Protein 8OHX (pdb70)

Nearest PDB structures (foldseek):
  8ohx-assembly1_AAA  TM=1.002E+00  e=0.000E+00  Escherichia coli
  7pr6-assembly1_BBB-2  TM=1.001E+00  e=0.000E+00  Escherichia coli K-12
  8ohx-assembly1_BBB  TM=9.991E-01  e=0.000E+00  Escherichia coli
  6lem-assembly1_A  TM=9.945E-01  e=0.000E+00  Escherichia coli
  3k46-assembly1_A  TM=9.924E-01  e=0.000E+00  Escherichia coli K-12

B-factor: mean 53.95, std 18.13, range [24.1, 125.34]

Structure (mmCIF, N/CA/C/O backbone):
data_8OHX
#
_entry.id   8OHX
#
_cell.length_a   126.281
_cell.length_b   76.711
_cell.length_c   141.018
_cell.angle_alpha   90.000
_cell.angle_beta   102.010
_cell.angle_gamma   90.000
#
_symmetry.space_group_name_H-M   'I 1 2 1'
#
loop_
_entity.id
_entity.type
_entity.pdbx_description
1 polymer Beta-D-glucuronidase
2 non-polymer '(3~{S},4~{S},5~{S},6~{R})-4,5,6-tris(oxidanyl)piperidine-3-carboxylic acid'
3 water water
#
loop_
_atom_site.group_PDB
_atom_site.id
_atom_site.type_symbol
_atom_site.label_atom_id
_atom_site.label_alt_id
_atom_site.label_comp_id
_atom_site.label_asym_id
_atom_site.label_entity_id
_atom_site.label_seq_id
_atom_site.pdbx_PDB_ins_code
_atom_site.Cartn_x
_atom_site.Cartn_y
_atom_site.Cartn_z
_atom_site.occupancy
_atom_site.B_iso_or_equiv
_atom_site.auth_seq_id
_atom_site.auth_comp_id
_atom_site.auth_asym_id
_atom_site.auth_atom_id
_atom_site.pdbx_PDB_model_num
ATOM 1 N N . SER A 1 1 ? -18.261 36.321 19.822 1.000 61.066 -1 SER AAA N 1
ATOM 2 C CA . SER A 1 1 ? -17.400 35.694 18.756 1.000 67.905 -1 SER AAA CA 1
ATOM 3 C C . SER A 1 1 ? -17.555 36.473 17.443 1.000 63.255 -1 SER AAA C 1
ATOM 4 O O . SER A 1 1 ? -18.675 36.900 17.124 1.000 55.345 -1 SER AAA O 1
ATOM 7 N N . HIS A 1 2 ? -16.464 36.694 16.715 1.000 64.012 0 HIS AAA N 1
ATOM 8 C CA . HIS A 1 2 ? -16.449 37.614 15.543 1.000 61.977 0 HIS AAA CA 1
ATOM 9 C C . HIS A 1 2 ? -17.173 36.960 14.347 1.000 57.921 0 HIS AAA C 1
ATOM 10 O O . HIS A 1 2 ? -16.997 35.744 14.136 1.000 55.597 0 HIS AAA O 1
ATOM 17 N N . MET A 1 3 ? -18.033 37.717 13.648 1.000 51.904 1 MET AAA N 1
ATOM 18 C CA . MET A 1 3 ? -18.988 37.170 12.640 1.000 59.638 1 MET AAA CA 1
ATOM 19 C C . MET A 1 3 ? -19.265 38.226 11.563 1.000 59.632 1 MET AAA C 1
ATOM 20 O O . MET A 1 3 ? -20.325 38.886 11.622 1.000 71.376 1 MET AAA O 1
ATOM 25 N N . LEU A 1 4 ? -18.351 38.375 10.605 1.000 54.021 2 LEU AAA N 1
ATOM 26 C CA . LEU A 1 4 ? -18.580 39.249 9.432 1.000 52.595 2 LEU AAA CA 1
ATOM 27 C C . LEU A 1 4 ? -19.328 38.429 8.390 1.000 51.834 2 LEU AAA C 1
ATOM 28 O O . LEU A 1 4 ? -19.101 37.205 8.305 1.000 52.997 2 LEU AAA O 1
ATOM 33 N N . ARG A 1 5 ? -20.239 39.087 7.677 1.000 50.221 3 ARG AAA N 1
ATOM 34 C CA . ARG A 1 5 ? -20.958 38.520 6.515 1.000 50.715 3 ARG AAA CA 1
ATOM 35 C C . ARG A 1 5 ? -19.942 38.227 5.406 1.000 46.815 3 ARG AAA C 1
ATOM 36 O O . ARG A 1 5 ? -19.302 39.157 4.921 1.000 44.397 3 ARG AAA O 1
ATOM 44 N N . PRO A 1 6 ? -19.776 36.964 4.942 1.000 40.160 4 PRO AAA N 1
ATOM 45 C CA . PRO A 1 6 ? -18.899 36.669 3.808 1.000 45.999 4 PRO AAA CA 1
ATOM 46 C C . PRO A 1 6 ? -19.355 37.448 2.572 1.000 52.034 4 PRO AAA C 1
ATOM 47 O O . PRO A 1 6 ? -20.563 37.518 2.337 1.000 51.924 4 PRO AAA O 1
ATOM 51 N N . VAL A 1 7 ? -18.388 38.045 1.869 1.000 50.784 5 VAL AAA N 1
ATOM 52 C CA . VAL A 1 7 ? -18.565 38.828 0.607 1.000 52.285 5 VAL AAA CA 1
ATOM 53 C C . VAL A 1 7 ? -17.358 38.583 -0.309 1.000 58.628 5 VAL AAA C 1
ATOM 54 O O . VAL A 1 7 ? -16.195 38.596 0.188 1.000 57.482 5 VAL AAA O 1
ATOM 58 N N . GLU A 1 8 ? -17.623 38.411 -1.604 1.000 55.393 6 GLU AAA N 1
ATOM 59 C CA . GLU A 1 8 ? -16.562 38.173 -2.613 1.000 50.472 6 GLU AAA CA 1
ATOM 60 C C . GLU A 1 8 ? -15.820 39.479 -2.872 1.000 50.259 6 GLU AAA C 1
ATOM 61 O O . GLU A 1 8 ? -16.443 40.545 -3.009 1.000 40.726 6 GLU AAA O 1
ATOM 67 N N . THR A 1 9 ? -14.498 39.369 -2.850 1.000 49.230 7 THR AAA N 1
ATOM 68 C CA . THR A 1 9 ? -13.553 40.504 -2.762 1.000 54.651 7 THR AAA CA 1
ATOM 69 C C . THR A 1 9 ? -12.284 40.083 -3.500 1.000 49.830 7 THR AAA C 1
ATOM 70 O O . THR A 1 9 ? -12.071 38.884 -3.715 1.000 45.437 7 THR AAA O 1
ATOM 74 N N . PRO A 1 10 ? -11.395 41.014 -3.908 1.000 43.239 8 PRO AAA N 1
ATOM 75 C CA . PRO A 1 10 ? -10.174 40.580 -4.593 1.000 51.548 8 PRO AAA CA 1
ATOM 76 C C . PRO A 1 10 ? -9.445 39.503 -3.757 1.000 54.233 8 PRO AAA C 1
ATOM 77 O O . PRO A 1 10 ? -8.907 38.579 -4.338 1.000 58.904 8 PRO AAA O 1
ATOM 81 N N . THR A 1 11 ? -9.542 39.581 -2.422 1.000 57.104 9 THR AAA N 1
ATOM 82 C CA . THR A 1 11 ? -8.826 38.718 -1.434 1.000 57.136 9 THR AAA CA 1
ATOM 83 C C . THR A 1 11 ? -9.698 37.575 -0.873 1.000 56.835 9 THR AAA C 1
ATOM 84 O O . THR A 1 11 ? -9.207 36.871 0.032 1.000 49.216 9 THR AAA O 1
ATOM 88 N N . ARG A 1 12 ? -10.926 37.366 -1.367 1.000 58.535 10 ARG AAA N 1
ATOM 89 C CA . ARG A 1 12 ? -11.957 36.539 -0.665 1.000 54.411 10 ARG AAA CA 1
ATOM 90 C C . ARG A 1 12 ? -12.890 35.856 -1.667 1.000 50.769 10 ARG AAA C 1
ATOM 91 O O . ARG A 1 12 ? -13.526 36.580 -2.444 1.000 54.667 10 ARG AAA O 1
ATOM 99 N N . GLU A 1 13 ? -13.006 34.526 -1.590 1.000 47.637 11 GLU AAA N 1
ATOM 100 C CA . GLU A 1 13 ? -13.864 33.689 -2.472 1.000 50.791 11 GLU AAA CA 1
ATOM 101 C C . GLU A 1 13 ? -14.871 32.910 -1.614 1.000 53.796 11 GLU AAA C 1
ATOM 102 O O . GLU A 1 13 ? -14.559 32.596 -0.454 1.000 54.942 11 GLU AAA O 1
ATOM 108 N N . ILE A 1 14 ? -16.038 32.614 -2.189 1.000 53.225 12 ILE AAA N 1
ATOM 109 C CA . ILE A 1 14 ? -17.165 31.874 -1.550 1.000 50.680 12 ILE AAA CA 1
ATOM 110 C C . ILE A 1 14 ? -17.557 30.781 -2.526 1.000 47.375 12 ILE AAA C 1
ATOM 111 O O . ILE A 1 14 ? -17.589 31.081 -3.742 1.000 47.783 12 ILE AAA O 1
ATOM 116 N N . LYS A 1 15 ? -17.877 29.603 -1.997 1.000 47.238 13 LYS AAA N 1
ATOM 117 C CA . LYS A 1 15 ? -18.494 28.475 -2.731 1.000 48.444 13 LYS AAA CA 1
ATOM 118 C C . LYS A 1 15 ? -19.677 27.952 -1.906 1.000 50.482 13 LYS AAA C 1
ATOM 119 O O . LYS A 1 15 ? -19.454 27.368 -0.840 1.000 49.838 13 LYS AAA O 1
ATOM 125 N N . LYS A 1 16 ? -20.892 28.178 -2.407 1.000 50.888 14 LYS AAA N 1
ATOM 126 C CA . LYS A 1 16 ? -22.176 27.721 -1.820 1.000 46.440 14 LYS AAA CA 1
ATOM 127 C C . LYS A 1 16 ? -22.229 26.200 -1.798 1.000 47.495 14 LYS AAA C 1
ATOM 128 O O . LYS A 1 16 ? -21.916 25.605 -2.839 1.000 47.727 14 LYS AAA O 1
ATOM 134 N N . LEU A 1 17 ? -22.720 25.615 -0.707 1.000 41.895 15 LEU AAA N 1
ATOM 135 C CA . LEU A 1 17 ? -22.975 24.158 -0.588 1.000 42.356 15 LEU AAA CA 1
ATOM 136 C C . LEU A 1 17 ? -24.470 23.849 -0.648 1.000 47.725 15 LEU AAA C 1
ATOM 137 O O . LEU A 1 17 ? -24.831 22.675 -0.387 1.000 45.885 15 LEU AAA O 1
ATOM 142 N N . ASP A 1 18 ? -25.307 24.838 -0.993 1.000 51.346 16 ASP AAA N 1
ATOM 143 C CA . ASP A 1 18 ? -26.784 24.668 -1.115 1.000 49.684 16 ASP AAA CA 1
ATOM 144 C C . ASP A 1 18 ? -27.081 23.698 -2.259 1.000 47.233 16 ASP AAA C 1
ATOM 145 O O . ASP A 1 18 ? -26.325 23.714 -3.242 1.000 46.316 16 ASP AAA O 1
ATOM 150 N N . GLY A 1 19 ? -28.153 22.907 -2.138 1.000 43.969 17 GLY AAA N 1
ATOM 151 C CA . GLY A 1 19 ? -28.563 21.932 -3.156 1.000 41.991 17 GLY AAA CA 1
ATOM 152 C C . GLY A 1 19 ? -29.122 20.701 -2.497 1.000 41.147 17 GLY AAA C 1
ATOM 153 O O . GLY A 1 19 ? -29.605 20.815 -1.380 1.000 41.778 17 GLY AAA O 1
ATOM 154 N N . LEU A 1 20 ? -29.084 19.561 -3.171 1.000 38.837 18 LEU AAA N 1
ATOM 155 C CA . LEU A 1 20 ? -29.594 18.292 -2.593 1.000 47.894 18 LEU AAA CA 1
ATOM 156 C C . LEU A 1 20 ? -28.518 17.706 -1.662 1.000 52.023 18 LEU AAA C 1
ATOM 157 O O . LEU A 1 20 ? -27.353 17.610 -2.081 1.000 47.123 18 LEU AAA O 1
ATOM 162 N N . TRP A 1 21 ? -28.896 17.393 -0.419 1.000 50.902 19 TRP AAA N 1
ATOM 163 C CA . TRP A 1 21 ? -28.065 16.628 0.544 1.000 45.862 19 TRP AAA CA 1
ATOM 164 C C . TRP A 1 21 ? -28.765 15.294 0.783 1.000 46.044 19 TRP AAA C 1
ATOM 165 O O . TRP A 1 21 ? -29.973 15.209 0.500 1.000 42.671 19 TRP AAA O 1
ATOM 176 N N . ALA A 1 22 ? -28.037 14.314 1.313 1.000 46.368 20 ALA AAA N 1
ATOM 177 C CA . ALA A 1 22 ? -28.604 13.049 1.838 1.000 45.553 20 ALA AAA CA 1
ATOM 178 C C . ALA A 1 22 ? -29.196 13.327 3.219 1.000 43.573 20 ALA AAA C 1
ATOM 179 O O . ALA A 1 22 ? -28.639 14.151 3.972 1.000 45.632 20 ALA AAA O 1
ATOM 181 N N . PHE A 1 23 ? -30.277 12.645 3.554 1.000 44.977 21 PHE AAA N 1
ATOM 182 C CA . PHE A 1 23 ? -31.029 12.926 4.788 1.000 46.325 21 PHE AAA CA 1
ATOM 183 C C . PHE A 1 23 ? -31.581 11.626 5.330 1.000 41.782 21 PHE AAA C 1
ATOM 184 O O . PHE A 1 23 ? -32.098 10.816 4.581 1.000 39.353 21 PHE AAA O 1
ATOM 192 N N . SER A 1 24 ? -31.521 11.519 6.640 1.000 43.999 22 SER AAA N 1
ATOM 193 C CA . SER A 1 24 ? -31.893 10.315 7.407 1.000 52.347 22 SER AAA CA 1
ATOM 194 C C . SER A 1 24 ? -32.400 10.785 8.766 1.000 45.144 22 SER AAA C 1
ATOM 195 O O . SER A 1 24 ? -31.783 11.699 9.363 1.000 52.749 22 SER AAA O 1
ATOM 198 N N . LEU A 1 25 ? -33.510 10.217 9.208 1.000 50.238 23 LEU AAA N 1
ATOM 199 C CA . LEU A 1 25 ? -33.918 10.291 10.628 1.000 50.601 23 LEU AAA CA 1
ATOM 200 C C . LEU A 1 25 ? -32.895 9.489 11.445 1.000 54.235 23 LEU AAA C 1
ATOM 201 O O . LEU A 1 25 ? -31.979 8.906 10.835 1.000 59.295 23 LEU AAA O 1
ATOM 206 N N . ASP A 1 26 ? -33.015 9.518 12.771 1.000 56.736 24 ASP AAA N 1
ATOM 207 C CA . ASP A 1 26 ? -32.189 8.733 13.731 1.000 48.723 24 ASP AAA CA 1
ATOM 208 C C . ASP A 1 26 ? -33.118 8.348 14.879 1.000 47.943 24 ASP AAA C 1
ATOM 209 O O . ASP A 1 26 ? -32.838 8.731 16.035 1.000 50.383 24 ASP AAA O 1
ATOM 214 N N . ARG A 1 27 ? -34.209 7.655 14.537 1.000 45.301 25 ARG AAA N 1
ATOM 215 C CA . ARG A 1 27 ? -35.270 7.246 15.489 1.000 58.336 25 ARG AAA CA 1
ATOM 216 C C . ARG A 1 27 ? -34.631 6.570 16.711 1.000 60.283 25 ARG AAA C 1
ATOM 217 O O . ARG A 1 27 ? -35.112 6.826 17.829 1.000 62.917 25 ARG AAA O 1
ATOM 225 N N . GLU A 1 28 ? -33.577 5.771 16.514 1.000 69.865 26 GLU AAA N 1
ATOM 226 C CA . GLU A 1 28 ? -32.922 4.976 17.593 1.000 72.775 26 GLU AAA CA 1
ATOM 227 C C . GLU A 1 28 ? -32.055 5.865 18.487 1.000 71.473 26 GLU AAA C 1
ATOM 228 O O . GLU A 1 28 ? -31.861 5.489 19.650 1.000 74.689 26 GLU AAA O 1
ATOM 234 N N . ASN A 1 29 ? -31.534 6.974 17.962 1.000 69.674 27 ASN AAA N 1
ATOM 235 C CA . ASN A 1 29 ? -30.512 7.802 18.657 1.000 72.959 27 ASN AAA CA 1
ATOM 236 C C . ASN A 1 29 ? -29.268 6.926 18.891 1.000 72.065 27 ASN AAA C 1
ATOM 237 O O . ASN A 1 29 ? -28.963 6.621 20.058 1.000 62.866 27 ASN AAA O 1
ATOM 242 N N . CYS A 1 30 ? -28.609 6.522 17.797 1.000 71.663 28 CYS AAA N 1
ATOM 243 C CA . CYS A 1 30 ? -27.360 5.711 17.753 1.000 72.681 28 CYS AAA CA 1
ATOM 244 C C . CYS A 1 30 ? -26.359 6.275 16.736 1.000 71.985 28 CYS AAA C 1
ATOM 245 O O . CYS A 1 30 ? -25.273 5.691 16.606 1.000 79.838 28 CYS AAA O 1
ATOM 248 N N . GLY A 1 31 ? -26.696 7.367 16.046 1.000 66.313 29 GLY AAA N 1
ATOM 249 C CA . GLY A 1 31 ? -25.852 7.957 14.995 1.000 59.262 29 GLY AAA CA 1
ATOM 250 C C . GLY A 1 31 ? -24.531 8.458 15.549 1.000 59.225 29 GLY AAA C 1
ATOM 251 O O . GLY A 1 31 ? -23.507 8.314 14.848 1.000 60.848 29 GLY AAA O 1
ATOM 252 N N . ILE A 1 32 ? -24.532 9.049 16.746 1.000 58.455 30 ILE AAA N 1
ATOM 253 C CA . ILE A 1 32 ? -23.267 9.440 17.437 1.000 64.346 30 ILE AAA CA 1
ATOM 254 C C . ILE A 1 32 ? -22.515 8.149 17.808 1.000 62.926 30 ILE AAA C 1
ATOM 255 O O . ILE A 1 32 ? -21.317 8.056 17.460 1.000 54.463 30 ILE AAA O 1
ATOM 260 N N . ASP A 1 33 ? -23.201 7.170 18.413 1.000 58.920 31 ASP AAA N 1
ATOM 261 C CA . ASP A 1 33 ? -22.587 5.901 18.899 1.000 68.588 31 ASP AAA CA 1
ATOM 262 C C . ASP A 1 33 ? -21.884 5.203 17.730 1.000 65.484 31 ASP AAA C 1
ATOM 263 O O . ASP A 1 33 ? -20.681 4.916 17.866 1.000 66.501 31 ASP AAA O 1
ATOM 268 N N . GLN A 1 34 ? -22.607 4.999 16.620 1.000 62.211 32 GLN AAA N 1
ATOM 269 C CA . GLN A 1 34 ? -22.123 4.322 15.383 1.000 56.249 32 GLN AAA CA 1
ATOM 270 C C . GLN A 1 34 ? -21.378 5.297 14.470 1.000 54.948 32 GLN AAA C 1
ATOM 271 O O . GLN A 1 34 ? -21.138 4.936 13.310 1.000 58.538 32 GLN AAA O 1
ATOM 277 N N . ARG A 1 35 ? -21.019 6.480 14.961 1.000 56.544 33 ARG AAA N 1
ATOM 278 C CA . ARG A 1 35 ? -20.240 7.468 14.174 1.000 68.573 33 ARG AAA CA 1
ATOM 279 C C . ARG A 1 35 ? -20.742 7.430 12.718 1.000 68.334 33 ARG AAA C 1
ATOM 280 O O . ARG A 1 35 ? -19.942 7.092 11.817 1.000 67.882 33 ARG AAA O 1
ATOM 288 N N . TRP A 1 36 ? -22.031 7.737 12.494 1.000 66.251 34 TRP AAA N 1
ATOM 289 C CA . TRP A 1 36 ? -22.686 7.701 11.154 1.000 59.503 34 TRP AAA CA 1
ATOM 290 C C . TRP A 1 36 ? -21.923 8.607 10.185 1.000 56.876 34 TRP AAA C 1
ATOM 291 O O . TRP A 1 36 ? -22.102 8.415 8.963 1.000 59.502 34 TRP AAA O 1
ATOM 302 N N . TRP A 1 37 ? -21.121 9.546 10.703 1.000 51.392 35 TRP AAA N 1
ATOM 303 C CA . TRP A 1 37 ? -20.398 10.570 9.897 1.000 61.595 35 TRP AAA CA 1
ATOM 304 C C . TRP A 1 37 ? -19.181 9.986 9.170 1.000 66.921 35 TRP AAA C 1
ATOM 305 O O . TRP A 1 37 ? -18.567 10.735 8.383 1.000 62.858 35 TRP AAA O 1
ATOM 316 N N . GLU A 1 38 ? -18.839 8.722 9.434 1.000 75.580 36 GLU AAA N 1
ATOM 317 C CA . GLU A 1 38 ? -17.618 8.060 8.902 1.000 75.540 36 GLU AAA CA 1
ATOM 318 C C . GLU A 1 38 ? -17.880 7.623 7.460 1.000 77.855 36 GLU AAA C 1
ATOM 319 O O . GLU A 1 38 ? -17.016 7.888 6.608 1.000 70.750 36 GLU AAA O 1
ATOM 325 N N . SER A 1 39 ? -19.045 7.017 7.216 1.000 72.517 37 SER AAA N 1
ATOM 326 C CA . SER A 1 39 ? -19.485 6.503 5.896 1.000 72.018 37 SER AAA CA 1
ATOM 327 C C . SER A 1 39 ? -20.789 7.180 5.452 1.000 71.820 37 SER AAA C 1
ATOM 328 O O . SER A 1 39 ? -21.430 7.856 6.275 1.000 66.151 37 SER AAA O 1
ATOM 331 N N . ALA A 1 40 ? -21.166 6.999 4.186 1.000 66.088 38 ALA AAA N 1
ATOM 332 C CA . ALA A 1 40 ? -22.481 7.405 3.639 1.000 70.639 38 ALA AAA CA 1
ATOM 333 C C . ALA A 1 40 ? -23.576 7.078 4.658 1.000 72.209 38 ALA AAA C 1
ATOM 334 O O . ALA A 1 40 ? -23.593 5.942 5.177 1.000 68.003 38 ALA AAA O 1
ATOM 336 N N . LEU A 1 41 ? -24.452 8.045 4.939 1.000 66.341 39 LEU AAA N 1
ATOM 337 C CA . LEU A 1 41 ? -25.720 7.789 5.668 1.000 68.123 39 LEU AAA CA 1
ATOM 338 C C . LEU A 1 41 ? -26.401 6.624 4.945 1.000 65.163 39 LEU AAA C 1
ATOM 339 O O . LEU A 1 41 ? -26.397 6.639 3.705 1.000 64.732 39 LEU AAA O 1
ATOM 344 N N . GLN A 1 42 ? -26.922 5.640 5.678 1.000 67.173 40 GLN AAA N 1
ATOM 345 C CA . GLN A 1 42 ? -27.144 4.271 5.132 1.000 75.707 40 GLN AAA CA 1
ATOM 346 C C . GLN A 1 42 ? -28.569 4.130 4.566 1.000 77.467 40 GLN AAA C 1
ATOM 347 O O . GLN A 1 42 ? -28.722 3.389 3.573 1.000 82.536 40 GLN AAA O 1
ATOM 353 N N . GLU A 1 43 ? -29.574 4.789 5.148 1.000 76.380 41 GLU AAA N 1
ATOM 354 C CA . GLU A 1 43 ? -30.992 4.605 4.730 1.000 79.984 41 GLU AAA CA 1
ATOM 355 C C . GLU A 1 43 ? -31.566 5.961 4.317 1.000 72.415 41 GLU AAA C 1
ATOM 356 O O . GLU A 1 43 ? -32.627 6.339 4.819 1.000 71.565 41 GLU AAA O 1
ATOM 362 N N . SER A 1 44 ? -30.875 6.635 3.403 1.000 66.946 42 SER AAA N 1
ATOM 363 C CA . SER A 1 44 ? -30.941 8.105 3.216 1.000 61.962 42 SER AAA CA 1
ATOM 364 C C . SER A 1 44 ? -31.867 8.469 2.053 1.000 58.559 42 SER AAA C 1
ATOM 365 O O . SER A 1 44 ? -32.070 7.622 1.157 1.000 56.558 42 SER AAA O 1
ATOM 368 N N . ARG A 1 45 ? -32.381 9.703 2.057 1.000 52.602 43 ARG AAA N 1
ATOM 369 C CA . ARG A 1 45 ? -33.137 10.274 0.915 1.000 47.942 43 ARG AAA CA 1
ATOM 370 C C . ARG A 1 45 ? -32.627 11.678 0.645 1.000 48.547 43 ARG AAA C 1
ATOM 371 O O . ARG A 1 45 ? -31.997 12.280 1.537 1.000 54.432 43 ARG AAA O 1
ATOM 379 N N . ALA A 1 46 ? -32.902 12.165 -0.557 1.000 48.273 44 ALA AAA N 1
ATOM 380 C CA . ALA A 1 46 ? -32.518 13.526 -0.982 1.000 56.100 44 ALA AAA CA 1
ATOM 381 C C . ALA A 1 46 ? -33.413 14.562 -0.261 1.000 47.728 44 ALA AAA C 1
ATOM 382 O O . ALA A 1 46 ? -34.592 14.285 0.017 1.000 42.277 44 ALA AAA O 1
ATOM 384 N N . ILE A 1 47 ? -32.820 15.688 0.121 1.000 43.883 45 ILE AAA N 1
ATOM 385 C CA . ILE A 1 47 ? -33.523 16.809 0.800 1.000 45.502 45 ILE AAA CA 1
ATOM 386 C C . ILE A 1 47 ? -32.910 18.116 0.307 1.000 41.597 45 ILE AAA C 1
ATOM 387 O O . ILE A 1 47 ? -31.703 18.145 0.053 1.000 45.212 45 ILE AAA O 1
ATOM 392 N N . ALA A 1 48 ? -33.719 19.167 0.190 1.000 43.200 46 ALA AAA N 1
ATOM 393 C CA . ALA A 1 48 ? -33.229 20.499 -0.220 1.000 38.915 46 ALA AAA CA 1
ATOM 394 C C . ALA A 1 48 ? -32.637 21.226 0.992 1.000 36.401 46 ALA AAA C 1
ATOM 395 O O . ALA A 1 48 ? -33.246 21.206 2.061 1.000 42.187 46 ALA AAA O 1
ATOM 397 N N . VAL A 1 49 ? -31.455 21.816 0.789 1.000 38.809 47 VAL AAA N 1
ATOM 398 C CA . VAL A 1 49 ? -30.782 22.814 1.663 1.000 38.115 47 VAL AAA CA 1
ATOM 399 C C . VAL A 1 49 ? -30.593 24.081 0.837 1.000 41.369 47 VAL AAA C 1
ATOM 400 O O . VAL A 1 49 ? -29.982 24.016 -0.224 1.000 45.513 47 VAL AAA O 1
ATOM 404 N N . PRO A 1 50 ? -31.050 25.275 1.280 1.000 44.543 48 PRO AAA N 1
ATOM 405 C CA . PRO A 1 50 ? -31.764 25.447 2.553 1.000 40.686 48 PRO AAA CA 1
ATOM 406 C C . PRO A 1 50 ? -33.244 25.036 2.545 1.000 41.835 48 PRO AAA C 1
ATOM 407 O O . PRO A 1 50 ? -33.873 25.069 1.495 1.000 40.072 48 PRO AAA O 1
ATOM 411 N N . GLY A 1 51 ? -33.753 24.646 3.717 1.000 36.644 49 GLY AAA N 1
ATOM 412 C CA . GLY A 1 51 ? -35.158 24.249 3.928 1.000 39.850 49 GLY AAA CA 1
ATOM 413 C C . GLY A 1 51 ? -35.380 23.675 5.307 1.000 42.020 49 GLY AAA C 1
ATOM 414 O O . GLY A 1 51 ? -34.385 23.221 5.914 1.000 38.579 49 GLY AAA O 1
ATOM 415 N N . SER A 1 52 ? -36.622 23.737 5.800 1.000 38.697 50 SER AAA N 1
ATOM 416 C CA . SER A 1 52 ? -37.076 22.957 6.971 1.000 42.639 50 SER AAA CA 1
ATOM 417 C C . SER A 1 52 ? -37.205 21.528 6.478 1.000 46.906 50 SER AAA C 1
ATOM 418 O O . SER A 1 52 ? -37.560 21.383 5.326 1.000 44.365 50 SER AAA O 1
ATOM 421 N N . PHE A 1 53 ? -36.919 20.519 7.302 1.000 46.875 51 PHE AAA N 1
ATOM 422 C CA . PHE A 1 53 ? -37.004 19.108 6.841 1.000 44.234 51 PHE AAA CA 1
ATOM 423 C C . PHE A 1 53 ? -38.460 18.657 6.901 1.000 40.985 51 PHE AAA C 1
ATOM 424 O O . PHE A 1 53 ? -38.837 17.738 6.128 1.000 40.947 51 PHE AAA O 1
ATOM 432 N N . ASN A 1 54 ? -39.269 19.343 7.718 1.000 39.828 52 ASN AAA N 1
ATOM 433 C CA . ASN A 1 54 ? -40.582 18.844 8.206 1.000 36.567 52 ASN AAA CA 1
ATOM 434 C C . ASN A 1 54 ? -41.592 18.660 7.073 1.000 40.913 52 ASN AAA C 1
ATOM 435 O O . ASN A 1 54 ? -42.363 17.676 7.152 1.000 37.128 52 ASN AAA O 1
ATOM 440 N N . ASP A 1 55 ? -41.652 19.600 6.113 1.000 39.903 53 ASP AAA N 1
ATOM 441 C CA . ASP A 1 55 ? -42.775 19.679 5.136 1.000 43.291 53 ASP AAA CA 1
ATOM 442 C C . ASP A 1 55 ? -42.321 19.213 3.749 1.000 42.286 53 ASP AAA C 1
ATOM 443 O O . ASP A 1 55 ? -43.188 19.074 2.881 1.000 42.585 53 ASP AAA O 1
ATOM 448 N N . GLN A 1 56 ? -41.027 18.958 3.551 1.000 38.749 54 GLN AAA N 1
ATOM 449 C CA . GLN A 1 56 ? -40.506 18.561 2.221 1.000 39.401 54 GLN AAA CA 1
ATOM 450 C C . GLN A 1 56 ? -41.096 17.213 1.780 1.000 39.773 54 GLN AAA C 1
ATOM 451 O O . GLN A 1 56 ? -41.077 16.959 0.580 1.000 42.006 54 GLN AAA O 1
ATOM 457 N N . PHE A 1 57 ? -41.601 16.364 2.677 1.000 39.529 55 PHE AAA N 1
ATOM 458 C CA . PHE A 1 57 ? -41.873 14.945 2.314 1.000 41.391 55 PHE AAA CA 1
ATOM 459 C C . PHE A 1 57 ? -43.366 14.612 2.343 1.000 39.641 55 PHE AAA C 1
AT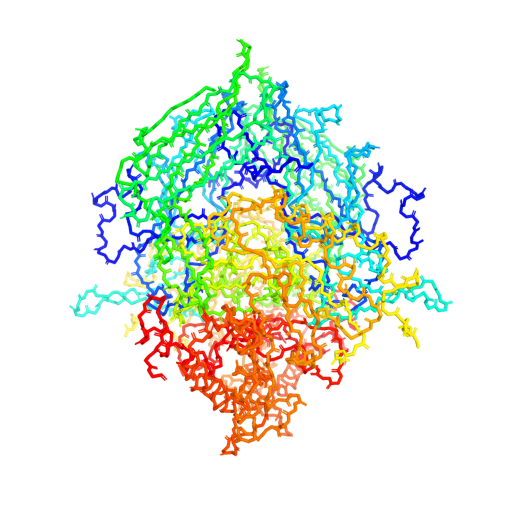OM 460 O O . PHE A 1 57 ? -43.694 13.453 2.062 1.000 43.418 55 PHE AAA O 1
ATOM 468 N N . ALA A 1 58 ? -44.246 15.567 2.654 1.000 39.942 56 ALA AAA N 1
ATOM 469 C CA . ALA A 1 58 ? -45.708 15.349 2.808 1.000 42.868 56 ALA AAA CA 1
ATOM 470 C C . ALA A 1 58 ? -46.004 14.181 3.760 1.000 47.403 56 ALA AAA C 1
ATOM 471 O O . ALA A 1 58 ? -47.037 13.469 3.546 1.000 41.597 56 ALA AAA O 1
ATOM 473 N N . ASP A 1 59 ? -45.171 14.022 4.791 1.000 45.368 57 ASP AAA N 1
ATOM 474 C CA . ASP A 1 59 ? -45.210 12.861 5.721 1.000 47.007 57 ASP AAA CA 1
ATOM 475 C C . ASP A 1 59 ? -45.346 13.350 7.177 1.000 43.426 57 ASP AAA C 1
ATOM 476 O O . ASP A 1 59 ? -44.372 13.910 7.690 1.000 46.744 57 ASP AAA O 1
ATOM 481 N N . ALA A 1 60 ? -46.494 13.097 7.810 1.000 39.004 58 ALA AAA N 1
ATOM 482 C CA . ALA A 1 60 ? -46.848 13.499 9.200 1.000 44.626 58 ALA AAA CA 1
ATOM 483 C C . ALA A 1 60 ? -45.750 13.053 10.167 1.000 50.470 58 ALA AAA C 1
ATOM 484 O O . ALA A 1 60 ? -45.433 13.813 11.109 1.000 44.344 58 ALA AAA O 1
ATOM 486 N N . ASP A 1 61 ? -45.169 11.876 9.902 1.000 53.351 59 ASP AAA N 1
ATOM 487 C CA . ASP A 1 61 ? -44.242 11.164 10.823 1.000 55.813 59 ASP AAA CA 1
ATOM 488 C C . ASP A 1 61 ? -42.908 11.900 10.874 1.000 49.179 59 ASP AAA C 1
ATOM 489 O O . ASP A 1 61 ? -42.332 12.000 11.958 1.000 55.403 59 ASP AAA O 1
ATOM 494 N N . ILE A 1 62 ? -42.470 12.436 9.746 1.000 43.808 60 ILE AAA N 1
ATOM 495 C CA . ILE A 1 62 ? -41.239 13.260 9.670 1.000 46.808 60 ILE AAA CA 1
ATOM 496 C C . ILE A 1 62 ? -41.552 14.686 10.175 1.000 48.206 60 ILE AAA C 1
ATOM 497 O O . ILE A 1 62 ? -40.667 15.274 10.833 1.000 42.853 60 ILE AAA O 1
ATOM 502 N N . ARG A 1 63 ? -42.760 15.213 9.903 1.000 50.384 61 ARG AAA N 1
ATOM 503 C CA . ARG A 1 63 ? -43.153 16.613 10.236 1.000 44.646 61 ARG AAA CA 1
ATOM 504 C C . ARG A 1 63 ? -43.074 16.778 11.750 1.000 42.393 61 ARG AAA C 1
ATOM 505 O O . ARG A 1 63 ? -42.488 17.785 12.228 1.000 44.652 61 ARG AAA O 1
ATOM 513 N N . ASN A 1 64 ? -43.616 15.788 12.447 1.000 42.652 62 ASN AAA N 1
ATOM 514 C CA . ASN A 1 64 ? -43.875 15.801 13.909 1.000 43.957 62 ASN AAA CA 1
ATOM 515 C C . ASN A 1 64 ? -42.735 15.152 14.703 1.000 46.317 62 ASN AAA C 1
ATOM 516 O O . ASN A 1 64 ? -42.927 14.920 15.909 1.000 45.602 62 ASN AAA O 1
ATOM 521 N N . TYR A 1 65 ? -41.588 14.897 14.085 1.000 47.816 63 TYR AAA N 1
ATOM 522 C CA . TYR A 1 65 ? -40.487 14.113 14.706 1.000 45.699 63 TYR AAA CA 1
ATOM 523 C C . TYR A 1 65 ? -39.691 14.987 15.675 1.000 48.443 63 TYR AAA C 1
ATOM 524 O O . TYR A 1 65 ? -39.362 16.157 15.359 1.000 43.785 63 TYR AAA O 1
ATOM 533 N N . ALA A 1 66 ? -39.308 14.383 16.798 1.000 46.539 64 ALA AAA N 1
ATOM 534 C CA . ALA A 1 66 ? -38.437 14.986 17.823 1.000 46.744 64 ALA AAA CA 1
ATOM 535 C C . ALA A 1 66 ? -37.188 14.112 17.980 1.000 46.942 64 ALA AAA C 1
ATOM 536 O O . ALA A 1 66 ? -37.346 12.892 18.185 1.000 48.838 64 ALA AAA O 1
ATOM 538 N N . GLY A 1 67 ? -36.001 14.707 17.873 1.000 48.711 65 GLY AAA N 1
ATOM 539 C CA . GLY A 1 67 ? -34.727 13.984 18.019 1.000 49.124 65 GLY AAA CA 1
ATOM 540 C C . GLY A 1 67 ? -33.686 14.491 17.053 1.000 55.581 65 GLY AAA C 1
ATOM 541 O O . GLY A 1 67 ? -33.718 15.686 16.698 1.000 53.864 65 GLY AAA O 1
ATOM 542 N N . ASN A 1 68 ? -32.790 13.602 16.634 1.000 55.921 66 ASN AAA N 1
ATOM 543 C CA . ASN A 1 68 ? -31.658 13.953 15.746 1.000 54.882 66 ASN AAA CA 1
ATOM 544 C C . ASN A 1 68 ? -32.003 13.524 14.337 1.000 47.923 66 ASN AAA C 1
ATOM 545 O O . ASN A 1 68 ? -32.677 12.479 14.171 1.000 50.238 66 ASN AAA O 1
ATOM 550 N N . VAL A 1 69 ? -31.512 14.299 13.385 1.000 48.940 67 VAL AAA N 1
ATOM 551 C CA . VAL A 1 69 ? -31.620 13.993 11.934 1.000 46.310 67 VAL AAA CA 1
ATOM 552 C C . VAL A 1 69 ? -30.247 14.274 11.356 1.000 44.420 67 VAL AAA C 1
ATOM 553 O O . VAL A 1 69 ? -29.515 15.076 11.977 1.000 44.665 67 VAL AAA O 1
ATOM 557 N N . TRP A 1 70 ? -29.909 13.620 10.245 1.000 48.159 68 TRP AAA N 1
ATOM 558 C CA . TRP A 1 70 ? -28.554 13.714 9.652 1.000 48.936 68 TRP AAA CA 1
ATOM 559 C C . TRP A 1 70 ? -28.658 14.214 8.217 1.000 43.113 68 TRP AAA C 1
ATOM 560 O O . TRP A 1 70 ? -29.519 13.715 7.476 1.000 41.811 68 TRP AAA O 1
ATOM 571 N N . TYR A 1 71 ? -27.813 15.191 7.905 1.000 46.832 69 TYR AAA N 1
ATOM 572 C CA . TYR A 1 71 ? -27.559 15.770 6.562 1.000 53.432 69 TYR AAA CA 1
ATOM 573 C C . TYR A 1 71 ? -26.122 15.430 6.143 1.000 47.906 69 TYR AAA C 1
ATOM 574 O O . TYR A 1 71 ? -25.249 15.469 7.017 1.000 50.255 69 TYR AAA O 1
ATOM 583 N N . GLN A 1 72 ? -25.877 15.167 4.855 1.000 49.597 70 GLN AAA N 1
ATOM 584 C CA . GLN A 1 72 ? -24.521 14.809 4.347 1.000 53.947 70 GLN AAA CA 1
ATOM 585 C C . GLN A 1 72 ? -24.445 15.003 2.828 1.000 49.283 70 GLN AAA C 1
ATOM 586 O O . GLN A 1 72 ? -25.426 14.702 2.139 1.000 53.448 70 GLN AAA O 1
ATOM 592 N N . ARG A 1 73 ? -23.322 15.524 2.347 1.000 48.459 71 ARG AAA N 1
ATOM 593 C CA . ARG A 1 73 ? -22.982 15.639 0.905 1.000 52.662 71 ARG AAA CA 1
ATOM 594 C C . ARG A 1 73 ? -21.456 15.561 0.746 1.000 50.100 71 ARG AAA C 1
ATOM 595 O O . ARG A 1 73 ? -20.779 15.754 1.761 1.000 46.409 71 ARG AAA O 1
ATOM 603 N N . GLU A 1 74 ? -20.933 15.414 -0.479 1.000 52.005 72 GLU AAA N 1
ATOM 604 C CA . GLU A 1 74 ? -19.476 15.572 -0.763 1.000 53.785 72 GLU AAA CA 1
ATOM 605 C C . GLU A 1 74 ? -19.269 16.883 -1.516 1.000 50.145 72 GLU AAA C 1
ATOM 606 O O . GLU A 1 74 ? -20.196 17.303 -2.223 1.000 54.989 72 GLU AAA O 1
ATOM 612 N N . VAL A 1 75 ? -18.114 17.520 -1.377 1.000 53.988 73 VAL AAA N 1
ATOM 613 C CA . VAL A 1 75 ? -17.815 18.767 -2.137 1.000 55.500 73 VAL AAA CA 1
ATOM 614 C C . VAL A 1 75 ? -16.315 18.856 -2.445 1.000 59.513 73 VAL AAA C 1
ATOM 615 O O . VAL A 1 75 ? -15.488 18.579 -1.560 1.000 60.169 73 VAL AAA O 1
ATOM 619 N N . PHE A 1 76 ? -15.989 19.269 -3.667 1.000 58.812 74 PHE AAA N 1
ATOM 620 C CA . PHE A 1 76 ? -14.599 19.539 -4.109 1.000 55.212 74 PHE AAA CA 1
ATOM 621 C C . PHE A 1 76 ? -14.182 20.888 -3.536 1.000 55.670 74 PHE AAA C 1
ATOM 622 O O . PHE A 1 76 ? -14.894 21.879 -3.757 1.000 51.562 74 PHE AAA O 1
ATOM 630 N N . ILE A 1 77 ? -13.071 20.916 -2.803 1.000 54.585 75 ILE AAA N 1
ATOM 631 C CA . ILE A 1 77 ? -12.458 22.204 -2.384 1.000 58.350 75 ILE AAA CA 1
ATOM 632 C C . ILE A 1 77 ? -11.823 22.744 -3.651 1.000 64.787 75 ILE AAA C 1
ATOM 633 O O . ILE A 1 77 ? -11.114 22.014 -4.343 1.000 65.382 75 ILE AAA O 1
ATOM 638 N N . PRO A 1 78 ? -12.159 23.984 -4.059 1.000 66.955 76 PRO AAA N 1
ATOM 639 C CA . PRO A 1 78 ? -11.500 24.596 -5.204 1.000 69.952 76 PRO AAA CA 1
ATOM 640 C C . PRO A 1 78 ? -9.981 24.352 -5.157 1.000 75.774 76 PRO AAA C 1
ATOM 641 O O . PRO A 1 78 ? -9.316 24.787 -4.220 1.000 63.508 76 PRO AAA O 1
ATOM 645 N N . LYS A 1 79 ? -9.476 23.620 -6.156 1.000 77.808 77 LYS AAA N 1
ATOM 646 C CA . LYS A 1 79 ? -8.065 23.733 -6.606 1.000 76.103 77 LYS AAA CA 1
ATOM 647 C C . LYS A 1 79 ? -7.770 25.237 -6.659 1.000 68.951 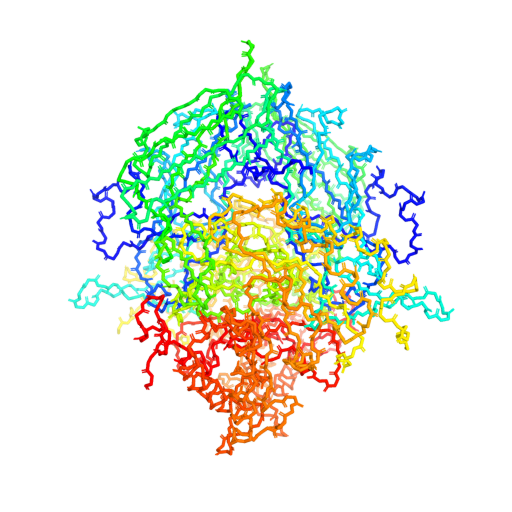77 LYS AAA C 1
ATOM 648 O O . LYS A 1 79 ? -8.635 25.982 -7.161 1.000 87.239 77 LYS AAA O 1
ATOM 654 N N . GLY A 1 80 ? -6.635 25.685 -6.130 1.000 61.809 78 GLY AAA N 1
ATOM 655 C CA . GLY A 1 80 ? -6.263 27.109 -6.197 1.000 59.016 78 GLY AAA CA 1
ATOM 656 C C . GLY A 1 80 ? -6.578 27.839 -4.908 1.000 56.977 78 GLY AAA C 1
ATOM 657 O O . GLY A 1 80 ? -6.205 29.019 -4.825 1.000 49.815 78 GLY AAA O 1
ATOM 658 N N . TRP A 1 81 ? -7.231 27.161 -3.952 1.000 59.196 79 TRP AAA N 1
ATOM 659 C CA . TRP A 1 81 ? -7.457 27.640 -2.556 1.000 65.694 79 TRP AAA CA 1
ATOM 660 C C . TRP A 1 81 ? -6.293 27.236 -1.633 1.000 64.125 79 TRP AAA C 1
ATOM 661 O O . TRP A 1 81 ? -6.270 27.746 -0.489 1.000 58.355 79 TRP AAA O 1
ATOM 672 N N . ALA A 1 82 ? -5.391 26.349 -2.091 1.000 60.722 80 ALA AAA N 1
ATOM 673 C CA . ALA A 1 82 ? -4.104 26.003 -1.429 1.000 57.055 80 ALA AAA CA 1
ATOM 674 C C . ALA A 1 82 ? -3.432 27.271 -0.884 1.000 54.269 80 ALA AAA C 1
ATOM 675 O O . ALA A 1 82 ? -3.288 28.257 -1.653 1.000 48.201 80 ALA AAA O 1
ATOM 677 N N . GLY A 1 83 ? -3.021 27.243 0.388 1.000 54.607 81 GLY AAA N 1
ATOM 678 C CA . GLY A 1 83 ? -2.312 28.355 1.053 1.000 56.098 81 GLY AAA CA 1
ATOM 679 C C . GLY A 1 83 ? -3.250 29.493 1.418 1.000 60.438 81 GLY AAA C 1
ATOM 680 O O . GLY A 1 83 ? -2.772 30.625 1.614 1.000 56.404 81 GLY AAA O 1
ATOM 681 N N . GLN A 1 84 ? -4.552 29.211 1.477 1.000 64.038 82 GLN AAA N 1
ATOM 682 C CA . GLN A 1 84 ? -5.589 30.199 1.863 1.000 64.990 82 GLN AAA CA 1
ATOM 683 C C . GLN A 1 84 ? -6.259 29.700 3.150 1.000 67.804 82 GLN AAA C 1
ATOM 684 O O . GLN A 1 84 ? -6.405 28.457 3.311 1.000 69.488 82 GLN AAA O 1
ATOM 690 N N . ARG A 1 85 ? -6.642 30.627 4.033 1.000 64.232 83 ARG AAA N 1
ATOM 691 C CA . ARG A 1 85 ? -7.564 30.349 5.166 1.000 56.910 83 ARG AAA CA 1
ATOM 692 C C . ARG A 1 85 ? -8.928 29.951 4.585 1.000 55.344 83 ARG AAA C 1
ATOM 693 O O . ARG A 1 85 ? -9.543 30.821 3.947 1.000 54.023 83 ARG AAA O 1
ATOM 701 N N . ILE A 1 86 ? -9.321 28.679 4.759 1.000 47.541 84 ILE AAA N 1
ATOM 702 C CA . ILE A 1 86 ? -10.605 28.045 4.320 1.000 50.192 84 ILE AAA CA 1
ATOM 703 C C . ILE A 1 86 ? -11.531 27.862 5.537 1.000 56.327 84 ILE AAA C 1
ATOM 704 O O . ILE A 1 86 ? -11.172 27.069 6.443 1.000 51.279 84 ILE AAA O 1
ATOM 709 N N . VAL A 1 87 ? -12.696 28.526 5.512 1.000 53.596 85 VAL AAA N 1
ATOM 710 C CA . VAL A 1 87 ? -13.755 28.503 6.570 1.000 52.979 85 VAL AAA CA 1
ATOM 711 C C . VAL A 1 87 ? -14.979 27.763 6.012 1.000 49.635 85 VAL AAA C 1
ATOM 712 O O . VAL A 1 87 ? -15.301 27.961 4.824 1.000 51.033 85 VAL AAA O 1
ATOM 716 N N . LEU A 1 88 ? -15.563 26.871 6.814 1.000 46.971 86 LEU AAA N 1
ATOM 717 C CA . LEU A 1 88 ? -16.900 26.266 6.586 1.000 43.920 86 LEU AAA CA 1
ATOM 718 C C . LEU A 1 88 ? -17.892 26.983 7.507 1.000 48.944 86 LEU AAA C 1
ATOM 719 O O . LEU A 1 88 ? -17.644 26.998 8.722 1.000 48.756 86 LEU AAA O 1
ATOM 724 N N . ARG A 1 89 ? -18.978 27.523 6.943 1.000 48.550 87 ARG AAA N 1
ATOM 725 C CA . ARG A 1 89 ? -19.986 28.359 7.654 1.000 46.736 87 ARG AAA CA 1
ATOM 726 C C . ARG A 1 89 ? -21.400 27.858 7.376 1.000 46.821 87 ARG AAA C 1
ATOM 727 O O . ARG A 1 89 ? -21.699 27.572 6.193 1.000 45.897 87 ARG AAA O 1
ATOM 735 N N . PHE A 1 90 ? -22.239 27.820 8.415 1.000 48.061 88 PHE AAA N 1
ATOM 736 C CA . PHE A 1 90 ? -23.707 27.597 8.316 1.000 48.830 88 PHE AAA CA 1
ATOM 737 C C . PHE A 1 90 ? -24.428 28.863 8.762 1.000 49.172 88 PHE AAA C 1
ATOM 738 O O . PHE A 1 90 ? -24.253 29.285 9.918 1.000 40.575 88 PHE AAA O 1
ATOM 746 N N . ASP A 1 91 ? -25.212 29.456 7.867 1.000 46.285 89 ASP AAA N 1
ATOM 747 C CA . ASP A 1 91 ? -25.930 30.712 8.195 1.000 43.224 89 ASP AAA CA 1
ATOM 748 C C . ASP A 1 91 ? -26.942 30.405 9.310 1.000 39.224 89 ASP AAA C 1
ATOM 749 O O . ASP A 1 91 ? -27.220 31.312 10.092 1.000 36.857 89 ASP AAA O 1
ATOM 754 N N . ALA A 1 92 ? -27.478 29.182 9.404 1.000 34.095 90 ALA AAA N 1
ATOM 755 C CA . ALA A 1 92 ? -28.381 28.804 10.512 1.000 38.119 90 ALA AAA CA 1
ATOM 756 C C . ALA A 1 92 ? -28.699 27.319 10.470 1.000 35.103 90 ALA AAA C 1
ATOM 757 O O . ALA A 1 92 ? -29.045 26.834 9.400 1.000 40.781 90 ALA AAA O 1
ATOM 759 N N . VAL A 1 93 ? -28.685 26.693 11.646 1.000 36.710 91 VAL AAA N 1
ATOM 760 C CA . VAL A 1 93 ? -29.108 25.278 11.876 1.000 38.185 91 VAL AAA CA 1
ATOM 761 C C . VAL A 1 93 ? -30.014 25.277 13.105 1.000 36.418 91 VAL AAA C 1
ATOM 762 O O . VAL A 1 93 ? -29.575 25.795 14.169 1.000 34.026 91 VAL AAA O 1
ATOM 766 N N . THR A 1 94 ? -31.236 24.778 12.918 1.000 32.809 92 THR AAA N 1
ATOM 767 C CA . THR A 1 94 ? -32.339 24.921 13.887 1.000 37.394 92 THR AAA CA 1
ATOM 768 C C . THR A 1 94 ? -32.611 23.551 14.479 1.000 36.766 92 THR AAA C 1
ATOM 769 O O . THR A 1 94 ? -32.936 22.658 13.721 1.000 38.967 92 THR AAA O 1
ATOM 773 N N . HIS A 1 95 ? -32.459 23.370 15.804 1.000 40.386 93 HIS AAA N 1
ATOM 774 C CA . HIS A 1 95 ? -31.998 24.356 16.781 1.000 38.991 93 HIS AAA CA 1
ATOM 775 C C . HIS A 1 95 ? -30.512 24.182 17.129 1.000 38.499 93 HIS AAA C 1
ATOM 776 O O . HIS A 1 95 ? -29.865 25.158 17.627 1.000 38.508 93 HIS AAA O 1
ATOM 783 N N . TYR A 1 96 ? -30.009 22.960 16.956 1.000 43.013 94 TYR AAA N 1
ATOM 784 C CA . TYR A 1 96 ? -28.616 22.567 17.314 1.000 43.560 94 TYR AAA CA 1
ATOM 785 C C . TYR A 1 96 ? -27.988 21.781 16.159 1.000 40.578 94 TYR AAA C 1
ATOM 786 O O . TYR A 1 96 ? -28.685 20.938 15.549 1.000 39.803 94 TYR AAA O 1
ATOM 795 N N . GLY A 1 97 ? -26.707 22.047 15.881 1.000 37.465 95 GLY AAA N 1
ATOM 796 C CA . GLY A 1 97 ? -25.932 21.344 14.845 1.000 47.150 95 GLY AAA CA 1
ATOM 797 C C . GLY A 1 97 ? -24.520 20.981 15.290 1.000 47.141 95 GLY AAA C 1
ATOM 798 O O . GLY A 1 97 ? -23.803 21.858 15.839 1.000 40.890 95 GLY AAA O 1
ATOM 799 N N . LYS A 1 98 ? -24.130 19.734 15.027 1.000 48.133 96 LYS AAA N 1
ATOM 800 C CA . LYS A 1 98 ? -22.717 19.275 15.095 1.000 52.866 96 LYS AAA CA 1
ATOM 801 C C . LYS A 1 98 ? -22.276 18.852 13.692 1.000 48.559 96 LYS AAA C 1
ATOM 802 O O . LYS A 1 98 ? -23.033 18.125 13.020 1.000 45.569 96 LYS AAA O 1
ATOM 808 N N . VAL A 1 99 ? -21.090 19.298 13.295 1.000 46.086 97 VAL AAA N 1
ATOM 809 C CA . VAL A 1 99 ? -20.561 19.189 11.907 1.000 50.806 97 VAL AAA CA 1
ATOM 810 C C . VAL A 1 99 ? -19.274 18.354 11.938 1.000 53.469 97 VAL AAA C 1
ATOM 811 O O . VAL A 1 99 ? -18.404 18.625 12.790 1.000 50.906 97 VAL AAA O 1
ATOM 815 N N . TRP A 1 100 ? -19.128 17.442 10.982 1.000 58.763 98 TRP AAA N 1
ATOM 816 C CA . TRP A 1 100 ? -17.881 16.663 10.762 1.000 63.497 98 TRP AAA CA 1
ATOM 817 C C . TRP A 1 100 ? -17.379 16.919 9.339 1.000 60.547 98 TRP AAA C 1
ATOM 818 O O . TRP A 1 100 ? -18.166 16.719 8.403 1.000 62.963 98 TRP AAA O 1
ATOM 829 N N . VAL A 1 101 ? -16.142 17.390 9.193 1.000 56.270 99 VAL AAA N 1
ATOM 830 C CA . VAL A 1 101 ? -15.424 17.405 7.888 1.000 52.602 99 VAL AAA CA 1
ATOM 831 C C . VAL A 1 101 ? -14.697 16.061 7.805 1.000 60.188 99 VAL AAA C 1
ATOM 832 O O . VAL A 1 101 ? -13.685 15.893 8.519 1.000 57.218 99 VAL AAA O 1
ATOM 836 N N . ASN A 1 102 ? -15.255 15.119 7.044 1.000 62.360 100 ASN AAA N 1
ATOM 837 C CA . ASN A 1 102 ? -14.786 13.711 6.914 1.000 64.606 100 ASN AAA CA 1
ATOM 838 C C . ASN A 1 102 ? -14.944 12.990 8.254 1.000 61.063 100 ASN AAA C 1
ATOM 839 O O . ASN A 1 102 ? -16.060 12.506 8.528 1.000 66.136 100 ASN AAA O 1
ATOM 844 N N . ASN A 1 103 ? -13.869 12.870 9.032 1.000 66.347 101 ASN AAA N 1
ATOM 845 C CA . ASN A 1 103 ? -13.890 12.161 10.339 1.000 59.232 101 ASN AAA CA 1
ATOM 846 C C . ASN A 1 103 ? -13.568 13.148 11.469 1.000 55.082 101 ASN AAA C 1
ATOM 847 O O . ASN A 1 103 ? -13.720 12.768 12.623 1.000 54.117 101 ASN AAA O 1
ATOM 849 N N . GLN A 1 104 ? -13.169 14.382 11.154 1.000 54.176 102 GLN AAA N 1
ATOM 850 C CA . GLN A 1 104 ? -12.847 15.407 12.177 1.000 51.394 102 GLN AAA CA 1
ATOM 851 C C . GLN A 1 104 ? -14.091 16.249 12.491 1.000 57.872 102 GLN AAA C 1
ATOM 852 O O . GLN A 1 104 ? -14.534 17.030 11.598 1.000 51.424 102 GLN AAA O 1
ATOM 858 N N . GLU A 1 105 ? -14.631 16.087 13.706 1.000 57.912 103 GLU AAA N 1
ATOM 859 C CA . GLU A 1 105 ? -15.612 17.022 14.318 1.000 56.764 103 GLU AAA CA 1
ATOM 860 C C . GLU A 1 105 ? -14.976 18.420 14.346 1.000 58.002 103 GLU AAA C 1
ATOM 861 O O . GLU A 1 105 ? -13.850 18.550 14.857 1.000 59.315 103 GLU AAA O 1
ATOM 867 N N . VAL A 1 106 ? -15.668 19.431 13.815 1.000 52.705 104 VAL AAA N 1
ATOM 868 C CA . VAL A 1 106 ? -15.079 20.785 13.583 1.000 50.357 104 VAL AAA CA 1
ATOM 869 C C . VAL A 1 106 ? -15.921 21.896 14.229 1.000 48.353 104 VAL AAA C 1
ATOM 870 O O . VAL A 1 106 ? -15.358 22.949 14.577 1.000 51.282 104 VAL AAA O 1
ATOM 874 N N . MET A 1 107 ? -17.225 21.692 14.350 1.000 56.166 105 MET AAA N 1
ATOM 875 C CA . MET A 1 107 ? -18.179 22.739 14.798 1.000 56.825 105 MET AAA CA 1
ATOM 876 C C . MET A 1 107 ? -19.276 22.091 15.636 1.000 51.233 105 MET AAA C 1
ATOM 877 O O . MET A 1 107 ? -19.723 20.986 15.247 1.000 44.802 105 MET AAA O 1
ATOM 882 N N . GLU A 1 108 ? -19.737 22.811 16.668 1.000 50.508 106 GLU AAA N 1
ATOM 883 C CA . GLU A 1 108 ? -21.001 22.531 17.394 1.000 48.752 106 GLU AAA CA 1
ATOM 884 C C . GLU A 1 108 ? -21.708 23.864 17.703 1.000 46.508 106 GLU AAA C 1
ATOM 885 O O . GLU A 1 108 ? -21.006 24.793 18.089 1.000 39.281 106 GLU AAA O 1
ATOM 891 N N . HIS A 1 109 ? -23.038 23.997 17.541 1.000 47.535 107 HIS AAA N 1
ATOM 892 C CA . HIS A 1 109 ? -23.744 25.279 17.867 1.000 42.344 107 HIS AAA CA 1
ATOM 893 C C . HIS A 1 109 ? -25.163 25.025 18.378 1.000 42.834 107 HIS AAA C 1
ATOM 894 O O . HIS A 1 109 ? -25.805 24.059 17.901 1.000 38.883 107 HIS AAA O 1
ATOM 901 N N . GLN A 1 110 ? -25.573 25.819 19.383 1.000 43.752 108 GLN AAA N 1
ATOM 902 C CA . GLN A 1 110 ? -26.943 25.859 19.955 1.000 41.013 108 GLN AAA CA 1
ATOM 903 C C . GLN A 1 110 ? -27.540 27.246 19.693 1.000 41.823 108 GLN AAA C 1
ATOM 904 O O . GLN A 1 110 ? -26.870 28.251 20.008 1.000 38.198 108 GLN AAA O 1
ATOM 910 N N . GLY A 1 111 ? -28.759 27.296 19.145 1.000 43.181 109 GLY AAA N 1
ATOM 911 C CA . GLY A 1 111 ? -29.332 28.549 18.615 1.000 40.610 109 GLY AAA CA 1
ATOM 912 C C . GLY A 1 111 ? -29.659 28.445 17.132 1.000 38.380 109 GLY AAA C 1
ATOM 913 O O . GLY A 1 111 ? -28.737 28.573 16.299 1.000 37.642 109 GLY AAA O 1
ATOM 914 N N . GLY A 1 112 ? -30.949 28.336 16.811 1.000 36.611 110 GLY AAA N 1
ATOM 915 C CA . GLY A 1 112 ? -31.425 27.922 15.489 1.000 33.957 110 GLY AAA CA 1
ATOM 916 C C . GLY A 1 112 ? -31.339 29.023 14.435 1.000 37.659 110 GLY AAA C 1
ATOM 917 O O . GLY A 1 112 ? -31.823 28.752 13.321 1.000 38.331 110 GLY AAA O 1
ATOM 918 N N . TYR A 1 113 ? -30.761 30.204 14.716 1.000 35.478 111 TYR AAA N 1
ATOM 919 C CA . TYR A 1 113 ? -31.076 31.404 13.896 1.000 33.711 111 TYR AAA CA 1
ATOM 920 C C . TYR A 1 113 ? -29.915 32.366 13.631 1.000 37.542 111 TYR AAA C 1
ATOM 921 O O . TYR A 1 113 ? -30.188 33.409 13.013 1.000 35.851 111 TYR AAA O 1
ATOM 930 N N . THR A 1 114 ? -28.673 32.036 13.991 1.000 36.708 112 THR AAA N 1
ATOM 931 C CA . THR A 1 114 ? -27.504 32.899 13.697 1.000 40.864 112 THR AAA CA 1
ATOM 932 C C . THR A 1 114 ? -26.342 32.006 13.258 1.000 35.950 112 THR AAA C 1
ATOM 933 O O . THR A 1 114 ? -26.345 30.793 13.454 1.000 39.755 112 THR AAA O 1
ATOM 937 N N . PRO A 1 115 ? -25.348 32.543 12.543 1.000 38.378 113 PRO AAA N 1
ATOM 938 C CA . PRO A 1 115 ? -24.398 31.681 11.857 1.000 40.299 113 PRO AAA CA 1
ATOM 939 C C . PRO A 1 115 ? -23.304 31.179 12.818 1.000 41.118 113 PRO AAA C 1
ATOM 940 O O . PRO A 1 115 ? -23.069 31.806 13.842 1.000 35.315 113 PRO AAA O 1
ATOM 944 N N . PHE A 1 116 ? -22.729 30.021 12.491 1.000 42.145 114 PHE AAA N 1
ATOM 945 C CA . PHE A 1 116 ? -21.503 29.461 13.114 1.000 41.629 114 PHE AAA CA 1
ATOM 946 C C . PHE A 1 116 ? -20.574 28.935 12.017 1.000 45.284 114 PHE AAA C 1
ATOM 947 O O . PHE A 1 116 ? -21.070 28.494 10.957 1.000 44.490 114 PHE AAA O 1
ATOM 955 N N . GLU A 1 117 ? -19.265 28.994 12.272 1.000 45.053 115 GLU AAA N 1
ATOM 956 C CA . GLU A 1 117 ? -18.225 28.720 11.249 1.000 46.314 115 GLU AAA CA 1
ATOM 957 C C . GLU A 1 117 ? -16.898 28.368 11.922 1.000 55.001 115 GLU AAA C 1
ATOM 958 O O . GLU A 1 117 ? -16.647 28.937 13.008 1.000 50.062 115 GLU AAA O 1
ATOM 964 N N . ALA A 1 118 ? -16.097 27.501 11.280 1.000 52.752 116 ALA AAA N 1
ATOM 965 C CA . ALA A 1 118 ? -14.752 27.049 11.727 1.000 54.497 116 ALA AAA CA 1
ATOM 966 C C . ALA A 1 118 ? -13.723 27.178 10.598 1.000 55.297 116 ALA AAA C 1
ATOM 967 O O . ALA A 1 118 ? -14.088 26.958 9.422 1.000 52.688 116 ALA AAA O 1
ATOM 969 N N . ASP A 1 119 ? -12.481 27.515 10.959 1.000 57.608 117 ASP AAA N 1
ATOM 970 C CA . ASP A 1 119 ? -11.265 27.261 10.139 1.000 53.502 117 ASP AAA CA 1
ATOM 971 C C . ASP A 1 119 ? -11.172 25.745 9.885 1.000 55.988 117 ASP AAA C 1
ATOM 972 O O . ASP A 1 119 ? -10.881 25.004 10.841 1.000 53.903 117 ASP AAA O 1
ATOM 977 N N . VAL A 1 120 ? -11.417 25.283 8.652 1.000 59.520 118 VAL AAA N 1
ATOM 978 C CA . VAL A 1 120 ? -11.393 23.825 8.304 1.000 57.418 118 VAL AAA CA 1
ATOM 979 C C . VAL A 1 120 ? -10.111 23.508 7.523 1.000 57.231 118 VAL AAA C 1
ATOM 980 O O . VAL A 1 120 ? -10.033 22.375 6.992 1.000 46.010 118 VAL AAA O 1
ATOM 984 N N . THR A 1 121 ? -9.181 24.470 7.424 1.000 56.028 119 THR AAA N 1
ATOM 985 C CA . THR A 1 121 ? -7.962 24.403 6.565 1.000 62.434 119 THR AAA CA 1
ATOM 986 C C . THR A 1 121 ? -7.236 23.085 6.825 1.000 60.367 119 THR AAA C 1
ATOM 987 O O . THR A 1 121 ? -7.050 22.284 5.911 1.000 61.328 119 THR AAA O 1
ATOM 991 N N . PRO A 1 122 ? -6.832 22.788 8.078 1.000 63.251 120 PRO AAA N 1
ATOM 992 C CA . PRO A 1 122 ? -6.067 21.572 8.347 1.000 67.059 120 PRO AAA CA 1
ATOM 993 C C . PRO A 1 122 ? -6.818 20.254 8.108 1.000 68.413 120 PRO AAA C 1
ATOM 994 O O . PRO A 1 122 ? -6.214 19.221 8.331 1.000 75.197 120 PRO AAA O 1
ATOM 998 N N . TYR A 1 123 ? -8.079 20.286 7.668 1.000 58.876 121 TYR AAA N 1
ATOM 999 C CA . TYR A 1 123 ? -8.897 19.049 7.513 1.000 60.211 121 TYR AAA CA 1
ATOM 1000 C C . TYR A 1 123 ? -9.340 18.871 6.057 1.000 54.837 121 TYR AAA C 1
ATOM 1001 O O . TYR A 1 123 ? -10.055 17.894 5.772 1.000 52.914 121 TYR AAA O 1
ATOM 1010 N N . VAL A 1 124 ? -8.907 19.756 5.157 1.000 57.422 122 VAL AAA N 1
ATOM 1011 C CA . VAL A 1 124 ? -9.188 19.618 3.693 1.000 64.475 122 VAL AAA CA 1
ATOM 1012 C C . VAL A 1 124 ? -7.924 19.909 2.869 1.000 66.602 122 VAL AAA C 1
ATOM 1013 O O . VAL A 1 124 ? -7.093 20.764 3.307 1.000 57.046 122 VAL AAA O 1
ATOM 1017 N N . ILE A 1 125 ? -7.846 19.282 1.684 1.000 65.908 123 ILE AAA N 1
ATOM 1018 C CA . ILE A 1 125 ? -6.805 19.552 0.644 1.000 68.683 123 ILE AAA CA 1
ATOM 1019 C C . ILE A 1 125 ? -7.471 20.131 -0.613 1.000 65.246 123 ILE AAA C 1
ATOM 1020 O O . ILE A 1 125 ? -8.385 19.471 -1.199 1.000 53.123 123 ILE AAA O 1
ATOM 1025 N N . ALA A 1 126 ? -7.007 21.321 -1.003 1.000 59.325 124 ALA AAA N 1
ATOM 1026 C CA . ALA A 1 126 ? -7.423 22.061 -2.212 1.000 61.952 124 ALA AAA CA 1
ATOM 1027 C C . ALA A 1 126 ? -7.335 21.118 -3.412 1.000 67.978 124 ALA AAA C 1
ATOM 1028 O O . ALA A 1 126 ? -6.258 20.518 -3.616 1.000 72.770 124 ALA AAA O 1
ATOM 1030 N N . GLY A 1 127 ? -8.451 20.961 -4.129 1.000 65.503 125 GLY AAA N 1
ATOM 1031 C CA . GLY A 1 127 ? -8.562 20.121 -5.335 1.000 62.493 125 GLY AAA CA 1
ATOM 1032 C C . GLY A 1 127 ? -9.113 18.744 -5.018 1.000 62.566 125 GLY AAA C 1
ATOM 1033 O O . GLY A 1 127 ? -9.359 17.999 -5.984 1.000 62.304 125 GLY AAA O 1
ATOM 1034 N N . LYS A 1 128 ? -9.301 18.409 -3.733 1.000 64.679 126 LYS AAA N 1
ATOM 1035 C CA . LYS A 1 128 ? -9.846 17.088 -3.290 1.000 69.267 126 LYS AAA CA 1
ATOM 1036 C C . LYS A 1 128 ? -11.282 17.252 -2.775 1.000 70.134 126 LYS AAA C 1
ATOM 1037 O O . LYS A 1 128 ? -11.581 18.299 -2.167 1.000 72.065 126 LYS AAA O 1
ATOM 1043 N N . SER A 1 129 ? -12.121 16.234 -2.998 1.000 67.293 127 SER AAA N 1
ATOM 1044 C CA . SER A 1 129 ? -13.480 16.095 -2.413 1.000 70.509 127 SER AAA CA 1
ATOM 1045 C C . SER A 1 129 ? -13.359 15.905 -0.899 1.000 75.349 127 SER AAA C 1
ATOM 1046 O O . SER A 1 129 ? -12.353 15.309 -0.456 1.000 73.063 127 SER AAA O 1
ATOM 1049 N N . VAL A 1 130 ? -14.358 16.386 -0.151 1.000 74.024 128 VAL AAA N 1
ATOM 1050 C CA . VAL A 1 130 ? -14.509 16.162 1.317 1.000 68.374 128 VAL AAA CA 1
ATOM 1051 C C . VAL A 1 130 ? -15.965 15.800 1.591 1.000 68.165 128 VAL AAA C 1
ATOM 1052 O O . VAL A 1 130 ? -16.851 16.236 0.822 1.000 61.366 128 VAL AAA O 1
ATOM 1056 N N . ARG A 1 131 ? -16.194 15.039 2.655 1.000 64.371 129 ARG AAA N 1
ATOM 1057 C CA . ARG A 1 131 ? -17.554 14.677 3.122 1.000 59.319 129 ARG AAA CA 1
ATOM 1058 C C . ARG A 1 131 ? -17.911 15.612 4.288 1.000 61.903 129 ARG AAA C 1
ATOM 1059 O O . ARG A 1 131 ? -17.099 15.728 5.222 1.000 58.774 129 ARG AAA O 1
ATOM 1067 N N . ILE A 1 132 ? -19.056 16.293 4.202 1.000 59.585 130 ILE AAA N 1
ATOM 1068 C CA . ILE A 1 132 ? -19.594 17.180 5.278 1.000 54.344 130 ILE AAA CA 1
ATOM 1069 C C . ILE A 1 132 ? -20.854 16.535 5.865 1.000 51.750 130 ILE AAA C 1
ATOM 1070 O O . ILE A 1 132 ? -21.873 16.538 5.160 1.000 58.990 130 ILE AAA O 1
ATOM 1075 N N . THR A 1 133 ? -20.778 15.987 7.090 1.000 52.139 131 THR AAA N 1
ATOM 1076 C CA . THR A 1 133 ? -21.918 15.363 7.821 1.000 51.940 131 THR AAA CA 1
ATOM 1077 C C . THR A 1 133 ? -22.414 16.351 8.887 1.000 55.452 131 THR AAA C 1
ATOM 1078 O O . THR A 1 133 ? -21.571 17.046 9.499 1.000 47.142 131 THR AAA O 1
ATOM 1082 N N . VAL A 1 134 ? -23.736 16.493 9.030 1.000 52.822 132 VAL AAA N 1
ATOM 1083 C CA . VAL A 1 134 ? -24.340 17.370 10.076 1.000 49.691 132 VAL AAA CA 1
ATOM 1084 C C . VAL A 1 134 ? -25.365 16.551 10.872 1.000 45.464 132 VAL AAA C 1
ATOM 1085 O O . VAL A 1 134 ? -26.173 15.837 10.257 1.000 48.742 132 VAL AAA O 1
ATOM 1089 N N . CYS A 1 135 ? -25.242 16.586 12.203 1.000 47.114 133 CYS AAA N 1
ATOM 1090 C CA . CYS A 1 135 ? -26.249 16.089 13.172 1.000 44.800 133 CYS AAA CA 1
ATOM 1091 C C . CYS A 1 135 ? -27.050 17.310 13.605 1.000 46.778 133 CYS AAA C 1
ATOM 1092 O O . CYS A 1 135 ? -26.403 18.289 14.064 1.000 41.241 133 CYS AAA O 1
ATOM 1095 N N . VAL A 1 136 ? -28.360 17.296 13.337 1.000 47.723 134 VAL AAA N 1
ATOM 1096 C CA . VAL A 1 136 ? -29.258 18.452 13.606 1.000 41.435 134 VAL AAA CA 1
ATOM 1097 C C . VAL A 1 136 ? -30.279 17.985 14.621 1.000 39.045 134 VAL AAA C 1
ATOM 1098 O O . VAL A 1 136 ? -30.947 16.968 14.368 1.000 40.381 134 VAL AAA O 1
ATOM 1102 N N . ASN A 1 137 ? -30.367 18.707 15.735 1.000 39.219 135 ASN AAA N 1
ATOM 1103 C CA . ASN A 1 137 ? -31.323 18.395 16.820 1.000 39.948 135 ASN AAA CA 1
ATOM 1104 C C . ASN A 1 137 ? -32.302 19.567 16.945 1.000 38.997 135 ASN AAA C 1
ATOM 1105 O O . ASN A 1 137 ? -31.833 20.724 16.895 1.000 40.464 135 ASN AAA O 1
ATOM 1110 N N . ASN A 1 138 ? -33.582 19.252 17.155 1.000 37.887 136 ASN AAA N 1
ATOM 1111 C CA . ASN A 1 138 ? -34.708 20.223 17.142 1.000 42.258 136 ASN AAA CA 1
ATOM 1112 C C . ASN A 1 138 ? -35.392 20.262 18.516 1.000 45.252 136 ASN AAA C 1
ATOM 1113 O O . ASN A 1 138 ? -36.538 20.755 18.571 1.000 48.755 136 ASN AAA O 1
ATOM 1118 N N . GLU A 1 139 ? -34.737 19.756 19.573 1.000 42.784 137 GLU AAA N 1
ATOM 1119 C CA . GLU A 1 139 ? -35.342 19.620 20.936 1.000 42.691 137 GLU AAA CA 1
ATOM 1120 C C . GLU A 1 139 ? -35.167 20.917 21.732 1.000 35.455 137 GLU AAA C 1
ATOM 1121 O O . GLU A 1 139 ? -34.102 21.515 21.699 1.000 37.417 137 GLU AAA O 1
ATOM 1127 N N . LEU A 1 140 ? -36.201 21.337 22.436 1.000 37.267 138 LEU AAA N 1
ATOM 1128 C CA . LEU A 1 140 ? -36.156 22.545 23.288 1.000 35.817 138 LEU AAA CA 1
ATOM 1129 C C . LEU A 1 140 ? -36.273 22.106 24.745 1.000 35.910 138 LEU AAA C 1
ATOM 1130 O O . LEU A 1 140 ? -37.040 21.164 25.027 1.000 35.836 138 LEU AAA O 1
ATOM 1135 N N . ASN A 1 141 ? -35.549 22.777 25.629 1.000 34.050 139 ASN AAA N 1
ATOM 1136 C CA . ASN A 1 141 ? -35.685 22.564 27.098 1.000 40.645 139 ASN AAA CA 1
ATOM 1137 C C . ASN A 1 141 ? -35.635 23.950 27.743 1.000 38.763 139 ASN AAA C 1
ATOM 1138 O O . ASN A 1 141 ? -35.679 24.924 26.964 1.000 33.701 139 ASN AAA O 1
ATOM 1143 N N . TRP A 1 142 ? -35.567 24.029 29.086 1.000 38.324 140 TRP AAA N 1
ATOM 1144 C CA . TRP A 1 142 ? -35.673 25.316 29.826 1.000 36.005 140 TRP AAA CA 1
ATOM 1145 C C . TRP A 1 142 ? -34.431 26.171 29.628 1.000 39.648 140 TRP AAA C 1
ATOM 1146 O O . TRP A 1 142 ? -34.504 27.364 29.989 1.000 39.757 140 TRP AAA O 1
ATOM 1157 N N . GLN A 1 143 ? -33.375 25.632 29.001 1.000 40.961 141 GLN AAA N 1
ATOM 1158 C CA . GLN A 1 143 ? -32.110 26.374 28.763 1.000 39.622 141 GLN AAA CA 1
ATOM 1159 C C . GLN A 1 143 ? -31.907 26.709 27.276 1.000 42.392 141 GLN AAA C 1
ATOM 1160 O O . GLN A 1 143 ? -30.840 27.305 26.952 1.000 39.881 141 GLN AAA O 1
ATOM 1166 N N . THR A 1 144 ? -32.842 26.323 26.408 1.000 38.511 142 THR AAA N 1
ATOM 1167 C CA . THR A 1 144 ? -32.821 26.685 24.961 1.000 37.447 142 THR AAA CA 1
ATOM 1168 C C . THR A 1 144 ? -33.611 27.983 24.787 1.000 37.850 142 THR AAA C 1
ATOM 1169 O O . THR A 1 144 ? -34.462 28.286 25.657 1.000 36.883 142 THR AAA O 1
ATOM 1173 N N . ILE A 1 145 ? -33.234 28.754 23.772 1.000 36.203 143 ILE AAA N 1
ATOM 1174 C CA . ILE A 1 145 ? -33.904 30.010 23.335 1.000 42.241 143 ILE AAA CA 1
ATOM 1175 C C . ILE A 1 145 ? -34.466 29.704 21.950 1.000 40.978 143 ILE AAA C 1
ATOM 1176 O O . ILE A 1 145 ? -33.724 29.643 20.972 1.000 40.929 143 ILE AAA O 1
ATOM 1181 N N . PRO A 1 146 ? -35.781 29.435 21.815 1.000 36.156 144 PRO AAA N 1
ATOM 1182 C CA . PRO A 1 146 ? -36.727 29.520 22.912 1.000 34.904 144 PRO AAA CA 1
ATOM 1183 C C . PRO A 1 146 ? -36.786 28.282 23.785 1.000 35.760 144 PRO AAA C 1
ATOM 1184 O O . PRO A 1 146 ? -36.354 27.205 23.377 1.000 34.796 144 PRO AAA O 1
ATOM 1188 N N . PRO A 1 147 ? -37.390 28.396 24.986 1.000 33.822 145 PRO AAA N 1
ATOM 1189 C CA . PRO A 1 147 ? -37.617 27.232 25.842 1.000 32.212 145 PRO AAA CA 1
ATOM 1190 C C . PRO A 1 147 ? -38.756 26.294 25.422 1.000 36.993 145 PRO AAA C 1
ATOM 1191 O O . PRO A 1 147 ? -39.604 26.651 24.607 1.000 41.998 145 PRO AAA O 1
ATOM 1195 N N . GLY A 1 148 ? -38.715 25.076 25.966 1.000 33.809 146 GLY AAA N 1
ATOM 1196 C CA . GLY A 1 148 ? -39.704 24.023 25.710 1.000 35.297 146 GLY AAA CA 1
ATOM 1197 C C . GLY A 1 148 ? -39.600 22.929 26.756 1.000 36.994 146 GLY AAA C 1
ATOM 1198 O O . GLY A 1 148 ? -38.776 23.085 27.659 1.000 36.954 146 GLY AAA O 1
ATOM 1199 N N . MET A 1 149 ? -40.448 21.901 26.673 1.000 37.965 147 MET AAA N 1
ATOM 1200 C CA . MET A 1 149 ? -40.311 20.666 27.484 1.000 41.084 147 MET AAA CA 1
ATOM 1201 C C . MET A 1 149 ? -40.514 19.484 26.553 1.000 42.114 147 MET AAA C 1
ATOM 1202 O O . MET A 1 149 ? -41.604 19.397 25.953 1.000 36.388 147 MET AAA O 1
ATOM 1207 N N . VAL A 1 150 ? -39.487 18.654 26.382 1.000 41.509 148 VAL AAA N 1
ATOM 1208 C CA . VAL A 1 150 ? -39.653 17.310 25.765 1.000 45.803 148 VAL AAA CA 1
ATOM 1209 C C . VAL A 1 150 ? -40.455 16.462 26.756 1.000 45.244 148 VAL AAA C 1
ATOM 1210 O O . VAL A 1 150 ? -40.071 16.426 27.929 1.000 48.017 148 VAL AAA O 1
ATOM 1214 N N . ILE A 1 151 ? -41.557 15.862 26.315 1.000 43.624 149 ILE AAA N 1
ATOM 1215 C CA . ILE A 1 151 ? -42.353 14.900 27.131 1.000 50.221 149 ILE AAA CA 1
ATOM 1216 C C . ILE A 1 151 ? -42.073 13.523 26.540 1.000 49.638 149 ILE AAA C 1
ATOM 1217 O O . ILE A 1 151 ? -42.237 13.360 25.310 1.000 48.381 149 ILE AAA O 1
ATOM 1222 N N . THR A 1 152 ? -41.580 12.609 27.369 1.000 44.727 150 THR AAA N 1
ATOM 1223 C CA . THR A 1 152 ? -41.209 11.234 26.960 1.000 48.302 150 THR AAA CA 1
ATOM 1224 C C . THR A 1 152 ? -42.322 10.307 27.466 1.000 52.802 150 THR AAA C 1
ATOM 1225 O O . THR A 1 152 ? -42.532 10.263 28.710 1.000 52.565 150 THR AAA O 1
ATOM 1229 N N . ASP A 1 153 ? -43.041 9.638 26.555 1.000 51.831 151 ASP AAA N 1
ATOM 1230 C CA . ASP A 1 153 ? -44.196 8.777 26.931 1.000 53.625 151 ASP AAA CA 1
ATOM 1231 C C . ASP A 1 153 ? -43.658 7.464 27.528 1.000 54.331 151 ASP AAA C 1
ATOM 1232 O O . ASP A 1 153 ? -42.421 7.274 27.554 1.000 47.885 151 ASP AAA O 1
ATOM 1237 N N . GLU A 1 154 ? -44.548 6.586 27.999 1.000 55.522 152 GLU AAA N 1
ATOM 1238 C CA . GLU A 1 154 ? -44.165 5.324 28.691 1.000 55.384 152 GLU AAA CA 1
ATOM 1239 C C . GLU A 1 154 ? -43.262 4.493 27.765 1.000 54.078 152 GLU AAA C 1
ATOM 1240 O O . GLU A 1 154 ? -42.366 3.790 28.287 1.000 53.169 152 GLU AAA O 1
ATOM 1246 N N . ASN A 1 155 ? -43.444 4.605 26.443 1.000 51.182 153 ASN AAA N 1
ATOM 1247 C CA . ASN A 1 155 ? -42.679 3.814 25.437 1.000 50.295 153 ASN AAA CA 1
ATOM 1248 C C . ASN A 1 155 ? -41.321 4.467 25.121 1.000 48.098 153 ASN AAA C 1
ATOM 1249 O O . ASN A 1 155 ? -40.517 3.797 24.447 1.000 53.249 153 ASN AAA O 1
ATOM 1254 N N . GLY A 1 156 ? -41.040 5.676 25.637 1.000 49.792 154 GLY AAA N 1
ATOM 1255 C CA . GLY A 1 156 ? -39.762 6.405 25.435 1.000 49.765 154 GLY AAA CA 1
ATOM 1256 C C . GLY A 1 156 ? -39.767 7.234 24.154 1.000 51.921 154 GLY AAA C 1
ATOM 1257 O O . GLY A 1 156 ? -38.700 7.750 23.778 1.000 47.495 154 GLY AAA O 1
ATOM 1258 N N . LYS A 1 157 ? -40.933 7.337 23.502 1.000 54.187 155 LYS AAA N 1
ATOM 1259 C CA . LYS A 1 157 ? -41.185 8.167 22.290 1.000 59.757 155 LYS AAA CA 1
ATOM 1260 C C . LYS A 1 157 ? -41.305 9.641 22.721 1.000 53.838 155 LYS AAA C 1
ATOM 1261 O O . LYS A 1 157 ? -42.077 9.939 23.663 1.000 48.471 155 LYS AAA O 1
ATOM 1267 N N . LYS A 1 158 ? -40.530 10.529 22.091 1.000 49.002 156 LYS AAA N 1
ATOM 1268 C CA . LYS A 1 158 ? -40.427 11.945 22.512 1.000 49.353 156 LYS AAA CA 1
ATOM 1269 C C . LYS A 1 158 ? -41.501 12.761 21.790 1.000 51.081 156 LYS AAA C 1
ATOM 1270 O O . LYS A 1 158 ? -41.919 12.381 20.696 1.000 49.812 156 LYS AAA O 1
ATOM 1276 N N . LYS A 1 159 ? -41.953 13.823 22.441 1.000 50.990 157 LYS AAA N 1
ATOM 1277 C CA . LYS A 1 159 ? -42.996 14.736 21.931 1.000 51.968 157 LYS AAA CA 1
ATOM 1278 C C . LYS A 1 159 ? -42.661 16.118 22.484 1.000 49.697 157 LYS AAA C 1
ATOM 1279 O O . LYS A 1 159 ? -42.690 16.278 23.708 1.000 44.829 157 LYS AAA O 1
ATOM 1285 N N . GLN A 1 160 ? -42.301 17.054 21.608 1.000 47.749 158 GLN AAA N 1
ATOM 1286 C CA . GLN A 1 160 ? -41.947 18.438 21.991 1.000 43.887 158 GLN AAA CA 1
ATOM 1287 C C . GLN A 1 160 ? -43.216 19.210 22.373 1.000 46.549 158 GLN AAA C 1
ATOM 1288 O O . GLN A 1 160 ? -44.176 19.277 21.566 1.000 46.600 158 GLN AAA O 1
ATOM 1294 N N . SER A 1 161 ? -43.229 19.738 23.592 1.000 47.343 159 SER AAA N 1
ATOM 1295 C CA . SER A 1 161 ? -44.154 20.807 24.041 1.000 46.217 159 SER AAA CA 1
ATOM 1296 C C . SER A 1 161 ? -43.401 22.119 23.933 1.000 42.393 159 SER AAA C 1
ATOM 1297 O O . SER A 1 161 ? -42.171 22.129 24.164 1.000 37.784 159 SER AAA O 1
ATOM 1300 N N . TYR A 1 162 ? -44.115 23.188 23.624 1.000 37.828 160 TYR AAA N 1
ATOM 1301 C CA . TYR A 1 162 ? -43.520 24.543 23.605 1.000 38.284 160 TYR AAA CA 1
ATOM 1302 C C . TYR A 1 162 ? -44.643 25.554 23.749 1.000 37.513 160 TYR AAA C 1
ATOM 1303 O O . TYR A 1 162 ? -45.832 25.184 23.623 1.000 34.668 160 TYR AAA O 1
ATOM 1312 N N . PHE A 1 163 ? -44.259 26.781 24.082 1.000 37.624 161 PHE AAA N 1
ATOM 1313 C CA . PHE A 1 163 ? -45.202 27.798 24.601 1.000 39.751 161 PHE AAA CA 1
ATOM 1314 C C . PHE A 1 163 ? -45.369 28.924 23.576 1.000 40.788 161 PHE AAA C 1
ATOM 1315 O O . PHE A 1 163 ? -46.106 29.865 23.875 1.000 36.917 161 PHE AAA O 1
ATOM 1323 N N . HIS A 1 164 ? -44.738 28.820 22.401 1.000 38.416 162 HIS AAA N 1
ATOM 1324 C CA . HIS A 1 164 ? -44.904 29.831 21.328 1.000 36.516 162 HIS AAA CA 1
ATOM 1325 C C . HIS A 1 164 ? -45.900 29.375 20.253 1.000 37.321 162 HIS AAA C 1
ATOM 1326 O O . HIS A 1 164 ? -46.088 28.160 20.036 1.000 37.716 162 HIS AAA O 1
ATOM 1333 N N . ASP A 1 165 ? -46.496 30.351 19.571 1.000 36.260 163 ASP AAA N 1
ATOM 1334 C CA . ASP A 1 165 ? -47.643 30.163 18.641 1.000 37.096 163 ASP AAA CA 1
ATOM 1335 C C . ASP A 1 165 ? -47.139 30.143 17.191 1.000 37.552 163 ASP AAA C 1
ATOM 1336 O O . ASP A 1 165 ? -47.521 31.006 16.402 1.000 35.047 163 ASP AAA O 1
ATOM 1341 N N . PHE A 1 166 ? -46.213 29.253 16.879 1.000 35.219 164 PHE AAA N 1
ATOM 1342 C CA . PHE A 1 166 ? -45.704 29.026 15.503 1.000 35.946 164 PHE AAA CA 1
ATOM 1343 C C . PHE A 1 166 ? -45.035 27.672 15.527 1.000 33.828 164 PHE AAA C 1
ATOM 1344 O O . PHE A 1 166 ? -44.432 27.359 16.583 1.000 37.210 164 PHE AAA O 1
ATOM 1352 N N . PHE A 1 167 ? -45.145 26.921 14.433 1.000 34.338 165 PHE AAA N 1
ATOM 1353 C CA . PHE A 1 167 ? -44.652 25.523 14.379 1.000 34.018 165 PHE AAA CA 1
ATOM 1354 C C . PHE A 1 167 ? -43.134 25.471 14.630 1.000 31.804 165 PHE AAA C 1
ATOM 1355 O O . PHE A 1 167 ? -42.369 26.344 14.163 1.000 35.023 165 PHE AAA O 1
ATOM 1363 N N . ASN A 1 168 ? -42.686 24.406 15.303 1.000 36.703 166 ASN AAA N 1
ATOM 1364 C CA . ASN A 1 168 ? -41.259 24.174 15.649 1.000 35.492 166 ASN AAA CA 1
ATOM 1365 C C . ASN A 1 168 ? -40.535 23.552 14.449 1.000 39.032 166 ASN AAA C 1
ATOM 1366 O O . ASN A 1 168 ? -39.931 22.471 14.592 1.000 39.809 166 ASN AAA O 1
ATOM 1371 N N . TYR A 1 169 ? -40.506 24.271 13.335 1.000 40.346 167 TYR AAA N 1
ATOM 1372 C CA . TYR A 1 169 ? -39.783 23.859 12.110 1.000 40.473 167 TYR AAA CA 1
ATOM 1373 C C . TYR A 1 169 ? -38.297 23.750 12.431 1.000 36.240 167 TYR AAA C 1
ATOM 1374 O O . TYR A 1 169 ? -37.763 24.596 13.167 1.000 39.195 167 TYR AAA O 1
ATOM 1383 N N . ALA A 1 170 ? -37.631 22.738 11.899 1.000 35.098 168 ALA AAA N 1
ATOM 1384 C CA . ALA A 1 170 ? -36.173 22.569 12.112 1.000 37.265 168 ALA AAA CA 1
ATOM 1385 C C . ALA A 1 170 ? -35.507 22.112 10.815 1.000 39.924 168 ALA AAA C 1
ATOM 1386 O O . ALA A 1 170 ? -36.243 21.782 9.866 1.000 42.360 168 ALA AAA O 1
ATOM 1388 N N . GLY A 1 171 ? -34.167 22.125 10.799 1.000 41.213 169 GLY AAA N 1
ATOM 1389 C CA . GLY A 1 171 ? -33.327 21.681 9.673 1.000 40.996 169 GLY AAA CA 1
ATOM 1390 C C . GLY A 1 171 ? -32.317 22.745 9.340 1.000 40.288 169 GLY AAA C 1
ATOM 1391 O O . GLY A 1 171 ? -32.197 23.672 10.140 1.000 44.387 169 GLY AAA O 1
ATOM 1392 N N . ILE A 1 172 ? -31.637 22.639 8.199 1.000 39.055 170 ILE AAA N 1
ATOM 1393 C CA . ILE A 1 172 ? -30.653 23.679 7.783 1.000 40.197 170 ILE AAA CA 1
ATOM 1394 C C . ILE A 1 172 ? -31.456 24.713 6.984 1.000 40.118 170 ILE AAA C 1
ATOM 1395 O O . ILE A 1 172 ? -31.781 24.443 5.831 1.000 33.428 170 ILE AAA O 1
ATOM 1400 N N . HIS A 1 173 ? -31.792 25.849 7.601 1.000 38.745 171 HIS AAA N 1
ATOM 1401 C CA . HIS A 1 173 ? -32.802 26.809 7.075 1.000 38.236 171 HIS AAA CA 1
ATOM 1402 C C . HIS A 1 173 ? -32.161 27.806 6.124 1.000 38.449 171 HIS AAA C 1
ATOM 1403 O O . HIS A 1 173 ? -32.896 28.500 5.440 1.000 40.121 171 HIS AAA O 1
ATOM 1410 N N . ARG A 1 174 ? -30.846 27.962 6.195 1.000 37.132 172 ARG AAA N 1
ATOM 1411 C CA . ARG A 1 174 ? -30.142 29.025 5.458 1.000 39.582 172 ARG AAA CA 1
ATOM 1412 C C . ARG A 1 174 ? -28.902 28.413 4.795 1.000 42.620 172 ARG AAA C 1
ATOM 1413 O O . ARG A 1 174 ? -28.625 27.204 5.014 1.000 38.678 172 ARG AAA O 1
ATOM 1421 N N . SER A 1 175 ? -28.249 29.217 3.958 1.000 39.266 173 SER AAA N 1
ATOM 1422 C CA . SER A 1 175 ? -27.185 28.793 3.022 1.000 42.470 173 SER AAA CA 1
ATOM 1423 C C . SER A 1 175 ? -26.022 28.183 3.828 1.000 47.685 173 SER AAA C 1
ATOM 1424 O O . SER A 1 175 ? -25.791 28.615 4.990 1.000 42.048 173 SER AAA O 1
ATOM 1427 N N . VAL A 1 176 ? -25.393 27.137 3.286 1.000 44.987 174 VAL AAA N 1
ATOM 1428 C CA . VAL A 1 176 ? -24.111 26.567 3.799 1.000 45.284 174 VAL AAA CA 1
ATOM 1429 C C . VAL A 1 176 ? -23.028 26.977 2.806 1.000 46.908 174 VAL AAA C 1
ATOM 1430 O O . VAL A 1 176 ? -23.318 26.959 1.588 1.000 45.084 174 VAL AAA O 1
ATOM 1434 N N . MET A 1 177 ? -21.845 27.382 3.274 1.000 48.286 175 MET AAA N 1
ATOM 1435 C CA . MET A 1 177 ? -20.808 27.899 2.342 1.000 48.209 175 MET AAA CA 1
ATOM 1436 C C . MET A 1 177 ? -19.398 27.632 2.890 1.000 47.811 175 MET AAA C 1
ATOM 1437 O O . MET A 1 177 ? -19.198 27.718 4.114 1.000 46.339 175 MET AAA O 1
ATOM 1442 N N . LEU A 1 178 ? -18.489 27.244 1.992 1.000 42.461 176 LEU AAA N 1
ATOM 1443 C CA . LEU A 1 178 ? -17.023 27.274 2.202 1.000 42.084 176 LEU AAA CA 1
ATOM 1444 C C . LEU A 1 178 ? -16.564 28.617 1.661 1.000 44.126 176 LEU AAA C 1
ATOM 1445 O O . LEU A 1 178 ? -17.039 29.001 0.566 1.000 50.557 176 LEU AAA O 1
ATOM 1450 N N . TYR A 1 179 ? -15.737 29.333 2.411 1.000 41.043 177 TYR AAA N 1
ATOM 1451 C CA . TYR A 1 179 ? -15.179 30.626 1.952 1.000 43.507 177 TYR AAA CA 1
ATOM 1452 C C . TYR A 1 179 ? -13.732 30.743 2.421 1.000 45.388 177 TYR AAA C 1
ATOM 1453 O O . TYR A 1 179 ? -13.321 29.991 3.318 1.000 52.417 177 TYR AAA O 1
ATOM 1462 N N . THR A 1 180 ? -13.013 31.690 1.819 1.000 45.890 178 THR AAA N 1
ATOM 1463 C CA . THR A 1 180 ? -11.560 31.880 2.001 1.000 47.685 178 THR AAA CA 1
ATOM 1464 C C . THR A 1 180 ? -11.288 33.325 2.402 1.000 50.541 178 THR AAA C 1
ATOM 1465 O O . THR A 1 180 ? -12.053 34.237 1.987 1.000 44.134 178 THR AAA O 1
ATOM 1469 N N . THR A 1 181 ? -10.236 33.479 3.201 1.000 48.101 179 THR AAA N 1
ATOM 1470 C CA . THR A 1 181 ? -9.479 34.734 3.402 1.000 50.346 179 THR AAA CA 1
ATOM 1471 C C . THR A 1 181 ? -7.987 34.428 3.269 1.000 46.386 179 THR AAA C 1
ATOM 1472 O O . THR A 1 181 ? -7.562 33.265 3.310 1.000 45.344 179 THR AAA O 1
ATOM 1476 N N . PRO A 1 182 ? -7.150 35.476 3.150 1.000 45.321 180 PRO AAA N 1
ATOM 1477 C CA . PRO A 1 182 ? -5.708 35.344 3.360 1.000 48.204 180 PRO AAA CA 1
ATOM 1478 C C . PRO A 1 182 ? -5.421 35.147 4.861 1.000 52.550 180 PRO AAA C 1
ATOM 1479 O O . PRO A 1 182 ? -6.230 35.576 5.675 1.000 52.173 180 PRO AAA O 1
ATOM 1483 N N . ASN A 1 183 ? -4.270 34.552 5.200 1.000 51.668 181 ASN AAA N 1
ATOM 1484 C CA . ASN A 1 183 ? -3.917 34.132 6.588 1.000 53.643 181 ASN AAA CA 1
ATOM 1485 C C . ASN A 1 183 ? -3.778 35.380 7.470 1.000 46.505 181 ASN AAA C 1
ATOM 1486 O O . ASN A 1 183 ? -3.807 35.221 8.704 1.000 50.243 181 ASN AAA O 1
ATOM 1491 N N . THR A 1 184 ? -3.586 36.546 6.841 1.000 49.762 182 THR AAA N 1
ATOM 1492 C CA . THR A 1 184 ? -3.853 37.910 7.384 1.000 54.746 182 THR AAA CA 1
ATOM 1493 C C . THR A 1 184 ? -5.237 38.390 6.916 1.000 65.586 182 THR AAA C 1
ATOM 1494 O O . THR A 1 184 ? -5.425 38.549 5.678 1.000 64.726 182 THR AAA O 1
ATOM 1498 N N . TRP A 1 185 ? -6.170 38.652 7.839 1.000 61.120 183 TRP AAA N 1
ATOM 1499 C CA . TRP A 1 185 ? -7.560 39.007 7.449 1.000 58.994 183 TRP AAA CA 1
ATOM 1500 C C . TRP A 1 185 ? -8.249 39.873 8.503 1.000 60.331 183 TRP AAA C 1
ATOM 1501 O O . TRP A 1 185 ? -7.919 39.772 9.710 1.000 51.118 183 TRP AAA O 1
ATOM 1512 N N . VAL A 1 186 ? -9.190 40.695 8.045 1.000 56.788 184 VAL AAA N 1
ATOM 1513 C CA . VAL A 1 186 ? -10.040 41.516 8.948 1.000 56.214 184 VAL AAA CA 1
ATOM 1514 C C . VAL A 1 186 ? -11.103 40.575 9.529 1.000 56.577 184 VAL AAA C 1
ATOM 1515 O O . VAL A 1 186 ? -11.817 39.885 8.767 1.000 54.076 184 VAL AAA O 1
ATOM 1519 N N . ASP A 1 187 ? -11.177 40.509 10.849 1.000 54.547 185 ASP AAA N 1
ATOM 1520 C CA . ASP A 1 187 ? -11.968 39.461 11.531 1.000 51.622 185 ASP AAA CA 1
ATOM 1521 C C . ASP A 1 187 ? -13.247 40.064 12.114 1.000 49.675 185 ASP AAA C 1
ATOM 1522 O O . ASP A 1 187 ? -14.176 39.300 12.388 1.000 42.735 185 ASP AAA O 1
ATOM 1527 N N . ASP A 1 188 ? -13.272 41.382 12.304 1.000 46.402 186 ASP AAA N 1
ATOM 1528 C CA . ASP A 1 188 ? -14.397 42.072 12.974 1.000 47.492 186 ASP AAA CA 1
ATOM 1529 C C . ASP A 1 188 ? -14.271 43.556 12.692 1.000 48.238 186 ASP AAA C 1
ATOM 1530 O O . ASP A 1 188 ? -13.118 44.043 12.747 1.000 46.230 186 ASP AAA O 1
ATOM 1535 N N . ILE A 1 189 ? -15.406 44.199 12.382 1.000 43.995 187 ILE AAA N 1
ATOM 1536 C CA . ILE A 1 189 ? -15.573 45.681 12.265 1.000 40.780 187 ILE AAA CA 1
ATOM 1537 C C . ILE A 1 189 ? -16.744 46.096 13.153 1.000 46.167 187 ILE AAA C 1
ATOM 1538 O O . ILE A 1 189 ? -17.749 45.360 13.181 1.000 49.652 187 ILE AAA O 1
ATOM 1543 N N . THR A 1 190 ? -16.649 47.263 13.789 1.000 46.841 188 THR AAA N 1
ATOM 1544 C CA . THR A 1 190 ? -17.796 47.963 14.416 1.000 44.500 188 THR AAA CA 1
ATOM 1545 C C . THR A 1 190 ? -17.799 49.385 13.883 1.000 45.311 188 THR AAA C 1
ATOM 1546 O O . THR A 1 190 ? -16.765 50.054 14.025 1.000 44.924 188 THR AAA O 1
ATOM 1550 N N . VAL A 1 191 ? -18.892 49.792 13.240 1.000 39.456 189 VAL AAA N 1
ATOM 1551 C CA . VAL A 1 191 ? -19.105 51.201 12.801 1.000 44.176 189 VAL AAA CA 1
ATOM 1552 C C . VAL A 1 191 ? -20.211 51.827 13.658 1.000 48.710 189 VAL AAA C 1
ATOM 1553 O O . VAL A 1 191 ? -21.272 51.201 13.852 1.000 46.311 189 VAL AAA O 1
ATOM 1557 N N . VAL A 1 192 ? -19.953 53.027 14.167 1.000 46.345 190 VAL AAA N 1
ATOM 1558 C CA . VAL A 1 192 ? -20.984 53.934 14.733 1.000 47.114 190 VAL AAA CA 1
ATOM 1559 C C . VAL A 1 192 ? -20.994 55.189 13.862 1.000 51.469 190 VAL AAA C 1
ATOM 1560 O O . VAL A 1 192 ? -19.884 55.727 13.630 1.000 47.384 190 VAL AAA O 1
ATOM 1564 N N . THR A 1 193 ? -22.178 55.607 13.382 1.000 50.123 191 THR AAA N 1
ATOM 1565 C CA . THR A 1 193 ? -22.366 56.837 12.566 1.000 49.047 191 THR AAA CA 1
ATOM 1566 C C . THR A 1 193 ? -23.086 57.893 13.400 1.000 53.163 191 THR AAA C 1
ATOM 1567 O O . THR A 1 193 ? -24.311 57.779 13.579 1.000 54.915 191 THR AAA O 1
ATOM 1571 N N . HIS A 1 194 ? -22.340 58.905 13.844 1.000 52.199 192 HIS AAA N 1
ATOM 1572 C CA . HIS A 1 194 ? -22.871 60.108 14.529 1.000 53.760 192 HIS AAA CA 1
ATOM 1573 C C . HIS A 1 194 ? -23.383 61.069 13.449 1.000 55.513 192 HIS AAA C 1
ATOM 1574 O O . HIS A 1 194 ? -22.848 61.032 12.323 1.000 54.922 192 HIS AAA O 1
ATOM 1581 N N . VAL A 1 195 ? -24.418 61.851 13.766 1.000 53.022 193 VAL AAA N 1
ATOM 1582 C CA . VAL A 1 195 ? -25.069 62.824 12.840 1.000 51.577 193 VAL AAA CA 1
ATOM 1583 C C . VAL A 1 195 ? -25.329 64.107 13.630 1.000 59.025 193 VAL AAA C 1
ATOM 1584 O O . VAL A 1 195 ? -25.980 64.030 14.683 1.000 63.623 193 VAL AAA O 1
ATOM 1588 N N . ALA A 1 196 ? -24.853 65.248 13.137 1.000 60.449 194 ALA AAA N 1
ATOM 1589 C CA . ALA A 1 196 ? -25.066 66.558 13.786 1.000 63.397 194 ALA AAA CA 1
ATOM 1590 C C . ALA A 1 196 ? -26.554 66.914 13.691 1.000 61.877 194 ALA AAA C 1
ATOM 1591 O O . ALA A 1 196 ? -27.221 66.412 12.765 1.000 63.645 194 ALA AAA O 1
ATOM 1593 N N . GLN A 1 197 ? -27.031 67.731 14.636 1.000 59.366 195 GLN AAA N 1
ATOM 1594 C CA . GLN A 1 197 ? -28.455 68.113 14.857 1.000 66.098 195 GLN AAA CA 1
ATOM 1595 C C . GLN A 1 197 ? -28.997 68.760 13.584 1.000 70.524 195 GLN AAA C 1
ATOM 1596 O O . GLN A 1 197 ? -30.161 68.495 13.224 1.000 74.374 195 GLN AAA O 1
ATOM 1602 N N . ASP A 1 198 ? -28.161 69.578 12.943 1.000 72.695 196 ASP AAA N 1
ATOM 1603 C CA . ASP A 1 198 ? -28.502 70.346 11.720 1.000 73.470 196 ASP AAA CA 1
ATOM 1604 C C . ASP A 1 198 ? -28.479 69.397 10.514 1.000 66.552 196 ASP AAA C 1
ATOM 1605 O O . ASP A 1 198 ? -28.908 69.835 9.430 1.000 69.591 196 ASP AAA O 1
ATOM 1610 N N . CYS A 1 199 ? -28.000 68.157 10.707 1.000 61.000 197 CYS AAA N 1
ATOM 1611 C CA . CYS A 1 199 ? -27.947 67.054 9.697 1.000 67.458 197 CYS AAA CA 1
ATOM 1612 C C . CYS A 1 199 ? -26.932 67.364 8.576 1.000 66.655 197 CYS AAA C 1
ATOM 1613 O O . CYS A 1 199 ? -26.873 66.579 7.598 1.000 57.758 197 CYS AAA O 1
ATOM 1616 N N . ASN A 1 200 ? -26.101 68.403 8.747 1.000 65.352 198 ASN AAA N 1
ATOM 1617 C CA . ASN A 1 200 ? -25.205 68.958 7.692 1.000 68.208 198 ASN AAA CA 1
ATOM 1618 C C . ASN A 1 200 ? -23.811 68.324 7.782 1.000 70.900 198 ASN AAA C 1
ATOM 1619 O O . ASN A 1 200 ? -23.037 68.460 6.813 1.000 77.335 198 ASN AAA O 1
ATOM 1624 N N . HIS A 1 201 ? -23.502 67.656 8.896 1.000 65.605 199 HIS AAA N 1
ATOM 1625 C CA . HIS A 1 201 ? -22.199 66.984 9.138 1.000 68.043 199 HIS AAA CA 1
ATOM 1626 C C . HIS A 1 201 ? -22.464 65.661 9.865 1.000 65.622 199 HIS AAA C 1
ATOM 1627 O O . HIS A 1 201 ? -23.462 65.579 10.601 1.000 66.642 199 HIS AAA O 1
ATOM 1634 N N . ALA A 1 202 ? -21.591 64.673 9.675 1.000 65.855 200 ALA AAA N 1
ATOM 1635 C CA . ALA A 1 202 ? -21.637 63.378 10.391 1.000 65.189 200 ALA AAA CA 1
ATOM 1636 C C . ALA A 1 202 ? -20.219 62.814 10.558 1.000 63.496 200 ALA AAA C 1
ATOM 1637 O O . ALA A 1 202 ? -19.382 62.981 9.649 1.000 60.130 200 ALA AAA O 1
ATOM 1639 N N . SER A 1 203 ? -19.966 62.178 11.700 1.000 57.885 201 SER AAA N 1
ATOM 1640 C CA . SER A 1 203 ? -18.732 61.411 11.986 1.000 58.769 201 SER AAA CA 1
ATOM 1641 C C . SER A 1 203 ? -19.066 59.929 11.856 1.000 56.375 201 SER AAA C 1
ATOM 1642 O O . SER A 1 203 ? -20.188 59.547 12.190 1.000 67.411 201 SER AAA O 1
ATOM 1645 N N . VAL A 1 204 ? -18.102 59.133 11.417 1.000 57.014 202 VAL AAA N 1
ATOM 1646 C CA . VAL A 1 204 ? -18.200 57.653 11.390 1.000 56.611 202 VAL AAA CA 1
ATOM 1647 C C . VAL A 1 204 ? -17.039 57.101 12.210 1.000 56.787 202 VAL AAA C 1
ATOM 1648 O O . VAL A 1 204 ? -15.905 57.115 11.698 1.000 64.308 202 VAL AAA O 1
ATOM 1652 N N . ASP A 1 205 ? -17.313 56.653 13.433 1.000 57.278 203 ASP AAA N 1
ATOM 1653 C CA . ASP A 1 205 ? -16.340 55.855 14.221 1.000 55.636 203 ASP AAA CA 1
ATOM 1654 C C . ASP A 1 205 ? -16.184 54.500 13.531 1.000 52.402 203 ASP AAA C 1
ATOM 1655 O O . ASP A 1 205 ? -17.193 53.963 13.016 1.000 50.368 203 ASP AAA O 1
ATOM 1660 N N . TRP A 1 206 ? -14.965 53.970 13.523 1.000 48.068 204 TRP AAA N 1
ATOM 1661 C CA . TRP A 1 206 ? -14.667 52.572 13.127 1.000 49.377 204 TRP AAA CA 1
ATOM 1662 C C . TRP A 1 206 ? -13.846 51.912 14.227 1.000 49.507 204 TRP AAA C 1
ATOM 1663 O O . TRP A 1 206 ? -13.165 52.613 14.990 1.000 53.631 204 TRP AAA O 1
ATOM 1674 N N . GLN A 1 207 ? -13.923 50.596 14.287 1.000 49.885 205 GLN AAA N 1
ATOM 1675 C CA . GLN A 1 207 ? -13.066 49.775 15.161 1.000 53.385 205 GLN AAA CA 1
ATOM 1676 C C . GLN A 1 207 ? -12.886 48.472 14.397 1.000 51.943 205 GLN AAA C 1
ATOM 1677 O O . GLN A 1 207 ? -13.904 47.996 13.893 1.000 44.877 205 GLN AAA O 1
ATOM 1683 N N . VAL A 1 208 ? -11.660 47.969 14.250 1.000 49.552 206 VAL AAA N 1
ATOM 1684 C CA . VAL A 1 208 ? -11.377 46.764 13.411 1.000 49.496 206 VAL AAA CA 1
ATOM 1685 C C . VAL A 1 208 ? -10.466 45.821 14.185 1.000 51.772 206 VAL AAA C 1
ATOM 1686 O O . VAL A 1 208 ? -9.519 46.297 14.831 1.000 55.096 206 VAL AAA O 1
ATOM 1690 N N . VAL A 1 209 ? -10.725 44.529 14.071 1.000 54.364 207 VAL AAA N 1
ATOM 1691 C CA . VAL A 1 209 ? -9.860 43.456 14.620 1.000 57.135 207 VAL AAA CA 1
ATOM 1692 C C . VAL A 1 209 ? -9.305 42.696 13.415 1.000 61.201 207 VAL AAA C 1
ATOM 1693 O O . VAL A 1 209 ? -10.118 42.280 12.574 1.000 50.729 207 VAL AAA O 1
ATOM 1697 N N . ALA A 1 210 ? -7.978 42.571 13.308 1.000 55.975 208 ALA AAA N 1
ATOM 1698 C CA . ALA A 1 210 ? -7.286 41.891 12.184 1.000 57.667 208 ALA AAA CA 1
ATOM 1699 C C . ALA A 1 210 ? -5.797 41.717 12.511 1.000 56.000 208 ALA AAA C 1
ATOM 1700 O O . ALA A 1 210 ? -5.208 42.644 13.090 1.000 48.416 208 ALA AAA O 1
ATOM 1702 N N . ASN A 1 211 ? -5.191 40.605 12.097 1.000 57.028 209 ASN AAA N 1
ATOM 1703 C CA . ASN A 1 211 ? -3.761 40.312 12.397 1.000 59.826 209 ASN AAA CA 1
ATOM 1704 C C . ASN A 1 211 ? -2.850 40.961 11.345 1.000 59.290 209 ASN AAA C 1
ATOM 1705 O O . ASN A 1 211 ? -2.055 40.251 10.722 1.000 62.312 209 ASN AAA O 1
ATOM 1710 N N . GLY A 1 212 ? -2.938 42.279 11.201 1.000 58.614 210 GLY AAA N 1
ATOM 1711 C CA . GLY A 1 212 ? -2.156 43.069 10.237 1.000 54.586 210 GLY AAA CA 1
ATOM 1712 C C . GLY A 1 212 ? -2.466 44.536 10.423 1.000 54.978 210 GLY AAA C 1
ATOM 1713 O O . GLY A 1 212 ? -3.436 44.838 11.155 1.000 60.360 210 GLY AAA O 1
ATOM 1714 N N . ASP A 1 213 ? -1.676 45.423 9.819 1.000 56.935 211 ASP AAA N 1
ATOM 1715 C CA . ASP A 1 213 ? -1.927 46.884 9.902 1.000 60.869 211 ASP AAA CA 1
ATOM 1716 C C . ASP A 1 213 ? -3.240 47.150 9.168 1.000 68.378 211 ASP AAA C 1
ATOM 1717 O O . ASP A 1 213 ? -3.506 46.499 8.128 1.000 65.372 211 ASP AAA O 1
ATOM 1722 N N . VAL A 1 214 ? -4.048 48.050 9.709 1.000 65.729 212 VAL AAA N 1
ATOM 1723 C CA . VAL A 1 214 ? -5.419 48.264 9.186 1.000 59.739 212 VAL AAA CA 1
ATOM 1724 C C . VAL A 1 214 ? -5.473 49.663 8.595 1.000 56.623 212 VAL AAA C 1
ATOM 1725 O O . VAL A 1 214 ? -5.014 50.601 9.280 1.000 53.894 212 VAL AAA O 1
ATOM 1729 N N . SER A 1 215 ? -6.016 49.775 7.379 1.000 46.167 213 SER AAA N 1
ATOM 1730 C CA . SER A 1 215 ? -6.453 51.071 6.803 1.000 49.383 213 SER AAA CA 1
ATOM 1731 C C . SER A 1 215 ? -7.888 50.940 6.275 1.000 47.280 213 SER AAA C 1
ATOM 1732 O O . SER A 1 215 ? -8.320 49.805 5.940 1.000 47.289 213 SER AAA O 1
ATOM 1735 N N . VAL A 1 216 ? -8.571 52.078 6.165 1.000 49.593 214 VAL AAA N 1
ATOM 1736 C CA . VAL A 1 216 ? -9.985 52.151 5.709 1.000 55.983 214 VAL AAA CA 1
ATOM 1737 C C . VAL A 1 216 ? -10.132 53.347 4.779 1.000 54.747 214 VAL AAA C 1
ATOM 1738 O O . VAL A 1 216 ? -9.450 54.360 5.013 1.000 53.695 214 VAL AAA O 1
ATOM 1742 N N . GLU A 1 217 ? -11.037 53.237 3.806 1.000 53.230 215 GLU AAA N 1
ATOM 1743 C CA . GLU A 1 217 ? -11.534 54.405 3.039 1.000 60.757 215 GLU AAA CA 1
ATOM 1744 C C . GLU A 1 217 ? -13.057 54.323 2.931 1.000 63.153 215 GLU AAA C 1
ATOM 1745 O O . GLU A 1 217 ? -13.608 53.195 2.782 1.000 53.074 215 GLU AAA O 1
ATOM 1751 N N . LEU A 1 218 ? -13.684 55.496 3.024 1.000 62.618 216 LEU AAA N 1
ATOM 1752 C CA . LEU A 1 218 ? -15.148 55.697 2.922 1.000 63.976 216 LEU AAA CA 1
ATOM 1753 C C . LEU A 1 218 ? -15.465 56.222 1.522 1.000 66.858 216 LEU AAA C 1
ATOM 1754 O O . LEU A 1 218 ? -15.069 57.371 1.212 1.000 71.960 216 LEU AAA O 1
ATOM 1759 N N . ARG A 1 219 ? -16.146 55.403 0.720 1.000 66.036 217 ARG AAA N 1
ATOM 1760 C CA . ARG A 1 219 ? -16.599 55.763 -0.649 1.000 65.916 217 ARG AAA CA 1
ATOM 1761 C C . ARG A 1 219 ? -18.114 55.967 -0.654 1.000 62.132 217 ARG AAA C 1
ATOM 1762 O O . ARG A 1 219 ? -18.828 55.148 -0.044 1.000 56.140 217 ARG AAA O 1
ATOM 1770 N N . ASP A 1 220 ? -18.569 57.015 -1.339 1.000 55.395 218 ASP AAA N 1
ATOM 1771 C CA . ASP A 1 220 ? -20.007 57.301 -1.580 1.000 55.596 218 ASP AAA CA 1
ATOM 1772 C C . ASP A 1 220 ? -20.545 56.344 -2.656 1.000 52.494 218 ASP AAA C 1
ATOM 1773 O O . ASP A 1 220 ? -19.785 55.465 -3.104 1.000 52.799 218 ASP AAA O 1
ATOM 1778 N N . ALA A 1 221 ? -21.815 56.519 -3.049 1.000 53.572 219 ALA AAA N 1
ATOM 1779 C CA . ALA A 1 221 ? -22.543 55.671 -4.027 1.000 56.992 219 ALA AAA CA 1
ATOM 1780 C C . ALA A 1 221 ? -21.869 55.753 -5.402 1.000 57.950 219 ALA AAA C 1
ATOM 1781 O O . ALA A 1 221 ? -21.946 54.776 -6.154 1.000 57.274 219 ALA AAA O 1
ATOM 1783 N N . ASP A 1 222 ? -21.250 56.896 -5.711 1.000 62.823 220 ASP AAA N 1
ATOM 1784 C CA . ASP A 1 222 ? -20.574 57.170 -7.009 1.000 66.604 220 ASP AAA CA 1
ATOM 1785 C C . ASP A 1 222 ? -19.139 56.625 -6.989 1.000 71.000 220 ASP AAA C 1
ATOM 1786 O O . ASP A 1 222 ? -18.448 56.822 -7.998 1.000 72.097 220 ASP AAA O 1
ATOM 1791 N N . GLN A 1 223 ? -18.716 55.968 -5.900 1.000 72.977 221 GLN AAA N 1
ATOM 1792 C CA . GLN A 1 223 ? -17.356 55.378 -5.719 1.000 71.427 221 GLN AAA CA 1
ATOM 1793 C C . GLN A 1 223 ? -16.312 56.443 -5.341 1.000 67.813 221 GLN AAA C 1
ATOM 1794 O O . GLN A 1 223 ? -15.129 56.080 -5.257 1.000 69.338 221 GLN AAA O 1
ATOM 1800 N N . GLN A 1 224 ? -16.708 57.696 -5.110 1.000 67.301 222 GLN AAA N 1
ATOM 1801 C CA . GLN A 1 224 ? -15.764 58.791 -4.758 1.000 66.367 222 GLN AAA CA 1
ATOM 1802 C C . GLN A 1 224 ? -15.335 58.638 -3.293 1.000 65.921 222 GLN AAA C 1
ATOM 1803 O O . GLN A 1 224 ? -16.185 58.876 -2.392 1.000 56.161 222 GLN AAA O 1
ATOM 1809 N N . VAL A 1 225 ? -14.072 58.243 -3.074 1.000 63.143 223 VAL AAA N 1
ATOM 1810 C CA . VAL A 1 225 ? -13.399 58.238 -1.741 1.000 60.508 223 VAL AAA CA 1
ATOM 1811 C C . VAL A 1 225 ? -13.688 59.589 -1.089 1.000 63.809 223 VAL AAA C 1
ATOM 1812 O O . VAL A 1 225 ? -13.260 60.598 -1.655 1.000 69.576 223 VAL AAA O 1
ATOM 1816 N N . VAL A 1 226 ? -14.405 59.601 0.033 1.000 62.186 224 VAL AAA N 1
ATOM 1817 C CA . VAL A 1 226 ? -14.851 60.852 0.716 1.000 59.273 224 VAL AAA CA 1
ATOM 1818 C C . VAL A 1 226 ? -14.070 61.000 2.028 1.000 57.198 224 VAL AAA C 1
ATOM 1819 O O . VAL A 1 226 ? -14.176 62.079 2.638 1.000 58.553 224 VAL AAA O 1
ATOM 1823 N N . ALA A 1 227 ? -13.338 59.957 2.454 1.000 57.772 225 ALA AAA N 1
ATOM 1824 C CA . ALA A 1 227 ? -12.499 59.957 3.681 1.000 59.418 225 ALA AAA CA 1
ATOM 1825 C C . ALA A 1 227 ? -11.639 58.690 3.763 1.000 55.562 225 ALA AAA C 1
ATOM 1826 O O . ALA A 1 227 ? -11.989 57.689 3.126 1.000 54.261 225 ALA AAA O 1
ATOM 1828 N N . THR A 1 228 ? -10.554 58.777 4.542 1.000 57.420 226 THR AAA N 1
ATOM 1829 C CA . THR A 1 228 ? -9.509 57.737 4.770 1.000 61.207 226 THR AAA CA 1
ATOM 1830 C C . THR A 1 228 ? -9.043 57.811 6.232 1.000 56.542 226 THR AAA C 1
ATOM 1831 O O . THR A 1 228 ? -9.206 58.877 6.849 1.000 56.521 226 THR AAA O 1
ATOM 1835 N N . GLY A 1 229 ? -8.476 56.724 6.758 1.000 51.806 227 GLY AAA N 1
ATOM 1836 C CA . GLY A 1 229 ? -7.942 56.662 8.131 1.000 54.003 227 GLY AAA CA 1
ATOM 1837 C C . GLY A 1 229 ? -7.057 55.448 8.332 1.000 54.378 227 GLY AAA C 1
ATOM 1838 O O . GLY A 1 229 ? -7.201 54.456 7.573 1.000 57.046 227 GLY AAA O 1
ATOM 1839 N N . GLN A 1 230 ? -6.184 55.497 9.339 1.000 56.760 228 GLN AAA N 1
ATOM 1840 C CA . GLN A 1 230 ? -5.175 54.426 9.560 1.000 60.145 228 GLN AAA CA 1
ATOM 1841 C C . GLN A 1 230 ? -5.341 53.815 10.954 1.000 53.208 228 GLN AAA C 1
ATOM 1842 O O . GLN A 1 230 ? -5.677 54.550 11.883 1.000 49.035 228 GLN AAA O 1
ATOM 1848 N N . GLY A 1 231 ? -5.044 52.524 11.091 1.000 58.203 229 GLY AAA N 1
ATOM 1849 C CA . GLY A 1 231 ? -4.944 51.848 12.398 1.000 60.423 229 GLY AAA CA 1
ATOM 1850 C C . GLY A 1 231 ? -6.249 51.185 12.781 1.000 67.872 229 GLY AAA C 1
ATOM 1851 O O . GLY A 1 231 ? -7.242 51.389 12.056 1.000 72.069 229 GLY AAA O 1
ATOM 1852 N N . THR A 1 232 ? -6.252 50.442 13.894 1.000 66.838 230 THR AAA N 1
ATOM 1853 C CA . THR A 1 232 ? -7.359 49.538 14.313 1.000 61.232 230 THR AAA CA 1
ATOM 1854 C C . THR A 1 232 ? -8.638 50.335 14.623 1.000 61.777 230 THR AAA C 1
ATOM 1855 O O . THR A 1 232 ? -9.718 49.709 14.636 1.000 61.271 230 THR AAA O 1
ATOM 1859 N N . SER A 1 233 ? -8.537 51.648 14.862 1.000 57.072 231 SER AAA N 1
ATOM 1860 C CA . SER A 1 233 ? -9.638 52.486 15.407 1.000 59.740 231 SER AAA CA 1
ATOM 1861 C C . SER A 1 233 ? -9.439 53.947 15.008 1.000 58.883 231 SER AAA C 1
ATOM 1862 O O . SER A 1 233 ? -8.304 54.298 14.674 1.000 54.110 231 SER AAA O 1
ATOM 1865 N N . GLY A 1 234 ? -10.507 54.747 15.063 1.000 59.106 232 GLY AAA N 1
ATOM 1866 C CA . GLY A 1 234 ? -10.485 56.202 14.813 1.000 61.731 232 GLY AAA CA 1
ATOM 1867 C C . GLY A 1 234 ? -11.866 56.716 14.460 1.000 62.822 232 GLY AAA C 1
ATOM 1868 O O . GLY A 1 234 ? -12.845 56.054 14.841 1.000 68.759 232 GLY AAA O 1
ATOM 1869 N N . THR A 1 235 ? -11.937 57.834 13.733 1.000 63.023 233 THR AAA N 1
ATOM 1870 C CA . THR A 1 235 ? -13.184 58.562 13.368 1.000 63.613 233 THR AAA CA 1
ATOM 1871 C C . THR A 1 235 ? -12.989 59.276 12.023 1.000 69.062 233 THR AAA C 1
ATOM 1872 O O . THR A 1 235 ? -12.121 60.168 11.967 1.000 75.034 233 THR AAA O 1
ATOM 1876 N N . LEU A 1 236 ? -13.770 58.914 10.995 1.000 65.903 234 LEU AAA N 1
ATOM 1877 C CA . LEU A 1 236 ? -13.804 59.623 9.682 1.000 60.955 234 LEU AAA CA 1
ATOM 1878 C C . LEU A 1 236 ? -14.812 60.771 9.765 1.000 65.800 234 LEU AAA C 1
ATOM 1879 O O . LEU A 1 236 ? -15.937 60.533 10.264 1.000 64.485 234 LEU AAA O 1
ATOM 1884 N N . GLN A 1 237 ? -14.413 61.973 9.329 1.000 67.279 235 GLN AAA N 1
ATOM 1885 C CA . GLN A 1 237 ? -15.328 63.141 9.162 1.000 68.010 235 GLN AAA CA 1
ATOM 1886 C C . GLN A 1 237 ? -15.967 63.059 7.773 1.000 64.433 235 GLN AAA C 1
ATOM 1887 O O . GLN A 1 237 ? -15.326 62.525 6.847 1.000 63.264 235 GLN AAA O 1
ATOM 1893 N N . VAL A 1 238 ? -17.213 63.521 7.665 1.000 61.099 236 VAL AAA N 1
ATOM 1894 C CA . VAL A 1 238 ? -18.003 63.530 6.401 1.000 57.741 236 VAL AAA CA 1
ATOM 1895 C C . VAL A 1 238 ? -18.829 64.817 6.392 1.000 60.265 236 VAL AAA C 1
ATOM 1896 O O . VAL A 1 238 ? -19.765 64.929 7.212 1.000 63.278 236 VAL AAA O 1
ATOM 1900 N N . VAL A 1 239 ? -18.489 65.763 5.520 1.000 62.787 237 VAL AAA N 1
ATOM 1901 C CA . VAL A 1 239 ? -19.268 67.030 5.397 1.000 64.126 237 VAL AAA CA 1
ATOM 1902 C C . VAL A 1 239 ? -20.371 66.754 4.374 1.000 64.755 237 VAL AAA C 1
ATOM 1903 O O . VAL A 1 239 ? -20.154 65.876 3.494 1.000 60.704 237 VAL AAA O 1
ATOM 1907 N N . ASN A 1 240 ? -21.501 67.456 4.523 1.000 65.088 238 ASN AAA N 1
ATOM 1908 C CA . ASN A 1 240 ? -22.716 67.308 3.680 1.000 67.450 238 ASN AAA CA 1
ATOM 1909 C C . ASN A 1 240 ? -22.921 65.831 3.361 1.000 65.561 238 ASN AAA C 1
ATOM 1910 O O . ASN A 1 240 ? -22.888 65.436 2.199 1.000 64.822 238 ASN AAA O 1
ATOM 1915 N N . PRO A 1 241 ? -23.141 64.975 4.388 1.000 59.174 239 PRO AAA N 1
ATOM 1916 C CA . PRO A 1 241 ? -23.242 63.536 4.171 1.000 58.635 239 PRO AAA CA 1
ATOM 1917 C C . PRO A 1 241 ? -24.602 63.220 3.536 1.000 53.874 239 PRO AAA C 1
ATOM 1918 O O . PRO A 1 241 ? -25.546 63.928 3.821 1.000 46.664 239 PRO AAA O 1
ATOM 1922 N N . HIS A 1 242 ? -24.636 62.213 2.663 1.000 54.521 240 HIS AAA N 1
ATOM 1923 C CA . HIS A 1 242 ? -25.876 61.548 2.186 1.000 60.237 240 HIS AAA CA 1
ATOM 1924 C C . HIS A 1 242 ? -26.395 60.632 3.312 1.000 52.643 240 HIS AAA C 1
ATOM 1925 O O . HIS A 1 242 ? -25.937 59.473 3.413 1.000 46.112 240 HIS AAA O 1
ATOM 1932 N N . LEU A 1 243 ? -27.285 61.157 4.158 1.000 43.960 241 LEU AAA N 1
ATOM 1933 C CA . LEU A 1 243 ? -27.862 60.421 5.317 1.000 47.475 241 LEU AAA CA 1
ATOM 1934 C C . LEU A 1 243 ? -28.653 59.210 4.807 1.000 47.930 241 LEU AAA C 1
ATOM 1935 O O . LEU A 1 243 ? -29.294 59.318 3.724 1.000 45.172 241 LEU AAA O 1
ATOM 1940 N N . TRP A 1 244 ? -28.511 58.067 5.490 1.000 47.922 242 TRP AAA N 1
ATOM 1941 C CA . TRP A 1 244 ? -29.410 56.889 5.331 1.000 44.971 242 TRP AAA CA 1
ATOM 1942 C C . TRP A 1 244 ? -30.763 57.272 5.942 1.000 40.494 242 TRP AAA C 1
ATOM 1943 O O . TRP A 1 244 ? -30.822 57.529 7.157 1.000 43.101 242 TRP AAA O 1
ATOM 1954 N N . GLN A 1 245 ? -31.773 57.459 5.096 1.000 46.450 243 GLN AAA N 1
ATOM 1955 C CA . GLN A 1 245 ? -33.119 57.960 5.494 1.000 45.181 243 GLN AAA CA 1
ATOM 1956 C C . GLN A 1 245 ? -34.129 56.850 5.218 1.000 43.073 243 GLN AAA C 1
ATOM 1957 O O . GLN A 1 245 ? -34.063 56.213 4.163 1.000 39.975 243 GLN AAA O 1
ATOM 1963 N N . PRO A 1 246 ? -35.071 56.565 6.149 1.000 42.992 244 PRO AAA N 1
ATOM 1964 C CA . PRO A 1 246 ? -36.173 55.639 5.879 1.000 42.432 244 PRO AAA CA 1
ATOM 1965 C C . PRO A 1 246 ? -36.802 55.904 4.513 1.000 42.305 244 PRO AAA C 1
ATOM 1966 O O . PRO A 1 246 ? -36.988 57.066 4.202 1.000 43.558 244 PRO AAA O 1
ATOM 1970 N N . GLY A 1 247 ? -37.050 54.848 3.732 1.000 44.099 245 GLY AAA N 1
ATOM 1971 C CA . GLY A 1 247 ? -37.658 54.958 2.392 1.000 47.796 245 GLY AAA CA 1
ATOM 1972 C C . GLY A 1 247 ? -36.645 55.164 1.265 1.000 50.509 245 GLY AAA C 1
ATOM 1973 O O . GLY A 1 247 ? -37.077 55.109 0.101 1.000 53.090 245 GLY AAA O 1
ATOM 1974 N N . GLU A 1 248 ? -35.357 55.389 1.562 1.000 49.921 246 GLU AAA N 1
ATOM 1975 C CA . GLU A 1 248 ? -34.323 55.699 0.531 1.000 51.014 246 GLU AAA CA 1
ATOM 1976 C C . GLU A 1 248 ? -33.094 54.799 0.727 1.000 46.528 246 GLU AAA C 1
ATOM 1977 O O . GLU A 1 248 ? -32.719 54.092 -0.215 1.000 53.563 246 GLU AAA O 1
ATOM 1983 N N . GLY A 1 249 ? -32.485 54.841 1.906 1.000 42.601 247 GLY AAA N 1
ATOM 1984 C CA . GLY A 1 249 ? -31.385 53.953 2.322 1.000 43.094 247 GLY AAA CA 1
ATOM 1985 C C . GLY A 1 249 ? -30.072 54.216 1.588 1.000 40.166 247 GLY AAA C 1
ATOM 1986 O O . GLY A 1 249 ? -29.469 53.234 1.102 1.000 36.731 247 GLY AAA O 1
ATOM 1987 N N . TYR A 1 250 ? -29.617 55.470 1.484 1.000 44.252 248 TYR AAA N 1
ATOM 1988 C CA . TYR A 1 250 ? -28.300 55.786 0.847 1.000 45.136 248 TYR AAA CA 1
ATOM 1989 C C . TYR A 1 250 ? -27.196 55.074 1.639 1.000 43.749 248 TYR AAA C 1
ATOM 1990 O O . TYR A 1 250 ? -27.081 55.320 2.855 1.000 45.841 248 TYR AAA O 1
ATOM 1999 N N . LEU A 1 251 ? -26.433 54.195 0.977 1.000 48.139 249 LEU AAA N 1
ATOM 2000 C CA . LEU A 1 251 ? -25.281 53.463 1.565 1.000 45.706 249 LEU AAA CA 1
ATOM 2001 C C . LEU A 1 251 ? -23.939 54.000 1.024 1.000 51.611 249 LEU AAA C 1
ATOM 2002 O O . LEU A 1 251 ? -23.767 54.153 -0.216 1.000 48.055 249 LEU AAA O 1
ATOM 2007 N N . TYR A 1 252 ? -22.996 54.246 1.933 1.000 50.756 250 TYR AAA N 1
ATOM 2008 C CA . TYR A 1 252 ? -21.551 54.341 1.614 1.000 50.414 250 TYR AAA CA 1
ATOM 2009 C C . TYR A 1 252 ? -20.975 52.925 1.635 1.000 54.796 250 TYR AAA C 1
ATOM 2010 O O . TYR A 1 252 ? -21.711 51.967 1.982 1.000 54.854 250 TYR AAA O 1
ATOM 2019 N N . GLU A 1 253 ? -19.698 52.796 1.271 1.000 52.882 251 GLU AAA N 1
ATOM 2020 C CA . GLU A 1 253 ? -18.914 51.549 1.461 1.000 56.182 251 GLU AAA CA 1
ATOM 2021 C C . GLU A 1 253 ? -17.656 51.877 2.279 1.000 57.368 251 GLU AAA C 1
ATOM 2022 O O . GLU A 1 253 ? -16.911 52.799 1.895 1.000 58.736 251 GLU AAA O 1
ATOM 2028 N N . LEU A 1 254 ? -17.466 51.190 3.406 1.000 57.463 252 LEU AAA N 1
ATOM 2029 C CA . LEU A 1 254 ? -16.209 51.266 4.187 1.000 57.839 252 LEU AAA CA 1
ATOM 2030 C C . LEU A 1 254 ? -15.361 50.077 3.766 1.000 60.355 252 LEU AAA C 1
ATOM 2031 O O . LEU A 1 254 ? -15.695 48.932 4.165 1.000 59.129 252 LEU AAA O 1
ATOM 2036 N N . CYS A 1 255 ? -14.358 50.348 2.930 1.000 56.565 253 CYS AAA N 1
ATOM 2037 C CA . CYS A 1 255 ? -13.348 49.349 2.525 1.000 63.010 253 CYS AAA CA 1
ATOM 2038 C C . CYS A 1 255 ? -12.290 49.313 3.626 1.000 59.296 253 CYS AAA C 1
ATOM 2039 O O . CYS A 1 255 ? -11.633 50.358 3.868 1.000 57.765 253 CYS AAA O 1
ATOM 2042 N N . VAL A 1 256 ? -12.219 48.177 4.313 1.000 47.965 254 VAL AAA N 1
ATOM 2043 C CA . VAL A 1 256 ? -11.235 47.915 5.397 1.000 59.808 254 VAL AAA CA 1
ATOM 2044 C C . VAL A 1 256 ? -10.153 47.011 4.805 1.000 58.375 254 VAL AAA C 1
ATOM 2045 O O . VAL A 1 256 ? -10.507 45.976 4.206 1.000 61.521 254 VAL AAA O 1
ATOM 2049 N N . THR A 1 257 ? -8.889 47.401 4.961 1.000 63.370 255 THR AAA N 1
ATOM 2050 C CA . THR A 1 257 ? -7.723 46.635 4.454 1.000 63.074 255 THR AAA CA 1
ATOM 2051 C C . THR A 1 257 ? -6.837 46.215 5.629 1.000 56.239 255 THR AAA C 1
ATOM 2052 O O . THR A 1 257 ? -6.407 47.104 6.388 1.000 49.773 255 THR AAA O 1
ATOM 2056 N N . ALA A 1 258 ? -6.617 44.900 5.767 1.000 56.022 256 ALA AAA N 1
ATOM 2057 C CA . ALA A 1 258 ? -5.654 44.276 6.706 1.000 59.780 256 ALA AAA CA 1
ATOM 2058 C C . ALA A 1 258 ? -4.376 43.920 5.931 1.000 66.561 256 ALA AAA C 1
ATOM 2059 O O . ALA A 1 258 ? -4.455 43.034 5.051 1.000 59.447 256 ALA AAA O 1
ATOM 2061 N N . LYS A 1 259 ? -3.250 44.561 6.257 1.000 65.637 257 LYS AAA N 1
ATOM 2062 C CA . LYS A 1 259 ? -1.975 44.460 5.482 1.000 78.877 257 LYS AAA CA 1
ATOM 2063 C C . LYS A 1 259 ? -0.824 43.978 6.380 1.000 77.348 257 LYS AAA C 1
ATOM 2064 O O . LYS A 1 259 ? -0.347 44.785 7.200 1.000 78.561 257 LYS AAA O 1
ATOM 2070 N N . SER A 1 260 ? -0.378 42.726 6.206 1.000 77.591 258 SER AAA N 1
ATOM 2071 C CA . SER A 1 260 ? 0.925 42.211 6.716 1.000 70.480 258 SER AAA CA 1
ATOM 2072 C C . SER A 1 260 ? 2.065 42.639 5.774 1.000 75.021 258 SER AAA C 1
ATOM 2073 O O . SER A 1 260 ? 1.802 43.401 4.817 1.000 71.253 258 SER AAA O 1
ATOM 2076 N N . GLN A 1 261 ? 3.297 42.184 6.038 1.000 74.046 259 GLN AAA N 1
ATOM 2077 C CA . GLN A 1 261 ? 4.469 42.406 5.142 1.000 68.683 259 GLN AAA CA 1
ATOM 2078 C C . GLN A 1 261 ? 4.250 41.627 3.830 1.000 68.471 259 GLN AAA C 1
ATOM 2079 O O . GLN A 1 261 ? 4.428 42.246 2.760 1.000 62.867 259 GLN AAA O 1
ATOM 2085 N N . THR A 1 262 ? 3.839 40.349 3.901 1.000 66.500 260 THR AAA N 1
ATOM 2086 C CA . THR A 1 262 ? 3.629 39.454 2.723 1.000 74.808 260 THR AAA CA 1
ATOM 2087 C C . THR A 1 262 ? 2.321 39.798 1.999 1.000 77.322 260 THR AAA C 1
ATOM 2088 O O . THR A 1 262 ? 2.403 40.289 0.855 1.000 88.317 260 THR AAA O 1
ATOM 2092 N N . GLU A 1 263 ? 1.171 39.547 2.640 1.000 75.321 261 GLU AAA N 1
ATOM 2093 C CA . GLU A 1 263 ? -0.169 39.511 1.982 1.000 71.769 261 GLU AAA CA 1
ATOM 2094 C C . GLU A 1 263 ? -1.152 40.490 2.643 1.000 73.620 261 GLU AAA C 1
ATOM 2095 O O . GLU A 1 263 ? -0.832 41.064 3.707 1.000 68.353 261 GLU AAA O 1
ATOM 2101 N N . CYS A 1 264 ? -2.311 40.683 2.005 1.000 73.668 262 CYS AAA N 1
ATOM 2102 C CA . CYS A 1 264 ? -3.329 41.684 2.416 1.000 73.931 262 CYS AAA CA 1
ATOM 2103 C C . CYS A 1 264 ? -4.754 41.145 2.179 1.000 67.813 262 CYS AAA C 1
ATOM 2104 O O . CYS A 1 264 ? -4.933 40.293 1.272 1.000 62.841 262 CYS AAA O 1
ATOM 2107 N N . ASP A 1 265 ? -5.707 41.604 3.006 1.000 66.919 263 ASP AAA N 1
ATOM 2108 C CA . ASP A 1 265 ? -7.168 41.303 2.937 1.000 59.910 263 ASP AAA CA 1
ATOM 2109 C C . ASP A 1 265 ? -7.960 42.598 2.726 1.000 58.603 263 ASP AAA C 1
ATOM 2110 O O . ASP A 1 265 ? -7.552 43.648 3.275 1.000 57.430 263 ASP AAA O 1
ATOM 2115 N N . ILE A 1 266 ? -9.068 42.506 1.980 1.000 64.488 264 ILE AAA N 1
ATOM 2116 C CA . ILE A 1 266 ? -9.975 43.652 1.662 1.000 63.331 264 ILE AAA CA 1
ATOM 2117 C C . ILE A 1 266 ? -11.428 43.231 1.940 1.000 58.801 264 ILE AAA C 1
ATOM 2118 O O . ILE A 1 266 ? -11.919 42.283 1.291 1.000 46.823 264 ILE AAA O 1
ATOM 2123 N N . TYR A 1 267 ? -12.064 43.896 2.911 1.000 55.608 265 TYR AAA N 1
ATOM 2124 C CA . TYR A 1 267 ? -13.486 43.703 3.311 1.000 53.333 265 TYR AAA CA 1
ATOM 2125 C C . TYR A 1 267 ? -14.235 44.998 3.043 1.000 47.266 265 TYR AAA C 1
ATOM 2126 O O . TYR A 1 267 ? -13.888 46.027 3.622 1.000 46.823 265 TYR AAA O 1
ATOM 2135 N N . PRO A 1 268 ? -15.255 44.995 2.151 1.000 49.508 266 PRO AAA N 1
ATOM 2136 C CA . PRO A 1 268 ? -16.149 46.141 2.001 1.000 48.586 266 PRO AAA CA 1
ATOM 2137 C C . PRO A 1 268 ? -17.342 46.001 2.960 1.000 48.019 266 PRO AAA C 1
ATOM 2138 O O . PRO A 1 268 ? -18.047 45.008 2.878 1.000 44.082 266 PRO AAA O 1
ATOM 2142 N N . LEU A 1 269 ? -17.551 46.986 3.827 1.000 49.627 267 LEU AAA N 1
ATOM 2143 C CA . LEU A 1 269 ? -18.723 47.012 4.738 1.000 48.890 267 LEU AAA CA 1
ATOM 2144 C C . LEU A 1 269 ? -19.633 48.170 4.349 1.000 48.905 267 LEU AAA C 1
ATOM 2145 O O . LEU A 1 269 ? -19.199 49.333 4.498 1.000 45.444 267 LEU AAA O 1
ATOM 2150 N N . ARG A 1 270 ? -20.868 47.865 3.949 1.000 45.504 268 ARG AAA N 1
ATOM 2151 C CA . ARG A 1 270 ? -21.882 48.907 3.635 1.000 44.928 268 ARG AAA CA 1
ATOM 2152 C C . ARG A 1 270 ? -22.245 49.673 4.909 1.000 43.331 268 ARG AAA C 1
ATOM 2153 O O . ARG A 1 270 ? -22.480 49.039 5.944 1.000 46.814 268 ARG AAA O 1
ATOM 2161 N N . VAL A 1 271 ? -22.308 51.000 4.813 1.000 45.743 269 VAL AAA N 1
ATOM 2162 C CA . VAL A 1 271 ? -22.516 51.918 5.967 1.000 45.868 269 VAL AAA CA 1
ATOM 2163 C C . VAL A 1 271 ? -23.687 52.837 5.635 1.000 44.512 269 VAL AAA C 1
ATOM 2164 O O . VAL A 1 271 ? -23.718 53.428 4.525 1.000 44.867 269 VAL AAA O 1
ATOM 2168 N N . GLY A 1 272 ? -24.625 52.949 6.564 1.000 41.030 270 GLY AAA N 1
ATOM 2169 C CA . GLY A 1 272 ? -25.683 53.952 6.460 1.000 37.991 270 GLY AAA CA 1
ATOM 2170 C C . GLY A 1 272 ? -25.441 54.999 7.498 1.000 40.366 270 GLY AAA C 1
ATOM 2171 O O . GLY A 1 272 ? -25.505 54.654 8.694 1.000 47.407 270 GLY AAA O 1
ATOM 2172 N N . ILE A 1 273 ? -25.209 56.233 7.074 1.000 42.023 271 ILE AAA N 1
ATOM 2173 C CA . ILE A 1 273 ? -24.987 57.361 8.023 1.000 46.509 271 ILE AAA CA 1
ATOM 2174 C C . ILE A 1 273 ? -26.355 57.808 8.550 1.000 45.446 271 ILE AAA C 1
ATOM 2175 O O . ILE A 1 273 ? -27.065 58.569 7.844 1.000 48.403 271 ILE AAA O 1
ATOM 2180 N N . ARG A 1 274 ? -26.689 57.368 9.769 1.000 43.017 272 ARG AAA N 1
ATOM 2181 C CA . ARG A 1 274 ? -27.975 57.709 10.436 1.000 44.426 272 ARG AAA CA 1
ATOM 2182 C C . ARG A 1 274 ? -27.853 57.508 11.941 1.000 43.343 272 ARG AAA C 1
ATOM 2183 O O . ARG A 1 274 ? -27.118 56.603 12.363 1.000 47.868 272 ARG AAA O 1
ATOM 2191 N N . SER A 1 275 ? -28.625 58.282 12.699 1.000 45.313 273 SER AAA N 1
ATOM 2192 C CA . SER A 1 275 ? -28.725 58.173 14.173 1.000 50.882 273 SER AAA CA 1
ATOM 2193 C C . SER A 1 275 ? -30.167 57.825 14.549 1.000 49.560 273 SER AAA C 1
ATOM 2194 O O . SER A 1 275 ? -31.113 58.179 13.796 1.000 51.579 273 SER AAA O 1
ATOM 2197 N N . VAL A 1 276 ? -30.284 57.184 15.704 1.000 46.010 274 VAL AAA N 1
ATOM 2198 C CA . VAL A 1 276 ? -31.520 56.610 16.293 1.000 52.609 274 VAL AAA CA 1
ATOM 2199 C C . VAL A 1 276 ? -31.518 56.993 17.779 1.000 55.279 274 VAL AAA C 1
ATOM 2200 O O . VAL A 1 276 ? -30.513 56.692 18.456 1.000 57.040 274 VAL AAA O 1
ATOM 2204 N N . ALA A 1 277 ? -32.549 57.711 18.245 1.000 48.984 275 ALA AAA N 1
ATOM 2205 C CA . ALA A 1 277 ? -32.672 58.156 19.655 1.000 48.776 275 ALA AAA CA 1
ATOM 2206 C C . ALA A 1 277 ? -34.141 58.302 20.045 1.000 44.761 275 ALA AAA C 1
ATOM 2207 O O . ALA A 1 277 ? -34.885 59.002 19.356 1.000 51.181 275 ALA AAA O 1
ATOM 2209 N N . VAL A 1 278 ? -34.512 57.677 21.151 1.000 48.809 276 VAL AAA N 1
ATOM 2210 C CA . VAL A 1 278 ? -35.730 58.020 21.926 1.000 50.630 276 VAL AAA CA 1
ATOM 2211 C C . VAL A 1 278 ? -35.505 59.394 22.543 1.000 54.132 276 VAL AAA C 1
ATOM 2212 O O . VAL A 1 278 ? -34.424 59.623 23.082 1.000 57.025 276 VAL AAA O 1
ATOM 2216 N N . LYS A 1 279 ? -36.516 60.249 22.472 1.000 59.462 277 LYS AAA N 1
ATOM 2217 C CA . LYS A 1 279 ? -36.546 61.576 23.127 1.000 56.740 277 LYS AAA CA 1
ATOM 2218 C C . LYS A 1 279 ? -37.973 61.794 23.642 1.000 50.233 277 LYS AAA C 1
ATOM 2219 O O . LYS A 1 279 ? -38.889 61.978 22.821 1.000 46.710 277 LYS AAA O 1
ATOM 2225 N N . GLY A 1 280 ? -38.156 61.735 24.961 1.000 50.110 278 GLY AAA N 1
ATOM 2226 C CA . GLY A 1 280 ? -39.482 61.619 25.586 1.000 50.888 278 GLY AAA CA 1
ATOM 2227 C C . GLY A 1 280 ? -40.269 60.495 24.937 1.000 43.713 278 GLY AAA C 1
ATOM 2228 O O . GLY A 1 280 ? -39.796 59.344 24.997 1.000 45.165 278 GLY AAA O 1
ATOM 2229 N N . GLU A 1 281 ? -41.360 60.858 24.259 1.000 45.624 279 GLU AAA N 1
ATOM 2230 C CA . GLU A 1 281 ? -42.396 59.959 23.689 1.000 46.245 279 GLU AAA CA 1
ATOM 2231 C C . GLU A 1 281 ? -42.203 59.793 22.183 1.000 41.142 279 GLU AAA C 1
ATOM 2232 O O . GLU A 1 281 ? -43.041 59.132 21.559 1.000 44.758 279 GLU AAA O 1
ATOM 2238 N N . GLN A 1 282 ? -41.155 60.405 21.629 1.000 44.193 280 GLN AAA N 1
ATOM 2239 C CA . GLN A 1 282 ? -40.816 60.368 20.184 1.000 43.069 280 GLN AAA CA 1
ATOM 2240 C C . GLN A 1 282 ? -39.639 59.437 19.910 1.000 40.409 280 GLN AAA C 1
ATOM 2241 O O . GLN A 1 282 ? -38.663 59.410 20.710 1.000 41.927 280 GLN AAA O 1
ATOM 2247 N N . PHE A 1 283 ? -39.732 58.738 18.782 1.000 40.655 281 PHE AAA N 1
ATOM 2248 C CA . PHE A 1 283 ? -38.665 57.888 18.213 1.000 40.948 281 PHE AAA CA 1
ATOM 2249 C C . PHE A 1 283 ? -38.021 58.660 17.056 1.000 44.689 281 PHE AAA C 1
ATOM 2250 O O . PHE A 1 283 ? -38.607 58.773 15.971 1.000 41.876 281 PHE AAA O 1
ATOM 2258 N N . LEU A 1 284 ? -36.819 59.198 17.286 1.000 47.422 282 LEU AAA N 1
ATOM 2259 C CA . LEU A 1 284 ? -36.119 60.068 16.305 1.000 45.741 282 LEU AAA CA 1
ATOM 2260 C C . LEU A 1 284 ? -35.182 59.222 15.438 1.000 42.956 282 LEU AAA C 1
ATOM 2261 O O . LEU A 1 284 ? -34.455 58.383 15.979 1.000 42.470 282 LEU AAA O 1
ATOM 2266 N N . ILE A 1 285 ? -35.217 59.450 14.129 1.000 43.096 283 ILE AAA N 1
ATOM 2267 C CA . ILE A 1 285 ? -34.242 58.891 13.150 1.000 42.716 283 ILE AAA CA 1
ATOM 2268 C C . ILE A 1 285 ? -33.669 60.111 12.432 1.000 41.487 283 ILE AAA C 1
ATOM 2269 O O . ILE A 1 285 ? -34.468 60.932 11.971 1.000 38.949 283 ILE AAA O 1
ATOM 2274 N N . ASN A 1 286 ? -32.348 60.303 12.464 1.000 41.511 284 ASN AAA N 1
ATOM 2275 C CA . ASN A 1 286 ? -31.726 61.541 11.924 1.000 40.133 284 ASN AAA CA 1
ATOM 2276 C C . ASN A 1 286 ? -32.480 62.779 12.435 1.000 42.829 284 ASN AAA C 1
ATOM 2277 O O . ASN A 1 286 ? -32.772 63.689 11.611 1.000 42.516 284 ASN AAA O 1
ATOM 2282 N N . HIS A 1 287 ? -32.772 62.794 13.745 1.000 46.186 285 HIS AAA N 1
ATOM 2283 C CA . HIS A 1 287 ? -33.202 63.968 14.567 1.000 50.235 285 HIS AAA CA 1
ATOM 2284 C C . HIS A 1 287 ? -34.651 64.373 14.240 1.000 52.382 285 HIS AAA C 1
ATOM 2285 O O . HIS A 1 287 ? -35.084 65.465 14.648 1.000 55.071 285 HIS AAA O 1
ATOM 2292 N N . LYS A 1 288 ? -35.400 63.481 13.601 1.000 50.944 286 LYS AAA N 1
ATOM 2293 C CA . LYS A 1 288 ? -36.750 63.733 13.031 1.000 51.779 286 LYS AAA CA 1
ATOM 2294 C C . LYS A 1 288 ? -37.673 62.637 13.570 1.000 53.890 286 LYS AAA C 1
ATOM 2295 O O . LYS A 1 288 ? -37.308 61.461 13.515 1.000 49.856 286 LYS AAA O 1
ATOM 2301 N N . PRO A 1 289 ? -38.861 62.956 14.142 1.000 51.225 287 PRO AAA N 1
ATOM 2302 C CA . PRO A 1 289 ? -39.766 61.913 14.626 1.000 50.584 287 PRO AAA CA 1
ATOM 2303 C C . PRO A 1 289 ? -40.203 60.999 13.468 1.000 49.847 287 PRO AAA C 1
ATOM 2304 O O . PRO A 1 289 ? -40.509 61.490 12.414 1.000 57.103 287 PRO AAA O 1
ATOM 2308 N N . PHE A 1 290 ? -40.152 59.689 13.699 1.000 42.868 288 PHE AAA N 1
ATOM 2309 C CA . PHE A 1 290 ? -40.579 58.622 12.763 1.000 40.958 288 PHE AAA CA 1
ATOM 2310 C C . PHE A 1 290 ? -41.839 57.936 13.300 1.000 38.890 288 PHE AAA C 1
ATOM 2311 O O . PHE A 1 290 ? -41.984 57.809 14.541 1.000 40.082 288 PHE AAA O 1
ATOM 2319 N N . TYR A 1 291 ? -42.726 57.554 12.382 1.000 39.409 289 TYR AAA N 1
ATOM 2320 C CA . TYR A 1 291 ? -43.933 56.720 12.615 1.000 36.720 289 TYR AAA CA 1
ATOM 2321 C C . TYR A 1 291 ? -43.803 55.414 11.816 1.000 35.029 289 TYR AAA C 1
ATOM 2322 O O . TYR A 1 291 ? -43.816 55.431 10.562 1.000 35.894 289 TYR AAA O 1
ATOM 2331 N N . PHE A 1 292 ? -43.659 54.316 12.543 1.000 31.862 290 PHE AAA N 1
ATOM 2332 C CA . PHE A 1 292 ? -43.614 52.939 12.009 1.000 30.522 290 PHE AAA CA 1
ATOM 2333 C C . PHE A 1 292 ? -44.995 52.543 11.476 1.000 30.248 290 PHE AAA C 1
ATOM 2334 O O . PHE A 1 292 ? -46.012 52.672 12.186 1.000 30.801 290 PHE AAA O 1
ATOM 2342 N N . THR A 1 293 ? -45.012 52.018 10.259 1.000 33.362 291 THR AAA N 1
ATOM 2343 C CA . THR A 1 293 ? -46.143 51.212 9.729 1.000 33.411 291 THR AAA CA 1
ATOM 2344 C C . THR A 1 293 ? -45.608 49.846 9.297 1.000 32.843 291 THR AAA C 1
ATOM 2345 O O . THR A 1 293 ? -44.422 49.738 8.979 1.000 32.333 291 THR AAA O 1
ATOM 2349 N N . GLY A 1 294 ? -46.468 48.832 9.258 1.000 33.106 292 GLY AAA N 1
ATOM 2350 C CA . GLY A 1 294 ? -46.098 47.552 8.640 1.000 31.943 292 GLY AAA CA 1
ATOM 2351 C C . GLY A 1 294 ? -46.444 46.397 9.531 1.000 30.198 292 GLY AAA C 1
ATOM 2352 O O . GLY A 1 294 ? -47.591 46.348 9.998 1.000 30.368 292 GLY AAA O 1
ATOM 2353 N N . PHE A 1 295 ? -45.515 45.469 9.729 1.000 28.241 293 PHE AAA N 1
ATOM 2354 C CA . PHE A 1 295 ? -45.914 44.106 10.168 1.000 30.050 293 PHE AAA CA 1
ATOM 2355 C C . PHE A 1 295 ? -44.960 43.483 11.177 1.000 31.709 293 PHE AAA C 1
ATOM 2356 O O . PHE A 1 295 ? -43.725 43.785 11.211 1.000 28.015 293 PHE AAA O 1
ATOM 2364 N N . GLY A 1 296 ? -45.560 42.617 12.004 1.000 26.736 294 GLY AAA N 1
ATOM 2365 C CA . GLY A 1 296 ? -44.874 41.422 12.490 1.000 31.759 294 GLY AAA CA 1
ATOM 2366 C C . GLY A 1 296 ? -44.872 40.391 11.377 1.000 28.366 294 GLY AAA C 1
ATOM 2367 O O . GLY A 1 296 ? -45.912 40.241 10.681 1.000 24.097 294 GLY AAA O 1
ATOM 2368 N N . ARG A 1 297 ? -43.727 39.758 11.158 1.000 31.284 295 ARG AAA N 1
ATOM 2369 C CA . ARG A 1 297 ? -43.561 38.775 10.064 1.000 27.283 295 ARG AAA CA 1
ATOM 2370 C C . ARG A 1 297 ? -43.313 37.423 10.724 1.000 27.605 295 ARG AAA C 1
ATOM 2371 O O . ARG A 1 297 ? -43.454 37.299 11.961 1.000 28.754 295 ARG AAA O 1
ATOM 2379 N N . HIS A 1 298 ? -43.083 36.430 9.893 1.000 26.685 296 HIS AAA N 1
ATOM 2380 C CA . HIS A 1 298 ? -42.526 35.110 10.266 1.000 32.537 296 HIS AAA CA 1
ATOM 2381 C C . HIS A 1 298 ? -41.735 34.621 9.067 1.000 33.537 296 HIS AAA C 1
ATOM 2382 O O . HIS A 1 298 ? -42.025 35.056 7.968 1.000 34.417 296 HIS AAA O 1
ATOM 2389 N N . GLU A 1 299 ? -40.805 33.721 9.305 1.000 32.909 297 GLU AAA N 1
ATOM 2390 C CA . GLU A 1 299 ? -40.115 33.010 8.213 1.000 35.483 297 GLU AAA CA 1
ATOM 2391 C C . GLU A 1 299 ? -40.918 31.735 8.020 1.000 34.868 297 GLU AAA C 1
ATOM 2392 O O . GLU A 1 299 ? -40.740 30.813 8.826 1.000 37.661 297 GLU AAA O 1
ATOM 2398 N N . ASP A 1 300 ? -41.883 31.779 7.106 1.000 32.114 298 ASP AAA N 1
ATOM 2399 C CA . ASP A 1 300 ? -42.888 30.702 6.928 1.000 34.551 298 ASP AAA CA 1
ATOM 2400 C C . ASP A 1 300 ? -43.467 30.773 5.520 1.000 36.736 298 ASP AAA C 1
ATOM 2401 O O . ASP A 1 300 ? -43.747 31.880 5.017 1.000 38.401 298 ASP AAA O 1
ATOM 2406 N N . ALA A 1 301 ? -43.638 29.597 4.920 1.000 34.253 299 ALA AAA N 1
ATOM 2407 C CA . ALA A 1 301 ? -44.198 29.423 3.578 1.000 32.411 299 ALA AAA CA 1
ATOM 2408 C C . ALA A 1 301 ? -44.489 27.933 3.349 1.000 36.807 299 ALA AAA C 1
ATOM 2409 O O . ALA A 1 301 ? -43.920 27.082 4.069 1.000 31.893 299 ALA AAA O 1
ATOM 2411 N N . ASP A 1 302 ? -45.344 27.628 2.379 1.000 35.326 300 ASP AAA N 1
ATOM 2412 C CA . ASP A 1 302 ? -45.686 26.239 1.989 1.000 38.928 300 ASP AAA CA 1
ATOM 2413 C C . ASP A 1 302 ? -44.402 25.466 1.643 1.000 35.659 300 ASP AAA C 1
ATOM 2414 O O . ASP A 1 302 ? -43.425 26.068 1.165 1.000 38.898 300 ASP AAA O 1
ATOM 2419 N N . LEU A 1 303 ? -44.407 24.180 1.962 1.000 36.683 301 LEU AAA N 1
ATOM 2420 C CA . LEU A 1 303 ? -43.367 23.179 1.610 1.000 37.472 301 LEU AAA CA 1
ATOM 2421 C C . LEU A 1 303 ? -42.004 23.472 2.265 1.000 37.752 301 LEU AAA C 1
ATOM 2422 O O . LEU A 1 303 ? -41.381 22.499 2.703 1.000 41.927 301 LEU AAA O 1
ATOM 2427 N N . ARG A 1 304 ? -41.510 24.708 2.339 1.000 36.001 302 ARG AAA N 1
ATOM 2428 C CA . ARG A 1 304 ? -40.115 24.919 2.805 1.000 33.839 302 ARG AAA CA 1
ATOM 2429 C C . ARG A 1 304 ? -40.041 25.316 4.285 1.000 33.871 302 ARG AAA C 1
ATOM 2430 O O . ARG A 1 304 ? -38.919 25.570 4.728 1.000 33.397 302 ARG AAA O 1
ATOM 2438 N N . GLY A 1 305 ? -41.152 25.333 5.025 1.000 37.191 303 GLY AAA N 1
ATOM 2439 C CA . GLY A 1 305 ? -41.147 25.794 6.429 1.000 33.049 303 GLY AAA CA 1
ATOM 2440 C C . GLY A 1 305 ? -40.460 27.149 6.520 1.000 39.284 303 GLY AAA C 1
ATOM 2441 O O . GLY A 1 305 ? -40.926 28.088 5.839 1.000 39.322 303 GLY AAA O 1
ATOM 2442 N N . LYS A 1 306 ? -39.357 27.249 7.274 1.000 36.134 304 LYS AAA N 1
ATOM 2443 C CA . LYS A 1 306 ? -38.701 28.547 7.580 1.000 35.049 304 LYS AAA CA 1
ATOM 2444 C C . LYS A 1 306 ? -37.472 28.715 6.698 1.000 39.613 304 LYS AAA C 1
ATOM 2445 O O . LYS A 1 306 ? -36.688 29.674 6.932 1.000 39.407 304 LYS AAA O 1
ATOM 2451 N N . GLY A 1 307 ? -37.315 27.854 5.688 1.000 37.633 305 GLY AAA N 1
ATOM 2452 C CA . GLY A 1 307 ? -36.160 27.969 4.787 1.000 35.271 305 GLY AAA CA 1
ATOM 2453 C C . GLY A 1 307 ? -36.155 29.304 4.068 1.000 37.813 305 GLY AAA C 1
ATOM 2454 O O . GLY A 1 307 ? -37.261 29.788 3.703 1.000 38.751 305 GLY AAA O 1
ATOM 2455 N N . PHE A 1 308 ? -34.970 29.901 3.926 1.000 33.025 306 PHE AAA N 1
ATOM 2456 C CA . PHE A 1 308 ? -34.709 31.122 3.131 1.000 35.987 306 PHE AAA CA 1
ATOM 2457 C C . PHE A 1 308 ? -35.017 30.800 1.669 1.000 35.229 306 PHE AAA C 1
ATOM 2458 O O . PHE A 1 308 ? -34.901 29.621 1.264 1.000 33.005 306 PHE AAA O 1
ATOM 2466 N N . ASP A 1 309 ? -35.506 31.804 0.939 1.000 36.118 307 ASP AAA N 1
ATOM 2467 C CA . ASP A 1 309 ? -35.809 31.670 -0.503 1.000 36.575 307 ASP AAA CA 1
ATOM 2468 C C . ASP A 1 309 ? -35.886 33.053 -1.131 1.000 37.475 307 ASP AAA C 1
ATOM 2469 O O . ASP A 1 309 ? -36.587 33.932 -0.596 1.000 38.438 307 ASP AAA O 1
ATOM 2474 N N . ASN A 1 310 ? -35.211 33.224 -2.257 1.000 35.323 308 ASN AAA N 1
ATOM 2475 C CA . ASN A 1 310 ? -34.997 34.567 -2.843 1.000 36.344 308 ASN AAA CA 1
ATOM 2476 C C . ASN A 1 310 ? -36.305 35.025 -3.497 1.000 34.562 308 ASN AAA C 1
ATOM 2477 O O . ASN A 1 310 ? -36.578 36.201 -3.394 1.000 34.128 308 ASN AAA O 1
ATOM 2482 N N . VAL A 1 311 ? -37.045 34.163 -4.210 1.000 35.874 309 VAL AAA N 1
ATOM 2483 C CA . VAL A 1 311 ? -38.312 34.595 -4.888 1.000 33.601 309 VAL AAA CA 1
ATOM 2484 C C . VAL A 1 311 ? -39.301 35.075 -3.824 1.000 34.778 309 VAL AAA C 1
ATOM 2485 O O . VAL A 1 311 ? -39.914 36.165 -3.994 1.000 36.522 309 VAL AAA O 1
ATOM 2489 N N . LEU A 1 312 ? -39.415 34.322 -2.735 1.000 31.010 310 LEU AAA N 1
ATOM 2490 C CA . LEU A 1 312 ? -40.278 34.684 -1.579 1.000 31.114 310 LEU AAA CA 1
ATOM 2491 C C . LEU A 1 312 ? -39.841 36.051 -1.027 1.000 30.701 310 LEU AAA C 1
ATOM 2492 O O . LEU A 1 312 ? -40.721 36.895 -0.815 1.000 32.329 310 LEU AAA O 1
ATOM 2497 N N . MET A 1 313 ? -38.546 36.319 -0.862 1.000 24.137 311 MET AAA N 1
ATOM 2498 C CA . MET A 1 313 ? -38.100 37.600 -0.292 1.000 27.453 311 MET AAA CA 1
ATOM 2499 C C . MET A 1 313 ? -38.447 38.702 -1.276 1.000 30.194 311 MET AAA C 1
ATOM 2500 O O . MET A 1 313 ? -38.872 39.743 -0.804 1.000 32.470 311 MET AAA O 1
ATOM 2505 N N . VAL A 1 314 ? -38.225 38.493 -2.584 1.000 28.042 312 VAL AAA N 1
ATOM 2506 C CA . VAL A 1 314 ? -38.490 39.539 -3.601 1.000 31.228 312 VAL AAA CA 1
ATOM 2507 C C . VAL A 1 314 ? -39.996 39.835 -3.599 1.000 29.793 312 VAL AAA C 1
ATOM 2508 O O . VAL A 1 314 ? -40.366 41.020 -3.637 1.000 27.495 312 VAL AAA O 1
ATOM 2512 N N . HIS A 1 315 ? -40.815 38.795 -3.563 1.000 27.055 313 HIS AAA N 1
ATOM 2513 C CA . HIS A 1 315 ? -42.298 38.896 -3.609 1.000 30.397 313 HIS AAA CA 1
ATOM 2514 C C . HIS A 1 315 ? -42.847 39.587 -2.352 1.000 31.506 313 HIS AAA C 1
ATOM 2515 O O . HIS A 1 315 ? -43.639 40.530 -2.488 1.000 31.704 313 HIS AAA O 1
ATOM 2522 N N . ASP A 1 316 ? -42.409 39.178 -1.170 1.000 31.369 314 ASP AAA N 1
ATOM 2523 C CA . ASP A 1 316 ? -42.937 39.749 0.087 1.000 31.287 314 ASP AAA CA 1
ATOM 2524 C C . ASP A 1 316 ? -42.551 41.214 0.130 1.000 32.437 314 ASP AAA C 1
ATOM 2525 O O . ASP A 1 316 ? -43.398 41.965 0.552 1.000 28.167 314 ASP AAA O 1
ATOM 2530 N N . HIS A 1 317 ? -41.339 41.587 -0.295 1.000 32.518 315 HIS AAA N 1
ATOM 2531 C CA . HIS A 1 317 ? -40.913 43.014 -0.273 1.000 35.227 315 HIS AAA CA 1
ATOM 2532 C C . HIS A 1 317 ? -41.760 43.816 -1.270 1.000 35.162 315 HIS AAA C 1
ATOM 2533 O O . HIS A 1 317 ? -42.063 44.995 -0.977 1.000 35.885 315 HIS AAA O 1
ATOM 2540 N N . ALA A 1 318 ? -42.111 43.247 -2.424 1.000 33.462 316 ALA AAA N 1
ATOM 2541 C CA . ALA A 1 318 ? -43.021 43.939 -3.379 1.000 37.020 316 ALA AAA CA 1
ATOM 2542 C C . ALA A 1 318 ? -44.372 44.190 -2.712 1.000 32.614 316 ALA AAA C 1
ATOM 2543 O O . ALA A 1 318 ? -44.946 45.260 -2.948 1.000 35.085 316 ALA AAA O 1
ATOM 2545 N N . LEU A 1 319 ? -44.890 43.204 -1.975 1.000 32.166 317 LEU AAA N 1
ATOM 2546 C CA . LEU A 1 319 ? -46.182 43.330 -1.236 1.000 31.509 317 LEU AAA CA 1
ATOM 2547 C C . LEU A 1 319 ? -46.054 44.403 -0.148 1.000 31.605 317 LEU AAA C 1
ATOM 2548 O O . LEU A 1 319 ? -46.968 45.231 -0.076 1.000 33.645 317 LEU AAA O 1
ATOM 2553 N N . MET A 1 320 ? -44.972 44.423 0.644 1.000 30.674 318 MET AAA N 1
ATOM 2554 C CA . MET A 1 320 ? -44.803 45.431 1.736 1.000 30.780 318 MET AAA CA 1
ATOM 2555 C C . MET A 1 320 ? -44.666 46.836 1.143 1.000 33.559 318 MET AAA C 1
ATOM 2556 O O . MET A 1 320 ? -45.171 47.783 1.751 1.000 31.520 318 MET AAA O 1
ATOM 2561 N N . ASP A 1 321 ? -43.982 46.966 0.009 1.000 36.573 319 ASP AAA N 1
ATOM 2562 C CA . ASP A 1 321 ? -43.833 48.261 -0.703 1.000 38.062 319 ASP AAA CA 1
ATOM 2563 C C . ASP A 1 321 ? -45.198 48.712 -1.262 1.000 36.657 319 ASP AAA C 1
ATOM 2564 O O . ASP A 1 321 ? -45.612 49.863 -1.065 1.000 35.967 319 ASP AAA O 1
ATOM 2569 N N . TRP A 1 322 ? -45.880 47.835 -1.975 1.000 31.616 320 TRP AAA N 1
ATOM 2570 C CA . TRP A 1 322 ? -47.235 48.111 -2.512 1.000 36.794 320 TRP AAA CA 1
ATOM 2571 C C . TRP A 1 322 ? -48.132 48.646 -1.383 1.000 36.462 320 TRP AAA C 1
ATOM 2572 O O . TRP A 1 322 ? -48.891 49.614 -1.604 1.000 33.945 320 TRP AAA O 1
ATOM 2583 N N . ILE A 1 323 ? -48.129 47.979 -0.229 1.000 32.836 321 ILE AAA N 1
ATOM 2584 C CA . ILE A 1 323 ? -49.154 48.255 0.815 1.000 33.919 321 ILE AAA CA 1
ATOM 2585 C C . ILE A 1 323 ? -48.805 49.530 1.595 1.000 32.910 321 ILE AAA C 1
ATOM 2586 O O . ILE A 1 323 ? -49.664 49.982 2.348 1.000 33.223 321 ILE AAA O 1
ATOM 2591 N N . GLY A 1 324 ? -47.581 50.045 1.468 1.000 35.753 322 GLY AAA N 1
ATOM 2592 C CA . GLY A 1 324 ? -47.127 51.275 2.146 1.000 37.049 322 GLY AAA CA 1
ATOM 2593 C C . GLY A 1 324 ? -46.422 50.976 3.456 1.000 35.738 322 GLY AAA C 1
ATOM 2594 O O . GLY A 1 324 ? -46.243 51.889 4.239 1.000 31.304 322 GLY AAA O 1
ATOM 2595 N N . ALA A 1 325 ? -46.064 49.728 3.733 1.000 32.741 323 ALA AAA N 1
ATOM 2596 C CA . ALA A 1 325 ? -45.314 49.398 4.966 1.000 33.462 323 ALA AAA CA 1
ATOM 2597 C C . ALA A 1 325 ? -43.924 50.051 4.889 1.000 28.303 323 ALA AAA C 1
ATOM 2598 O O . ALA A 1 325 ? -43.298 49.969 3.844 1.000 29.662 323 ALA AAA O 1
ATOM 2600 N N . ASN A 1 326 ? -43.467 50.676 5.966 1.000 33.492 324 ASN AAA N 1
ATOM 2601 C CA . ASN A 1 326 ? -42.110 51.281 6.062 1.000 32.860 324 ASN AAA CA 1
ATOM 2602 C C . ASN A 1 326 ? -41.256 50.476 7.042 1.000 30.222 324 ASN AAA C 1
ATOM 2603 O O . ASN A 1 326 ? -40.077 50.833 7.242 1.000 33.341 324 ASN AAA O 1
ATOM 2608 N N . SER A 1 327 ? -41.790 49.438 7.684 1.000 29.726 325 SER AAA N 1
ATOM 2609 C CA . SER A 1 327 ? -41.036 48.775 8.776 1.000 30.404 325 SER AAA CA 1
ATOM 2610 C C . SER A 1 327 ? -41.604 47.395 9.068 1.000 31.121 325 SER AAA C 1
ATOM 2611 O O . SER A 1 327 ? -42.743 47.120 8.673 1.000 31.064 325 SER AAA O 1
ATOM 2614 N N . TYR A 1 328 ? -40.823 46.607 9.784 1.000 27.442 326 TYR AAA N 1
ATOM 2615 C CA . TYR A 1 328 ? -41.269 45.315 10.357 1.000 28.905 326 TYR AAA CA 1
ATOM 2616 C C . TYR A 1 328 ? -40.399 44.940 11.540 1.000 32.141 326 TYR AAA C 1
ATOM 2617 O O . TYR A 1 328 ? -39.372 45.630 11.785 1.000 35.021 326 TYR AAA O 1
ATOM 2626 N N . ARG A 1 329 ? -40.799 43.853 12.211 1.000 32.209 327 ARG AAA N 1
ATOM 2627 C CA . ARG A 1 329 ? -40.069 43.254 13.338 1.000 32.427 327 ARG AAA CA 1
ATOM 2628 C C . ARG A 1 329 ? -39.759 41.803 12.963 1.000 33.268 327 ARG AAA C 1
ATOM 2629 O O . ARG A 1 329 ? -40.611 41.130 12.338 1.000 27.858 327 ARG AAA O 1
ATOM 2637 N N . THR A 1 330 ? -38.570 41.346 13.324 1.000 30.254 328 THR AAA N 1
ATOM 2638 C CA . THR A 1 330 ? -38.141 39.961 13.036 1.000 33.559 328 THR AAA CA 1
ATOM 2639 C C . THR A 1 330 ? -38.762 39.081 14.112 1.000 31.343 328 THR AAA C 1
ATOM 2640 O O . THR A 1 330 ? -38.023 38.445 14.883 1.000 34.864 328 THR AAA O 1
ATOM 2644 N N . SER A 1 331 ? -40.093 39.028 14.156 1.000 32.017 329 SER AAA N 1
ATOM 2645 C CA . SER A 1 331 ? -40.843 38.182 15.117 1.000 26.505 329 SER AAA CA 1
ATOM 2646 C C . SER A 1 331 ? -40.656 36.744 14.666 1.000 27.945 329 SER AAA C 1
ATOM 2647 O O . SER A 1 331 ? -40.804 36.532 13.463 1.000 26.944 329 SER AAA O 1
ATOM 2650 N N . HIS A 1 332 ? -40.359 35.770 15.566 1.000 29.708 330 HIS AAA N 1
ATOM 2651 C CA . HIS A 1 332 ? -39.804 35.942 16.904 1.000 30.388 330 HIS AAA CA 1
ATOM 2652 C C . HIS A 1 332 ? -38.433 35.236 16.996 1.000 33.091 330 HIS AAA C 1
ATOM 2653 O O . HIS A 1 332 ? -38.244 34.325 17.865 1.000 31.545 330 HIS AAA O 1
ATOM 2660 N N . TYR A 1 333 ? -37.529 35.565 16.093 1.000 34.277 331 TYR AAA N 1
ATOM 2661 C CA . TYR A 1 333 ? -36.180 34.944 15.970 1.000 34.236 331 TYR AAA CA 1
ATOM 2662 C C . TYR A 1 333 ? -35.415 35.819 15.001 1.000 33.638 331 TYR AAA C 1
ATOM 2663 O O . TYR A 1 333 ? -36.033 36.486 14.192 1.000 31.094 331 TYR AAA O 1
ATOM 2672 N N . PRO A 1 334 ? -34.068 35.869 15.073 1.000 34.091 332 PRO AAA N 1
ATOM 2673 C CA . PRO A 1 334 ? -33.270 36.555 14.066 1.000 33.463 332 PRO AAA CA 1
ATOM 2674 C C . PRO A 1 334 ? -33.623 35.998 12.678 1.000 35.356 332 PRO AAA C 1
ATOM 2675 O O . PRO A 1 334 ? -33.830 34.797 12.519 1.000 29.294 332 PRO AAA O 1
ATOM 2679 N N . TYR A 1 335 ? -33.815 36.900 11.720 1.000 33.034 333 TYR AAA N 1
ATOM 2680 C CA . TYR A 1 335 ? -34.169 36.543 10.320 1.000 33.736 333 TYR AAA CA 1
ATOM 2681 C C . TYR A 1 335 ? -32.903 36.352 9.484 1.000 36.911 333 TYR AAA C 1
ATOM 2682 O O . TYR A 1 335 ? -31.821 36.853 9.914 1.000 30.570 333 TYR AAA O 1
ATOM 2691 N N . ALA A 1 336 ? -33.039 35.692 8.319 1.000 37.839 334 ALA AAA N 1
ATOM 2692 C CA . ALA A 1 336 ? -31.950 35.549 7.323 1.000 35.203 334 ALA AAA CA 1
ATOM 2693 C C . ALA A 1 336 ? -31.319 36.925 7.125 1.000 35.526 334 ALA AAA C 1
ATOM 2694 O O . ALA A 1 336 ? -32.058 37.913 6.968 1.000 37.031 334 ALA AAA O 1
ATOM 2696 N N . GLU A 1 337 ? -29.990 37.017 7.188 1.000 31.427 335 GLU AAA N 1
ATOM 2697 C CA . GLU A 1 337 ? -29.300 38.333 7.079 1.000 33.218 335 GLU AAA CA 1
ATOM 2698 C C . GLU A 1 337 ? -29.568 38.978 5.709 1.000 30.400 335 GLU AAA C 1
ATOM 2699 O O . GLU A 1 337 ? -29.487 40.237 5.611 1.000 33.911 335 GLU AAA O 1
ATOM 2705 N N . GLU A 1 338 ? -29.843 38.194 4.667 1.000 31.667 336 GLU AAA N 1
ATOM 2706 C CA . GLU A 1 338 ? -30.225 38.810 3.354 1.000 37.446 336 GLU AAA CA 1
ATOM 2707 C C . GLU A 1 338 ? -31.474 39.693 3.541 1.000 33.275 336 GLU AAA C 1
ATOM 2708 O O . GLU A 1 338 ? -31.591 40.713 2.809 1.000 31.371 336 GLU AAA O 1
ATOM 2714 N N . MET A 1 339 ? -32.269 39.484 4.602 1.000 35.389 337 MET AAA N 1
ATOM 2715 C CA . MET A 1 339 ? -33.412 40.394 4.900 1.000 32.332 337 MET AAA CA 1
ATOM 2716 C C . MET A 1 339 ? -32.897 41.757 5.380 1.000 32.961 337 MET AAA C 1
ATOM 2717 O O . MET A 1 339 ? -33.462 42.802 4.941 1.000 32.864 337 MET AAA O 1
ATOM 2722 N N . LEU A 1 340 ? -31.839 41.770 6.201 1.000 34.693 338 LEU AAA N 1
ATOM 2723 C CA . LEU A 1 340 ? -31.242 43.026 6.737 1.000 35.204 338 LEU AAA CA 1
ATOM 2724 C C . LEU A 1 340 ? -30.441 43.684 5.598 1.000 37.126 338 LEU AAA C 1
ATOM 2725 O O . LEU A 1 340 ? -30.435 44.920 5.519 1.000 38.421 338 LEU AAA O 1
ATOM 2730 N N . ASP A 1 341 ? -29.817 42.912 4.702 1.000 38.722 339 ASP AAA N 1
ATOM 2731 C CA . ASP A 1 341 ? -29.150 43.524 3.520 1.000 39.762 339 ASP AAA CA 1
ATOM 2732 C C . ASP A 1 341 ? -30.200 44.194 2.632 1.000 38.608 339 ASP AAA C 1
ATOM 2733 O O . ASP A 1 341 ? -29.976 45.381 2.261 1.000 39.484 339 ASP AAA O 1
ATOM 2738 N N . TRP A 1 342 ? -31.310 43.510 2.324 1.000 31.521 340 TRP AAA N 1
ATOM 2739 C CA . TRP A 1 342 ? -32.436 44.160 1.590 1.000 34.833 340 TRP AAA CA 1
ATOM 2740 C C . TRP A 1 342 ? -32.889 45.451 2.302 1.000 32.030 340 TRP AAA C 1
ATOM 2741 O O . TRP A 1 342 ? -32.941 46.527 1.660 1.000 34.942 340 TRP AAA O 1
ATOM 2752 N N . ALA A 1 343 ? -33.133 45.417 3.610 1.000 31.788 341 ALA AAA N 1
ATOM 2753 C CA . ALA A 1 343 ? -33.617 46.623 4.340 1.000 33.126 341 ALA AAA CA 1
ATOM 2754 C C . ALA A 1 343 ? -32.632 47.786 4.242 1.000 32.557 341 ALA AAA C 1
ATOM 2755 O O . ALA A 1 343 ? -33.088 48.943 4.111 1.000 33.641 341 ALA AAA O 1
ATOM 2757 N N . ASP A 1 344 ? -31.342 47.505 4.440 1.000 35.783 342 ASP AAA N 1
ATOM 2758 C CA . ASP A 1 344 ? -30.251 48.504 4.337 1.000 39.740 342 ASP AAA CA 1
ATOM 2759 C C . ASP A 1 344 ? -30.388 49.232 2.993 1.000 35.865 342 ASP AAA C 1
ATOM 2760 O O . ASP A 1 344 ? -30.446 50.464 2.975 1.000 39.588 342 ASP AAA O 1
ATOM 2765 N N . GLU A 1 345 ? -30.465 48.459 1.921 1.000 35.872 343 GLU AAA N 1
ATOM 2766 C CA . GLU A 1 345 ? -30.439 48.937 0.517 1.000 43.536 343 GLU AAA CA 1
ATOM 2767 C C . GLU A 1 345 ? -31.716 49.715 0.176 1.000 43.993 343 GLU AAA C 1
ATOM 2768 O O . GLU A 1 345 ? -31.625 50.649 -0.629 1.000 40.330 343 GLU AAA O 1
ATOM 2774 N N . HIS A 1 346 ? -32.865 49.352 0.756 1.000 43.886 344 HIS AAA N 1
ATOM 2775 C CA . HIS A 1 346 ? -34.180 49.922 0.359 1.000 41.779 344 HIS AAA CA 1
ATOM 2776 C C . HIS A 1 346 ? -34.682 50.912 1.420 1.000 41.101 344 HIS AAA C 1
ATOM 2777 O O . HIS A 1 346 ? -35.812 51.398 1.265 1.000 35.305 344 HIS AAA O 1
ATOM 2784 N N . GLY A 1 347 ? -33.909 51.160 2.481 1.000 37.886 345 GLY AAA N 1
ATOM 2785 C CA . GLY A 1 347 ? -34.289 52.095 3.562 1.000 40.358 345 GLY AAA CA 1
ATOM 2786 C C . GLY A 1 347 ? -35.484 51.643 4.411 1.000 37.501 345 GLY AAA C 1
ATOM 2787 O O . GLY A 1 347 ? -36.248 52.523 4.857 1.000 36.209 345 GLY AAA O 1
ATOM 2788 N N . ILE A 1 348 ? -35.611 50.338 4.657 1.000 30.177 346 ILE AAA N 1
ATOM 2789 C CA . ILE A 1 348 ? -36.691 49.684 5.456 1.000 34.709 346 ILE AAA CA 1
ATOM 2790 C C . ILE A 1 348 ? -36.243 49.672 6.919 1.000 39.920 346 ILE AAA C 1
ATOM 2791 O O . ILE A 1 348 ? -35.116 49.195 7.186 1.000 43.178 346 ILE AAA O 1
ATOM 2796 N N . VAL A 1 349 ? -37.093 50.154 7.834 1.000 36.041 347 VAL AAA N 1
ATOM 2797 C CA . VAL A 1 349 ? -36.778 50.238 9.289 1.000 33.112 347 VAL AAA CA 1
ATOM 2798 C C . VAL A 1 349 ? -37.109 48.907 9.987 1.000 33.806 347 VAL AAA C 1
ATOM 2799 O O . VAL A 1 349 ? -38.203 48.399 9.806 1.000 36.349 347 VAL AAA O 1
ATOM 2803 N N . VAL A 1 350 ? -36.157 48.305 10.690 1.000 32.157 348 VAL AAA N 1
ATOM 2804 C CA . VAL A 1 350 ? -36.334 46.946 11.275 1.000 30.684 348 VAL AAA CA 1
ATOM 2805 C C . VAL A 1 350 ? -36.168 46.988 12.793 1.000 34.952 348 VAL AAA C 1
ATOM 2806 O O . VAL A 1 350 ? -35.210 47.684 13.291 1.000 33.106 348 VAL AAA O 1
ATOM 2810 N N . ILE A 1 351 ? -37.077 46.298 13.494 1.000 31.959 349 ILE AAA N 1
ATOM 2811 C CA . ILE A 1 351 ? -36.918 45.936 14.928 1.000 30.436 349 ILE AAA CA 1
ATOM 2812 C C . ILE A 1 351 ? -36.392 44.509 14.973 1.000 31.095 349 ILE AAA C 1
ATOM 2813 O O . ILE A 1 351 ? -37.125 43.580 14.625 1.000 30.821 349 ILE AAA O 1
ATOM 2818 N N . ASP A 1 352 ? -35.143 44.372 15.398 1.000 34.994 350 ASP AAA N 1
ATOM 2819 C CA . ASP A 1 352 ? -34.415 43.081 15.399 1.000 35.561 350 ASP AAA CA 1
ATOM 2820 C C . ASP A 1 352 ? -34.717 42.383 16.723 1.000 35.290 350 ASP AAA C 1
ATOM 2821 O O . ASP A 1 352 ? -34.449 43.001 17.763 1.000 37.576 350 ASP AAA O 1
ATOM 2826 N N . GLU A 1 353 ? -35.169 41.124 16.687 1.000 34.043 351 GLU AAA N 1
ATOM 2827 C CA . GLU A 1 353 ? -35.646 40.405 17.889 1.000 32.757 351 GLU AAA CA 1
ATOM 2828 C C . GLU A 1 353 ? -34.883 39.086 18.052 1.000 35.115 351 GLU AAA C 1
ATOM 2829 O O . GLU A 1 353 ? -34.538 38.475 17.029 1.000 34.269 351 GLU AAA O 1
ATOM 2835 N N . THR A 1 354 ? -34.707 38.637 19.298 1.000 29.522 352 THR AAA N 1
ATOM 2836 C CA . THR A 1 354 ? -34.073 37.334 19.646 1.000 29.012 352 THR AAA CA 1
ATOM 2837 C C . THR A 1 354 ? -35.144 36.263 19.542 1.000 30.919 352 THR AAA C 1
ATOM 2838 O O . THR A 1 354 ? -36.297 36.617 19.359 1.000 25.990 352 THR AAA O 1
ATOM 2842 N N . ALA A 1 355 ? -34.742 35.001 19.643 1.000 28.843 353 ALA AAA N 1
ATOM 2843 C CA . ALA A 1 355 ? -35.613 33.811 19.633 1.000 30.498 353 ALA AAA CA 1
ATOM 2844 C C . ALA A 1 355 ? -36.256 33.588 21.008 1.000 30.409 353 ALA AAA C 1
ATOM 2845 O O . ALA A 1 355 ? -36.871 32.519 21.194 1.000 33.207 353 ALA AAA O 1
ATOM 2847 N N . ALA A 1 356 ? -36.158 34.567 21.925 1.000 34.014 354 ALA AAA N 1
ATOM 2848 C CA . ALA A 1 356 ? -36.621 34.475 23.329 1.000 35.714 354 ALA AAA CA 1
ATOM 2849 C C . ALA A 1 356 ? -38.134 34.743 23.402 1.000 37.721 354 ALA AAA C 1
ATOM 2850 O O . ALA A 1 356 ? -38.550 35.796 23.848 1.000 35.421 354 ALA AAA O 1
ATOM 2852 N N . VAL A 1 357 ? -38.921 33.780 22.961 1.000 35.495 355 VAL AAA N 1
ATOM 2853 C CA . VAL A 1 357 ? -40.405 33.772 23.049 1.000 36.426 355 VAL AAA CA 1
ATOM 2854 C C . VAL A 1 357 ? -40.733 32.511 23.834 1.000 37.540 355 VAL AAA C 1
ATOM 2855 O O . VAL A 1 357 ? -39.871 31.597 23.853 1.000 39.220 355 VAL AAA O 1
ATOM 2859 N N . GLY A 1 358 ? -41.851 32.500 24.540 1.000 37.528 356 GLY AAA N 1
ATOM 2860 C CA . GLY A 1 358 ? -42.324 31.284 25.223 1.000 40.042 356 GLY AAA CA 1
ATOM 2861 C C . GLY A 1 358 ? -42.024 31.316 26.704 1.000 40.120 356 GLY AAA C 1
ATOM 2862 O O . GLY A 1 358 ? -42.220 30.285 27.345 1.000 34.444 356 GLY AAA O 1
ATOM 2863 N N . PHE A 1 359 ? -41.539 32.446 27.232 1.000 38.344 357 PHE AAA N 1
ATOM 2864 C CA . PHE A 1 359 ? -41.235 32.588 28.675 1.000 41.017 357 PHE AAA CA 1
ATOM 2865 C C . PHE A 1 359 ? -42.524 32.959 29.392 1.000 39.013 357 PHE AAA C 1
ATOM 2866 O O . PHE A 1 359 ? -42.583 34.057 29.969 1.000 39.423 357 PHE AAA O 1
ATOM 2874 N N . ASN A 1 360 ? -43.520 32.074 29.357 1.000 38.399 358 ASN AAA N 1
ATOM 2875 C CA . ASN A 1 360 ? -44.920 32.406 29.719 1.000 40.797 358 ASN AAA CA 1
ATOM 2876 C C . ASN A 1 360 ? -45.705 31.108 29.687 1.000 40.513 358 ASN AAA C 1
ATOM 2877 O O . ASN A 1 360 ? -45.803 30.534 28.585 1.000 40.833 358 ASN AAA O 1
ATOM 2882 N N . LEU A 1 361 ? -46.184 30.643 30.838 1.000 37.489 359 LEU AAA N 1
ATOM 2883 C CA . LEU A 1 361 ? -46.966 29.389 30.922 1.000 40.298 359 LEU AAA CA 1
ATOM 2884 C C . LEU A 1 361 ? -48.456 29.734 30.976 1.000 44.751 359 LEU AAA C 1
ATOM 2885 O O . LEU A 1 361 ? -49.258 28.816 31.134 1.000 44.874 359 LEU AAA O 1
ATOM 2890 N N . SER A 1 362 ? -48.807 31.005 30.765 1.000 43.843 360 SER AAA N 1
ATOM 2891 C CA . SER A 1 362 ? -50.184 31.514 30.972 1.000 53.083 360 SER AAA CA 1
ATOM 2892 C C . SER A 1 362 ? -50.898 31.777 29.649 1.000 53.470 360 SER AAA C 1
ATOM 2893 O O . SER A 1 362 ? -52.007 32.329 29.688 1.000 58.283 360 SER AAA O 1
ATOM 2896 N N . LEU A 1 363 ? -50.326 31.396 28.514 1.000 52.220 361 LEU AAA N 1
ATOM 2897 C CA . LEU A 1 363 ? -50.999 31.708 27.225 1.000 55.965 361 LEU AAA CA 1
ATOM 2898 C C . LEU A 1 363 ? -51.910 30.565 26.755 1.000 60.650 361 LEU AAA C 1
ATOM 2899 O O . LEU A 1 363 ? -52.737 30.833 25.852 1.000 66.242 361 LEU AAA O 1
ATOM 2904 N N . GLY A 1 364 ? -51.819 29.380 27.380 1.000 67.675 362 GLY AAA N 1
ATOM 2905 C CA . GLY A 1 364 ? -52.589 28.155 27.052 1.000 69.762 362 GLY AAA CA 1
ATOM 2906 C C . GLY A 1 364 ? -53.270 28.225 25.692 1.000 71.968 362 GLY AAA C 1
ATOM 2907 O O . GLY A 1 364 ? -54.471 28.571 25.677 1.000 69.234 362 GLY AAA O 1
ATOM 2908 N N . ASN A 1 371 ? -48.813 19.193 32.026 1.000 97.545 369 ASN AAA N 1
ATOM 2909 C CA . ASN A 1 371 ? -48.698 20.011 33.266 1.000 96.279 369 ASN AAA CA 1
ATOM 2910 C C . ASN A 1 371 ? -47.353 20.757 33.251 1.000 94.912 369 ASN AAA C 1
ATOM 2911 O O . ASN A 1 371 ? -46.286 20.099 33.177 1.000 85.361 369 ASN AAA O 1
ATOM 2916 N N . LYS A 1 372 ? -47.420 22.087 33.314 1.000 87.873 370 LYS AAA N 1
ATOM 2917 C CA . LYS A 1 372 ? -46.260 23.007 33.212 1.000 80.655 370 LYS AAA CA 1
ATOM 2918 C C . LYS A 1 372 ? -45.774 23.337 34.622 1.000 80.187 370 LYS AAA C 1
ATOM 2919 O O . LYS A 1 372 ? -46.598 23.403 35.532 1.000 77.104 370 LYS AAA O 1
ATOM 2925 N N . PRO A 1 373 ? -44.447 23.552 34.847 1.000 78.754 371 PRO AAA N 1
ATOM 2926 C CA . PRO A 1 373 ? -43.917 23.963 36.151 1.000 71.922 371 PRO AAA CA 1
ATOM 2927 C C . PRO A 1 373 ? -44.675 25.144 36.769 1.000 72.181 371 PRO AAA C 1
ATOM 2928 O O . PRO A 1 373 ? -45.171 25.986 36.037 1.000 71.077 371 PRO AAA O 1
ATOM 2932 N N . LYS A 1 374 ? -44.743 25.172 38.099 1.000 72.510 372 LYS AAA N 1
ATOM 2933 C CA . LYS A 1 374 ? -45.696 26.034 38.840 1.000 69.244 372 LYS AAA CA 1
ATOM 2934 C C . LYS A 1 374 ? -45.147 27.457 38.864 1.000 62.663 372 LYS AAA C 1
ATOM 2935 O O . LYS A 1 374 ? -45.951 28.386 38.789 1.000 64.914 372 LYS AAA O 1
ATOM 2941 N N . GLU A 1 375 ? -43.830 27.608 38.971 1.000 63.056 373 GLU AAA N 1
ATOM 2942 C CA . GLU A 1 375 ? -43.177 28.940 39.002 1.000 61.364 373 GLU AAA CA 1
ATOM 2943 C C . GLU A 1 375 ? -42.267 29.059 37.782 1.000 56.817 373 GLU AAA C 1
ATOM 2944 O O . GLU A 1 375 ? -41.357 28.225 37.632 1.000 52.125 373 GLU AAA O 1
ATOM 2950 N N . LEU A 1 376 ? -42.552 30.044 36.934 1.000 47.385 374 LEU AAA N 1
ATOM 2951 C CA . LEU A 1 376 ? -41.814 30.299 35.676 1.000 45.497 374 LEU AAA CA 1
ATOM 2952 C C . LEU A 1 376 ? -40.332 30.546 35.985 1.000 40.224 374 LEU AAA C 1
ATOM 2953 O O . LEU A 1 376 ? -39.483 29.965 35.311 1.000 39.706 374 LEU AAA O 1
ATOM 2958 N N . TYR A 1 377 ? -40.065 31.427 36.934 1.000 37.575 375 TYR AAA N 1
ATOM 2959 C CA . TYR A 1 377 ? -38.701 31.804 37.362 1.000 42.062 375 TYR AAA CA 1
ATOM 2960 C C . TYR A 1 377 ? -38.367 30.955 38.581 1.000 46.818 375 TYR AAA C 1
ATOM 2961 O O . TYR A 1 377 ? -38.844 31.261 39.690 1.000 46.529 375 TYR AAA O 1
ATOM 2970 N N . SER A 1 378 ? -37.674 29.849 38.331 1.000 47.144 376 SER AAA N 1
ATOM 2971 C CA . SER A 1 378 ? -37.274 28.859 39.359 1.000 47.859 376 SER AAA CA 1
ATOM 2972 C C . SER A 1 378 ? -36.199 27.937 38.785 1.000 49.088 376 SER AAA C 1
ATOM 2973 O O . SER A 1 378 ? -36.042 27.867 37.531 1.000 46.238 376 SER AAA O 1
ATOM 2976 N N A GLU A 1 379 ? -35.557 27.163 39.659 0.500 45.158 377 GLU AAA N 1
ATOM 2977 N N B GLU A 1 379 ? -35.545 27.162 39.651 0.500 43.201 377 GLU AAA N 1
ATOM 2978 C CA A GLU A 1 379 ? -34.480 26.218 39.277 0.500 47.139 377 GLU AAA CA 1
ATOM 2979 C CA B GLU A 1 379 ? -34.465 26.234 39.236 0.500 44.028 377 GLU AAA CA 1
ATOM 2980 C C A GLU A 1 379 ? -35.035 25.169 38.286 0.500 45.207 377 GLU AAA C 1
ATOM 2981 C C B GLU A 1 379 ? -35.033 25.164 38.275 0.500 43.283 377 GLU AAA C 1
ATOM 2982 O O A GLU A 1 379 ? -34.251 24.796 37.369 0.500 46.217 377 GLU AAA O 1
ATOM 2983 O O B GLU A 1 379 ? -34.257 24.774 37.356 0.500 43.804 377 GLU AAA O 1
ATOM 2994 N N . GLU A 1 380 ? -36.312 24.744 38.391 1.000 42.107 378 GLU AAA N 1
ATOM 2995 C CA . GLU A 1 380 ? -36.918 23.685 37.499 1.000 44.652 378 GLU AAA CA 1
ATOM 2996 C C . GLU A 1 380 ? -37.428 24.281 36.171 1.000 39.996 378 GLU AAA C 1
ATOM 2997 O O . GLU A 1 380 ? -37.845 23.502 35.282 1.000 44.179 378 GLU AAA O 1
ATOM 3003 N N . ALA A 1 381 ? -37.369 25.604 36.008 1.000 37.853 379 ALA AAA N 1
ATOM 3004 C CA . ALA A 1 381 ? -37.721 26.262 34.719 1.000 39.211 379 ALA AAA CA 1
ATOM 3005 C C . ALA A 1 381 ? -36.693 27.330 34.328 1.000 39.792 379 ALA AAA C 1
ATOM 3006 O O . ALA A 1 381 ? -35.475 26.990 34.223 1.000 43.385 379 ALA AAA O 1
ATOM 3008 N N . VAL A 1 382 ? -37.146 28.575 34.136 1.000 35.543 380 VAL AAA N 1
ATOM 3009 C CA . VAL A 1 382 ? -36.237 29.690 33.744 1.000 38.271 380 VAL AAA CA 1
ATOM 3010 C C . VAL A 1 382 ? -35.321 29.907 34.943 1.000 38.506 380 VAL AAA C 1
ATOM 3011 O O . VAL A 1 382 ? -35.841 30.392 35.952 1.000 43.687 380 VAL AAA O 1
ATOM 3015 N N . ASN A 1 383 ? -34.045 29.519 34.840 1.000 42.848 381 ASN AAA N 1
ATOM 3016 C CA . ASN A 1 383 ? -33.056 29.605 35.954 1.000 39.290 381 ASN AAA CA 1
ATOM 3017 C C . ASN A 1 383 ? -31.820 30.356 35.468 1.000 43.738 381 ASN AAA C 1
ATOM 3018 O O . ASN A 1 383 ? -31.895 30.981 34.387 1.000 41.507 381 ASN AAA O 1
ATOM 3023 N N . GLY A 1 384 ? -30.730 30.304 36.250 1.000 42.745 382 GLY AAA N 1
ATOM 3024 C CA . GLY A 1 384 ? -29.476 31.014 35.955 1.000 38.457 382 GLY AAA CA 1
ATOM 3025 C C . GLY A 1 384 ? -28.897 30.547 34.637 1.000 37.641 382 GLY AAA C 1
ATOM 3026 O O . GLY A 1 384 ? -28.389 31.411 33.907 1.000 38.652 382 GLY AAA O 1
ATOM 3027 N N . GLU A 1 385 ? -29.000 29.245 34.323 1.000 37.790 383 GLU AAA N 1
ATOM 3028 C CA . GLU A 1 385 ? -28.533 28.697 33.011 1.000 44.917 383 GLU AAA CA 1
ATOM 3029 C C . GLU A 1 385 ? -29.363 29.349 31.904 1.000 42.382 383 GLU AAA C 1
ATOM 3030 O O . GLU A 1 385 ? -28.773 29.832 30.903 1.000 41.505 383 GLU AAA O 1
ATOM 3036 N N . THR A 1 386 ? -30.687 29.388 32.080 1.000 38.991 384 THR AAA N 1
ATOM 3037 C CA . THR A 1 386 ? -31.578 29.971 31.044 1.000 38.940 384 THR AAA CA 1
ATOM 3038 C C . THR A 1 386 ? -31.139 31.399 30.761 1.000 36.224 384 THR AAA C 1
ATOM 3039 O O . THR A 1 386 ? -31.033 31.752 29.578 1.000 39.482 384 THR AAA O 1
ATOM 3043 N N . GLN A 1 387 ? -30.836 32.159 31.809 1.000 36.493 385 GLN AAA N 1
ATOM 3044 C CA . GLN A 1 387 ? -30.432 33.582 31.675 1.000 37.493 385 GLN AAA CA 1
ATOM 3045 C C . GLN A 1 387 ? -29.118 33.664 30.885 1.000 40.066 385 GLN AAA C 1
ATOM 3046 O O . GLN A 1 387 ? -28.960 34.608 30.093 1.000 36.716 385 GLN AAA O 1
ATOM 3052 N N . GLN A 1 388 ? -28.189 32.732 31.133 1.000 42.512 386 GLN AAA N 1
ATOM 3053 C CA . GLN A 1 388 ? -26.871 32.661 30.443 1.000 45.914 386 GLN AAA CA 1
ATOM 3054 C C . GLN A 1 388 ? -27.103 32.394 28.941 1.000 42.770 386 GLN AAA C 1
ATOM 3055 O O . GLN A 1 388 ? -26.571 33.171 28.117 1.000 43.454 386 GLN AAA O 1
ATOM 3061 N N . ALA A 1 389 ? -27.911 31.373 28.616 1.000 38.275 387 ALA AAA N 1
ATOM 3062 C CA . ALA A 1 389 ? -28.371 31.035 27.247 1.000 38.089 387 ALA AAA CA 1
ATOM 3063 C C . ALA A 1 389 ? -29.036 32.254 26.588 1.000 40.196 387 ALA AAA C 1
ATOM 3064 O O . ALA A 1 389 ? -28.783 32.492 25.389 1.000 41.359 387 ALA AAA O 1
ATOM 3066 N N . HIS A 1 390 ? -29.795 33.045 27.342 1.000 36.944 388 HIS AAA N 1
ATOM 3067 C CA . HIS A 1 390 ? -30.477 34.267 26.818 1.000 36.116 388 HIS AAA CA 1
ATOM 3068 C C . HIS A 1 390 ? -29.434 35.340 26.510 1.000 36.045 388 HIS AAA C 1
ATOM 3069 O O . HIS A 1 390 ? -29.501 35.968 25.418 1.000 35.535 388 HIS AAA O 1
ATOM 3076 N N . LEU A 1 391 ? -28.501 35.577 27.433 1.000 38.419 389 LEU AAA N 1
ATOM 3077 C CA . LEU A 1 391 ? -27.479 36.633 27.215 1.000 39.670 389 LEU AAA CA 1
ATOM 3078 C C . LEU A 1 391 ? -26.645 36.240 25.987 1.000 38.530 389 LEU AAA C 1
ATOM 3079 O O . LEU A 1 391 ? -26.300 37.120 25.203 1.000 36.574 389 LEU AAA O 1
ATOM 3084 N N . GLN 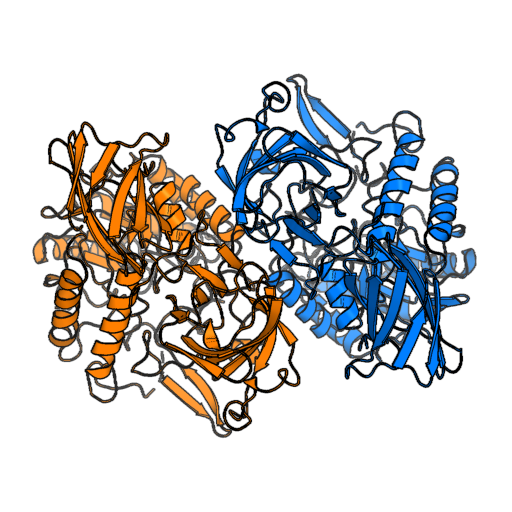A 1 392 ? -26.399 34.947 25.790 1.000 42.943 390 GLN AAA N 1
ATOM 3085 C CA . GLN A 1 392 ? -25.628 34.422 24.630 1.000 44.931 390 GLN AAA CA 1
ATOM 3086 C C . GLN A 1 392 ? -26.449 34.685 23.361 1.000 44.815 390 GLN AAA C 1
ATOM 3087 O O . GLN A 1 392 ? -25.865 35.238 22.375 1.000 41.680 390 GLN AAA O 1
ATOM 3093 N N . ALA A 1 393 ? -27.749 34.333 23.380 1.000 38.988 391 ALA AAA N 1
ATOM 3094 C CA . ALA A 1 393 ? -28.681 34.634 22.270 1.000 36.791 391 ALA AAA CA 1
ATOM 3095 C C . ALA A 1 393 ? -28.565 36.118 21.911 1.000 38.944 391 ALA AAA C 1
ATOM 3096 O O . ALA A 1 393 ? -28.393 36.420 20.705 1.000 42.411 391 ALA AAA O 1
ATOM 3098 N N . ILE A 1 394 ? -28.568 37.019 22.898 1.000 38.409 392 ILE AAA N 1
ATOM 3099 C CA . ILE A 1 394 ? -28.475 38.492 22.617 1.000 37.706 392 ILE AAA CA 1
ATOM 3100 C C . ILE A 1 394 ? -27.113 38.829 21.998 1.000 40.084 392 ILE AAA C 1
ATOM 3101 O O . ILE A 1 394 ? -27.077 39.653 21.060 1.000 41.897 392 ILE AAA O 1
ATOM 3106 N N . LYS A 1 395 ? -26.026 38.249 22.523 1.000 42.920 393 LYS AAA N 1
ATOM 3107 C CA . LYS A 1 395 ? -24.646 38.544 22.044 1.000 44.051 393 LYS AAA CA 1
ATOM 3108 C C . LYS A 1 395 ? -24.500 38.172 20.569 1.000 39.730 393 LYS AAA C 1
ATOM 3109 O O . LYS A 1 395 ? -23.952 38.997 19.825 1.000 36.187 393 LYS AAA O 1
ATOM 3115 N N . GLU A 1 396 ? -24.917 36.960 20.184 1.000 35.238 394 GLU AAA N 1
ATOM 3116 C CA . GLU A 1 396 ? -24.822 36.486 18.773 1.000 38.240 394 GLU AAA CA 1
ATOM 3117 C C . GLU A 1 396 ? -25.658 37.411 17.888 1.000 36.934 394 GLU AAA C 1
ATOM 3118 O O . GLU A 1 396 ? -25.180 37.773 16.810 1.000 36.055 394 GLU AAA O 1
ATOM 3124 N N . LEU A 1 397 ? -26.832 37.855 18.334 1.000 34.490 395 LEU AAA N 1
ATOM 3125 C CA . LEU A 1 397 ? -27.694 38.646 17.431 1.000 35.801 395 LEU AAA CA 1
ATOM 3126 C C . LEU A 1 397 ? -26.983 39.962 17.169 1.000 33.102 395 LEU AAA C 1
ATOM 3127 O O . LEU A 1 397 ? -26.911 40.334 16.029 1.000 33.058 395 LEU AAA O 1
ATOM 3132 N N . ILE A 1 398 ? -26.497 40.630 18.210 1.000 38.037 396 ILE AAA N 1
ATOM 3133 C CA . ILE A 1 398 ? -25.855 41.973 18.063 1.000 38.588 396 ILE AAA CA 1
ATOM 3134 C C . ILE A 1 398 ? -24.555 41.818 17.249 1.000 38.900 396 ILE AAA C 1
ATOM 3135 O O . ILE A 1 398 ? -24.307 42.660 16.370 1.000 39.232 396 ILE AAA O 1
ATOM 3140 N N . ALA A 1 399 ? -23.779 40.761 17.520 1.000 44.485 397 ALA AAA N 1
ATOM 3141 C CA . ALA A 1 399 ? -22.523 40.412 16.807 1.000 44.720 397 ALA AAA CA 1
ATOM 3142 C C . ALA A 1 399 ? -22.792 40.421 15.303 1.000 45.657 397 ALA AAA C 1
ATOM 3143 O O . ALA A 1 399 ? -21.994 41.008 14.545 1.000 41.708 397 ALA AAA O 1
ATOM 3145 N N . ARG A 1 400 ? -23.906 39.804 14.896 1.000 43.015 398 ARG AAA N 1
ATOM 3146 C CA . ARG A 1 400 ? -24.308 39.702 13.474 1.000 38.757 398 ARG AAA CA 1
ATOM 3147 C C . ARG A 1 400 ? -24.722 41.086 12.956 1.000 37.943 398 ARG AAA C 1
ATOM 3148 O O . ARG A 1 400 ? -24.244 41.488 11.843 1.000 34.215 398 ARG AAA O 1
ATOM 3156 N N . ASP A 1 401 ? -25.560 41.800 13.723 1.000 38.448 399 ASP AAA N 1
ATOM 3157 C CA . ASP A 1 401 ? -26.462 42.831 13.147 1.000 34.771 399 ASP AAA CA 1
ATOM 3158 C C . ASP A 1 401 ? -26.056 44.237 13.573 1.000 37.758 399 ASP AAA C 1
ATOM 3159 O O . ASP A 1 401 ? -26.625 45.122 12.974 1.000 32.182 399 ASP AAA O 1
ATOM 3164 N N . LYS A 1 402 ? -25.024 44.436 14.413 1.000 36.109 400 LYS AAA N 1
ATOM 3165 C CA . LYS A 1 402 ? -24.602 45.793 14.901 1.000 34.298 400 LYS AAA CA 1
ATOM 3166 C C . LYS A 1 402 ? -24.354 46.797 13.758 1.000 31.355 400 LYS AAA C 1
ATOM 3167 O O . LYS A 1 402 ? -24.431 48.032 14.017 1.000 32.052 400 LYS AAA O 1
ATOM 3173 N N . ASN A 1 403 ? -23.988 46.376 12.543 1.000 35.240 401 ASN AAA N 1
ATOM 3174 C CA . ASN A 1 403 ? -23.593 47.373 11.503 1.000 39.634 401 ASN AAA CA 1
ATOM 3175 C C . ASN A 1 403 ? -24.713 47.541 10.473 1.000 41.003 401 ASN AAA C 1
ATOM 3176 O O . ASN A 1 403 ? -24.540 48.311 9.550 1.000 36.644 401 ASN AAA O 1
ATOM 3181 N N . HIS A 1 404 ? -25.836 46.840 10.610 1.000 39.961 402 HIS AAA N 1
ATOM 3182 C CA . HIS A 1 404 ? -27.010 47.076 9.719 1.000 34.976 402 HIS AAA CA 1
ATOM 3183 C C . HIS A 1 404 ? -27.668 48.406 10.086 1.000 31.857 402 HIS AAA C 1
ATOM 3184 O O . HIS A 1 404 ? -28.242 48.556 11.169 1.000 32.118 402 HIS AAA O 1
ATOM 3191 N N . PRO A 1 405 ? -27.632 49.443 9.230 1.000 31.855 403 PRO AAA N 1
ATOM 3192 C CA . PRO A 1 405 ? -28.334 50.689 9.557 1.000 35.814 403 PRO AAA CA 1
ATOM 3193 C C . PRO A 1 405 ? -29.870 50.536 9.585 1.000 34.628 403 PRO AAA C 1
ATOM 3194 O O . PRO A 1 405 ? -30.532 51.274 10.275 1.000 36.161 403 PRO AAA O 1
ATOM 3198 N N . SER A 1 406 ? -30.405 49.530 8.899 1.000 35.649 404 SER AAA N 1
ATOM 3199 C CA . SER A 1 406 ? -31.861 49.229 8.916 1.000 39.254 404 SER AAA CA 1
ATOM 3200 C C . SER A 1 406 ? -32.307 48.890 10.345 1.000 40.882 404 SER AAA C 1
ATOM 3201 O O . SER A 1 406 ? -33.465 49.204 10.686 1.000 36.592 404 SER AAA O 1
ATOM 3204 N N . VAL A 1 407 ? -31.422 48.312 11.168 1.000 35.880 405 VAL AAA N 1
ATOM 3205 C CA . VAL A 1 407 ? -31.798 47.898 12.547 1.000 38.566 405 VAL AAA CA 1
ATOM 3206 C C . VAL A 1 407 ? -31.755 49.130 13.456 1.000 41.812 405 VAL AAA C 1
ATOM 3207 O O . VAL A 1 407 ? -30.683 49.703 13.643 1.000 38.374 405 VAL AAA O 1
ATOM 3211 N N . VAL A 1 408 ? -32.890 49.492 14.039 1.000 40.471 406 VAL AAA N 1
ATOM 3212 C CA . VAL A 1 408 ? -33.058 50.749 14.824 1.000 37.676 406 VAL AAA CA 1
ATOM 3213 C C . VAL A 1 408 ? -33.327 50.433 16.295 1.000 34.836 406 VAL AAA C 1
ATOM 3214 O O . VAL A 1 408 ? -33.376 51.375 17.099 1.000 39.255 406 VAL AAA O 1
ATOM 3218 N N . MET A 1 409 ? -33.504 49.164 16.647 1.000 34.136 407 MET AAA N 1
ATOM 3219 C CA . MET A 1 409 ? -33.908 48.780 18.016 1.000 33.729 407 MET AAA CA 1
ATOM 3220 C C . MET A 1 409 ? -33.729 47.281 18.179 1.000 31.400 407 MET AAA C 1
ATOM 3221 O O . MET A 1 409 ? -34.013 46.566 17.206 1.000 36.623 407 MET AAA O 1
ATOM 3226 N N . TRP A 1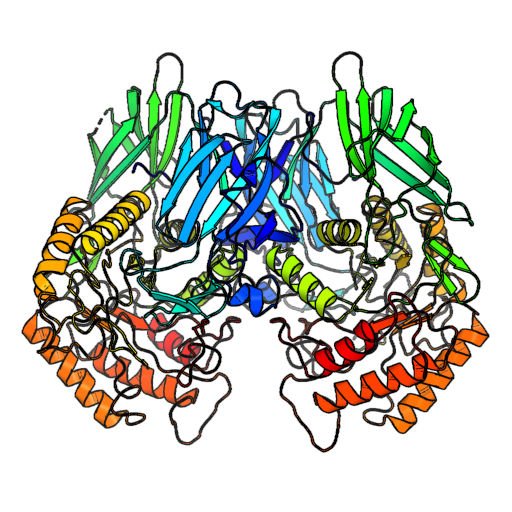 410 ? -33.284 46.854 19.365 1.000 33.406 408 TRP AAA N 1
ATOM 3227 C CA . TRP A 1 410 ? -33.184 45.422 19.774 1.000 33.451 408 TRP AAA CA 1
ATOM 3228 C C . TRP A 1 410 ? -34.402 45.050 20.626 1.000 31.841 408 TRP AAA C 1
ATOM 3229 O O . TRP A 1 410 ? -34.641 45.728 21.639 1.000 36.165 408 TRP AAA O 1
ATOM 3240 N N . SER A 1 411 ? -35.136 44.002 20.265 1.000 31.829 409 SER AAA N 1
ATOM 3241 C CA . SER A 1 411 ? -36.156 43.381 21.142 1.000 34.316 409 SER AAA CA 1
ATOM 3242 C C . SER A 1 411 ? -35.500 42.151 21.760 1.000 32.849 409 SER AAA C 1
ATOM 3243 O O . SER A 1 411 ? -35.074 41.294 20.975 1.000 34.889 409 SER AAA O 1
ATOM 3246 N N . ILE A 1 412 ? -35.400 42.062 23.089 1.000 34.511 410 ILE AAA N 1
ATOM 3247 C CA . ILE A 1 412 ? -34.619 40.951 23.719 1.000 34.528 410 ILE AAA CA 1
ATOM 3248 C C . ILE A 1 412 ? -35.529 39.765 24.046 1.000 33.346 410 ILE AAA C 1
ATOM 3249 O O . ILE A 1 412 ? -34.994 38.653 24.310 1.000 31.206 410 ILE AAA O 1
ATOM 3254 N N . ALA A 1 413 ? -36.853 39.944 23.965 1.000 31.900 411 ALA AAA N 1
ATOM 3255 C CA . ALA A 1 413 ? -37.825 38.871 24.273 1.000 33.974 411 ALA AAA CA 1
ATOM 3256 C C . ALA A 1 413 ? -39.218 39.249 23.768 1.000 36.091 411 ALA AAA C 1
ATOM 3257 O O . ALA A 1 413 ? -39.478 40.452 23.588 1.000 30.307 411 ALA AAA O 1
ATOM 3259 N N . ASN A 1 414 ? -40.069 38.253 23.523 1.000 33.774 412 ASN AAA N 1
ATOM 3260 C CA . ASN A 1 414 ? -41.485 38.499 23.126 1.000 36.590 412 ASN AAA CA 1
ATOM 3261 C C . ASN A 1 414 ? -42.428 37.888 24.166 1.000 33.514 412 ASN AAA C 1
ATOM 3262 O O . ASN A 1 414 ? -42.426 36.662 24.324 1.000 32.639 412 ASN AAA O 1
ATOM 3267 N N . GLU A 1 415 ? -43.240 38.730 24.815 1.000 32.325 413 GLU AAA N 1
ATOM 3268 C CA . GLU A 1 415 ? -44.390 38.332 25.659 1.000 34.497 413 GLU AAA CA 1
ATOM 3269 C C . GLU A 1 415 ? -43.959 37.404 26.799 1.000 36.765 413 GLU AAA C 1
ATOM 3270 O O . GLU A 1 415 ? -44.536 36.340 26.983 1.000 32.514 413 GLU AAA O 1
ATOM 3276 N N . PRO A 1 416 ? -42.983 37.773 27.655 1.000 36.882 414 PRO AAA N 1
ATOM 3277 C CA . PRO A 1 416 ? -42.732 36.996 28.867 1.000 35.776 414 PRO AAA CA 1
ATOM 3278 C C . PRO A 1 416 ? -43.812 37.314 29.904 1.000 33.776 414 PRO AAA C 1
ATOM 3279 O O . PRO A 1 416 ? -44.322 38.419 29.873 1.000 31.348 414 PRO AAA O 1
ATOM 3283 N N . ASP A 1 417 ? -44.170 36.351 30.755 1.000 35.368 415 ASP AAA N 1
ATOM 3284 C CA . ASP A 1 417 ? -45.047 36.600 31.935 1.000 35.502 415 ASP AAA CA 1
ATOM 3285 C C . ASP A 1 417 ? -44.233 37.406 32.944 1.000 35.208 415 ASP AAA C 1
ATOM 3286 O O . ASP A 1 417 ? -43.268 36.843 33.479 1.000 36.528 415 ASP AAA O 1
ATOM 3291 N N . THR A 1 418 ? -44.592 38.668 33.199 1.000 38.798 416 THR AAA N 1
ATOM 3292 C CA . THR A 1 418 ? -43.804 39.576 34.080 1.000 36.577 416 THR AAA CA 1
ATOM 3293 C C . THR A 1 418 ? -44.517 39.747 35.431 1.000 40.652 416 THR AAA C 1
ATOM 3294 O O . THR A 1 418 ? -44.070 40.554 36.264 1.000 43.009 416 THR AAA O 1
ATOM 3298 N N . ARG A 1 419 ? -45.588 39.006 35.671 1.000 41.617 417 ARG AAA N 1
ATOM 3299 C CA . ARG A 1 419 ? -46.326 39.127 36.951 1.000 46.986 417 ARG AAA CA 1
ATOM 3300 C C . ARG A 1 419 ? -45.404 38.702 38.091 1.000 50.337 417 ARG AAA C 1
ATOM 3301 O O . ARG A 1 419 ? -45.218 39.469 39.032 1.000 46.917 417 ARG AAA O 1
ATOM 3309 N N . PRO A 1 420 ? -44.788 37.495 38.036 1.000 48.510 418 PRO AAA N 1
ATOM 3310 C CA . PRO A 1 420 ? -44.018 36.976 39.169 1.000 49.214 418 PRO AAA CA 1
ATOM 3311 C C . PRO A 1 420 ? -42.853 37.876 39.593 1.000 51.616 418 PRO AAA C 1
ATOM 3312 O O . PRO A 1 420 ? -42.237 38.507 38.737 1.000 42.450 418 PRO AAA O 1
ATOM 3316 N N . GLN A 1 421 ? -42.644 37.988 40.910 1.000 52.999 419 GLN AAA N 1
ATOM 3317 C CA . GLN A 1 421 ? -41.323 38.339 41.486 1.000 59.228 419 GLN AAA CA 1
ATOM 3318 C C . GLN A 1 421 ? -40.380 37.289 40.895 1.000 60.152 419 GLN AAA C 1
ATOM 3319 O O . GLN A 1 421 ? -40.709 36.061 40.953 1.000 64.630 419 GLN AAA O 1
ATOM 3325 N N . GLY A 1 422 ? -39.296 37.734 40.279 1.000 50.104 420 GLY AAA N 1
ATOM 3326 C CA . GLY A 1 422 ? -38.472 36.812 39.480 1.000 52.347 420 GLY AAA CA 1
ATOM 3327 C C . GLY A 1 422 ? -38.303 37.368 38.089 1.000 48.695 420 GLY AAA C 1
ATOM 3328 O O . GLY A 1 422 ? -37.151 37.429 37.631 1.000 52.108 420 GLY AAA O 1
ATOM 3329 N N . ALA A 1 423 ? -39.397 37.837 37.476 1.000 43.115 421 ALA AAA N 1
ATOM 3330 C CA . ALA A 1 423 ? -39.350 38.422 36.118 1.000 41.473 421 ALA AAA CA 1
ATOM 3331 C C . ALA A 1 423 ? -38.314 39.552 36.126 1.000 40.648 421 ALA AAA C 1
ATOM 3332 O O . ALA A 1 423 ? -37.404 39.520 35.287 1.000 39.593 421 ALA AAA O 1
ATOM 3334 N N . ARG A 1 424 ? -38.392 40.463 37.094 1.000 36.837 422 ARG AAA N 1
ATOM 3335 C CA . ARG A 1 424 ? -37.476 41.634 37.152 1.000 39.199 422 ARG AAA CA 1
ATOM 3336 C C . ARG A 1 424 ? -36.036 41.198 37.480 1.000 40.052 422 ARG AAA C 1
ATOM 3337 O O . ARG A 1 424 ? -35.122 41.787 36.918 1.000 40.519 422 ARG AAA O 1
ATOM 3345 N N . GLU A 1 425 ? -35.862 40.197 38.343 1.000 44.908 423 GLU AAA N 1
ATOM 3346 C CA . GLU A 1 425 ? -34.545 39.588 38.705 1.000 48.619 423 GLU AAA CA 1
ATOM 3347 C C . GLU A 1 425 ? -33.876 38.967 37.468 1.000 46.353 423 GLU AAA C 1
ATOM 3348 O O . GLU A 1 425 ? -32.645 39.126 37.341 1.000 39.955 423 GLU AAA O 1
ATOM 3354 N N . TYR A 1 426 ? -34.652 38.268 36.620 1.000 39.015 424 TYR AAA N 1
ATOM 3355 C CA . TYR A 1 426 ? -34.174 37.674 35.343 1.000 38.410 424 TYR AAA CA 1
ATOM 3356 C C . TYR A 1 426 ? -33.837 38.795 34.344 1.000 40.757 424 TYR AAA C 1
ATOM 3357 O O . TYR A 1 426 ? -32.725 38.761 33.798 1.000 39.656 424 TYR AAA O 1
ATOM 3366 N N . PHE A 1 427 ? -34.711 39.794 34.148 1.000 35.130 425 PHE AAA N 1
ATOM 3367 C CA . PHE A 1 427 ? -34.653 40.660 32.943 1.000 36.946 425 PHE AAA CA 1
ATOM 3368 C C . PHE A 1 427 ? -33.715 41.842 33.183 1.000 38.873 425 PHE AAA C 1
ATOM 3369 O O . PHE A 1 427 ? -33.109 42.292 32.211 1.000 34.543 425 PHE AAA O 1
ATOM 3377 N N . ALA A 1 428 ? -33.557 42.334 34.416 1.000 38.029 426 ALA AAA N 1
ATOM 3378 C CA . ALA A 1 428 ? -32.778 43.580 34.634 1.000 39.675 426 ALA AAA CA 1
ATOM 3379 C C . ALA A 1 428 ? -31.347 43.407 34.124 1.000 37.517 426 ALA AAA C 1
ATOM 3380 O O . ALA A 1 428 ? -30.840 44.274 33.416 1.000 39.895 426 ALA AAA O 1
ATOM 3382 N N . PRO A 1 429 ? -30.602 42.344 34.508 1.000 36.908 427 PRO AAA N 1
ATOM 3383 C CA . PRO A 1 429 ? -29.222 42.200 34.032 1.000 41.840 427 PRO AAA CA 1
ATOM 3384 C C . PRO A 1 429 ? -29.104 42.022 32.501 1.000 41.610 427 PRO AAA C 1
ATOM 3385 O O . PRO A 1 429 ? -28.146 42.546 31.957 1.000 36.293 427 PRO AAA O 1
ATOM 3389 N N . LEU A 1 430 ? -30.069 41.346 31.848 1.000 39.549 428 LEU AAA N 1
ATOM 3390 C CA . LEU A 1 430 ? -30.096 41.175 30.363 1.000 38.531 428 LEU AAA CA 1
ATOM 3391 C C . LEU A 1 430 ? -30.263 42.546 29.706 1.000 38.727 428 LEU AAA C 1
ATOM 3392 O O . LEU A 1 430 ? -29.524 42.826 28.739 1.000 44.149 428 LEU AAA O 1
ATOM 3397 N N . ALA A 1 431 ? -31.156 43.389 30.227 1.000 35.492 429 ALA AAA N 1
ATOM 3398 C CA . ALA A 1 431 ? -31.322 44.777 29.730 1.000 38.597 429 ALA AAA CA 1
ATOM 3399 C C . ALA A 1 431 ? -29.987 45.527 29.845 1.000 39.867 429 ALA AAA C 1
ATOM 3400 O O . ALA A 1 431 ? -29.538 46.129 28.872 1.000 41.081 429 ALA AAA O 1
ATOM 3402 N N . GLU A 1 432 ? -29.366 45.489 31.012 1.000 48.002 430 GLU AAA N 1
ATOM 3403 C CA . GLU A 1 432 ? -28.096 46.222 31.240 1.000 49.475 430 GLU AAA CA 1
ATOM 3404 C C . GLU A 1 432 ? -27.034 45.689 30.259 1.000 43.194 430 GLU AAA C 1
ATOM 3405 O O . GLU A 1 432 ? -26.433 46.510 29.546 1.000 41.376 430 GLU AAA O 1
ATOM 3411 N N . ALA A 1 433 ? -26.847 44.370 30.151 1.000 42.459 431 ALA AAA N 1
ATOM 3412 C CA . ALA A 1 433 ? -25.832 43.765 29.246 1.000 41.881 431 ALA AAA CA 1
ATOM 3413 C C . ALA A 1 433 ? -26.082 44.187 27.795 1.000 43.228 431 ALA AAA C 1
ATOM 3414 O O . ALA A 1 433 ? -25.102 44.539 27.129 1.000 41.373 431 ALA AAA O 1
ATOM 3416 N N . THR A 1 434 ? -27.339 44.205 27.324 1.000 37.685 432 THR AAA N 1
ATOM 3417 C CA . THR A 1 434 ? -27.665 44.513 25.913 1.000 39.641 432 THR AAA CA 1
ATOM 3418 C C . THR A 1 434 ? -27.125 45.913 25.587 1.000 34.937 432 THR AAA C 1
ATOM 3419 O O . THR A 1 434 ? -26.559 46.086 24.494 1.000 37.825 432 THR AAA O 1
ATOM 3423 N N . ARG A 1 435 ? -27.373 46.876 26.467 1.000 34.737 433 ARG AAA N 1
ATOM 3424 C CA . ARG A 1 435 ? -26.989 48.300 26.276 1.000 43.181 433 ARG AAA CA 1
ATOM 3425 C C . ARG A 1 435 ? -25.467 48.452 26.201 1.000 43.531 433 ARG AAA C 1
ATOM 3426 O O . ARG A 1 435 ? -25.001 49.364 25.491 1.000 48.552 433 ARG AAA O 1
ATOM 3434 N N . LYS A 1 436 ? -24.748 47.636 26.978 1.000 44.243 434 LYS AAA N 1
ATOM 3435 C CA . LYS A 1 436 ? -23.257 47.564 26.993 1.000 50.594 434 LYS AAA CA 1
ATOM 3436 C C . LYS A 1 436 ? -22.790 47.015 25.639 1.000 50.431 434 LYS AAA C 1
ATOM 3437 O O . LYS A 1 436 ? -21.952 47.678 24.992 1.000 39.800 434 LYS AAA O 1
ATOM 3443 N N . LEU A 1 437 ? -23.394 45.910 25.184 1.000 48.196 435 LEU AAA N 1
ATOM 3444 C CA . LEU A 1 437 ? -23.082 45.301 23.866 1.000 51.171 435 LEU AAA CA 1
ATOM 3445 C C . LEU A 1 437 ? -23.367 46.296 22.737 1.000 48.291 435 LEU AAA C 1
ATOM 3446 O O . LEU A 1 437 ? -22.616 46.252 21.778 1.000 46.641 435 LEU AAA O 1
ATOM 3451 N N . ASP A 1 438 ? -24.356 47.190 22.845 1.000 43.682 436 ASP AAA N 1
ATOM 3452 C CA . ASP A 1 438 ? -24.587 48.183 21.762 1.000 40.728 436 ASP AAA CA 1
ATOM 3453 C C . ASP A 1 438 ? -25.241 49.449 22.303 1.000 43.171 436 ASP AAA C 1
ATOM 3454 O O . ASP A 1 438 ? -26.445 49.617 22.189 1.000 43.098 436 ASP AAA O 1
ATOM 3459 N N . PRO A 1 439 ? -24.445 50.436 22.776 1.000 48.024 437 PRO AAA N 1
ATOM 3460 C CA . PRO A 1 439 ? -24.982 51.711 23.234 1.000 48.654 437 PRO AAA CA 1
ATOM 3461 C C . PRO A 1 439 ? -25.699 52.553 22.173 1.000 41.669 437 PRO AAA C 1
ATOM 3462 O O . PRO A 1 439 ? -26.157 53.575 22.523 1.000 46.555 437 PRO AAA O 1
ATOM 3466 N N . THR A 1 440 ? -25.699 52.158 20.906 1.000 41.213 438 THR AAA N 1
ATOM 3467 C CA . THR A 1 440 ? -26.116 53.038 19.786 1.000 40.982 438 THR AAA CA 1
ATOM 3468 C C . THR A 1 440 ? -27.602 52.857 19.478 1.000 42.240 438 THR AAA C 1
ATOM 3469 O O . THR A 1 440 ? -28.138 53.691 18.750 1.000 41.443 438 THR AAA O 1
ATOM 3473 N N . ARG A 1 441 ? -28.249 51.819 20.003 1.000 41.764 439 ARG AAA N 1
ATOM 3474 C CA . ARG A 1 441 ? -29.688 51.592 19.698 1.000 43.866 439 ARG AAA CA 1
ATOM 3475 C C . ARG A 1 441 ? -30.538 51.520 20.966 1.000 42.227 439 ARG AAA C 1
ATOM 3476 O O . ARG A 1 441 ? -30.147 50.934 21.965 1.000 39.584 439 ARG AAA O 1
ATOM 3484 N N . PRO A 1 442 ? -31.790 52.024 20.926 1.000 39.247 440 PRO AAA N 1
ATOM 3485 C CA . PRO A 1 442 ? -32.758 51.741 21.981 1.000 37.919 440 PRO AAA CA 1
ATOM 3486 C C . PRO A 1 442 ? -33.057 50.244 22.102 1.000 34.673 440 PRO AAA C 1
ATOM 3487 O O . PRO A 1 442 ? -32.836 49.510 21.136 1.000 35.425 440 PRO AAA O 1
ATOM 3491 N N . ILE A 1 443 ? -33.509 49.825 23.288 1.000 37.621 441 ILE AAA N 1
ATOM 3492 C CA . ILE A 1 443 ? -33.900 48.411 23.581 1.000 35.846 441 ILE AAA CA 1
ATOM 3493 C C . ILE A 1 443 ? -35.363 48.330 24.025 1.000 37.129 441 ILE AAA C 1
ATOM 3494 O O . ILE A 1 443 ? -35.916 49.330 24.514 1.000 36.302 441 ILE AAA O 1
ATOM 3499 N N . THR A 1 444 ? -35.963 47.154 23.833 1.000 33.905 442 THR AAA N 1
ATOM 3500 C CA . THR A 1 444 ? -37.381 46.881 24.169 1.000 33.545 442 THR AAA CA 1
ATOM 3501 C C . THR A 1 444 ? -37.519 45.405 24.542 1.000 36.420 442 THR AAA C 1
ATOM 3502 O O . THR A 1 444 ? -36.579 44.612 24.258 1.000 33.457 442 THR AAA O 1
ATOM 3506 N N . CYS A 1 445 ? -38.612 45.115 25.242 1.000 39.490 443 CYS AAA N 1
ATOM 3507 C CA . CYS A 1 445 ? -39.134 43.762 25.551 1.000 40.141 443 CYS AAA CA 1
ATOM 3508 C C . CYS A 1 445 ? -40.622 43.763 25.188 1.000 39.790 443 CYS AAA C 1
ATOM 3509 O O . CYS A 1 445 ? -41.382 44.543 25.782 1.000 37.800 443 CYS AAA O 1
ATOM 3512 N N . VAL A 1 446 ? -41.023 42.933 24.238 1.000 32.906 444 VAL AAA N 1
ATOM 3513 C CA . VAL A 1 446 ? -42.398 43.052 23.670 1.000 34.848 444 VAL AAA CA 1
ATOM 3514 C C . VAL A 1 446 ? -43.378 42.517 24.712 1.000 35.615 444 VAL AAA C 1
ATOM 3515 O O . VAL A 1 446 ? -43.148 41.420 25.282 1.000 31.655 444 VAL AAA O 1
ATOM 3519 N N . ASN A 1 447 ? -44.408 43.316 24.989 1.000 34.360 445 ASN AAA N 1
ATOM 3520 C CA . ASN A 1 447 ? -45.271 43.165 26.177 1.000 31.733 445 ASN AAA CA 1
ATOM 3521 C C . ASN A 1 447 ? -46.576 42.433 25.822 1.000 30.485 445 ASN AAA C 1
ATOM 3522 O O . ASN A 1 447 ? -47.237 42.846 24.875 1.000 30.307 445 ASN AAA O 1
ATOM 3527 N N . VAL A 1 448 ? -46.925 41.402 26.595 1.000 28.756 446 VAL AAA N 1
ATOM 3528 C CA . VAL A 1 448 ? -48.143 40.545 26.447 1.000 30.716 446 VAL AAA CA 1
ATOM 3529 C C . VAL A 1 448 ? -49.358 41.262 27.046 1.000 30.138 446 VAL AAA C 1
ATOM 3530 O O . VAL A 1 448 ? -49.197 41.985 28.068 1.000 30.505 446 VAL AAA O 1
ATOM 3534 N N . MET A 1 449 ? -50.541 40.984 26.510 1.000 30.973 447 MET AAA N 1
ATOM 3535 C CA . MET A 1 449 ? -51.798 41.713 26.811 1.000 35.074 447 MET AAA CA 1
ATOM 3536 C C . MET A 1 449 ? -52.146 41.623 28.313 1.000 34.829 447 MET AAA C 1
ATOM 3537 O O . MET A 1 449 ? -52.474 42.649 28.924 1.000 29.543 447 MET AAA O 1
ATOM 3542 N N . PHE A 1 450 ? -52.017 40.456 28.930 1.000 37.410 448 PHE AAA N 1
ATOM 3543 C CA . PHE A 1 450 ? -52.412 40.279 30.351 1.000 40.362 448 PHE AAA CA 1
ATOM 3544 C C . PHE A 1 450 ? -51.411 40.970 31.304 1.000 40.528 448 PHE AAA C 1
ATOM 3545 O O . PHE A 1 450 ? -51.787 41.199 32.455 1.000 42.266 448 PHE AAA O 1
ATOM 3553 N N . CYS A 1 451 ? -50.200 41.318 30.866 1.000 35.721 449 CYS AAA N 1
ATOM 3554 C CA . CYS A 1 451 ? -49.240 42.120 31.677 1.000 34.987 449 CYS AAA CA 1
ATOM 3555 C C . CYS A 1 451 ? -49.465 43.600 31.369 1.000 36.882 449 CYS AAA C 1
ATOM 3556 O O . CYS A 1 451 ? -48.550 44.253 30.848 1.000 36.497 449 CYS AAA O 1
ATOM 3559 N N . ASP A 1 452 ? -50.651 44.083 31.741 1.000 34.251 450 ASP AAA N 1
ATOM 3560 C CA . ASP A 1 452 ? -51.167 45.432 31.417 1.000 37.032 450 ASP AAA CA 1
ATOM 3561 C C . ASP A 1 452 ? -50.372 46.459 32.233 1.000 38.709 450 ASP AAA C 1
ATOM 3562 O O . ASP A 1 452 ? -49.456 46.049 33.002 1.000 37.415 450 ASP AAA O 1
ATOM 3567 N N . ALA A 1 453 ? -50.695 47.741 32.028 1.000 41.761 451 ALA AAA N 1
ATOM 3568 C CA . ALA A 1 453 ? -50.008 48.937 32.571 1.000 45.665 451 ALA AAA CA 1
ATOM 3569 C C . ALA A 1 453 ? -49.927 48.875 34.099 1.000 45.226 451 ALA AAA C 1
ATOM 3570 O O . ALA A 1 453 ? -48.994 49.460 34.661 1.000 49.737 451 ALA AAA O 1
ATOM 3572 N N . HIS A 1 454 ? -50.877 48.200 34.744 1.000 52.745 452 HIS AAA N 1
ATOM 3573 C CA . HIS A 1 454 ? -50.991 48.116 36.227 1.000 52.567 452 HIS AAA CA 1
ATOM 3574 C C . HIS A 1 454 ? -50.291 46.856 36.753 1.000 49.166 452 HIS AAA C 1
ATOM 3575 O O . HIS A 1 454 ? -49.974 46.848 37.940 1.000 45.356 452 HIS AAA O 1
ATOM 3582 N N . THR A 1 455 ? -50.043 45.851 35.905 1.000 40.542 453 THR AAA N 1
ATOM 3583 C CA . THR A 1 455 ? -49.589 44.479 36.299 1.000 43.203 453 THR AAA CA 1
ATOM 3584 C C . THR A 1 455 ? -48.087 44.250 35.990 1.000 41.185 453 THR AAA C 1
ATOM 3585 O O . THR A 1 455 ? -47.385 43.521 36.775 1.000 37.937 453 THR AAA O 1
ATOM 3589 N N . ASP A 1 456 ? -47.605 44.820 34.884 1.000 40.796 454 ASP AAA N 1
ATOM 3590 C CA . ASP A 1 456 ? -46.247 44.582 34.333 1.000 39.192 454 ASP AAA CA 1
ATOM 3591 C C . ASP A 1 456 ? -45.187 45.163 35.277 1.000 39.454 454 ASP AAA C 1
ATOM 3592 O O . ASP A 1 456 ? -45.323 46.318 35.718 1.000 40.603 454 ASP AAA O 1
ATOM 3597 N N . THR A 1 457 ? -44.101 44.421 35.460 1.000 41.808 455 THR AAA N 1
ATOM 3598 C CA . THR A 1 457 ? -43.016 44.743 36.409 1.000 43.982 455 THR AAA CA 1
ATOM 3599 C C . THR A 1 457 ? -41.662 44.990 35.723 1.000 41.030 455 THR AAA C 1
ATOM 3600 O O . THR A 1 457 ? -40.683 45.034 36.479 1.000 43.750 455 THR AAA O 1
ATOM 3604 N N . ILE A 1 458 ? -41.536 45.168 34.396 1.000 39.010 456 ILE AAA N 1
ATOM 3605 C CA . ILE A 1 458 ? -40.161 45.310 33.799 1.000 38.162 456 ILE AAA CA 1
ATOM 3606 C C . ILE A 1 458 ? -40.043 46.427 32.763 1.000 38.634 456 ILE AAA C 1
ATOM 3607 O O . ILE A 1 458 ? -38.906 46.722 32.388 1.000 39.061 456 ILE AAA O 1
ATOM 3612 N N . SER A 1 459 ? -41.134 47.002 32.270 1.000 37.155 457 SER AAA N 1
ATOM 3613 C CA . SER A 1 459 ? -41.097 47.849 31.048 1.000 35.470 457 SER AAA CA 1
ATOM 3614 C C . SER A 1 459 ? -40.278 49.124 31.316 1.000 36.817 457 SER AAA C 1
ATOM 3615 O O . SER A 1 459 ? -39.690 49.677 30.361 1.000 39.352 457 SER AAA O 1
ATOM 3618 N N . ASP A 1 460 ? -40.211 49.562 32.574 1.000 35.054 458 ASP AAA N 1
ATOM 3619 C CA . ASP A 1 460 ? -39.421 50.755 32.991 1.000 41.972 458 ASP AAA CA 1
ATOM 3620 C C . ASP A 1 460 ? -37.927 50.547 32.663 1.000 42.205 458 ASP AAA C 1
ATOM 3621 O O . ASP A 1 460 ? -37.225 51.538 32.479 1.000 38.960 458 ASP AAA O 1
ATOM 3626 N N . LEU A 1 461 ? -37.459 49.303 32.564 1.000 38.537 459 LEU AAA N 1
ATOM 3627 C CA . LEU A 1 461 ? -36.032 48.968 32.307 1.000 40.615 459 LEU AAA CA 1
ATOM 3628 C C . LEU A 1 461 ? -35.638 49.177 30.841 1.000 38.903 459 LEU AAA C 1
ATOM 3629 O O . LEU A 1 461 ? -34.442 49.058 30.542 1.000 40.128 459 LEU AAA O 1
ATOM 3634 N N . PHE A 1 462 ? -36.594 49.407 29.943 1.000 36.713 460 PHE AAA N 1
ATOM 3635 C CA . PHE A 1 462 ? -36.362 49.463 28.477 1.000 36.827 460 PHE AAA CA 1
ATOM 3636 C C . PHE A 1 462 ? -36.743 50.856 27.995 1.000 35.060 460 PHE AAA C 1
ATOM 3637 O O . PHE A 1 462 ? -37.181 51.641 28.843 1.000 37.680 460 PHE AAA O 1
ATOM 3645 N N . ASP A 1 463 ? -36.487 51.168 26.724 1.000 34.147 461 ASP AAA N 1
ATOM 3646 C CA . ASP A 1 463 ? -36.531 52.550 26.174 1.000 36.908 461 ASP AAA CA 1
ATOM 3647 C C . ASP A 1 463 ? -37.839 52.763 25.409 1.000 37.483 461 ASP AAA C 1
ATOM 3648 O O . ASP A 1 463 ? -38.352 53.892 25.414 1.000 33.383 461 ASP AAA O 1
ATOM 3653 N N . VAL A 1 464 ? -38.359 51.727 24.747 1.000 36.080 462 VAL AAA N 1
ATOM 3654 C CA . VAL A 1 464 ? -39.555 51.887 23.871 1.000 36.873 462 VAL AAA CA 1
ATOM 3655 C C . VAL A 1 464 ? -40.575 50.833 24.278 1.000 37.951 462 VAL AAA C 1
ATOM 3656 O O . VAL A 1 464 ? -40.184 49.672 24.510 1.000 37.623 462 VAL AAA O 1
ATOM 3660 N N . LEU A 1 465 ? -41.835 51.247 24.361 1.000 33.538 463 LEU AAA N 1
ATOM 3661 C CA . LEU A 1 465 ? -42.926 50.398 24.867 1.000 38.346 463 LEU AAA CA 1
ATOM 3662 C C . LEU A 1 465 ? -43.585 49.718 23.670 1.000 36.523 463 LEU AAA C 1
ATOM 3663 O O . LEU A 1 465 ? -44.170 50.413 22.862 1.000 33.157 463 LEU AAA O 1
ATOM 3668 N N . CYS A 1 466 ? -43.415 48.407 23.561 1.000 35.762 464 CYS AAA N 1
ATOM 3669 C CA . CYS A 1 466 ? -43.839 47.589 22.402 1.000 35.673 464 CYS AAA CA 1
ATOM 3670 C C . CYS A 1 466 ? -44.940 46.662 22.885 1.000 35.260 464 CYS AAA C 1
ATOM 3671 O O . CYS A 1 466 ? -44.586 45.683 23.576 1.000 32.281 464 CYS AAA O 1
ATOM 3674 N N . LEU A 1 467 ? -46.188 46.969 22.490 1.000 34.736 465 LEU AAA N 1
ATOM 3675 C CA . LEU A 1 467 ? -47.438 46.355 23.002 1.000 33.063 465 LEU AAA CA 1
ATOM 3676 C C . LEU A 1 467 ? -48.071 45.457 21.940 1.000 28.355 465 LEU AAA C 1
ATOM 3677 O O . LEU A 1 467 ? -48.244 45.882 20.805 1.000 32.726 465 LEU AAA O 1
ATOM 3682 N N . ASN A 1 468 ? -48.530 44.307 22.392 1.000 28.743 466 ASN AAA N 1
ATOM 3683 C CA . ASN A 1 468 ? -49.259 43.289 21.602 1.000 29.203 466 ASN AAA CA 1
ATOM 3684 C C . ASN A 1 468 ? -50.671 43.248 22.194 1.000 26.655 466 ASN AAA C 1
ATOM 3685 O O . ASN A 1 468 ? -50.799 42.802 23.361 1.000 31.007 466 ASN AAA O 1
ATOM 3690 N N . ARG A 1 469 ? -51.671 43.744 21.459 1.000 29.634 467 ARG AAA N 1
ATOM 3691 C CA . ARG A 1 469 ? -53.036 43.973 21.987 1.000 31.029 467 ARG AAA CA 1
ATOM 3692 C C . ARG A 1 469 ? -54.101 43.388 21.052 1.000 30.874 467 ARG AAA C 1
ATOM 3693 O O . ARG A 1 469 ? -54.059 43.600 19.839 1.000 30.591 467 ARG AAA O 1
ATOM 3701 N N . TYR A 1 470 ? -55.015 42.650 21.664 1.000 31.026 468 TYR AAA N 1
ATOM 3702 C CA . TYR A 1 470 ? -56.084 41.827 21.056 1.000 32.891 468 TYR AAA CA 1
ATOM 3703 C C . TYR A 1 470 ? -57.434 42.091 21.746 1.000 33.821 468 TYR AAA C 1
ATOM 3704 O O . TYR A 1 470 ? -58.277 41.163 21.762 1.000 33.768 468 TYR AAA O 1
ATOM 3713 N N . TYR A 1 471 ? -57.648 43.300 22.288 1.000 30.606 469 TYR AAA N 1
ATOM 3714 C CA . TYR A 1 471 ? -58.978 43.754 22.776 1.000 32.997 469 TYR AAA CA 1
ATOM 3715 C C . TYR A 1 471 ? -59.953 43.578 21.612 1.000 29.831 469 TYR AAA C 1
ATOM 3716 O O . TYR A 1 471 ? -59.691 44.082 20.510 1.000 28.613 469 TYR AAA O 1
ATOM 3725 N N . GLY A 1 472 ? -61.081 42.908 21.857 1.000 31.848 470 GLY AAA N 1
ATOM 3726 C CA . GLY A 1 472 ? -62.103 42.740 20.812 1.000 31.893 470 GLY AAA CA 1
ATOM 3727 C C . GLY A 1 472 ? -61.933 41.413 20.113 1.000 27.655 470 GLY AAA C 1
ATOM 3728 O O . GLY A 1 472 ? -62.757 41.133 19.238 1.000 25.900 470 GLY AAA O 1
ATOM 3729 N N . TRP A 1 473 ? -60.901 40.648 20.511 1.000 29.539 471 TRP AAA N 1
ATOM 3730 C CA . TRP A 1 473 ? -60.575 39.325 19.927 1.000 29.782 471 TRP AAA CA 1
ATOM 3731 C C . TRP A 1 473 ? -60.550 38.306 21.062 1.000 29.815 471 TRP AAA C 1
ATOM 3732 O O . TRP A 1 473 ? -61.539 37.572 21.141 1.000 30.044 471 TRP AAA O 1
ATOM 3743 N N . TYR A 1 474 ? -59.494 38.249 21.891 1.000 29.908 472 TYR AAA N 1
ATOM 3744 C CA . TYR A 1 474 ? -59.361 37.228 22.970 1.000 31.871 472 TYR AAA CA 1
ATOM 3745 C C . TYR A 1 474 ? -60.211 37.651 24.179 1.000 32.974 472 TYR AAA C 1
ATOM 3746 O O . TYR A 1 474 ? -60.588 36.839 24.997 1.000 29.589 472 TYR AAA O 1
ATOM 3755 N N . VAL A 1 475 ? -60.515 38.937 24.297 1.000 33.425 473 VAL AAA N 1
ATOM 3756 C CA . VAL A 1 475 ? -61.373 39.498 25.376 1.000 36.324 473 VAL AAA CA 1
ATOM 3757 C C . VAL A 1 475 ? -62.245 40.548 24.676 1.000 38.180 473 VAL AAA C 1
ATOM 3758 O O . VAL A 1 475 ? -61.942 40.863 23.484 1.000 31.424 473 VAL AAA O 1
ATOM 3762 N N . GLN A 1 476 ? -63.330 40.990 25.312 1.000 32.510 474 GLN AAA N 1
ATOM 3763 C CA . GLN A 1 476 ? -64.439 41.724 24.626 1.000 36.636 474 GLN AAA CA 1
ATOM 3764 C C . GLN A 1 476 ? -64.685 41.140 23.221 1.000 36.326 474 GLN AAA C 1
ATOM 3765 O O . GLN A 1 476 ? -64.844 41.904 22.267 1.000 37.735 474 GLN AAA O 1
ATOM 3771 N N . SER A 1 477 ? -64.732 39.819 23.103 1.000 37.827 475 SER AAA N 1
ATOM 3772 C CA . SER A 1 477 ? -64.817 39.100 21.806 1.000 36.594 475 SER AAA CA 1
ATOM 3773 C C . SER A 1 477 ? -66.001 39.625 20.984 1.000 38.738 475 SER AAA C 1
ATOM 3774 O O . SER A 1 477 ? -67.138 39.378 21.390 1.000 37.012 475 SER AAA O 1
ATOM 3777 N N . GLY A 1 478 ? -65.714 40.314 19.868 1.000 36.986 476 GLY AAA N 1
ATOM 3778 C CA . GLY A 1 478 ? -66.676 40.684 18.810 1.000 33.272 476 GLY AAA CA 1
ATOM 3779 C C . GLY A 1 478 ? -67.303 42.045 19.062 1.000 35.214 476 GLY AAA C 1
ATOM 3780 O O . GLY A 1 478 ? -68.184 42.481 18.271 1.000 38.220 476 GLY AAA O 1
ATOM 3781 N N . ASP A 1 479 ? -66.871 42.716 20.121 1.000 33.939 477 ASP AAA N 1
ATOM 3782 C CA . ASP A 1 479 ? -67.540 43.949 20.606 1.000 35.886 477 ASP AAA CA 1
ATOM 3783 C C . ASP A 1 479 ? -66.546 45.091 20.430 1.000 32.969 477 ASP AAA C 1
ATOM 3784 O O . ASP A 1 479 ? -65.667 45.266 21.304 1.000 37.233 477 ASP AAA O 1
ATOM 3789 N N . LEU A 1 480 ? -66.679 45.824 19.323 1.000 34.486 478 LEU AAA N 1
ATOM 3790 C CA . LEU A 1 480 ? -65.745 46.910 18.933 1.000 35.036 478 LEU AAA CA 1
ATOM 3791 C C . LEU A 1 480 ? -65.919 48.097 19.868 1.000 37.286 478 LEU AAA C 1
ATOM 3792 O O . LEU A 1 480 ? -64.894 48.750 20.204 1.000 34.640 478 LEU AAA O 1
ATOM 3797 N N . GLU A 1 481 ? -67.164 48.322 20.272 1.000 36.025 479 GLU AAA N 1
ATOM 3798 C CA . GLU A 1 481 ? -67.585 49.398 21.204 1.000 39.750 479 GLU AAA CA 1
ATOM 3799 C C . GLU A 1 481 ? -66.776 49.290 22.506 1.000 36.373 479 GLU AAA C 1
ATOM 3800 O O . GLU A 1 481 ? -66.066 50.233 22.830 1.000 37.071 479 GLU AAA O 1
ATOM 3806 N N . THR A 1 482 ? -66.848 48.154 23.212 1.000 38.058 480 THR AAA N 1
ATOM 3807 C CA . THR A 1 482 ? -66.181 47.953 24.527 1.000 37.613 480 THR AAA CA 1
ATOM 3808 C C . THR A 1 482 ? -64.674 47.845 24.307 1.000 38.231 480 THR AAA C 1
ATOM 3809 O O . THR A 1 482 ? -63.942 48.422 25.103 1.000 38.977 480 THR AAA O 1
ATOM 3813 N N . ALA A 1 483 ? -64.239 47.133 23.263 1.000 36.771 481 ALA AAA N 1
ATOM 3814 C CA . ALA A 1 483 ? -62.810 46.986 22.906 1.000 36.237 481 ALA AAA CA 1
ATOM 3815 C C . ALA A 1 483 ? -62.137 48.351 22.766 1.000 31.732 481 ALA AAA C 1
ATOM 3816 O O . ALA A 1 483 ? -61.001 48.477 23.264 1.000 34.022 481 ALA AAA O 1
ATOM 3818 N N . GLU A 1 484 ? -62.763 49.303 22.078 1.000 30.319 482 GLU AAA N 1
ATOM 3819 C CA . GLU A 1 484 ? -62.184 50.651 21.824 1.000 32.420 482 GLU AAA CA 1
ATOM 3820 C C . GLU A 1 484 ? -61.962 51.404 23.147 1.000 32.798 482 GLU AAA C 1
ATOM 3821 O O . GLU A 1 484 ? -60.890 52.031 23.305 1.000 35.965 482 GLU AAA O 1
ATOM 3827 N N . LYS A 1 485 ? -62.926 51.350 24.072 1.000 37.512 483 LYS AAA N 1
ATOM 3828 C CA . LYS A 1 485 ? -62.817 52.008 25.406 1.000 35.621 483 LYS AAA CA 1
ATOM 3829 C C . LYS A 1 485 ? -61.646 51.394 26.177 1.000 39.477 483 LYS AAA C 1
ATOM 3830 O O . LYS A 1 485 ? -60.847 52.129 26.771 1.000 30.537 483 LYS AAA O 1
ATOM 3836 N N . VAL A 1 486 ? -61.535 50.071 26.153 1.000 36.609 484 VAL AAA N 1
ATOM 3837 C CA . VAL A 1 486 ? -60.475 49.331 26.898 1.000 34.902 484 VAL AAA CA 1
ATOM 3838 C C . VAL A 1 486 ? -59.113 49.632 26.273 1.000 36.784 484 VAL AAA C 1
ATOM 3839 O O . VAL A 1 486 ? -58.128 49.831 27.032 1.000 40.398 484 VAL AAA O 1
ATOM 3843 N N . LEU A 1 487 ? -59.032 49.654 24.942 1.000 37.143 485 LEU AAA N 1
ATOM 3844 C CA . LEU A 1 487 ? -57.752 49.917 24.260 1.000 33.762 485 LEU AAA CA 1
ATOM 3845 C C . LEU A 1 487 ? -57.302 51.342 24.615 1.000 33.667 485 LEU AAA C 1
ATOM 3846 O O . LEU A 1 487 ? -56.128 51.555 24.991 1.000 31.828 485 LEU AAA O 1
ATOM 3851 N N . GLU A 1 488 ? -58.165 52.322 24.416 1.000 34.501 486 GLU AAA N 1
ATOM 3852 C CA . GLU A 1 488 ? -57.749 53.741 24.601 1.000 38.119 486 GLU AAA CA 1
ATOM 3853 C C . GLU A 1 488 ? -57.346 53.971 26.070 1.000 37.808 486 GLU AAA C 1
ATOM 3854 O O . GLU A 1 488 ? -56.336 54.634 26.352 1.000 35.722 486 GLU AAA O 1
ATOM 3860 N N . LYS A 1 489 ? -58.102 53.410 26.999 1.000 40.437 487 LYS AAA N 1
ATOM 3861 C CA . LYS A 1 489 ? -57.799 53.558 28.439 1.000 44.415 487 LYS AAA CA 1
ATOM 3862 C C . LYS A 1 489 ? -56.385 53.031 28.726 1.000 46.127 487 LYS AAA C 1
ATOM 3863 O O . LYS A 1 489 ? -55.636 53.690 29.484 1.000 34.214 487 LYS AAA O 1
ATOM 3869 N N . GLU A 1 490 ? -56.025 51.864 28.185 1.000 40.446 488 GLU AAA N 1
ATOM 3870 C CA . GLU A 1 490 ? -54.746 51.218 28.556 1.000 38.319 488 GLU AAA CA 1
ATOM 3871 C C . GLU A 1 490 ? -53.600 51.983 27.902 1.000 35.601 488 GLU AAA C 1
ATOM 3872 O O . GLU A 1 490 ? -52.540 52.125 28.542 1.000 41.693 488 GLU AAA O 1
ATOM 3878 N N . LEU A 1 491 ? -53.788 52.480 26.679 1.000 38.303 489 LEU AAA N 1
ATOM 3879 C CA . LEU A 1 491 ? -52.674 53.144 25.981 1.000 33.605 489 LEU AAA CA 1
ATOM 3880 C C . LEU A 1 491 ? -52.320 54.399 26.786 1.000 39.105 489 LEU AAA C 1
ATOM 3881 O O . LEU A 1 491 ? -51.135 54.572 27.109 1.000 37.663 489 LEU AAA O 1
ATOM 3886 N N . LEU A 1 492 ? -53.310 55.224 27.111 1.000 38.888 490 LEU AAA N 1
ATOM 3887 C CA . LEU A 1 492 ? -53.137 56.421 27.992 1.000 38.923 490 LEU AAA CA 1
ATOM 3888 C C . LEU A 1 492 ? -52.525 56.033 29.343 1.000 35.431 490 LEU AAA C 1
ATOM 3889 O O . LEU A 1 492 ? -51.660 56.756 29.806 1.000 37.334 490 LEU AAA O 1
ATOM 3894 N N . ALA A 1 493 ? -52.933 54.928 29.972 1.000 33.352 491 ALA AAA N 1
ATOM 3895 C CA . ALA A 1 493 ? -52.346 54.515 31.263 1.000 39.114 491 ALA AAA CA 1
ATOM 3896 C C . ALA A 1 493 ? -50.854 54.210 31.077 1.000 40.647 491 ALA AAA C 1
ATOM 3897 O O . ALA A 1 493 ? -50.090 54.491 32.016 1.000 40.622 491 ALA AAA O 1
ATOM 3899 N N . TRP A 1 494 ? -50.433 53.690 29.912 1.000 41.480 492 TRP AAA N 1
ATOM 3900 C CA . TRP A 1 494 ? -48.993 53.393 29.654 1.000 34.648 492 TRP AAA CA 1
ATOM 3901 C C . TRP A 1 494 ? -48.253 54.713 29.433 1.000 35.132 492 TRP AAA C 1
ATOM 3902 O O . TRP A 1 494 ? -47.105 54.873 29.922 1.000 34.030 492 TRP AAA O 1
ATOM 3913 N N . GLN A 1 495 ? -48.881 55.633 28.723 1.000 33.607 493 GLN AAA N 1
ATOM 3914 C CA . GLN A 1 495 ? -48.285 56.973 28.464 1.000 39.430 493 GLN AAA CA 1
ATOM 3915 C C . GLN A 1 495 ? -48.026 57.669 29.810 1.000 40.036 493 GLN AAA C 1
ATOM 3916 O O . GLN A 1 495 ? -46.886 58.121 30.039 1.000 46.459 493 GLN AAA O 1
ATOM 3922 N N . GLU A 1 496 ? -49.038 57.742 30.671 1.000 44.083 494 GLU AAA N 1
ATOM 3923 C CA . GLU A 1 496 ? -48.914 58.292 32.050 1.000 45.081 494 GLU AAA CA 1
ATOM 3924 C C . GLU A 1 496 ? -47.833 57.516 32.820 1.000 44.335 494 GLU AAA C 1
ATOM 3925 O O . GLU A 1 496 ? -47.073 58.156 33.534 1.000 40.209 494 GLU AAA O 1
ATOM 3931 N N . LYS A 1 497 ? -47.791 56.179 32.735 1.000 42.033 495 LYS AAA N 1
ATOM 3932 C CA . LYS A 1 497 ? -46.939 55.359 33.640 1.000 39.621 495 LYS AAA CA 1
ATOM 3933 C C . LYS A 1 497 ? -45.468 55.588 33.287 1.000 39.809 495 LYS AAA C 1
ATOM 3934 O O . LYS A 1 497 ? -44.684 55.814 34.197 1.000 35.844 495 LYS AAA O 1
ATOM 3940 N N . LEU A 1 498 ? -45.095 55.535 32.010 1.000 41.292 496 LEU AAA N 1
ATOM 3941 C CA . LEU A 1 498 ? -43.666 55.437 31.628 1.000 42.264 496 LEU AAA CA 1
ATOM 3942 C C . LEU A 1 498 ? -43.222 56.617 30.779 1.000 38.592 496 LEU AAA C 1
ATOM 3943 O O . LEU A 1 498 ? -41.992 56.791 30.689 1.000 38.550 496 LEU AAA O 1
ATOM 3948 N N . HIS A 1 499 ? -44.143 57.335 30.134 1.000 39.906 497 HIS AAA N 1
ATOM 3949 C CA . HIS A 1 499 ? -43.817 58.459 29.211 1.000 41.097 497 HIS AAA CA 1
ATOM 3950 C C . HIS A 1 499 ? -42.774 58.044 28.162 1.000 45.295 497 HIS AAA C 1
ATOM 3951 O O . HIS A 1 499 ? -41.877 58.866 27.855 1.000 47.951 497 HIS AAA O 1
ATOM 3958 N N . GLN A 1 500 ? -42.906 56.828 27.618 1.000 43.174 498 GLN AAA N 1
ATOM 3959 C CA . GLN A 1 500 ? -42.045 56.266 26.543 1.000 41.332 498 GLN AAA CA 1
ATOM 3960 C C . GLN A 1 500 ? -42.797 56.338 25.216 1.000 40.259 498 GLN AAA C 1
ATOM 3961 O O . GLN A 1 500 ? -44.026 56.458 25.187 1.000 34.745 498 GLN AAA O 1
ATOM 3967 N N . PRO A 1 501 ? -42.096 56.187 24.071 1.000 34.357 499 PRO AAA N 1
ATOM 3968 C CA . PRO A 1 501 ? -42.759 56.027 22.789 1.000 35.137 499 PRO AAA CA 1
ATOM 3969 C C . PRO A 1 501 ? -43.393 54.635 22.836 1.000 32.320 499 PRO AAA C 1
ATOM 3970 O O . PRO A 1 501 ? -42.845 53.771 23.514 1.000 33.535 499 PRO AAA O 1
ATOM 3974 N N . ILE A 1 502 ? -44.588 54.515 22.266 1.000 33.888 500 ILE AAA N 1
ATOM 3975 C CA . ILE A 1 502 ? -45.376 53.249 22.214 1.000 35.408 500 ILE AAA CA 1
ATOM 3976 C C . ILE A 1 502 ? -45.430 52.768 20.766 1.000 34.112 500 ILE AAA C 1
ATOM 3977 O O . ILE A 1 502 ? -45.892 53.508 19.929 1.000 32.791 500 ILE AAA O 1
ATOM 3982 N N . ILE A 1 503 ? -44.990 51.540 20.515 1.000 33.489 501 ILE AAA N 1
ATOM 3983 C CA . ILE A 1 503 ? -45.240 50.854 19.222 1.000 31.332 501 ILE AAA CA 1
ATOM 3984 C C . ILE A 1 503 ? -46.244 49.745 19.524 1.000 32.714 501 ILE AAA C 1
ATOM 3985 O O . ILE A 1 503 ? -46.000 48.965 20.453 1.000 28.600 501 ILE AAA O 1
ATOM 3990 N N . ILE A 1 504 ? -47.358 49.723 18.785 1.000 28.209 502 ILE AAA N 1
ATOM 3991 C CA . ILE A 1 504 ? -48.252 48.544 18.833 1.000 28.977 502 ILE AAA CA 1
ATOM 3992 C C . ILE A 1 504 ? -47.610 47.526 17.916 1.000 29.202 502 ILE AAA C 1
ATOM 3993 O O . ILE A 1 504 ? -47.746 47.653 16.687 1.000 28.284 502 ILE AAA O 1
ATOM 3998 N N . THR A 1 505 ? -46.854 46.597 18.488 1.000 31.330 503 THR AAA N 1
ATOM 3999 C CA . THR A 1 505 ? -46.082 45.631 17.672 1.000 31.484 503 THR AAA CA 1
ATOM 4000 C C . THR A 1 505 ? -47.008 44.495 17.211 1.000 29.952 503 THR AAA C 1
ATOM 4001 O O . THR A 1 505 ? -46.626 43.737 16.305 1.000 35.929 503 THR AAA O 1
ATOM 4005 N N . GLU A 1 506 ? -48.154 44.313 17.847 1.000 33.213 504 GLU AAA N 1
ATOM 4006 C CA . GLU A 1 506 ? -49.142 43.339 17.332 1.000 30.388 504 GLU AAA CA 1
ATOM 4007 C C . GLU A 1 506 ? -50.558 43.873 17.558 1.000 28.830 504 GLU AAA C 1
ATOM 4008 O O . GLU A 1 506 ? -50.942 44.215 18.724 1.000 30.575 504 GLU AAA O 1
ATOM 4014 N N . TYR A 1 507 ? -51.342 43.833 16.501 1.000 28.736 505 TYR AAA N 1
ATOM 4015 C CA . TYR A 1 507 ? -52.812 43.972 16.575 1.000 29.241 505 TYR AAA CA 1
ATOM 4016 C C . TYR A 1 507 ? -53.347 43.249 15.352 1.000 27.551 505 TYR AAA C 1
ATOM 4017 O O . TYR A 1 507 ? -52.890 43.554 14.256 1.000 30.429 505 TYR AAA O 1
ATOM 4026 N N . GLY A 1 508 ? -54.256 42.298 15.550 1.000 30.788 506 GLY AAA N 1
ATOM 4027 C CA . GLY A 1 508 ? -54.794 41.481 14.457 1.000 30.493 506 GLY AAA CA 1
ATOM 4028 C C . GLY A 1 508 ? -55.832 40.512 14.962 1.000 28.176 506 GLY AAA C 1
ATOM 4029 O O . GLY A 1 508 ? -55.953 40.344 16.204 1.000 28.647 506 GLY AAA O 1
ATOM 4030 N N . VAL A 1 509 ? -56.552 39.908 14.022 1.000 29.316 507 VAL AAA N 1
ATOM 4031 C CA . VAL A 1 509 ? -57.712 39.016 14.282 1.000 27.544 507 VAL AAA CA 1
ATOM 4032 C C . VAL A 1 509 ? -57.663 37.896 13.258 1.000 27.040 507 VAL AAA C 1
ATOM 4033 O O . VAL A 1 509 ? -57.342 38.151 12.086 1.000 26.290 507 VAL AAA O 1
ATOM 4037 N N . ASP A 1 510 ? -57.961 36.677 13.687 1.000 28.687 508 ASP AAA N 1
ATOM 4038 C CA . ASP A 1 510 ? -58.020 35.552 12.729 1.000 28.885 508 ASP AAA CA 1
ATOM 4039 C C . ASP A 1 510 ? -59.148 35.823 11.740 1.000 29.765 508 ASP AAA C 1
ATOM 4040 O O . ASP A 1 510 ? -60.193 36.308 12.152 1.000 29.404 508 ASP AAA O 1
ATOM 4045 N N . THR A 1 511 ? -58.860 35.575 10.466 1.000 29.428 509 THR AAA N 1
ATOM 4046 C CA . THR A 1 511 ? -59.689 35.936 9.321 1.000 31.787 509 THR AAA CA 1
ATOM 4047 C C . THR A 1 511 ? -59.571 34.803 8.309 1.000 31.387 509 THR AAA C 1
ATOM 4048 O O . THR A 1 511 ? -58.496 34.622 7.725 1.000 31.973 509 THR AAA O 1
ATOM 4052 N N . LEU A 1 512 ? -60.653 34.071 8.112 1.000 31.380 510 LEU AAA N 1
ATOM 4053 C CA . LEU A 1 512 ? -60.684 33.040 7.063 1.000 31.623 510 LEU AAA CA 1
ATOM 4054 C C . LEU A 1 512 ? -60.853 33.735 5.711 1.000 30.467 510 LEU AAA C 1
ATOM 4055 O O . LEU A 1 512 ? -61.912 34.391 5.490 1.000 32.054 510 LEU AAA O 1
ATOM 4060 N N . ALA A 1 513 ? -59.862 33.676 4.837 1.000 32.608 511 ALA AAA N 1
ATOM 4061 C CA . ALA A 1 513 ? -60.022 34.233 3.474 1.000 33.463 511 ALA AAA CA 1
ATOM 4062 C C . ALA A 1 513 ? -61.311 33.679 2.861 1.000 32.347 511 ALA AAA C 1
ATOM 4063 O O . ALA A 1 513 ? -61.581 32.439 2.964 1.000 30.494 511 ALA AAA O 1
ATOM 4065 N N . GLY A 1 514 ? -62.139 34.567 2.325 1.000 28.594 512 GLY AAA N 1
ATOM 4066 C CA . GLY A 1 514 ? -63.444 34.202 1.741 1.000 31.068 512 GLY AAA CA 1
ATOM 4067 C C . GLY A 1 514 ? -64.593 33.990 2.721 1.000 31.463 512 GLY AAA C 1
ATOM 4068 O O . GLY A 1 514 ? -65.689 33.744 2.239 1.000 37.541 512 GLY AAA O 1
ATOM 4069 N N . LEU A 1 515 ? -64.420 34.110 4.034 1.000 29.760 513 LEU AAA N 1
ATOM 4070 C CA . LEU A 1 515 ? -65.571 34.106 4.955 1.000 30.843 513 LEU AAA CA 1
ATOM 4071 C C . LEU A 1 515 ? -66.092 35.538 4.996 1.000 29.363 513 LEU AAA C 1
ATOM 4072 O O . LEU A 1 515 ? -65.335 36.477 5.437 1.000 31.065 513 LEU AAA O 1
ATOM 4077 N N . HIS A 1 516 ? -67.297 35.712 4.489 1.000 28.917 514 HIS AAA N 1
ATOM 4078 C CA . HIS A 1 516 ? -67.931 37.047 4.328 1.000 33.974 514 HIS AAA CA 1
ATOM 4079 C C . HIS A 1 516 ? -69.200 37.071 5.149 1.000 31.102 514 HIS AAA C 1
ATOM 4080 O O . HIS A 1 516 ? -69.915 36.056 5.111 1.000 34.188 514 HIS AAA O 1
ATOM 4087 N N . SER A 1 517 ? -69.483 38.186 5.816 1.000 32.821 515 SER AAA N 1
ATOM 4088 C CA . SER A 1 517 ? -70.639 38.333 6.733 1.000 33.993 515 SER AAA CA 1
ATOM 4089 C C . SER A 1 517 ? -71.213 39.742 6.682 1.000 34.685 515 SER AAA C 1
ATOM 4090 O O . SER A 1 517 ? -70.427 40.706 6.796 1.000 33.115 515 SER AAA O 1
ATOM 4093 N N . MET A 1 518 ? -72.547 39.846 6.597 1.000 31.680 516 MET AAA N 1
ATOM 4094 C CA . MET A 1 518 ? -73.276 41.135 6.727 1.000 31.372 516 MET AAA CA 1
ATOM 4095 C C . MET A 1 518 ? -73.273 41.549 8.205 1.000 31.853 516 MET AAA C 1
ATOM 4096 O O . MET A 1 518 ? -73.589 42.718 8.498 1.000 33.285 516 MET AAA O 1
ATOM 4101 N N . TYR A 1 519 ? -72.945 40.639 9.135 1.000 31.579 517 TYR AAA N 1
ATOM 4102 C CA . TYR A 1 519 ? -73.022 40.925 10.599 1.000 34.906 517 TYR AAA CA 1
ATOM 4103 C C . TYR A 1 519 ? -71.661 41.430 11.139 1.000 35.829 517 TYR AAA C 1
ATOM 4104 O O . TYR A 1 519 ? -71.557 41.734 12.342 1.000 29.884 517 TYR AAA O 1
ATOM 4113 N N . THR A 1 520 ? -70.647 41.575 10.289 1.000 32.281 518 THR AAA N 1
ATOM 4114 C CA . THR A 1 520 ? -69.290 42.052 10.696 1.000 32.025 518 THR AAA CA 1
ATOM 4115 C C . THR A 1 520 ? -68.883 41.368 12.007 1.000 32.595 518 THR AAA C 1
ATOM 4116 O O . THR A 1 520 ? -68.685 42.076 13.014 1.000 35.645 518 THR AAA O 1
ATOM 4120 N N . ASP A 1 521 ? -68.813 40.036 12.008 1.000 28.971 519 ASP AAA N 1
ATOM 4121 C CA . ASP A 1 521 ? -68.562 39.248 13.243 1.000 32.297 519 ASP AAA CA 1
ATOM 4122 C C . ASP A 1 521 ? -67.285 38.433 13.036 1.000 32.691 519 ASP AAA C 1
ATOM 4123 O O . ASP A 1 521 ? -66.735 38.401 11.897 1.000 27.428 519 ASP AAA O 1
ATOM 4128 N N . MET A 1 522 ? -66.833 37.824 14.117 1.000 30.943 520 MET AAA N 1
ATOM 4129 C CA . MET A 1 522 ? -65.451 37.322 14.262 1.000 32.621 520 MET AAA CA 1
ATOM 4130 C C . MET A 1 522 ? -65.210 36.259 13.189 1.000 33.852 520 MET AAA C 1
ATOM 4131 O O . MET A 1 522 ? -66.188 35.569 12.816 1.000 31.226 520 MET AAA O 1
ATOM 4136 N N . TRP A 1 523 ? -63.979 36.250 12.668 1.000 31.898 521 TRP AAA N 1
ATOM 4137 C CA . TRP A 1 523 ? -63.433 35.381 11.593 1.000 32.595 521 TRP AAA CA 1
ATOM 4138 C C . TRP A 1 523 ? -63.765 35.894 10.198 1.000 31.666 521 TRP AAA C 1
ATOM 4139 O O . TRP A 1 523 ? -63.132 35.379 9.271 1.000 38.725 521 TRP AAA O 1
ATOM 4150 N N . SER A 1 524 ? -64.705 36.828 10.020 1.000 32.380 522 SER AAA N 1
ATOM 4151 C CA . SER A 1 524 ? -65.018 37.381 8.676 1.000 31.386 522 SER AAA CA 1
ATOM 4152 C C . SER A 1 524 ? -63.951 38.378 8.222 1.000 31.091 522 SER AAA C 1
ATOM 4153 O O . SER A 1 524 ? -63.452 39.131 9.061 1.000 32.085 522 SER AAA O 1
ATOM 4156 N N . GLU A 1 525 ? -63.683 38.420 6.905 1.000 28.341 523 GLU AAA N 1
ATOM 4157 C CA . GLU A 1 525 ? -62.951 39.528 6.224 1.000 31.373 523 GLU AAA CA 1
ATOM 4158 C C . GLU A 1 525 ? -63.472 40.892 6.698 1.000 30.852 523 GLU AAA C 1
ATOM 4159 O O . GLU A 1 525 ? -62.654 41.804 6.929 1.000 27.563 523 GLU AAA O 1
ATOM 4165 N N . GLU A 1 526 ? -64.781 41.042 6.838 1.000 27.695 524 GLU AAA N 1
ATOM 4166 C CA . GLU A 1 526 ? -65.371 42.365 7.148 1.000 32.134 524 GLU AAA CA 1
ATOM 4167 C C . GLU A 1 526 ? -64.979 42.794 8.561 1.000 29.778 524 GLU AAA C 1
ATOM 4168 O O . GLU A 1 526 ? -64.747 44.000 8.775 1.000 28.959 524 GLU AAA O 1
ATOM 4174 N N . TYR A 1 527 ? -64.924 41.863 9.514 1.000 28.164 525 TYR AAA N 1
ATOM 4175 C CA . TYR A 1 527 ? -64.534 42.174 10.907 1.000 31.221 525 TYR AAA CA 1
ATOM 4176 C C . TYR A 1 527 ? -63.054 42.546 10.948 1.000 29.925 525 TYR AAA C 1
ATOM 4177 O O . TYR A 1 527 ? -62.680 43.492 11.684 1.000 28.108 525 TYR AAA O 1
ATOM 4186 N N . GLN A 1 528 ? -62.228 41.850 10.181 1.000 31.568 526 GLN AAA N 1
ATOM 4187 C CA . GLN A 1 528 ? -60.778 42.188 10.157 1.000 31.658 526 GLN AAA CA 1
ATOM 4188 C C . GLN A 1 528 ? -60.678 43.678 9.800 1.000 32.565 526 GLN AAA C 1
ATOM 4189 O O . GLN A 1 528 ? -59.885 44.395 10.446 1.000 30.907 526 GLN AAA O 1
ATOM 4195 N N . CYS A 1 529 ? -61.536 44.127 8.886 1.000 33.188 527 CYS AAA N 1
ATOM 4196 C CA . CYS A 1 529 ? -61.486 45.500 8.306 1.000 35.438 527 CYS AAA CA 1
ATOM 4197 C C . CYS A 1 529 ? -61.958 46.491 9.360 1.000 32.577 527 CYS AAA C 1
ATOM 4198 O O . CYS A 1 529 ? -61.213 47.454 9.604 1.000 33.029 527 CYS AAA O 1
ATOM 4201 N N . ALA A 1 530 ? -63.090 46.206 10.005 1.000 34.442 528 ALA AAA N 1
ATOM 4202 C CA . ALA A 1 530 ? -63.718 47.080 11.025 1.000 32.164 528 ALA AAA CA 1
ATOM 4203 C C . ALA A 1 530 ? -62.791 47.153 12.229 1.000 34.603 528 ALA AAA C 1
ATOM 4204 O O . ALA A 1 530 ? -62.596 48.234 12.789 1.000 33.835 528 ALA AAA O 1
ATOM 4206 N N . TRP A 1 531 ? -62.253 46.015 12.644 1.000 33.054 529 TRP AAA N 1
ATOM 4207 C CA . TRP A 1 531 ? -61.396 45.944 13.845 1.000 31.636 529 TRP AAA CA 1
ATOM 4208 C C . TRP A 1 531 ? -60.098 46.745 13.646 1.000 28.760 529 TRP AAA C 1
ATOM 4209 O O . TRP A 1 531 ? -59.760 47.530 14.568 1.000 29.886 529 TRP AAA O 1
ATOM 4220 N N . LEU A 1 532 ? -59.398 46.587 12.515 1.000 27.451 530 LEU AAA N 1
ATOM 4221 C CA . LEU A 1 532 ? -58.139 47.349 12.255 1.000 29.244 530 LEU AAA CA 1
ATOM 4222 C C . LEU A 1 532 ? -58.499 48.827 12.213 1.000 30.142 530 LEU AAA C 1
ATOM 4223 O O . LEU A 1 532 ? -57.733 49.652 12.725 1.000 29.127 530 LEU AAA O 1
ATOM 4228 N N . ASP A 1 533 ? -59.655 49.121 11.642 1.000 32.494 531 ASP AAA N 1
ATOM 4229 C CA . ASP A 1 533 ? -60.122 50.514 11.494 1.000 36.238 531 ASP AAA CA 1
ATOM 4230 C C . ASP A 1 533 ? -60.307 51.120 12.888 1.000 34.663 531 ASP AAA C 1
ATOM 4231 O O . ASP A 1 533 ? -59.810 52.238 13.096 1.000 38.036 531 ASP AAA O 1
ATOM 4236 N N . MET A 1 534 ? -60.952 50.397 13.810 1.000 31.094 532 MET AAA N 1
ATOM 4237 C CA . MET A 1 534 ? -61.180 50.885 15.202 1.000 30.030 532 MET AAA CA 1
ATOM 4238 C C . MET A 1 534 ? -59.809 51.147 15.848 1.000 32.403 532 MET AAA C 1
ATOM 4239 O O . MET A 1 534 ? -59.575 52.270 16.309 1.000 36.912 532 MET AAA O 1
ATOM 4244 N N . TYR A 1 535 ? -58.885 50.191 15.806 1.000 29.661 533 TYR AAA N 1
ATOM 4245 C CA . TYR A 1 535 ? -57.533 50.352 16.397 1.000 28.039 533 TYR AAA CA 1
ATOM 4246 C C . TYR A 1 535 ? -56.861 51.594 15.825 1.000 27.048 533 TYR AAA C 1
ATOM 4247 O O . TYR A 1 535 ? -56.341 52.363 16.631 1.000 29.569 533 TYR AAA O 1
ATOM 4256 N N . HIS A 1 536 ? -56.946 51.830 14.509 1.000 32.585 534 HIS AAA N 1
ATOM 4257 C CA . HIS A 1 536 ? -56.313 53.009 13.852 1.000 31.202 534 HIS AAA CA 1
ATOM 4258 C C . HIS A 1 536 ? -56.863 54.328 14.423 1.000 35.493 534 HIS AAA C 1
ATOM 4259 O O . HIS A 1 536 ? -56.054 55.277 14.601 1.000 33.599 534 HIS AAA O 1
ATOM 4266 N N . ARG A 1 537 ? -58.165 54.422 14.691 1.000 37.521 535 ARG AAA N 1
ATOM 4267 C CA . ARG A 1 537 ? -58.794 55.690 15.168 1.000 38.049 535 ARG AAA CA 1
ATOM 4268 C C . ARG A 1 537 ? -58.266 55.984 16.576 1.000 34.856 535 ARG AAA C 1
ATOM 4269 O O . ARG A 1 537 ? -57.926 57.120 16.854 1.000 37.993 535 ARG AAA O 1
ATOM 4277 N N . VAL A 1 538 ? -58.177 54.960 17.407 1.000 31.141 536 VAL AAA N 1
ATOM 4278 C CA . VAL A 1 538 ? -57.632 55.044 18.781 1.000 35.800 536 VAL AAA CA 1
ATOM 4279 C C . VAL A 1 538 ? -56.180 55.507 18.710 1.000 37.677 536 VAL AAA C 1
ATOM 4280 O O . VAL A 1 538 ? -55.822 56.422 19.477 1.000 39.434 536 VAL AAA O 1
ATOM 4284 N N . PHE A 1 539 ? -55.362 54.869 17.871 1.000 38.585 537 PHE AAA N 1
ATOM 4285 C CA . PHE A 1 539 ? -53.911 55.181 17.792 1.000 35.782 537 PHE AAA CA 1
ATOM 4286 C C . PHE A 1 539 ? -53.757 56.666 17.459 1.000 35.418 537 PHE AAA C 1
ATOM 4287 O O . PHE A 1 539 ? -52.835 57.329 17.999 1.000 33.989 537 PHE AAA O 1
ATOM 4295 N N . ASP A 1 540 ? -54.594 57.154 16.549 1.000 33.705 538 ASP AAA N 1
ATOM 4296 C CA . ASP A 1 540 ? -54.448 58.533 16.015 1.000 34.707 538 ASP AAA CA 1
ATOM 4297 C C . ASP A 1 540 ? -54.859 59.557 17.088 1.000 39.053 538 ASP AAA C 1
ATOM 4298 O O . ASP A 1 540 ? -54.696 60.763 16.831 1.000 40.654 538 ASP AAA O 1
ATOM 4303 N N . ARG A 1 541 ? -55.340 59.119 18.253 1.000 40.228 539 ARG AAA N 1
ATOM 4304 C CA . ARG A 1 541 ? -55.821 60.022 19.338 1.000 41.390 539 ARG AAA CA 1
ATOM 4305 C C . ARG A 1 541 ? -54.872 59.997 20.536 1.000 44.037 539 ARG AAA C 1
ATOM 4306 O O . ARG A 1 541 ? -55.101 60.798 21.460 1.000 49.522 539 ARG AAA O 1
ATOM 4314 N N . VAL A 1 542 ? -53.900 59.075 20.540 1.000 38.627 540 VAL AAA N 1
ATOM 4315 C CA . VAL A 1 542 ? -52.885 58.904 21.613 1.000 40.336 540 VAL AAA CA 1
ATOM 4316 C C . VAL A 1 542 ? -51.524 59.382 21.066 1.000 44.762 540 VAL AAA C 1
ATOM 4317 O O . VAL A 1 542 ? -51.009 58.743 20.119 1.000 40.791 540 VAL AAA O 1
ATOM 4321 N N . SER A 1 543 ? -50.943 60.455 21.624 1.000 37.165 541 SER AAA N 1
ATOM 4322 C CA . SER A 1 543 ? -49.721 61.109 21.073 1.000 33.940 541 SER AAA CA 1
ATOM 4323 C C . SER A 1 543 ? -48.480 60.226 21.273 1.000 29.879 541 SER AAA C 1
ATOM 4324 O O . SER A 1 543 ? -47.546 60.355 20.483 1.000 38.340 541 SER AAA O 1
ATOM 4327 N N . ALA A 1 544 ? -48.456 59.399 22.315 1.000 31.588 542 ALA AAA N 1
ATOM 4328 C CA . ALA A 1 544 ? -47.317 58.524 22.656 1.000 36.275 542 ALA AAA CA 1
ATOM 4329 C C . ALA A 1 544 ? -47.190 57.405 21.616 1.000 35.876 542 ALA AAA C 1
ATOM 4330 O O . ALA A 1 544 ? -46.111 56.768 21.583 1.000 36.123 542 ALA AAA O 1
ATOM 4332 N N . VAL A 1 545 ? -48.239 57.134 20.832 1.000 36.397 543 VAL AAA N 1
ATOM 4333 C CA . VAL A 1 545 ? -48.207 56.021 19.830 1.000 36.336 543 VAL AAA CA 1
ATOM 4334 C C . VAL A 1 545 ? -47.394 56.508 18.635 1.000 33.408 543 VAL AAA C 1
ATOM 4335 O O . VAL A 1 545 ? -47.794 57.479 17.961 1.000 36.514 543 VAL AAA O 1
ATOM 4339 N N . VAL A 1 546 ? -46.273 55.839 18.388 1.000 33.305 544 VAL AAA N 1
ATOM 4340 C CA . VAL A 1 546 ? -45.328 56.188 17.294 1.000 30.267 544 VAL AAA CA 1
ATOM 4341 C C . VAL A 1 546 ? -45.243 55.043 16.290 1.000 32.149 544 VAL AAA C 1
ATOM 4342 O O . VAL A 1 546 ? -44.444 55.148 15.336 1.000 33.133 544 VAL AAA O 1
ATOM 4346 N N . GLY A 1 547 ? -46.013 53.972 16.457 1.000 36.894 545 GLY AAA N 1
ATOM 4347 C CA . GLY A 1 547 ? -45.933 52.901 15.447 1.000 33.759 545 GLY AAA CA 1
ATOM 4348 C C . GLY A 1 547 ? -47.102 51.952 15.501 1.000 31.537 545 GLY AAA C 1
ATOM 4349 O O . GLY A 1 547 ? -47.644 51.751 16.614 1.000 30.432 545 GLY AAA O 1
ATOM 4350 N N . GLU A 1 548 ? -47.358 51.295 14.364 1.000 29.652 546 GLU AAA N 1
ATOM 4351 C CA . GLU A 1 548 ? -48.393 50.248 14.228 1.000 28.070 546 GLU AAA CA 1
ATOM 4352 C C . GLU A 1 548 ? -47.825 49.143 13.361 1.000 28.347 546 GLU AAA C 1
ATOM 4353 O O . GLU A 1 548 ? -47.526 49.400 12.169 1.000 33.909 546 GLU AAA O 1
ATOM 4359 N N . GLN A 1 549 ? -47.694 47.946 13.922 1.000 26.226 547 GLN AAA N 1
ATOM 4360 C CA . GLN A 1 549 ? -47.228 46.783 13.148 1.000 27.026 547 GLN AAA CA 1
ATOM 4361 C C . GLN A 1 549 ? -48.307 45.710 13.263 1.000 26.929 547 GLN AAA C 1
ATOM 4362 O O . GLN A 1 549 ? -48.590 45.262 14.401 1.000 30.281 547 GLN AAA O 1
ATOM 4368 N N . VAL A 1 550 ? -48.958 45.414 12.138 1.000 28.176 548 VAL AAA N 1
ATOM 4369 C CA . VAL A 1 550 ? -50.148 44.528 12.092 1.000 27.656 548 VAL AAA CA 1
ATOM 4370 C C . VAL A 1 550 ? -49.616 43.129 12.349 1.000 27.423 548 VAL AAA C 1
ATOM 4371 O O . VAL A 1 550 ? -48.565 42.820 11.804 1.000 27.335 548 VAL AAA O 1
ATOM 4375 N N . TRP A 1 551 ? -50.321 42.337 13.148 1.000 25.392 549 TRP AAA N 1
ATOM 4376 C CA . TRP A 1 551 ? -50.056 40.887 13.238 1.000 27.386 549 TRP AAA CA 1
ATOM 4377 C C . TRP A 1 551 ? -51.095 40.164 12.382 1.000 28.842 549 TRP AAA C 1
ATOM 4378 O O . TRP A 1 551 ? -52.270 40.231 12.692 1.000 31.772 549 TRP AAA O 1
ATOM 4389 N N . ASN A 1 552 ? -50.717 39.467 11.299 1.000 30.758 550 ASN AAA N 1
ATOM 4390 C CA . ASN A 1 552 ? -49.361 39.205 10.836 1.000 30.584 550 ASN AAA CA 1
ATOM 4391 C C . ASN A 1 552 ? -49.353 39.521 9.335 1.000 27.016 550 ASN AAA C 1
ATOM 4392 O O . ASN A 1 552 ? -50.421 39.653 8.740 1.000 29.213 550 ASN AAA O 1
ATOM 4397 N N . PHE A 1 553 ? -48.199 39.598 8.699 1.000 28.188 551 PHE AAA N 1
ATOM 4398 C CA . PHE A 1 553 ? -48.130 39.745 7.228 1.000 27.234 551 PHE AAA CA 1
ATOM 4399 C C . PHE A 1 553 ? -48.973 38.642 6.587 1.000 28.514 551 PHE AAA C 1
ATOM 4400 O O . PHE A 1 553 ? -49.818 38.944 5.761 1.000 30.888 551 PHE AAA O 1
ATOM 4408 N N . ALA A 1 554 ? -48.741 37.389 6.963 1.000 25.870 552 ALA AAA N 1
ATOM 4409 C CA . ALA A 1 554 ? -49.355 36.235 6.284 1.000 26.971 552 ALA AAA CA 1
ATOM 4410 C C . ALA A 1 554 ? -49.708 35.167 7.302 1.000 26.885 552 ALA AAA C 1
ATOM 4411 O O . ALA A 1 554 ? -49.065 35.089 8.337 1.000 28.480 552 ALA AAA O 1
ATOM 4413 N N . ASP A 1 555 ? -50.761 34.431 6.987 1.000 28.940 553 ASP AAA N 1
ATOM 4414 C CA . ASP A 1 555 ? -51.172 33.185 7.665 1.000 30.265 553 ASP AAA CA 1
ATOM 4415 C C . ASP A 1 555 ? -49.931 32.289 7.755 1.000 29.663 553 ASP AAA C 1
ATOM 4416 O O . ASP A 1 555 ? -49.202 32.217 6.780 1.000 32.642 553 ASP AAA O 1
ATOM 4421 N N . PHE A 1 556 ? -49.761 31.551 8.848 1.000 30.194 554 PHE AAA N 1
ATOM 4422 C CA . PHE A 1 556 ? -48.529 30.751 9.068 1.000 30.194 554 PHE AAA CA 1
ATOM 4423 C C . PHE A 1 556 ? -48.912 29.515 9.892 1.000 31.605 554 PHE AAA C 1
ATOM 4424 O O . PHE A 1 556 ? -49.975 29.509 10.489 1.000 27.766 554 PHE AAA O 1
ATOM 4432 N N . ALA A 1 557 ? -48.065 28.492 9.880 1.000 34.034 555 ALA AAA N 1
ATOM 4433 C CA . ALA A 1 557 ? -48.305 27.201 10.553 1.000 33.269 555 ALA AAA CA 1
ATOM 4434 C C . ALA A 1 557 ? -48.038 27.355 12.055 1.000 34.144 555 ALA AAA C 1
ATOM 4435 O O . ALA A 1 557 ? -47.165 28.124 12.442 1.000 33.065 555 ALA AAA O 1
ATOM 4437 N N . THR A 1 558 ? -48.835 26.670 12.861 1.000 34.947 556 THR AAA N 1
ATOM 4438 C CA . THR A 1 558 ? -48.671 26.525 14.332 1.000 36.978 556 THR AAA CA 1
ATOM 4439 C C . THR A 1 558 ? -48.785 25.038 14.659 1.000 36.685 556 THR AAA C 1
ATOM 4440 O O . THR A 1 558 ? -49.213 24.273 13.737 1.000 35.916 556 THR AAA O 1
ATOM 4444 N N . SER A 1 559 ? -48.449 24.621 15.885 1.000 42.341 557 SER AAA N 1
ATOM 4445 C CA . SER A 1 559 ? -48.851 23.266 16.334 1.000 44.235 557 SER AAA CA 1
ATOM 4446 C C . SER A 1 559 ? -50.384 23.233 16.333 1.000 49.261 557 SER AAA C 1
ATOM 4447 O O . SER A 1 559 ? -51.029 24.321 16.327 1.000 42.926 557 SER AAA O 1
ATOM 4450 N N . GLN A 1 560 ? -50.927 22.020 16.267 1.000 45.751 558 GLN AAA N 1
ATOM 4451 C CA . GLN A 1 560 ? -52.372 21.739 16.152 1.000 43.995 558 GLN AAA CA 1
ATOM 4452 C C . GLN A 1 560 ? -53.056 22.104 17.454 1.000 44.104 558 GLN AAA C 1
ATOM 4453 O O . GLN A 1 560 ? -52.434 21.942 18.514 1.000 42.640 558 GLN AAA O 1
ATOM 4459 N N . GLY A 1 561 ? -54.325 22.490 17.367 1.000 38.845 559 GLY AAA N 1
ATOM 4460 C CA . GLY A 1 561 ? -55.092 22.897 18.544 1.000 38.539 559 GLY AAA CA 1
ATOM 4461 C C . GLY A 1 561 ? -56.441 23.444 18.172 1.000 37.003 559 GLY AAA C 1
ATOM 4462 O O . GLY A 1 561 ? -56.671 23.834 17.003 1.000 34.527 559 GLY AAA O 1
ATOM 4463 N N . ILE A 1 562 ? -57.290 23.523 19.169 1.000 32.625 560 ILE AAA N 1
ATOM 4464 C CA . ILE A 1 562 ? -58.691 23.951 18.978 1.000 37.243 560 ILE AAA CA 1
ATOM 4465 C C . ILE A 1 562 ? -58.737 25.459 18.690 1.000 35.410 560 ILE AAA C 1
ATOM 4466 O O .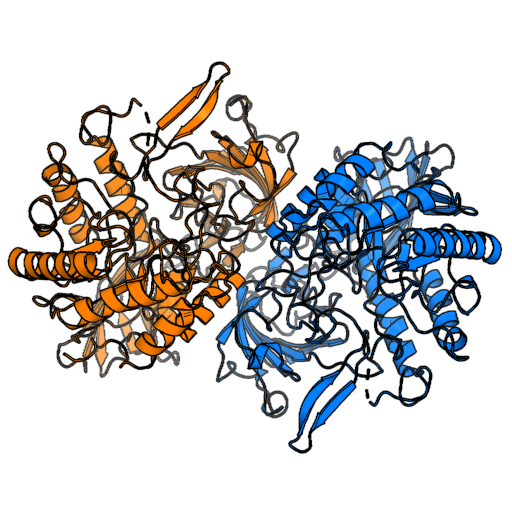 ILE A 1 562 ? -59.823 25.867 18.270 1.000 32.470 560 ILE AAA O 1
ATOM 4471 N N . LEU A 1 563 ? -57.653 26.242 18.866 1.000 34.820 561 LEU AAA N 1
ATOM 4472 C CA . LEU A 1 563 ? -57.690 27.726 18.644 1.000 35.499 561 LEU AAA CA 1
ATOM 4473 C C . LEU A 1 563 ? -57.176 28.108 17.247 1.000 37.979 561 LEU AAA C 1
ATOM 4474 O O . LEU A 1 563 ? -57.343 29.276 16.876 1.000 41.492 561 LEU AAA O 1
ATOM 4479 N N . ARG A 1 564 ? -56.614 27.153 16.498 1.000 38.433 562 ARG AAA N 1
ATOM 4480 C CA . ARG A 1 564 ? -55.880 27.382 15.228 1.000 37.932 562 ARG AAA CA 1
ATOM 4481 C C . ARG A 1 564 ? -56.481 26.552 14.089 1.000 39.415 562 ARG AAA C 1
ATOM 4482 O O . ARG A 1 564 ? -56.202 25.371 14.031 1.000 36.833 562 ARG AAA O 1
ATOM 4490 N N . VAL A 1 565 ? -57.225 27.191 13.179 1.000 38.879 563 VAL AAA N 1
ATOM 4491 C CA . VAL A 1 565 ? -57.898 26.512 12.028 1.000 39.749 563 VAL AAA CA 1
ATOM 4492 C C . VAL A 1 565 ? -56.839 26.317 10.945 1.000 40.753 563 VAL AAA C 1
ATOM 4493 O O . VAL A 1 565 ? -56.717 27.229 10.075 1.000 37.962 563 VAL AAA O 1
ATOM 4497 N N . GLY A 1 566 ? -56.057 25.231 11.056 1.000 40.503 564 GLY AAA N 1
ATOM 4498 C CA . GLY A 1 566 ? -55.005 24.849 10.097 1.000 40.396 564 GLY AAA CA 1
ATOM 4499 C C . GLY A 1 566 ? -53.799 25.755 10.234 1.000 40.491 564 GLY AAA C 1
ATOM 4500 O O . GLY A 1 566 ? -52.862 25.640 9.439 1.000 49.539 564 GLY AAA O 1
ATOM 4501 N N . GLY A 1 567 ? -53.801 26.604 11.256 1.000 36.807 565 GLY AAA N 1
ATOM 4502 C CA . GLY A 1 567 ? -52.680 27.505 11.546 1.000 37.355 565 GLY AAA CA 1
ATOM 4503 C C . GLY A 1 567 ? -53.197 28.800 12.118 1.000 35.240 565 GLY AAA C 1
ATOM 4504 O O . GLY A 1 567 ? -54.382 28.863 12.445 1.000 37.309 565 GLY AAA O 1
ATOM 4505 N N . ASN A 1 568 ? -52.327 29.800 12.190 1.000 34.459 566 ASN AAA N 1
ATOM 4506 C CA . ASN A 1 568 ? -52.684 31.153 12.646 1.000 30.343 566 ASN AAA CA 1
ATOM 4507 C C . ASN A 1 568 ? -53.189 31.897 11.409 1.000 32.415 566 ASN AAA C 1
ATOM 4508 O O . ASN A 1 568 ? -52.458 31.945 10.414 1.000 29.002 566 ASN AAA O 1
ATOM 4513 N N . LYS A 1 569 ? -54.421 32.398 11.474 1.000 29.735 567 LYS AAA N 1
ATOM 4514 C CA . LYS A 1 569 ? -55.145 33.015 10.351 1.000 28.525 567 LYS AAA CA 1
ATOM 4515 C C . LYS A 1 569 ? -55.209 34.526 10.558 1.000 29.704 567 LYS AAA C 1
ATOM 4516 O O . LYS A 1 569 ? -56.079 35.156 9.948 1.000 27.343 567 LYS AAA O 1
ATOM 4522 N N . LYS A 1 570 ? -54.253 35.103 11.279 1.000 28.952 568 LYS AAA N 1
ATOM 4523 C CA . LYS A 1 570 ? -54.227 36.579 11.482 1.000 28.944 568 LYS AAA CA 1
ATOM 4524 C C . LYS A 1 570 ? -53.518 37.274 10.333 1.000 26.100 568 LYS AAA C 1
ATOM 4525 O O . LYS A 1 570 ? -53.334 38.499 10.391 1.000 26.836 568 LYS AAA O 1
ATOM 4531 N N . GLY A 1 571 ? -53.180 36.564 9.267 1.000 26.901 569 GLY AAA N 1
ATOM 4532 C CA . GLY A 1 571 ? -52.557 37.197 8.097 1.000 26.088 569 GLY AAA CA 1
ATOM 4533 C C . GLY A 1 571 ? -53.429 38.265 7.440 1.000 27.649 569 GLY AAA C 1
ATOM 4534 O O . GLY A 1 571 ? -54.659 38.077 7.322 1.000 26.518 569 GLY AAA O 1
ATOM 4535 N N . ILE A 1 572 ? -52.768 39.308 6.938 1.000 26.181 570 ILE AAA N 1
ATOM 4536 C CA . ILE A 1 572 ? -53.273 40.264 5.918 1.000 27.990 570 ILE AAA CA 1
ATOM 4537 C C . ILE A 1 572 ? -53.287 39.573 4.557 1.000 27.908 570 ILE AAA C 1
ATOM 4538 O O . ILE A 1 572 ? -54.252 39.783 3.786 1.000 29.426 570 ILE AAA O 1
ATOM 4543 N N . PHE A 1 573 ? -52.316 38.697 4.330 1.000 28.617 571 PHE AAA N 1
ATOM 4544 C CA . PHE A 1 573 ? -52.233 37.861 3.108 1.000 28.839 571 PHE AAA CA 1
ATOM 4545 C C . PHE A 1 573 ? -52.387 36.423 3.550 1.000 28.550 571 PHE AAA C 1
ATOM 4546 O O . PHE A 1 573 ? -52.147 36.207 4.738 1.000 28.179 571 PHE AAA O 1
ATOM 4554 N N . THR A 1 574 ? -52.832 35.530 2.665 1.000 33.700 572 THR AAA N 1
ATOM 4555 C CA . THR A 1 574 ? -52.858 34.070 2.942 1.000 29.945 572 THR AAA CA 1
ATOM 4556 C C . THR A 1 574 ? -51.410 33.577 2.845 1.000 30.214 572 THR AAA C 1
ATOM 4557 O O . THR A 1 574 ? -50.513 34.366 2.422 1.000 29.135 572 THR AAA O 1
ATOM 4561 N N . ARG A 1 575 ? -51.156 32.332 3.236 1.000 33.176 573 ARG AAA N 1
ATOM 4562 C CA . ARG A 1 575 ? -49.789 31.754 3.192 1.000 34.133 573 ARG AAA CA 1
ATOM 4563 C C . ARG A 1 575 ? -49.296 31.704 1.734 1.000 31.640 573 ARG AAA C 1
ATOM 4564 O O . ARG A 1 575 ? -48.092 31.826 1.506 1.000 31.781 573 ARG AAA O 1
ATOM 4572 N N . ASP A 1 576 ? -50.193 31.604 0.763 1.000 32.143 574 ASP AAA N 1
ATOM 4573 C CA . ASP A 1 576 ? -49.821 31.691 -0.677 1.000 36.628 574 ASP AAA CA 1
ATOM 4574 C C . ASP A 1 576 ? -49.783 33.157 -1.153 1.000 36.109 574 ASP AAA C 1
ATOM 4575 O O . ASP A 1 576 ? -49.580 33.364 -2.354 1.000 37.142 574 ASP AAA O 1
ATOM 4580 N N . ARG A 1 577 ? -49.860 34.123 -0.235 1.000 33.663 575 ARG AAA N 1
ATOM 4581 C CA . ARG A 1 577 ? -49.581 35.577 -0.469 1.000 32.777 575 ARG AAA CA 1
ATOM 4582 C C . ARG A 1 577 ? -50.715 36.226 -1.273 1.000 32.181 575 ARG AAA C 1
ATOM 4583 O O . ARG A 1 577 ? -50.467 37.258 -1.981 1.000 33.485 575 ARG AAA O 1
ATOM 4591 N N . LYS A 1 578 ? -51.925 35.704 -1.148 1.000 32.068 576 LYS AAA N 1
ATOM 4592 C CA . LYS A 1 578 ? -53.118 36.359 -1.738 1.000 32.958 576 LYS AAA CA 1
ATOM 4593 C C . LYS A 1 578 ? -53.694 37.350 -0.735 1.000 34.637 576 LYS AAA C 1
ATOM 4594 O O . LYS A 1 578 ? -53.791 37.035 0.453 1.000 34.131 576 LYS AAA O 1
ATOM 4600 N N . PRO A 1 579 ? -54.177 38.533 -1.183 1.000 29.904 577 PRO AAA N 1
ATOM 4601 C CA . PRO A 1 579 ? -54.694 39.528 -0.249 1.000 28.755 577 PRO AAA CA 1
ATOM 4602 C C . PRO A 1 579 ? -56.100 39.241 0.271 1.000 32.332 577 PRO AAA C 1
ATOM 4603 O O . PRO A 1 579 ? -56.964 38.912 -0.521 1.000 35.065 577 PRO AAA O 1
ATOM 4607 N N . LYS A 1 580 ? -56.301 39.464 1.573 1.000 28.558 578 LYS AAA N 1
ATOM 4608 C CA . LYS A 1 580 ? -57.636 39.566 2.201 1.000 26.012 578 LYS AAA CA 1
ATOM 4609 C C . LYS A 1 580 ? -58.091 41.006 1.991 1.000 29.492 578 LYS AAA C 1
ATOM 4610 O O . LYS A 1 580 ? -57.209 41.804 1.685 1.000 27.894 578 LYS AAA O 1
ATOM 4616 N N . SER A 1 581 ? -59.388 41.303 2.120 1.000 29.889 579 SER AAA N 1
ATOM 4617 C CA . SER A 1 581 ? -59.952 42.684 1.992 1.000 33.925 579 SER AAA CA 1
ATOM 4618 C C . SER A 1 581 ? -59.115 43.692 2.792 1.000 30.830 579 SER AAA C 1
ATOM 4619 O O . SER A 1 581 ? -58.882 44.791 2.299 1.000 36.817 579 SER AAA O 1
ATOM 4622 N N . ALA A 1 582 ? -58.718 43.339 4.010 1.000 30.201 580 ALA AAA N 1
ATOM 4623 C CA . ALA A 1 582 ? -57.941 44.210 4.921 1.000 32.704 580 ALA AAA CA 1
ATOM 4624 C C . ALA A 1 582 ? -56.655 44.680 4.238 1.000 32.793 580 ALA AAA C 1
ATOM 4625 O O . ALA A 1 582 ? -56.165 45.770 4.624 1.000 31.951 580 ALA AAA O 1
ATOM 4627 N N . ALA A 1 583 ? -56.126 43.927 3.262 1.000 31.285 581 ALA AAA N 1
ATOM 4628 C CA . ALA A 1 583 ? -54.893 44.335 2.563 1.000 29.579 581 ALA AAA CA 1
ATOM 4629 C C . ALA A 1 583 ? -55.115 45.711 1.920 1.000 30.469 581 ALA AAA C 1
ATOM 4630 O O . ALA A 1 583 ? -54.228 46.568 2.068 1.000 30.405 581 ALA AAA O 1
ATOM 4632 N N . PHE A 1 584 ? -56.280 45.937 1.312 1.000 30.563 582 PHE AAA N 1
ATOM 4633 C CA . PHE A 1 584 ? -56.613 47.189 0.575 1.000 31.589 582 PHE AAA CA 1
ATOM 4634 C C . PHE A 1 584 ? -56.905 48.285 1.579 1.000 29.092 582 PHE AAA C 1
ATOM 4635 O O . PHE A 1 584 ? -56.505 49.415 1.278 1.000 32.901 582 PHE AAA O 1
ATOM 4643 N N . LEU A 1 585 ? -57.451 47.950 2.757 1.000 27.829 583 LEU AAA N 1
ATOM 4644 C CA . LEU A 1 585 ? -57.670 48.926 3.869 1.000 29.447 583 LEU AAA CA 1
ATOM 4645 C C . LEU A 1 585 ? -56.324 49.460 4.366 1.000 31.781 583 LEU AAA C 1
ATOM 4646 O O . LEU A 1 585 ? -56.165 50.679 4.504 1.000 31.568 583 LEU AAA O 1
ATOM 4651 N N . LEU A 1 586 ? -55.348 48.592 4.595 1.000 32.106 584 LEU AAA N 1
ATOM 4652 C CA . LEU A 1 586 ? -54.005 49.062 5.048 1.000 31.809 584 LEU AAA CA 1
ATOM 4653 C C . LEU A 1 586 ? -53.349 49.923 3.961 1.000 32.097 584 LEU AAA C 1
ATOM 4654 O O . LEU A 1 586 ? -52.649 50.957 4.274 1.000 33.871 584 LEU AAA O 1
ATOM 4659 N N . GLN A 1 587 ? -53.484 49.500 2.711 1.000 35.517 585 GLN AAA N 1
ATOM 4660 C CA . GLN A 1 587 ? -52.833 50.201 1.583 1.000 36.580 585 GLN AAA CA 1
ATOM 4661 C C . GLN A 1 587 ? -53.353 51.641 1.545 1.000 36.159 585 GLN AAA C 1
ATOM 4662 O O . GLN A 1 587 ? -52.519 52.562 1.486 1.000 34.340 585 GLN AAA O 1
ATOM 4668 N N . LYS A 1 588 ? -54.663 51.847 1.609 1.000 34.088 586 LYS AAA N 1
ATOM 4669 C CA . LYS A 1 588 ? -55.240 53.222 1.627 1.000 36.883 586 LYS AAA CA 1
ATOM 4670 C C . LYS A 1 588 ? -54.612 54.048 2.759 1.000 37.637 586 LYS AAA C 1
ATOM 4671 O O . LYS A 1 588 ? -54.126 55.157 2.454 1.000 35.367 586 LYS AAA O 1
ATOM 4677 N N . ARG A 1 589 ? -54.627 53.546 4.002 1.000 33.686 587 ARG AAA N 1
ATOM 4678 C CA . ARG A 1 589 ? -54.162 54.308 5.189 1.000 36.759 587 ARG AAA CA 1
ATOM 4679 C C . ARG A 1 589 ? -52.660 54.579 5.069 1.000 35.834 587 ARG AAA C 1
ATOM 4680 O O . ARG A 1 589 ? -52.239 55.733 5.290 1.000 37.522 587 ARG AAA O 1
ATOM 4688 N N . TRP A 1 590 ? -51.874 53.570 4.719 1.000 33.241 588 TRP AAA N 1
ATOM 4689 C CA . TRP A 1 590 ? -50.400 53.692 4.786 1.000 33.620 588 TRP AAA CA 1
ATOM 4690 C C . TRP A 1 590 ? -49.884 54.457 3.572 1.000 32.473 588 TRP AAA C 1
ATOM 4691 O O . TRP A 1 590 ? -48.915 55.189 3.755 1.000 34.215 588 TRP AAA O 1
ATOM 4702 N N . THR A 1 591 ? -50.504 54.343 2.405 1.000 34.449 589 THR AAA N 1
ATOM 4703 C CA . THR A 1 591 ? -50.045 55.117 1.222 1.000 35.931 589 THR AAA CA 1
ATOM 4704 C C . THR A 1 591 ? -50.646 56.522 1.275 1.000 39.290 589 THR AAA C 1
ATOM 4705 O O . THR A 1 591 ? -50.016 57.419 0.694 1.000 40.448 589 THR AAA O 1
ATOM 4709 N N . GLY A 1 592 ? -51.765 56.711 1.987 1.000 37.610 590 GLY AAA N 1
ATOM 4710 C CA . GLY A 1 592 ? -52.443 58.012 2.123 1.000 38.445 590 GLY AAA CA 1
ATOM 4711 C C . GLY A 1 592 ? -51.743 58.941 3.112 1.000 41.977 590 GLY AAA C 1
ATOM 4712 O O . GLY A 1 592 ? -51.825 60.166 2.940 1.000 47.675 590 GLY AAA O 1
ATOM 4713 N N . MET A 1 593 ? -51.077 58.412 4.131 1.000 45.732 591 MET AAA N 1
ATOM 4714 C CA . MET A 1 593 ? -50.338 59.270 5.094 1.000 43.446 591 MET AAA CA 1
ATOM 4715 C C . MET A 1 593 ? -49.091 59.849 4.412 1.000 41.471 591 MET AAA C 1
ATOM 4716 O O . MET A 1 593 ? -48.702 59.349 3.356 1.000 40.685 591 MET AAA O 1
ATOM 4721 N N . ASN A 1 594 ? -48.499 60.894 4.996 1.000 44.450 592 ASN AAA N 1
ATOM 4722 C CA . ASN A 1 594 ? -47.143 61.374 4.622 1.000 41.029 592 ASN AAA CA 1
ATOM 4723 C C . ASN A 1 594 ? -46.103 60.386 5.137 1.000 37.499 592 ASN AAA C 1
ATOM 4724 O O . ASN A 1 594 ? -46.236 59.909 6.278 1.000 38.282 592 ASN AAA O 1
ATOM 4729 N N . PHE A 1 595 ? -45.113 60.082 4.308 1.000 38.189 593 PHE AAA N 1
ATOM 4730 C CA . PHE A 1 595 ? -44.072 59.082 4.634 1.000 40.912 593 PHE AAA CA 1
ATOM 4731 C C . PHE A 1 595 ? -43.548 59.363 6.048 1.000 42.547 593 PHE AAA C 1
ATOM 4732 O O . PHE A 1 595 ? -43.176 60.503 6.343 1.000 43.211 593 PHE AAA O 1
ATOM 4740 N N . GLY A 1 596 ? -43.560 58.350 6.920 1.000 41.465 594 GLY AAA N 1
ATOM 4741 C CA . GLY A 1 596 ? -42.928 58.417 8.250 1.000 36.422 594 GLY AAA CA 1
ATOM 4742 C C . GLY A 1 596 ? -43.572 59.395 9.223 1.000 40.585 594 GLY AAA C 1
ATOM 4743 O O . GLY A 1 596 ? -42.928 59.671 10.245 1.000 39.748 594 GLY AAA O 1
ATOM 4744 N N . GLU A 1 597 ? -44.806 59.854 9.004 1.000 45.009 595 GLU AAA N 1
ATOM 4745 C CA . GLU A 1 597 ? -45.433 60.866 9.900 1.000 49.313 595 GLU AAA CA 1
ATOM 4746 C C . GLU A 1 597 ? -46.745 60.354 10.486 1.000 45.677 595 GLU AAA C 1
ATOM 4747 O O . GLU A 1 597 ? -47.617 59.974 9.692 1.000 47.040 595 GLU AAA O 1
ATOM 4753 N N . LYS A 1 598 ? -46.886 60.432 11.810 1.000 38.387 596 LYS AAA N 1
ATOM 4754 C CA . LYS A 1 598 ? -48.112 60.036 12.548 1.000 44.243 596 LYS AAA CA 1
ATOM 4755 C C . LYS A 1 598 ? -49.341 60.624 11.848 1.000 49.435 596 LYS AAA C 1
ATOM 4756 O O . LYS A 1 598 ? -49.402 61.832 11.645 1.000 53.418 596 LYS AAA O 1
ATOM 4762 N N . PRO A 1 599 ? -50.334 59.807 11.408 1.000 58.800 597 PRO AAA N 1
ATOM 4763 C CA . PRO A 1 599 ? -51.550 60.330 10.772 1.000 62.941 597 PRO AAA CA 1
ATOM 4764 C C . PRO A 1 599 ? -52.397 61.212 11.702 1.000 73.141 597 PRO AAA C 1
ATOM 4765 O O . PRO A 1 599 ? -52.035 61.337 12.865 1.000 78.969 597 PRO AAA O 1
ATOM 4769 N N . GLN A 1 600 ? -53.475 61.811 11.171 1.000 86.985 598 GLN AAA N 1
ATOM 4770 C CA . GLN A 1 600 ? -54.318 62.824 11.883 1.000 97.932 598 GLN AAA CA 1
ATOM 4771 C C . GLN A 1 600 ? -55.817 62.644 11.579 1.000 103.858 598 GLN AAA C 1
ATOM 4772 O O . GLN A 1 600 ? -56.227 62.890 10.422 1.000 101.490 598 GLN AAA O 1
ATOM 4778 N N . GLN A 1 601 ? -56.592 62.241 12.598 1.000 104.817 599 GLN AAA N 1
ATOM 4779 C CA . GLN A 1 601 ? -58.084 62.303 12.668 1.000 107.734 599 GLN AAA CA 1
ATOM 4780 C C . GLN A 1 601 ? -58.687 62.424 11.259 1.000 109.695 599 GLN AAA C 1
ATOM 4781 O O . GLN A 1 601 ? -59.456 61.582 10.783 1.000 107.989 599 GLN AAA O 1
ATOM 4787 N N . SER B 1 1 ? -23.927 22.414 -30.160 1.000 60.434 -1 SER BBB N 1
ATOM 4788 C CA . SER B 1 1 ? -24.723 21.159 -30.365 1.000 65.746 -1 SER BBB CA 1
ATOM 4789 C C . SER B 1 1 ? -24.297 20.086 -29.352 1.000 73.362 -1 SER BBB C 1
ATOM 4790 O O . SER B 1 1 ? -25.152 19.255 -28.969 1.000 83.132 -1 SER BBB O 1
ATOM 4793 N N . HIS B 1 2 ? -23.022 20.086 -28.949 1.000 78.047 0 HIS BBB N 1
ATOM 4794 C CA . HIS B 1 2 ? -22.477 19.228 -27.861 1.000 84.111 0 HIS BBB CA 1
ATOM 4795 C C . HIS B 1 2 ? -22.952 19.771 -26.508 1.000 83.177 0 HIS BBB C 1
ATOM 4796 O O . HIS B 1 2 ? -22.663 20.960 -26.218 1.000 78.175 0 HIS BBB O 1
ATOM 4803 N N . MET B 1 3 ? -23.656 18.944 -25.723 1.000 75.013 1 MET BBB N 1
ATOM 4804 C CA . MET B 1 3 ? -24.300 19.363 -24.444 1.000 75.431 1 MET BBB CA 1
ATOM 4805 C C . MET B 1 3 ? -24.069 18.280 -23.385 1.000 73.219 1 MET BBB C 1
ATOM 4806 O O . MET B 1 3 ? -24.827 17.270 -23.369 1.000 71.981 1 MET BBB O 1
ATOM 4811 N N . LEU B 1 4 ? -23.049 18.482 -22.544 1.000 62.330 2 LEU BBB N 1
ATOM 4812 C CA . LEU B 1 4 ? -22.799 17.624 -21.358 1.000 67.825 2 LEU BBB CA 1
ATOM 4813 C C . LEU B 1 4 ? -23.145 18.418 -20.091 1.000 64.289 2 LEU BBB C 1
ATOM 4814 O O . LEU B 1 4 ? -22.631 19.547 -19.942 1.000 53.552 2 LEU BBB O 1
ATOM 4819 N N . ARG B 1 5 ? -24.031 17.846 -19.267 1.000 65.008 3 ARG BBB N 1
ATOM 4820 C CA . ARG B 1 5 ? -24.390 18.276 -17.884 1.000 64.634 3 ARG BBB CA 1
ATOM 4821 C C . ARG B 1 5 ? -23.116 18.613 -17.108 1.000 59.224 3 ARG BBB C 1
ATOM 4822 O O . ARG B 1 5 ? -22.355 17.710 -16.786 1.000 62.996 3 ARG BBB O 1
ATOM 4830 N N . PRO B 1 6 ? -22.801 19.895 -16.794 1.000 55.250 4 PRO BBB N 1
ATOM 4831 C CA . PRO B 1 6 ? -21.607 20.221 -16.018 1.000 54.311 4 PRO BBB CA 1
ATOM 4832 C C . PRO B 1 6 ? -21.670 19.532 -14.656 1.000 60.735 4 PRO BBB C 1
ATOM 4833 O O . PRO B 1 6 ? -22.727 19.558 -14.047 1.000 59.837 4 PRO BBB O 1
ATOM 4837 N N . VAL B 1 7 ? -20.581 18.863 -14.274 1.000 61.582 5 VAL BBB N 1
ATOM 4838 C CA . VAL B 1 7 ? -20.442 18.129 -12.982 1.000 66.921 5 VAL BBB CA 1
ATOM 4839 C C . VAL B 1 7 ? -19.016 18.374 -12.496 1.000 66.506 5 VAL BBB C 1
ATOM 4840 O O . VAL B 1 7 ? -18.131 18.609 -13.354 1.000 69.237 5 VAL BBB O 1
ATOM 4844 N N . GLU B 1 8 ? -18.824 18.390 -11.177 1.000 60.312 6 GLU BBB N 1
ATOM 4845 C CA . GLU B 1 8 ? -17.510 18.700 -10.569 1.000 58.437 6 GLU BBB CA 1
ATOM 4846 C C . GLU B 1 8 ? -16.700 17.404 -10.494 1.000 54.017 6 GLU BBB C 1
ATOM 4847 O O . GLU B 1 8 ? -17.278 16.332 -10.194 1.000 47.588 6 GLU BBB O 1
ATOM 4853 N N . THR B 1 9 ? -15.425 17.525 -10.864 1.000 56.246 7 THR BBB N 1
ATOM 4854 C CA . THR B 1 9 ? -14.422 16.432 -11.001 1.000 60.925 7 THR BBB CA 1
ATOM 4855 C C . THR B 1 9 ? -13.073 16.976 -10.549 1.000 61.232 7 THR BBB C 1
ATOM 4856 O O . THR B 1 9 ? -12.937 18.183 -10.317 1.000 53.071 7 THR BBB O 1
ATOM 4860 N N . PRO B 1 10 ? -12.024 16.129 -10.446 1.000 62.044 8 PRO BBB N 1
ATOM 4861 C CA . PRO B 1 10 ? -10.682 16.648 -10.163 1.000 61.856 8 PRO BBB CA 1
ATOM 4862 C C . PRO B 1 10 ? -10.171 17.713 -11.157 1.000 65.454 8 PRO BBB C 1
ATOM 4863 O O . PRO B 1 10 ? -9.289 18.485 -10.771 1.000 67.197 8 PRO BBB O 1
ATOM 4867 N N . THR B 1 11 ? -10.760 17.778 -12.364 1.000 65.265 9 THR BBB N 1
ATOM 4868 C CA . THR B 1 11 ? -10.344 18.655 -13.506 1.000 68.351 9 THR BBB CA 1
ATOM 4869 C C . THR B 1 11 ? -11.436 19.666 -13.907 1.000 66.611 9 THR BBB C 1
ATOM 4870 O O . THR B 1 11 ? -11.163 20.476 -14.839 1.000 59.370 9 THR BBB O 1
ATOM 4874 N N . ARG B 1 12 ? -12.605 19.649 -13.248 1.000 63.694 10 ARG BBB N 1
ATOM 4875 C CA . ARG B 1 12 ? -13.755 20.547 -13.576 1.000 60.344 10 ARG BBB CA 1
ATOM 4876 C C . ARG B 1 12 ? -14.380 21.146 -12.301 1.000 59.606 10 ARG BBB C 1
ATOM 4877 O O . ARG B 1 12 ? -14.990 20.394 -11.494 1.000 52.375 10 ARG BBB O 1
ATOM 4885 N N . GLU B 1 13 ? -14.278 22.468 -12.157 1.000 54.134 11 GLU BBB N 1
ATOM 4886 C CA . GLU B 1 13 ? -14.948 23.253 -11.085 1.000 60.053 11 GLU BBB CA 1
ATOM 4887 C C . GLU B 1 13 ? -16.219 23.926 -11.648 1.000 63.523 11 GLU BBB C 1
ATOM 4888 O O . GLU B 1 13 ? -16.366 23.962 -12.889 1.000 62.289 11 GLU BBB O 1
ATOM 4894 N N . ILE B 1 14 ? -17.118 24.385 -10.759 1.000 64.604 12 ILE BBB N 1
ATOM 4895 C CA . ILE B 1 14 ? -18.378 25.139 -11.069 1.000 60.067 12 ILE BBB CA 1
ATOM 4896 C C . ILE B 1 14 ? -18.607 26.226 -10.013 1.000 61.993 12 ILE BBB C 1
ATOM 4897 O O . ILE B 1 14 ? -18.494 25.932 -8.803 1.000 65.173 12 ILE BBB O 1
ATOM 4902 N N . LYS B 1 15 ? -18.982 27.418 -10.481 1.000 58.471 13 LYS BBB N 1
ATOM 4903 C CA . LYS B 1 15 ? -19.544 28.532 -9.675 1.000 56.584 13 LYS BBB CA 1
ATOM 4904 C C . LYS B 1 15 ? -20.962 28.847 -10.179 1.000 56.830 13 LYS BBB C 1
ATOM 4905 O O . LYS B 1 15 ? -21.095 29.303 -11.334 1.000 54.419 13 LYS BBB O 1
ATOM 4911 N N . LYS B 1 16 ? -21.980 28.588 -9.354 1.000 56.361 14 LYS BBB N 1
ATOM 4912 C CA . LYS B 1 16 ? -23.392 29.013 -9.591 1.000 52.694 14 LYS BBB CA 1
ATOM 4913 C C . LYS B 1 16 ? -23.414 30.542 -9.670 1.000 49.687 14 LYS BBB C 1
ATOM 4914 O O . LYS B 1 16 ? -22.577 31.173 -8.999 1.000 47.043 14 LYS BBB O 1
ATOM 4920 N N . LEU B 1 17 ? -24.269 31.116 -10.516 1.000 45.362 15 LEU BBB N 1
ATOM 4921 C CA . LEU B 1 17 ? -24.495 32.587 -10.560 1.000 46.456 15 LEU BBB CA 1
ATOM 4922 C C . LEU B 1 17 ? -25.899 32.906 -10.012 1.000 43.195 15 LEU BBB C 1
ATOM 4923 O O . LEU B 1 17 ? -26.260 34.094 -9.980 1.000 41.234 15 LEU BBB O 1
ATOM 4928 N N . ASP B 1 18 ? -26.650 31.890 -9.573 1.000 43.283 16 ASP BBB N 1
ATOM 4929 C CA . ASP B 1 18 ? -28.021 32.042 -8.996 1.000 43.684 16 ASP BBB CA 1
ATOM 4930 C C . ASP B 1 18 ? -27.978 33.043 -7.829 1.000 46.523 16 ASP BBB C 1
ATOM 4931 O O . ASP B 1 18 ? -26.904 33.197 -7.184 1.000 40.588 16 ASP BBB O 1
ATOM 4936 N N . GLY B 1 19 ? -29.097 33.747 -7.624 1.000 41.810 17 GLY BBB N 1
ATOM 4937 C CA . GLY B 1 19 ? -29.295 34.721 -6.538 1.000 39.242 17 GLY BBB CA 1
ATOM 4938 C C . GLY B 1 19 ? -30.036 35.938 -7.049 1.000 37.699 17 GLY BBB C 1
ATOM 4939 O O . GLY B 1 19 ? -30.767 35.814 -8.044 1.000 41.671 17 GLY BBB O 1
ATOM 4940 N N . LEU B 1 20 ? -29.802 37.076 -6.411 1.000 35.121 18 LEU BBB N 1
ATOM 4941 C CA . LEU B 1 20 ? -30.386 38.369 -6.810 1.000 38.195 18 LEU BBB CA 1
ATOM 4942 C C . LEU B 1 20 ? -29.577 38.985 -7.957 1.000 39.418 18 LEU BBB C 1
ATOM 4943 O O . LEU B 1 20 ? -28.363 39.243 -7.794 1.000 36.258 18 LEU BBB O 1
ATOM 4948 N N . TRP B 1 21 ? -30.245 39.283 -9.063 1.000 37.014 19 TRP BBB N 1
ATOM 4949 C CA . TRP B 1 21 ? -29.671 40.107 -10.165 1.000 38.941 19 TRP BBB CA 1
ATOM 4950 C C . TRP B 1 21 ? -30.365 41.477 -10.224 1.000 43.068 19 TRP BBB C 1
ATOM 4951 O O . TRP B 1 21 ? -31.444 41.617 -9.633 1.000 45.800 19 TRP BBB O 1
ATOM 4962 N N . ALA B 1 22 ? -29.761 42.467 -10.893 1.000 43.949 20 ALA BBB N 1
ATOM 4963 C CA . ALA B 1 22 ? -30.447 43.712 -11.306 1.000 42.601 20 ALA BBB CA 1
ATOM 4964 C C . ALA B 1 22 ? -31.375 43.386 -12.478 1.000 46.215 20 ALA BBB C 1
ATOM 4965 O O . ALA B 1 22 ? -31.008 42.504 -13.312 1.000 47.668 20 ALA BBB O 1
ATOM 4967 N N . PHE B 1 23 ? -32.535 44.055 -12.525 1.000 40.483 21 PHE BBB N 1
ATOM 4968 C CA . PHE B 1 23 ? -33.626 43.778 -13.495 1.000 42.306 21 PHE BBB CA 1
ATOM 4969 C C . PHE B 1 23 ? -34.310 45.088 -13.871 1.000 40.246 21 PHE BBB C 1
ATOM 4970 O O . PHE B 1 23 ? -34.423 45.978 -13.021 1.000 43.713 21 PHE BBB O 1
ATOM 4978 N N . SER B 1 24 ? -34.641 45.198 -15.158 1.000 43.167 22 SER BBB N 1
ATOM 4979 C CA . SER B 1 24 ? -35.280 46.364 -15.807 1.000 45.803 22 SER BBB CA 1
ATOM 4980 C C . SER B 1 24 ? -36.164 45.865 -16.949 1.000 43.625 22 SER BBB C 1
ATOM 4981 O O . SER B 1 24 ? -35.781 44.900 -17.660 1.000 47.803 22 SER BBB O 1
ATOM 4984 N N . LEU B 1 25 ? -37.311 46.510 -17.121 1.000 43.758 23 LEU BBB N 1
ATOM 4985 C CA . LEU B 1 25 ? -38.106 46.415 -18.363 1.000 47.184 23 LEU BBB CA 1
ATOM 4986 C C . LEU B 1 25 ? -37.467 47.361 -19.387 1.000 46.580 23 LEU BBB C 1
ATOM 4987 O O . LEU B 1 25 ? -36.660 48.226 -18.983 1.000 48.884 23 LEU BBB O 1
ATOM 4992 N N . ASP B 1 26 ? -37.807 47.185 -20.663 1.000 46.995 24 ASP BBB N 1
ATOM 4993 C CA . ASP B 1 26 ? -37.368 48.072 -21.770 1.000 48.512 24 ASP BBB CA 1
ATOM 4994 C C . ASP B 1 26 ? -38.605 48.408 -22.618 1.000 46.959 24 ASP BBB C 1
ATOM 4995 O O . ASP B 1 26 ? -38.704 47.938 -23.782 1.000 44.313 24 ASP BBB O 1
ATOM 5000 N N . ARG B 1 27 ? -39.545 49.146 -22.028 1.000 45.722 25 ARG BBB N 1
ATOM 5001 C CA . ARG B 1 27 ? -40.828 49.534 -22.676 1.000 56.343 25 ARG BBB CA 1
ATOM 5002 C C . ARG B 1 27 ? -40.528 50.268 -23.992 1.000 58.618 25 ARG BBB C 1
ATOM 5003 O O . ARG B 1 27 ? -41.270 50.033 -24.972 1.000 56.943 25 ARG BBB O 1
ATOM 5011 N N . GLU B 1 28 ? -39.457 51.070 -24.021 1.000 58.248 26 GLU BBB N 1
ATOM 5012 C CA . GLU B 1 28 ? -39.117 51.986 -25.147 1.000 59.968 26 GLU BBB CA 1
ATOM 5013 C C . GLU B 1 28 ? -38.253 51.260 -26.185 1.000 59.138 26 GLU BBB C 1
ATOM 5014 O O . GLU B 1 28 ? -37.806 51.917 -27.140 1.000 60.110 26 GLU BBB O 1
ATOM 5020 N N . ASN B 1 29 ? -38.015 49.961 -25.994 1.000 58.256 27 ASN BBB N 1
ATOM 5021 C CA . ASN B 1 29 ? -37.204 49.099 -26.892 1.000 59.998 27 ASN BBB CA 1
ATOM 5022 C C . ASN B 1 29 ? -35.963 49.863 -27.393 1.000 64.854 27 ASN BBB C 1
ATOM 5023 O O . ASN B 1 29 ? -35.704 49.851 -28.610 1.000 66.709 27 ASN BBB O 1
ATOM 5028 N N . CYS B 1 30 ? -35.214 50.501 -26.487 1.000 59.670 28 CYS BBB N 1
ATOM 5029 C CA . CYS B 1 30 ? -34.052 51.375 -26.808 1.000 58.784 28 CYS BBB CA 1
ATOM 5030 C C . CYS B 1 30 ? -32.782 50.850 -26.133 1.000 61.548 28 CYS BBB C 1
ATOM 5031 O O . CYS B 1 30 ? -31.772 51.577 -26.130 1.000 63.547 28 CYS BBB O 1
ATOM 5034 N N . GLY B 1 31 ? -32.844 49.637 -25.582 1.000 59.978 29 GLY BBB N 1
ATOM 5035 C CA . GLY B 1 31 ? -31.777 49.076 -24.741 1.000 56.743 29 GLY BBB CA 1
ATOM 5036 C C . GLY B 1 31 ? -30.565 48.766 -25.586 1.000 60.557 29 GLY BBB C 1
ATOM 5037 O O . GLY B 1 31 ? -29.448 49.121 -25.161 1.000 66.809 29 GLY BBB O 1
ATOM 5038 N N . ILE B 1 32 ? -30.794 48.162 -26.755 1.000 56.942 30 ILE BBB N 1
ATOM 5039 C CA . ILE B 1 32 ? -29.724 47.728 -27.702 1.000 59.529 30 ILE BBB CA 1
ATOM 5040 C C . ILE B 1 32 ? -29.104 48.970 -28.348 1.000 58.459 30 ILE BBB C 1
ATOM 5041 O O . ILE B 1 32 ? -27.868 49.026 -28.415 1.000 61.836 30 ILE BBB O 1
ATOM 5046 N N . ASP B 1 33 ? -29.919 49.950 -28.746 1.000 59.742 31 ASP BBB N 1
ATOM 5047 C CA . ASP B 1 33 ? -29.437 51.229 -29.343 1.000 61.945 31 ASP BBB CA 1
ATOM 5048 C C . ASP B 1 33 ? -28.602 52.000 -28.310 1.000 65.048 31 ASP BBB C 1
ATOM 5049 O O . ASP B 1 33 ? -27.621 52.642 -28.721 1.000 67.311 31 ASP BBB O 1
ATOM 5054 N N . GLN B 1 34 ? -28.961 51.945 -27.020 1.000 66.203 32 GLN BBB N 1
ATOM 5055 C CA . GLN B 1 34 ? -28.197 52.614 -25.927 1.000 60.749 32 GLN BBB CA 1
ATOM 5056 C C . GLN B 1 34 ? -27.204 51.618 -25.304 1.000 54.577 32 GLN BBB C 1
ATOM 5057 O O . GLN B 1 34 ? -26.491 52.006 -24.372 1.000 50.969 32 GLN BBB O 1
ATOM 5063 N N . ARG B 1 35 ? -27.133 50.393 -25.826 1.000 54.717 33 ARG BBB N 1
ATOM 5064 C CA . ARG B 1 35 ? -26.091 49.390 -25.471 1.000 66.529 33 ARG BBB CA 1
ATOM 5065 C C . ARG B 1 35 ? -25.994 49.329 -23.942 1.000 64.697 33 ARG BBB C 1
ATOM 5066 O O . ARG B 1 35 ? -24.954 49.731 -23.378 1.000 65.653 33 ARG BBB O 1
ATOM 5074 N N . TRP B 1 36 ? -27.081 48.881 -23.309 1.000 62.848 34 TRP BBB N 1
ATOM 5075 C CA . TRP B 1 36 ? -27.301 48.941 -21.836 1.000 56.645 34 TRP BBB CA 1
ATOM 5076 C C . TRP B 1 36 ? -26.237 48.105 -21.116 1.000 53.365 34 TRP BBB C 1
ATOM 5077 O O . TRP B 1 36 ? -25.876 48.494 -20.003 1.000 53.907 34 TRP BBB O 1
ATOM 5088 N N . TRP B 1 37 ? -25.708 47.060 -21.767 1.000 48.607 35 TRP BBB N 1
ATOM 5089 C CA . TRP B 1 37 ? -24.675 46.140 -21.220 1.000 52.448 35 TRP BBB CA 1
ATOM 5090 C C . TRP B 1 37 ? -23.352 46.867 -20.923 1.000 55.692 35 TRP BBB C 1
ATOM 5091 O O . TRP B 1 37 ? -22.482 46.241 -20.306 1.000 49.365 35 TRP BBB O 1
ATOM 5102 N N . GLU B 1 38 ? -23.187 48.127 -21.341 1.000 60.364 36 GLU BBB N 1
ATOM 5103 C CA . GLU B 1 38 ? -21.923 48.886 -21.145 1.000 57.740 36 GLU BBB CA 1
ATOM 5104 C C . GLU B 1 38 ? -21.898 49.546 -19.761 1.000 61.566 36 GLU BBB C 1
ATOM 5105 O O . GLU B 1 38 ? -20.779 49.771 -19.263 1.000 54.596 36 GLU BBB O 1
ATOM 5111 N N . SER B 1 39 ? -23.062 49.836 -19.162 1.000 57.092 37 SER BBB N 1
ATOM 5112 C CA . SER B 1 39 ? -23.179 50.443 -17.806 1.000 58.179 37 SER BBB CA 1
ATOM 5113 C C . SER B 1 39 ? -24.052 49.560 -16.898 1.000 55.914 37 SER BBB C 1
ATOM 5114 O O . SER B 1 39 ? -24.641 48.585 -17.403 1.000 48.858 37 SER BBB O 1
ATOM 5117 N N . ALA B 1 40 ? -24.118 49.849 -15.592 1.000 54.831 38 ALA BBB N 1
ATOM 5118 C CA . ALA B 1 40 ? -25.155 49.267 -14.701 1.000 50.209 38 ALA BBB CA 1
ATOM 5119 C C . ALA B 1 40 ? -26.523 49.625 -15.287 1.000 51.033 38 ALA BBB C 1
ATOM 5120 O O . ALA B 1 40 ? -26.690 50.805 -15.673 1.000 50.296 38 ALA BBB O 1
ATOM 5122 N N . LEU B 1 41 ? -27.457 48.670 -15.335 1.000 48.955 39 LEU BBB N 1
ATOM 5123 C CA . LEU B 1 41 ? -28.887 48.920 -15.691 1.000 47.374 39 LEU BBB CA 1
ATOM 5124 C C . LEU B 1 41 ? -29.422 50.113 -14.911 1.000 46.798 39 LEU BBB C 1
ATOM 5125 O O . LEU B 1 41 ? -29.253 50.097 -13.707 1.000 54.768 39 LEU BBB O 1
ATOM 5130 N N . GLN B 1 42 ? -30.048 51.094 -15.570 1.000 53.070 40 GLN BBB N 1
ATOM 5131 C CA . GLN B 1 42 ? -30.651 52.285 -14.903 1.000 53.726 40 GLN BBB CA 1
ATOM 5132 C C . GLN B 1 42 ? -32.028 51.911 -14.326 1.000 53.164 40 GLN BBB C 1
ATOM 5133 O O . GLN B 1 42 ? -32.731 51.054 -14.921 1.000 54.720 40 GLN BBB O 1
ATOM 5139 N N . GLU B 1 43 ? -32.417 52.538 -13.214 1.000 52.593 41 GLU BBB N 1
ATOM 5140 C CA . GLU B 1 43 ? -33.766 52.348 -12.606 1.000 55.014 41 GLU BBB CA 1
ATOM 5141 C C . GLU B 1 43 ? -34.112 50.847 -12.631 1.000 47.384 41 GLU BBB C 1
ATOM 5142 O O . GLU B 1 43 ? -35.162 50.461 -13.205 1.000 50.812 41 GLU BBB O 1
ATOM 5148 N N . SER B 1 44 ? -33.214 50.027 -12.079 1.000 44.011 42 SER BBB N 1
ATOM 5149 C CA . SER B 1 44 ? -33.366 48.557 -11.930 1.000 40.589 42 SER BBB CA 1
ATOM 5150 C C . SER B 1 44 ? -33.957 48.236 -10.551 1.000 40.589 42 SER BBB C 1
ATOM 5151 O O . SER B 1 44 ? -34.131 49.160 -9.736 1.000 42.809 42 SER BBB O 1
ATOM 5154 N N . ARG B 1 45 ? -34.217 46.956 -10.301 1.000 34.962 43 ARG BBB N 1
ATOM 5155 C CA . ARG B 1 45 ? -34.634 46.421 -8.994 1.000 33.798 43 ARG BBB CA 1
ATOM 5156 C C . ARG B 1 45 ? -34.109 45.002 -8.943 1.000 34.159 43 ARG BBB C 1
ATOM 5157 O O . ARG B 1 45 ? -33.821 44.443 -10.025 1.000 32.317 43 ARG BBB O 1
ATOM 5165 N N . ALA B 1 46 ? -34.046 44.439 -7.750 1.000 36.553 44 ALA BBB N 1
ATOM 5166 C CA . ALA B 1 46 ? -33.629 43.046 -7.528 1.000 35.385 44 ALA BBB CA 1
ATOM 5167 C C . ALA B 1 46 ? -34.698 42.087 -8.046 1.000 35.719 44 ALA BBB C 1
ATOM 5168 O O . ALA B 1 46 ? -35.909 42.346 -7.865 1.000 37.978 44 ALA BBB O 1
ATOM 5170 N N . ILE B 1 47 ? -34.231 41.035 -8.714 1.000 37.838 45 ILE BBB N 1
ATOM 5171 C CA . ILE B 1 47 ? -35.022 39.859 -9.151 1.000 35.598 45 ILE BBB CA 1
ATOM 5172 C C . ILE B 1 47 ? -34.249 38.609 -8.731 1.000 34.869 45 ILE BBB C 1
ATOM 5173 O O . ILE B 1 47 ? -33.023 38.668 -8.655 1.000 41.907 45 ILE BBB O 1
ATOM 5178 N N . ALA B 1 48 ? -34.961 37.530 -8.460 1.000 32.233 46 ALA BBB N 1
ATOM 5179 C CA . ALA B 1 48 ? -34.401 36.210 -8.150 1.000 36.780 46 ALA BBB CA 1
ATOM 5180 C C . ALA B 1 48 ? -34.185 35.449 -9.456 1.000 39.238 46 ALA BBB C 1
ATOM 5181 O O . ALA B 1 48 ? -35.166 35.346 -10.241 1.000 39.833 46 ALA BBB O 1
ATOM 5183 N N . VAL B 1 49 ? -32.981 34.882 -9.593 1.000 38.332 47 VAL BBB N 1
ATOM 5184 C CA . VAL B 1 49 ? -32.557 33.893 -10.629 1.000 40.005 47 VAL BBB CA 1
ATOM 5185 C C . VAL B 1 49 ? -32.117 32.641 -9.884 1.000 36.627 47 VAL BBB C 1
ATOM 5186 O O . VAL B 1 49 ? -31.175 32.687 -9.104 1.000 38.865 47 VAL BBB O 1
ATOM 5190 N N . PRO B 1 50 ? -32.742 31.478 -10.081 1.000 35.660 48 PRO BBB N 1
ATOM 5191 C CA . PRO B 1 50 ? -33.782 31.287 -11.092 1.000 37.513 48 PRO BBB CA 1
ATOM 5192 C C . PRO B 1 50 ? -35.246 31.556 -10.710 1.000 43.856 48 PRO BBB C 1
ATOM 5193 O O . PRO B 1 50 ? -35.575 31.485 -9.544 1.000 44.225 48 PRO BBB O 1
ATOM 5197 N N . GLY B 1 51 ? -36.082 31.807 -11.729 1.000 46.665 49 GLY BBB N 1
ATOM 5198 C CA . GLY B 1 51 ? -37.544 32.023 -11.617 1.000 41.772 49 GLY BBB CA 1
ATOM 5199 C C . GLY B 1 51 ? -38.081 32.849 -12.772 1.000 39.238 49 GLY BBB C 1
ATOM 5200 O O . GLY B 1 51 ? -37.295 33.571 -13.369 1.000 41.038 49 GLY BBB O 1
ATOM 5201 N N . SER B 1 52 ? -39.382 32.757 -13.079 1.000 41.348 50 SER BBB N 1
ATOM 5202 C CA . SER B 1 52 ? -40.033 33.653 -14.065 1.000 36.138 50 SER BBB CA 1
ATOM 5203 C C . SER B 1 52 ? -39.936 35.072 -13.497 1.000 35.312 50 SER BBB C 1
ATOM 5204 O O . SER B 1 52 ? -39.991 35.168 -12.277 1.000 36.335 50 SER BBB O 1
ATOM 5207 N N . PHE B 1 53 ? -39.782 36.128 -14.312 1.000 37.183 51 PHE BBB N 1
ATOM 5208 C CA . PHE B 1 53 ? -39.890 37.529 -13.804 1.000 38.681 51 PHE BBB CA 1
ATOM 5209 C C . PHE B 1 53 ? -41.358 37.910 -13.481 1.000 35.512 51 PHE BBB C 1
ATOM 5210 O O . PHE B 1 53 ? -41.585 38.923 -12.771 1.000 34.527 51 PHE BBB O 1
ATOM 5218 N N . ASN B 1 54 ? -42.325 37.178 -14.028 1.000 31.471 52 ASN BBB N 1
ATOM 5219 C CA . ASN B 1 54 ? -43.748 37.638 -14.155 1.000 32.598 52 ASN BBB CA 1
ATOM 5220 C C . ASN B 1 54 ? -44.458 37.858 -12.805 1.000 36.188 52 ASN BBB C 1
ATOM 5221 O O . ASN B 1 54 ? -45.133 38.910 -12.687 1.000 35.182 52 ASN BBB O 1
ATOM 5226 N N . ASP B 1 55 ? -44.377 36.894 -11.871 1.000 32.026 53 ASP BBB N 1
ATOM 5227 C CA . ASP B 1 55 ? -45.123 36.885 -10.581 1.000 32.218 53 ASP BBB CA 1
ATOM 5228 C C . ASP B 1 55 ? -44.251 37.314 -9.396 1.000 38.088 53 ASP BBB C 1
ATOM 5229 O O . ASP B 1 55 ? -44.767 37.292 -8.275 1.000 34.371 53 ASP BBB O 1
ATOM 5234 N N . GLN B 1 56 ? -43.002 37.743 -9.609 1.000 32.926 54 GLN BBB N 1
ATOM 5235 C CA . GLN B 1 56 ? -42.092 38.016 -8.471 1.000 36.052 54 GLN BBB CA 1
ATOM 5236 C C . GLN B 1 56 ? -42.521 39.322 -7.794 1.000 35.804 54 GLN BBB C 1
ATOM 5237 O O . GLN B 1 56 ? -42.164 39.504 -6.630 1.000 31.191 54 GLN BBB O 1
ATOM 5243 N N . PHE B 1 57 ? -43.218 40.210 -8.516 1.000 34.027 55 PHE BBB N 1
ATOM 5244 C CA . PHE B 1 57 ? -43.462 41.618 -8.098 1.000 33.921 55 PHE BBB CA 1
ATOM 5245 C C . PHE B 1 57 ? -44.944 41.911 -7.778 1.000 31.815 55 PHE BBB C 1
ATOM 5246 O O . PHE B 1 57 ? -45.227 43.084 -7.485 1.000 37.960 55 PHE BBB O 1
ATOM 5254 N N . ALA B 1 58 ? -45.859 40.945 -7.856 1.000 30.536 56 ALA BBB N 1
ATOM 5255 C CA . ALA B 1 58 ? -47.317 41.157 -7.652 1.000 32.026 56 ALA BBB CA 1
ATOM 5256 C C . ALA B 1 58 ? -47.766 42.405 -8.406 1.000 35.233 56 ALA BBB C 1
ATOM 5257 O O . ALA B 1 58 ? -48.449 43.224 -7.797 1.000 36.020 56 ALA BBB O 1
ATOM 5259 N N . ASP B 1 59 ? -47.387 42.529 -9.674 1.000 37.163 57 ASP BBB N 1
ATOM 5260 C CA . ASP B 1 59 ? -47.674 43.707 -10.526 1.000 40.294 57 ASP BBB CA 1
ATOM 5261 C C . ASP B 1 59 ? -48.136 43.188 -11.893 1.000 38.260 57 ASP BBB C 1
ATOM 5262 O O . ASP B 1 59 ? -47.347 42.531 -12.579 1.000 32.579 57 ASP BBB O 1
ATOM 5267 N N . ALA B 1 60 ? -49.394 43.451 -12.242 1.000 36.617 58 ALA BBB N 1
ATOM 5268 C CA . ALA B 1 60 ? -50.053 43.000 -13.483 1.000 37.266 58 ALA BBB CA 1
ATOM 5269 C C . ALA B 1 60 ? -49.287 43.503 -14.719 1.000 38.227 58 ALA BBB C 1
ATOM 5270 O O . ALA B 1 60 ? -49.146 42.722 -15.675 1.000 37.496 58 ALA BBB O 1
ATOM 5272 N N . ASP B 1 61 ? -48.802 44.748 -14.676 1.000 39.025 59 ASP BBB N 1
ATOM 5273 C CA . ASP B 1 61 ? -48.083 45.449 -15.774 1.000 40.007 59 ASP BBB CA 1
ATOM 5274 C C . ASP B 1 61 ? -46.772 44.713 -16.098 1.000 41.740 59 ASP BBB C 1
ATOM 5275 O O . ASP B 1 61 ? -46.431 44.625 -17.288 1.000 43.567 59 ASP BBB O 1
ATOM 5280 N N . ILE B 1 62 ? -46.092 44.157 -15.100 1.000 36.752 60 ILE BBB N 1
ATOM 5281 C CA . ILE B 1 62 ? -44.913 43.282 -15.322 1.000 36.393 60 ILE BBB CA 1
ATOM 5282 C C . ILE B 1 62 ? -45.421 41.897 -15.740 1.000 35.685 60 ILE BBB C 1
ATOM 5283 O O . ILE B 1 62 ? -44.908 41.371 -16.717 1.000 38.378 60 ILE BBB O 1
ATOM 5288 N N . ARG B 1 63 ? -46.414 41.337 -15.058 1.000 38.578 61 ARG BBB N 1
ATOM 5289 C CA . ARG B 1 63 ? -46.881 39.960 -15.357 1.000 39.850 61 ARG BBB CA 1
ATOM 5290 C C . ARG B 1 63 ? -47.194 39.822 -16.854 1.000 40.448 61 ARG BBB C 1
ATOM 5291 O O . ARG B 1 63 ? -46.920 38.734 -17.444 1.000 38.766 61 ARG BBB O 1
ATOM 5299 N N . ASN B 1 64 ? -47.797 40.859 -17.431 1.000 45.152 62 ASN BBB N 1
ATOM 5300 C CA . ASN B 1 64 ? -48.418 40.797 -18.779 1.000 42.569 62 ASN BBB CA 1
ATOM 5301 C C . ASN B 1 64 ? -47.476 41.409 -19.819 1.000 47.170 62 ASN BBB C 1
ATOM 5302 O O . ASN B 1 64 ? -47.903 41.491 -20.975 1.000 41.447 62 ASN BBB O 1
ATOM 5307 N N . TYR B 1 65 ? -46.258 41.812 -19.429 1.000 46.608 63 TYR BBB N 1
ATOM 5308 C CA . TYR B 1 65 ? -45.323 42.621 -20.260 1.000 44.668 63 TYR BBB CA 1
ATOM 5309 C C . TYR B 1 65 ? -44.879 41.811 -21.487 1.000 44.161 63 TYR BBB C 1
ATOM 5310 O O . TYR B 1 65 ? -44.647 40.590 -21.381 1.000 37.953 63 TYR BBB O 1
ATOM 5319 N N . ALA B 1 66 ? -44.797 42.451 -22.651 1.000 40.335 64 ALA BBB N 1
ATOM 5320 C CA . ALA B 1 66 ? -44.368 41.778 -23.901 1.000 45.965 64 ALA BBB CA 1
ATOM 5321 C C . ALA B 1 66 ? -43.163 42.527 -24.451 1.000 42.695 64 ALA BBB C 1
ATOM 5322 O O . ALA B 1 66 ? -43.244 43.768 -24.587 1.000 45.147 64 ALA BBB O 1
ATOM 5324 N N . GLY B 1 67 ? -42.055 41.824 -24.670 1.000 46.790 65 GLY BBB N 1
ATOM 5325 C CA . GLY B 1 67 ? -40.871 42.482 -25.247 1.000 43.509 65 GLY BBB CA 1
ATOM 5326 C C . GLY B 1 67 ? -39.582 42.005 -24.632 1.000 41.883 65 GLY BBB C 1
ATOM 5327 O O . GLY B 1 67 ? -39.447 40.788 -24.387 1.000 42.683 65 GLY BBB O 1
ATOM 5328 N N . ASN B 1 68 ? -38.642 42.928 -24.467 1.000 40.763 66 ASN BBB N 1
ATOM 5329 C CA . ASN B 1 68 ? -37.325 42.612 -23.867 1.000 43.964 66 ASN BBB CA 1
ATOM 5330 C C . ASN B 1 68 ? -37.303 43.086 -22.419 1.000 43.334 66 ASN BBB C 1
ATOM 5331 O O . ASN B 1 68 ? -37.805 44.201 -22.146 1.000 44.453 66 ASN BBB O 1
ATOM 5336 N N . VAL B 1 69 ? -36.619 42.294 -21.591 1.000 39.573 67 VAL BBB N 1
ATOM 5337 C CA . VAL B 1 69 ? -36.241 42.591 -20.185 1.000 37.574 67 VAL BBB CA 1
ATOM 5338 C C . VAL B 1 69 ? -34.736 42.328 -20.048 1.000 40.334 67 VAL BBB C 1
ATOM 5339 O O . VAL B 1 69 ? -34.187 41.486 -20.783 1.000 41.784 67 VAL BBB O 1
ATOM 5343 N N . TRP B 1 70 ? -34.119 43.061 -19.142 1.000 43.440 68 TRP BBB N 1
ATOM 5344 C CA . TRP B 1 70 ? -32.656 43.098 -18.915 1.000 44.055 68 TRP BBB CA 1
ATOM 5345 C C . TRP B 1 70 ? -32.356 42.598 -17.508 1.000 44.721 68 TRP BBB C 1
ATOM 5346 O O . TRP B 1 70 ? -32.901 43.176 -16.550 1.000 45.242 68 TRP BBB O 1
ATOM 5357 N N . TYR B 1 71 ? -31.540 41.549 -17.421 1.000 45.999 69 TYR BBB N 1
ATOM 5358 C CA . TYR B 1 71 ? -30.897 41.032 -16.191 1.000 43.394 69 TYR BBB CA 1
ATOM 5359 C C . TYR B 1 71 ? -29.412 41.398 -16.211 1.000 48.190 69 TYR BBB C 1
ATOM 5360 O O . TYR B 1 71 ? -28.768 41.257 -17.282 1.000 43.040 69 TYR BBB O 1
ATOM 5369 N N . GLN B 1 72 ? -28.864 41.778 -15.062 1.000 44.574 70 GLN BBB N 1
ATOM 5370 C CA . GLN B 1 72 ? -27.431 42.148 -14.930 1.000 43.804 70 GLN BBB CA 1
ATOM 5371 C C . GLN B 1 72 ? -26.921 41.779 -13.536 1.000 47.474 70 GLN BBB C 1
ATOM 5372 O O . GLN B 1 72 ? -27.680 42.001 -12.562 1.000 43.011 70 GLN BBB O 1
ATOM 5378 N N . ARG B 1 73 ? -25.676 41.297 -13.435 1.000 43.946 71 ARG BBB N 1
ATOM 5379 C CA . ARG B 1 73 ? -24.948 41.164 -12.134 1.000 46.447 71 ARG BBB CA 1
ATOM 5380 C C . ARG B 1 73 ? -23.432 41.182 -12.374 1.000 47.651 71 ARG BBB C 1
ATOM 5381 O O . ARG B 1 73 ? -23.018 40.845 -13.486 1.000 41.333 71 ARG BBB O 1
ATOM 5389 N N . GLU B 1 74 ? -22.649 41.529 -11.354 1.000 48.403 72 GLU BBB N 1
ATOM 5390 C CA . GLU B 1 74 ? -21.172 41.365 -11.341 1.000 44.956 72 GLU BBB CA 1
ATOM 5391 C C . GLU B 1 74 ? -20.855 40.009 -10.700 1.000 47.967 72 GLU BBB C 1
ATOM 5392 O O . GLU B 1 74 ? -21.703 39.524 -9.900 1.000 51.908 72 GLU BBB O 1
ATOM 5398 N N . VAL B 1 75 ? -19.717 39.399 -11.072 1.000 42.775 73 VAL BBB N 1
ATOM 5399 C CA . VAL B 1 75 ? -19.174 38.138 -10.472 1.000 41.878 73 VAL BBB CA 1
ATOM 5400 C C . VAL B 1 75 ? -17.629 38.071 -10.570 1.000 51.696 73 VAL BBB C 1
ATOM 5401 O O . VAL B 1 75 ? -17.060 38.283 -11.673 1.000 50.520 73 VAL BBB O 1
ATOM 5405 N N . PHE B 1 76 ? -16.964 37.696 -9.472 1.000 54.829 74 PHE BBB N 1
ATOM 5406 C CA . PHE B 1 76 ? -15.509 37.375 -9.428 1.000 51.930 74 PHE BBB CA 1
ATOM 5407 C C . PHE B 1 76 ? -15.250 35.995 -10.042 1.000 53.260 74 PHE BBB C 1
ATOM 5408 O O . PHE B 1 76 ? -15.840 34.991 -9.581 1.000 53.066 74 PHE BBB O 1
ATOM 5416 N N . ILE B 1 77 ? -14.353 35.928 -11.032 1.000 51.885 75 ILE BBB N 1
ATOM 5417 C CA . ILE B 1 77 ? -13.868 34.618 -11.555 1.000 51.495 75 ILE BBB CA 1
ATOM 5418 C C . ILE B 1 77 ? -12.810 34.145 -10.567 1.000 52.859 75 ILE BBB C 1
ATOM 5419 O O . ILE B 1 77 ? -11.954 34.933 -10.165 1.000 45.639 75 ILE BBB O 1
ATOM 5424 N N . PRO B 1 78 ? -12.918 32.890 -10.080 1.000 49.677 76 PRO BBB N 1
ATOM 5425 C CA . PRO B 1 78 ? -11.959 32.340 -9.126 1.000 53.203 76 PRO BBB CA 1
ATOM 5426 C C . PRO B 1 78 ? -10.506 32.491 -9.616 1.000 57.335 76 PRO BBB C 1
ATOM 5427 O O . PRO B 1 78 ? -10.267 32.347 -10.796 1.000 60.582 76 PRO BBB O 1
ATOM 5431 N N . LYS B 1 79 ? -9.589 32.792 -8.694 1.000 57.108 77 LYS BBB N 1
ATOM 5432 C CA . LYS B 1 79 ? -8.137 33.004 -8.965 1.000 57.240 77 LYS BBB CA 1
ATOM 5433 C C . LYS B 1 79 ? -7.502 31.729 -9.563 1.000 56.966 77 LYS BBB C 1
ATOM 5434 O O . LYS B 1 79 ? -6.706 31.867 -10.517 1.000 52.354 77 LYS BBB O 1
ATOM 5440 N N . GLY B 1 80 ? -7.907 30.535 -9.112 1.000 53.023 78 GLY BBB N 1
ATOM 5441 C CA . GLY B 1 80 ? -7.289 29.258 -9.518 1.000 61.248 78 GLY BBB CA 1
ATOM 5442 C C . GLY B 1 80 ? -7.739 28.776 -10.887 1.000 67.306 78 GLY BBB C 1
ATOM 5443 O O . GLY B 1 80 ? -7.591 27.565 -11.156 1.000 71.497 78 GLY BBB O 1
ATOM 5444 N N . TRP B 1 81 ? -8.295 29.665 -11.715 1.000 66.293 79 TRP BBB N 1
ATOM 5445 C CA . TRP B 1 81 ? -8.952 29.302 -12.999 1.000 67.850 79 TRP BBB CA 1
ATOM 5446 C C . TRP B 1 81 ? -8.074 29.742 -14.178 1.000 62.903 79 TRP BBB C 1
ATOM 5447 O O . TRP B 1 81 ? -8.272 29.183 -15.272 1.000 59.136 79 TRP BBB O 1
ATOM 5458 N N . ALA B 1 82 ? -7.188 30.728 -13.956 1.000 57.966 80 ALA BBB N 1
ATOM 5459 C CA . ALA B 1 82 ? -6.081 31.156 -14.854 1.000 64.154 80 ALA BBB CA 1
ATOM 5460 C C . ALA B 1 82 ? -5.449 29.931 -15.531 1.000 62.125 80 ALA BBB C 1
ATOM 5461 O O . ALA B 1 82 ? -5.038 28.990 -14.800 1.000 54.921 80 ALA BBB O 1
ATOM 5463 N N . GLY B 1 83 ? -5.425 29.933 -16.873 1.000 62.656 81 GLY BBB N 1
ATOM 5464 C CA . GLY B 1 83 ? -4.912 28.839 -17.725 1.000 60.535 81 GLY BBB CA 1
ATOM 5465 C C . GLY B 1 83 ? -5.794 27.598 -17.689 1.000 68.575 81 GLY BBB C 1
ATOM 5466 O O . GLY B 1 83 ? -5.249 26.480 -17.722 1.000 69.877 81 GLY BBB O 1
ATOM 5467 N N . GLN B 1 84 ? -7.116 27.771 -17.625 1.000 67.449 82 GLN BBB N 1
ATOM 5468 C CA . GLN B 1 84 ? -8.088 26.678 -17.892 1.000 64.285 82 GLN BBB CA 1
ATOM 5469 C C . GLN B 1 84 ? -9.200 27.228 -18.785 1.000 62.853 82 GLN BBB C 1
ATOM 5470 O O . GLN B 1 84 ? -9.262 28.464 -18.978 1.000 66.423 82 GLN BBB O 1
ATOM 5476 N N . ARG B 1 85 ? -10.001 26.333 -19.364 1.000 66.007 83 ARG BBB N 1
ATOM 5477 C CA . ARG B 1 85 ? -11.138 26.712 -20.241 1.000 69.170 83 ARG BBB CA 1
ATOM 5478 C C . ARG B 1 85 ? -12.295 27.170 -19.348 1.000 69.091 83 ARG BBB C 1
ATOM 5479 O O . ARG B 1 85 ? -12.808 26.311 -18.592 1.000 60.826 83 ARG BBB O 1
ATOM 5487 N N . ILE B 1 86 ? -12.660 28.459 -19.425 1.000 66.110 84 ILE BBB N 1
ATOM 5488 C CA . ILE B 1 86 ? -13.797 29.078 -18.670 1.000 64.106 84 ILE BBB CA 1
ATOM 5489 C C . ILE B 1 86 ? -15.028 29.164 -19.586 1.000 62.516 84 ILE BBB C 1
ATOM 5490 O O . ILE B 1 86 ? -15.003 29.982 -20.538 1.000 69.938 84 ILE BBB O 1
ATOM 5495 N N . VAL B 1 87 ? -16.065 28.366 -19.293 1.000 61.548 85 VAL BBB N 1
ATOM 5496 C CA . VAL B 1 87 ? -17.400 28.398 -19.977 1.000 58.945 85 VAL BBB CA 1
ATOM 5497 C C . VAL B 1 87 ? -18.405 29.222 -19.151 1.000 59.175 85 VAL BBB C 1
ATOM 5498 O O . VAL B 1 87 ? -18.384 29.101 -17.918 1.000 63.946 85 VAL BBB O 1
ATOM 5502 N N . LEU B 1 88 ? -19.322 29.943 -19.812 1.000 55.367 86 LEU BBB N 1
ATOM 5503 C CA . LEU B 1 88 ? -20.549 30.518 -19.189 1.000 50.759 86 LEU BBB CA 1
ATOM 5504 C C . LEU B 1 88 ? -21.783 29.803 -19.743 1.000 53.387 86 LEU BBB C 1
ATOM 5505 O O . LEU B 1 88 ? -21.977 29.833 -20.973 1.000 60.462 86 LEU BBB O 1
ATOM 5510 N N . ARG B 1 89 ? -22.582 29.192 -18.865 1.000 46.492 87 ARG BBB N 1
ATOM 5511 C CA . ARG B 1 89 ? -23.739 28.341 -19.239 1.000 45.777 87 ARG BBB CA 1
ATOM 5512 C C . ARG B 1 89 ? -25.031 28.773 -18.536 1.000 47.103 87 ARG BBB C 1
ATOM 5513 O O . ARG B 1 89 ? -25.075 28.793 -17.272 1.000 49.427 87 ARG BBB O 1
ATOM 5521 N N . PHE B 1 90 ? -26.062 29.006 -19.351 1.000 45.771 88 PHE BBB N 1
ATOM 5522 C CA . PHE B 1 90 ? -27.479 29.190 -18.953 1.000 42.301 88 PHE BBB CA 1
ATOM 5523 C C . PHE B 1 90 ? -28.214 27.892 -19.220 1.000 39.983 88 PHE BBB C 1
ATOM 5524 O O . PHE B 1 90 ? -28.238 27.487 -20.394 1.000 49.905 88 PHE BBB O 1
ATOM 5532 N N . ASP B 1 91 ? -28.766 27.274 -18.176 1.000 43.066 89 ASP BBB N 1
ATOM 5533 C CA . ASP B 1 91 ? -29.554 26.011 -18.262 1.000 45.573 89 ASP BBB CA 1
ATOM 5534 C C . ASP B 1 91 ? -30.868 26.265 -19.022 1.000 46.889 89 ASP BBB C 1
ATOM 5535 O O . ASP B 1 91 ? -31.446 25.287 -19.559 1.000 49.341 89 ASP BBB O 1
ATOM 5540 N N . ALA B 1 92 ? -31.353 27.508 -19.034 1.000 41.041 90 ALA BBB N 1
ATOM 5541 C CA . ALA B 1 92 ? -32.567 27.919 -19.788 1.000 44.042 90 ALA BBB CA 1
ATOM 5542 C C . ALA B 1 92 ? -32.809 29.419 -19.654 1.000 46.297 90 ALA BBB C 1
ATOM 5543 O O . ALA B 1 92 ? -32.667 29.973 -18.533 1.000 40.366 90 ALA BBB O 1
ATOM 5545 N N . VAL B 1 93 ? -33.163 30.046 -20.774 1.000 45.834 91 VAL BBB N 1
ATOM 5546 C CA . VAL B 1 93 ? -33.703 31.434 -20.806 1.000 43.698 91 VAL BBB CA 1
ATOM 5547 C C . VAL B 1 93 ? -34.893 31.413 -21.753 1.000 49.548 91 VAL BBB C 1
ATOM 5548 O O . VAL B 1 93 ? -34.719 30.949 -22.922 1.000 43.168 91 VAL BBB O 1
ATOM 5552 N N . THR B 1 94 ? -36.051 31.816 -21.219 1.000 44.905 92 THR BBB N 1
ATOM 5553 C CA . THR B 1 94 ? -37.374 31.810 -21.894 1.000 47.452 92 THR BBB CA 1
ATOM 5554 C C . THR B 1 94 ? -37.674 33.227 -22.366 1.000 49.123 92 THR BBB C 1
ATOM 5555 O O . THR B 1 94 ? -37.771 34.125 -21.535 1.000 44.874 92 THR BBB O 1
ATOM 5559 N N . HIS B 1 95 ? -37.765 33.442 -23.693 1.000 47.965 93 HIS BBB N 1
ATOM 5560 C CA . HIS B 1 95 ? -37.656 32.416 -24.720 1.000 47.827 93 HIS BBB CA 1
ATOM 5561 C C . HIS B 1 95 ? -36.366 32.616 -25.512 1.000 48.260 93 HIS BBB C 1
ATOM 5562 O O . HIS B 1 95 ? -35.900 31.661 -26.143 1.000 41.860 93 HIS BBB O 1
ATOM 5569 N N . TYR B 1 96 ? -35.837 33.835 -25.487 1.000 50.731 94 TYR BBB N 1
ATOM 5570 C CA . TYR B 1 96 ? -34.592 34.225 -26.186 1.000 54.318 94 TYR BBB CA 1
ATOM 5571 C C . TYR B 1 96 ? -33.665 34.973 -25.224 1.000 50.974 94 TYR BBB C 1
ATOM 5572 O O . TYR B 1 96 ? -34.123 35.939 -24.584 1.000 55.630 94 TYR BBB O 1
ATOM 5581 N N . GLY B 1 97 ? -32.394 34.567 -25.164 1.000 57.029 95 GLY BBB N 1
ATOM 5582 C CA . GLY B 1 97 ? -31.318 35.319 -24.479 1.000 55.802 95 GLY BBB CA 1
ATOM 5583 C C . GLY B 1 97 ? -30.199 35.732 -25.427 1.000 53.757 95 GLY BBB C 1
ATOM 5584 O O . GLY B 1 97 ? -29.898 34.957 -26.343 1.000 51.972 95 GLY BBB O 1
ATOM 5585 N N . LYS B 1 98 ? -29.646 36.934 -25.214 1.000 50.931 96 LYS BBB N 1
ATOM 5586 C CA . LYS B 1 98 ? -28.356 37.432 -25.758 1.000 56.059 96 LYS BBB CA 1
ATOM 5587 C C . LYS B 1 98 ? -27.542 37.984 -24.583 1.000 55.560 96 LYS BBB C 1
ATOM 5588 O O . LYS B 1 98 ? -28.110 38.761 -23.786 1.000 47.248 96 LYS BBB O 1
ATOM 5594 N N . VAL B 1 99 ? -26.259 37.621 -24.514 1.000 47.761 97 VAL BBB N 1
ATOM 5595 C CA . VAL B 1 99 ? -25.408 37.721 -23.294 1.000 52.158 97 VAL BBB CA 1
ATOM 5596 C C . VAL B 1 99 ? -24.121 38.470 -23.635 1.000 57.656 97 VAL BBB C 1
ATOM 5597 O O . VAL B 1 99 ? -23.463 38.097 -24.608 1.000 59.813 97 VAL BBB O 1
ATOM 5601 N N . TRP B 1 100 ? -23.803 39.496 -22.854 1.000 57.592 98 TRP BBB N 1
ATOM 5602 C CA . TRP B 1 100 ? -22.542 40.264 -22.940 1.000 59.703 98 TRP BBB CA 1
ATOM 5603 C C . TRP B 1 100 ? -21.723 39.946 -21.684 1.000 64.508 98 TRP BBB C 1
ATOM 5604 O O . TRP B 1 100 ? -22.332 39.772 -20.587 1.000 53.208 98 TRP BBB O 1
ATOM 5615 N N . VAL B 1 101 ? -20.406 39.844 -21.845 1.000 56.423 99 VAL BBB N 1
ATOM 5616 C CA . VAL B 1 101 ? -19.424 39.843 -20.722 1.000 48.392 99 VAL BBB CA 1
ATOM 5617 C C . VAL B 1 101 ? -18.682 41.167 -20.830 1.000 51.398 99 VAL BBB C 1
ATOM 5618 O O . VAL B 1 101 ? -18.047 41.400 -21.887 1.000 51.196 99 VAL BBB O 1
ATOM 5622 N N . ASN B 1 102 ? -18.838 42.030 -19.833 1.000 46.975 100 ASN BBB N 1
ATOM 5623 C CA . ASN B 1 102 ? -18.347 43.431 -19.863 1.000 56.263 100 ASN BBB CA 1
ATOM 5624 C C . ASN B 1 102 ? -18.935 44.104 -21.107 1.000 59.605 100 ASN BBB C 1
ATOM 5625 O O . ASN B 1 102 ? -20.139 44.419 -21.079 1.000 51.762 100 ASN BBB O 1
ATOM 5630 N N . ASN B 1 103 ? -18.155 44.289 -22.172 1.000 57.671 101 ASN BBB N 1
ATOM 5631 C CA . ASN B 1 103 ? -18.684 44.954 -23.388 1.000 62.258 101 ASN BBB CA 1
ATOM 5632 C C . ASN B 1 103 ? -18.728 43.967 -24.550 1.000 60.346 101 ASN BBB C 1
ATOM 5633 O O . ASN B 1 103 ? -19.103 44.398 -25.645 1.000 66.894 101 ASN BBB O 1
ATOM 5638 N N . GLN B 1 104 ? -18.442 42.688 -24.306 1.000 59.356 102 GLN BBB N 1
ATOM 5639 C CA . GLN B 1 104 ? -18.272 41.695 -25.397 1.000 51.338 102 GLN BBB CA 1
ATOM 5640 C C . GLN B 1 104 ? -19.467 40.749 -25.464 1.000 54.806 102 GLN BBB C 1
ATOM 5641 O O . GLN B 1 104 ? -19.663 39.991 -24.490 1.000 57.702 102 GLN BBB O 1
ATOM 5647 N N . GLU B 1 105 ? -20.171 40.736 -26.605 1.000 54.742 103 GLU BBB N 1
ATOM 5648 C CA . GLU B 1 105 ? -21.260 39.768 -26.916 1.000 51.331 103 GLU BBB CA 1
ATOM 5649 C C . GLU B 1 105 ? -20.657 38.361 -27.038 1.000 55.951 103 GLU BBB C 1
ATOM 5650 O O . GLU B 1 105 ? -19.650 38.249 -27.745 1.000 57.585 103 GLU BBB O 1
ATOM 5656 N N . VAL B 1 106 ? -21.271 37.335 -26.419 1.000 49.393 104 VAL BBB N 1
ATOM 5657 C CA . VAL B 1 106 ? -20.698 35.959 -26.269 1.000 50.200 104 VAL BBB CA 1
ATOM 5658 C C . VAL B 1 106 ? -21.698 34.875 -26.694 1.000 51.899 104 VAL BBB C 1
ATOM 5659 O O . VAL B 1 106 ? -21.242 33.734 -26.950 1.000 47.899 104 VAL BBB O 1
ATOM 5663 N N . MET B 1 107 ? -23.004 35.144 -26.736 1.000 49.538 105 MET BBB N 1
ATOM 5664 C CA . MET B 1 107 ? -23.943 34.110 -27.243 1.000 50.945 105 MET BBB CA 1
ATOM 5665 C C . MET B 1 107 ? -25.360 34.657 -27.414 1.000 48.823 105 MET BBB C 1
ATOM 5666 O O . MET B 1 107 ? -25.648 35.778 -26.957 1.000 50.032 105 MET BBB O 1
ATOM 5671 N N . GLU B 1 108 ? -26.181 33.826 -28.061 1.000 50.540 106 GLU BBB N 1
ATOM 5672 C CA . GLU B 1 108 ? -27.584 34.047 -28.475 1.000 50.590 106 GLU BBB CA 1
ATOM 5673 C C . GLU B 1 108 ? -28.235 32.683 -28.406 1.000 51.381 106 GLU BBB C 1
ATOM 5674 O O . GLU B 1 108 ? -27.516 31.695 -28.597 1.000 54.145 106 GLU BBB O 1
ATOM 5680 N N . HIS B 1 109 ? -29.522 32.636 -28.105 1.000 50.451 107 HIS BBB N 1
ATOM 5681 C CA . HIS B 1 109 ? -30.301 31.381 -28.141 1.000 48.895 107 HIS BBB CA 1
ATOM 5682 C C . HIS B 1 109 ? -31.787 31.700 -28.293 1.000 50.321 107 HIS BBB C 1
ATOM 5683 O O . HIS B 1 109 ? -32.228 32.748 -27.780 1.000 47.823 107 HIS BBB O 1
ATOM 5690 N N . GLN B 1 110 ? -32.468 30.827 -29.034 1.000 54.377 108 GLN BBB N 1
ATOM 5691 C CA . GLN B 1 110 ? -33.936 30.731 -29.198 1.000 52.506 108 GLN BBB CA 1
ATOM 5692 C C . GLN B 1 110 ? -34.309 29.306 -28.847 1.000 51.266 108 GLN BBB C 1
ATOM 5693 O O . GLN B 1 110 ? -33.659 28.404 -29.382 1.000 50.096 108 GLN BBB O 1
ATOM 5699 N N . GLY B 1 111 ? -35.333 29.151 -28.008 1.000 51.548 109 GLY BBB N 1
ATOM 5700 C CA . GLY B 1 111 ? -35.673 27.912 -27.293 1.000 50.899 109 GLY BBB CA 1
ATOM 5701 C C . GLY B 1 111 ? -35.659 28.214 -25.807 1.000 52.646 109 GLY BBB C 1
ATOM 5702 O O . GLY B 1 111 ? -34.567 28.545 -25.289 1.000 44.151 109 GLY BBB O 1
ATOM 5703 N N . GLY B 1 112 ? -36.843 28.201 -25.184 1.000 55.401 110 GLY BBB N 1
ATOM 5704 C CA . GLY B 1 112 ? -37.060 28.617 -23.785 1.000 51.714 110 GLY BBB CA 1
ATOM 5705 C C . GLY B 1 112 ? -36.543 27.604 -22.777 1.000 50.799 110 GLY BBB C 1
ATOM 5706 O O . GLY B 1 112 ? -36.379 28.011 -21.609 1.000 50.692 110 GLY BBB O 1
ATOM 5707 N N . TYR B 1 113 ? -36.251 26.362 -23.194 1.000 42.980 111 TYR BBB N 1
ATOM 5708 C CA . TYR B 1 113 ? -36.259 25.174 -22.301 1.000 43.426 111 TYR BBB CA 1
ATOM 5709 C C . TYR B 1 113 ? -34.988 24.294 -22.381 1.000 44.556 111 TYR BBB C 1
ATOM 5710 O O . TYR B 1 113 ? -35.005 23.213 -21.783 1.000 43.971 111 TYR BBB O 1
ATOM 5719 N N . THR B 1 114 ? -33.896 24.726 -23.019 1.000 46.754 112 THR BBB N 1
ATOM 5720 C CA . THR B 1 114 ? -32.660 23.895 -23.150 1.000 44.097 112 THR BBB CA 1
ATOM 5721 C C . THR B 1 114 ? -31.419 24.756 -22.980 1.000 42.167 112 THR BBB C 1
ATOM 5722 O O . THR B 1 114 ? -31.460 25.970 -23.178 1.000 46.578 112 THR BBB O 1
ATOM 5726 N N . PRO B 1 115 ? -30.269 24.173 -22.578 1.000 40.897 113 PRO BBB N 1
ATOM 5727 C CA . PRO B 1 115 ? -29.091 24.985 -22.313 1.000 42.983 113 PRO BBB CA 1
ATOM 5728 C C . PRO B 1 115 ? -28.348 25.569 -23.517 1.000 51.951 113 PRO BBB C 1
ATOM 5729 O O . PRO B 1 115 ? -28.563 25.158 -24.649 1.000 54.979 113 PRO BBB O 1
ATOM 5733 N N . PHE B 1 116 ? -27.502 26.547 -23.203 1.000 52.890 114 PHE BBB N 1
ATOM 5734 C CA . PHE B 1 116 ? -26.628 27.251 -24.166 1.000 53.490 114 PHE BBB CA 1
ATOM 5735 C C . PHE B 1 116 ? -25.463 27.877 -23.404 1.000 57.498 114 PHE BBB C 1
ATOM 5736 O O . PHE B 1 116 ? -25.671 28.437 -22.306 1.000 54.957 114 PHE BBB O 1
ATOM 5744 N N . GLU B 1 117 ? -24.277 27.770 -24.000 1.000 56.914 115 GLU BBB N 1
ATOM 5745 C CA . GLU B 1 117 ? -22.980 28.109 -23.365 1.000 63.761 115 GLU BBB CA 1
ATOM 5746 C C . GLU B 1 117 ? -22.014 28.615 -24.437 1.000 64.694 115 GLU BBB C 1
ATOM 5747 O O . GLU B 1 117 ? -22.199 28.249 -25.613 1.000 67.132 115 GLU BBB O 1
ATOM 5753 N N . ALA B 1 118 ? -21.070 29.469 -24.031 1.000 59.911 116 ALA BBB N 1
ATOM 5754 C CA . ALA B 1 118 ? -19.913 29.944 -24.826 1.000 61.340 116 ALA BBB CA 1
ATOM 5755 C C . ALA B 1 118 ? -18.647 29.824 -23.974 1.000 61.853 116 ALA BBB C 1
ATOM 5756 O O . ALA B 1 118 ? -18.754 29.941 -22.737 1.000 60.208 116 ALA BBB O 1
ATOM 5758 N N . ASP B 1 119 ? -17.506 29.560 -24.612 1.000 61.508 117 ASP BBB N 1
ATOM 5759 C CA . ASP B 1 119 ? -16.148 29.687 -24.012 1.000 57.447 117 ASP BBB CA 1
ATOM 5760 C C . ASP B 1 119 ? -15.850 31.183 -23.836 1.000 52.690 117 ASP BBB C 1
ATOM 5761 O O . ASP B 1 119 ? -15.772 31.886 -24.847 1.000 57.235 117 ASP BBB O 1
ATOM 5766 N N . VAL B 1 120 ? -15.679 31.663 -22.602 1.000 57.782 118 VAL BBB N 1
ATOM 5767 C CA . VAL B 1 120 ? -15.528 33.128 -22.319 1.000 57.851 118 VAL BBB CA 1
ATOM 5768 C C . VAL B 1 120 ? -14.111 33.419 -21.802 1.000 56.079 118 VAL BBB C 1
ATOM 5769 O O . VAL B 1 120 ? -13.864 34.583 -21.403 1.000 56.973 118 VAL BBB O 1
ATOM 5773 N N . THR B 1 121 ? -13.203 32.433 -21.879 1.000 57.294 119 THR BBB N 1
ATOM 5774 C CA . THR B 1 121 ? -11.786 32.544 -21.419 1.000 53.252 119 THR BBB CA 1
ATOM 5775 C C . THR B 1 121 ? -11.170 33.854 -21.907 1.000 54.960 119 THR BBB C 1
ATOM 5776 O O . THR B 1 121 ? -10.543 34.571 -21.126 1.000 60.958 119 THR BBB O 1
ATOM 5780 N N . PRO B 1 122 ? -11.307 34.216 -23.203 1.000 54.399 120 PRO BBB N 1
ATOM 5781 C CA . PRO B 1 122 ? -10.664 35.427 -23.714 1.000 53.643 120 PRO BBB CA 1
ATOM 5782 C C . PRO B 1 122 ? -11.141 36.780 -23.168 1.000 59.838 120 PRO BBB C 1
ATOM 5783 O O . PRO B 1 122 ? -10.384 37.721 -23.337 1.000 63.057 120 PRO BBB O 1
ATOM 5787 N N . TYR B 1 123 ? -12.343 36.876 -22.574 1.000 60.542 121 TYR BBB N 1
ATOM 5788 C CA . TYR B 1 123 ? -12.950 38.180 -22.173 1.000 54.616 121 TYR BBB CA 1
ATOM 5789 C C . TYR B 1 123 ? -13.011 38.314 -20.649 1.000 58.331 121 TYR BBB C 1
ATOM 5790 O O . TYR B 1 123 ? -13.552 39.342 -20.174 1.000 53.084 121 TYR BBB O 1
ATOM 5799 N N . VAL B 1 124 ? -12.439 37.350 -19.916 1.000 52.005 122 VAL BBB N 1
ATOM 5800 C CA . VAL B 1 124 ? -12.413 37.344 -18.421 1.000 59.772 122 VAL BBB CA 1
ATOM 5801 C C . VAL B 1 124 ? -10.969 37.200 -17.912 1.000 61.155 122 VAL BBB C 1
ATOM 5802 O O . VAL B 1 124 ? -10.130 36.657 -18.636 1.000 58.692 122 VAL BBB O 1
ATOM 5806 N N . ILE B 1 125 ? -10.712 37.690 -16.696 1.000 69.141 123 ILE BBB N 1
ATOM 5807 C CA . ILE B 1 125 ? -9.394 37.640 -15.987 1.000 68.496 123 ILE BBB CA 1
ATOM 5808 C C . ILE B 1 125 ? -9.619 37.057 -14.580 1.000 67.213 123 ILE BBB C 1
ATOM 5809 O O . ILE B 1 125 ? -10.207 37.771 -13.729 1.000 58.290 123 ILE BBB O 1
ATOM 5814 N N . ALA B 1 126 ? -9.201 35.802 -14.350 1.000 64.536 124 ALA BBB N 1
ATOM 5815 C CA . ALA B 1 126 ? -9.329 35.087 -13.0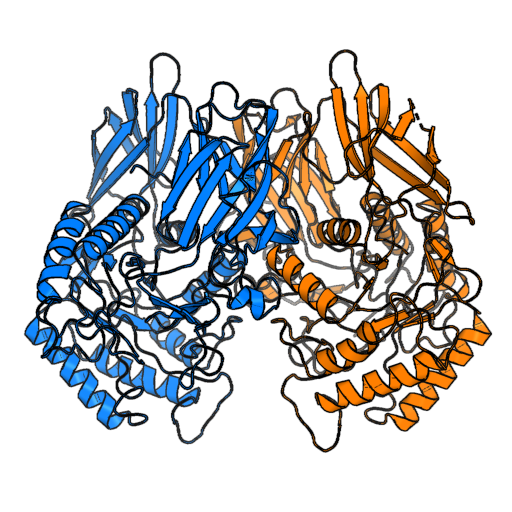53 1.000 63.027 124 ALA BBB CA 1
ATOM 5816 C C . ALA B 1 126 ? -8.891 36.019 -11.914 1.000 61.936 124 ALA BBB C 1
ATOM 5817 O O . ALA B 1 126 ? -7.817 36.626 -12.043 1.000 55.180 124 ALA BBB O 1
ATOM 5819 N N . GLY B 1 127 ? -9.713 36.175 -10.865 1.000 61.131 125 GLY BBB N 1
ATOM 5820 C CA . GLY B 1 127 ? -9.439 37.101 -9.743 1.000 53.500 125 GLY BBB CA 1
ATOM 5821 C C . GLY B 1 127 ? -9.960 38.513 -9.995 1.000 53.802 125 GLY BBB C 1
ATOM 5822 O O . GLY B 1 127 ? -9.785 39.375 -9.104 1.000 51.707 125 GLY BBB O 1
ATOM 5823 N N . LYS B 1 128 ? -10.629 38.754 -11.128 1.000 56.660 126 LYS BBB N 1
ATOM 5824 C CA . LYS B 1 128 ? -11.267 40.068 -11.437 1.000 57.241 126 LYS BBB CA 1
ATOM 5825 C C . LYS B 1 128 ? -12.791 39.926 -11.494 1.000 53.447 126 LYS BBB C 1
ATOM 5826 O O . LYS B 1 128 ? -13.292 38.832 -11.832 1.000 43.578 126 LYS BBB O 1
ATOM 5832 N N . SER B 1 129 ? -13.499 41.014 -11.204 1.000 49.255 127 SER BBB N 1
ATOM 5833 C CA . SER B 1 129 ? -14.981 41.069 -11.312 1.000 52.535 127 SER BBB CA 1
ATOM 5834 C C . SER B 1 129 ? -15.363 41.487 -12.739 1.000 55.960 127 SER BBB C 1
ATOM 5835 O O . SER B 1 129 ? -14.829 42.522 -13.221 1.000 49.836 127 SER BBB O 1
ATOM 5838 N N . VAL B 1 130 ? -16.239 40.709 -13.381 1.000 50.901 128 VAL BBB N 1
ATOM 5839 C CA . VAL B 1 130 ? -16.802 41.004 -14.733 1.000 55.290 128 VAL BBB CA 1
ATOM 5840 C C . VAL B 1 130 ? -18.327 41.132 -14.637 1.000 57.551 128 VAL BBB C 1
ATOM 5841 O O . VAL B 1 130 ? -18.938 40.427 -13.805 1.000 54.894 128 VAL BBB O 1
ATOM 5845 N N . ARG B 1 131 ? -18.897 42.012 -15.462 1.000 51.745 129 ARG BBB N 1
ATOM 5846 C CA . ARG B 1 131 ? -20.350 42.317 -15.507 1.000 51.554 129 ARG BBB CA 1
ATOM 5847 C C . ARG B 1 131 ? -21.056 41.448 -16.557 1.000 48.562 129 ARG BBB C 1
ATOM 5848 O O . ARG B 1 131 ? -20.693 41.546 -17.747 1.000 49.344 129 ARG BBB O 1
ATOM 5856 N N . ILE B 1 132 ? -22.028 40.633 -16.142 1.000 40.103 130 ILE BBB N 1
ATOM 5857 C CA . ILE B 1 132 ? -22.869 39.786 -17.043 1.000 40.585 130 ILE BBB CA 1
ATOM 5858 C C . ILE B 1 132 ? -24.216 40.483 -17.276 1.000 47.152 130 ILE BBB C 1
ATOM 5859 O O . ILE B 1 132 ? -24.957 40.687 -16.295 1.000 44.330 130 ILE BBB O 1
ATOM 5864 N N . THR B 1 133 ? -24.468 40.935 -18.509 1.000 43.638 131 THR BBB N 1
ATOM 5865 C CA . THR B 1 133 ? -25.760 41.508 -18.948 1.000 40.852 131 THR BBB CA 1
ATOM 5866 C C . THR B 1 133 ? -26.449 40.463 -19.826 1.000 44.559 131 THR BBB C 1
ATOM 5867 O O . THR B 1 133 ? -25.741 39.725 -20.521 1.000 47.502 131 THR BBB O 1
ATOM 5871 N N . VAL B 1 134 ? -27.776 40.343 -19.710 1.000 42.735 132 VAL BBB N 1
ATOM 5872 C CA . VAL B 1 134 ? -28.625 39.414 -20.512 1.000 44.384 132 VAL BBB CA 1
ATOM 5873 C C . VAL B 1 134 ? -29.899 40.158 -20.914 1.000 48.157 132 VAL BBB C 1
ATOM 5874 O O . VAL B 1 134 ? -30.589 40.675 -20.023 1.000 42.218 132 VAL BBB O 1
ATOM 5878 N N . CYS B 1 135 ? -30.149 40.259 -22.217 1.000 51.211 133 CYS BBB N 1
ATOM 5879 C CA . CYS B 1 135 ? -31.403 40.781 -22.814 1.000 48.454 133 CYS BBB CA 1
ATOM 5880 C C . CYS B 1 135 ? -32.265 39.553 -23.056 1.000 47.468 133 CYS BBB C 1
ATOM 5881 O O . CYS B 1 135 ? -31.785 38.676 -23.783 1.000 50.897 133 CYS BBB O 1
ATOM 5884 N N . VAL B 1 136 ? -33.422 39.449 -22.394 1.000 48.189 134 VAL BBB N 1
ATOM 5885 C CA . VAL B 1 136 ? -34.323 38.256 -22.478 1.000 45.306 134 VAL BBB CA 1
ATOM 5886 C C . VAL B 1 136 ? -35.625 38.702 -23.152 1.000 45.983 134 VAL BBB C 1
ATOM 5887 O O . VAL B 1 136 ? -36.239 39.681 -22.689 1.000 46.684 134 VAL BBB O 1
ATOM 5891 N N . ASN B 1 137 ? -36.035 37.997 -24.200 1.000 44.218 135 ASN BBB N 1
ATOM 5892 C CA . ASN B 1 137 ? -37.212 38.372 -25.013 1.000 45.037 135 ASN BBB CA 1
ATOM 5893 C C . ASN B 1 137 ? -38.232 37.247 -24.843 1.000 45.447 135 ASN BBB C 1
ATOM 5894 O O . ASN B 1 137 ? -37.810 36.066 -24.843 1.000 40.935 135 ASN BBB O 1
ATOM 5899 N N . ASN B 1 138 ? -39.509 37.598 -24.662 1.000 44.762 136 ASN BBB N 1
ATOM 5900 C CA . ASN B 1 138 ? -40.588 36.609 -24.383 1.000 46.364 136 ASN BBB CA 1
ATOM 5901 C C . ASN B 1 138 ? -41.590 36.520 -25.535 1.000 45.785 136 ASN BBB C 1
ATOM 5902 O O . ASN B 1 138 ? -42.630 35.858 -25.344 1.000 44.821 136 ASN BBB O 1
ATOM 5907 N N . GLU B 1 139 ? -41.272 37.092 -26.695 1.000 49.546 137 GLU BBB N 1
ATOM 5908 C CA . GLU B 1 139 ? -42.222 37.164 -27.840 1.000 48.673 137 GLU BBB CA 1
ATOM 5909 C C . GLU B 1 139 ? -42.244 35.852 -28.613 1.000 45.790 137 GLU BBB C 1
ATOM 5910 O O . GLU B 1 139 ? -41.190 35.249 -28.792 1.000 45.036 137 GLU BBB O 1
ATOM 5916 N N . LEU B 1 140 ? -43.438 35.456 -29.053 1.000 48.283 138 LEU BBB N 1
ATOM 5917 C CA . LEU B 1 140 ? -43.694 34.241 -29.860 1.000 47.712 138 LEU BBB CA 1
ATOM 5918 C C . LEU B 1 140 ? -44.332 34.644 -31.192 1.000 52.748 138 LEU BBB C 1
ATOM 5919 O O . LEU B 1 140 ? -45.216 35.520 -31.189 1.000 49.378 138 LEU BBB O 1
ATOM 5924 N N . ASN B 1 141 ? -43.860 34.046 -32.287 1.000 54.863 139 ASN BBB N 1
ATOM 5925 C CA . ASN B 1 141 ? -44.332 34.338 -33.669 1.000 52.408 139 ASN BBB CA 1
ATOM 5926 C C . ASN B 1 141 ? -44.591 32.985 -34.340 1.000 52.187 139 ASN BBB C 1
ATOM 5927 O O . ASN B 1 141 ? -44.621 31.961 -33.621 1.000 48.712 139 ASN BBB O 1
ATOM 5932 N N . TRP B 1 142 ? -44.797 32.924 -35.653 1.000 54.980 140 TRP BBB N 1
ATOM 5933 C CA . TRP B 1 142 ? -45.129 31.595 -36.231 1.000 54.333 140 TRP BBB CA 1
ATOM 5934 C C . TRP B 1 142 ? -43.869 30.734 -36.382 1.000 55.274 140 TRP BBB C 1
ATOM 5935 O O . TRP B 1 142 ? -44.029 29.525 -36.626 1.000 60.511 140 TRP BBB O 1
ATOM 5946 N N . GLN B 1 143 ? -42.673 31.296 -36.173 1.000 57.500 141 GLN BBB N 1
ATOM 5947 C CA . GLN B 1 143 ? -41.407 30.519 -36.284 1.000 65.269 141 GLN BBB CA 1
ATOM 5948 C C . GLN B 1 143 ? -40.922 30.005 -34.922 1.000 67.231 141 GLN BBB C 1
ATOM 5949 O O . GLN B 1 143 ? -40.090 29.076 -34.939 1.000 66.240 141 GLN BBB O 1
ATOM 5955 N N . THR B 1 144 ? -41.405 30.549 -33.796 1.000 60.616 142 THR BBB N 1
ATOM 5956 C CA . THR B 1 144 ? -40.954 30.113 -32.443 1.000 52.709 142 THR BBB CA 1
ATOM 5957 C C . THR B 1 144 ? -41.638 28.799 -32.077 1.000 52.661 142 THR BBB C 1
ATOM 5958 O O . THR B 1 144 ? -42.757 28.553 -32.552 1.000 53.411 142 THR BBB O 1
ATOM 5962 N N . ILE B 1 145 ? -40.955 27.988 -31.268 1.000 55.352 143 ILE BBB N 1
ATOM 5963 C CA . ILE B 1 145 ? -41.486 26.734 -30.663 1.000 52.650 143 ILE BBB CA 1
ATOM 5964 C C . ILE B 1 145 ? -41.647 26.999 -29.164 1.000 52.979 143 ILE BBB C 1
ATOM 5965 O O . ILE B 1 145 ? -40.649 27.003 -28.445 1.000 46.804 143 ILE BBB O 1
ATOM 5970 N N . PRO B 1 146 ? -42.875 27.268 -28.643 1.000 52.975 144 PRO BBB N 1
ATOM 5971 C CA . PRO B 1 146 ? -44.122 27.176 -29.406 1.000 52.888 144 PRO BBB CA 1
ATOM 5972 C C . PRO B 1 146 ? -44.531 28.474 -30.101 1.000 49.618 144 PRO BBB C 1
ATOM 5973 O O . PRO B 1 146 ? -43.963 29.534 -29.845 1.000 53.344 144 PRO BBB O 1
ATOM 5977 N N . PRO B 1 147 ? -45.489 28.412 -31.052 1.000 52.341 145 PRO BBB N 1
ATOM 5978 C CA . PRO B 1 147 ? -45.940 29.604 -31.769 1.000 53.401 145 PRO BBB CA 1
ATOM 5979 C C . PRO B 1 147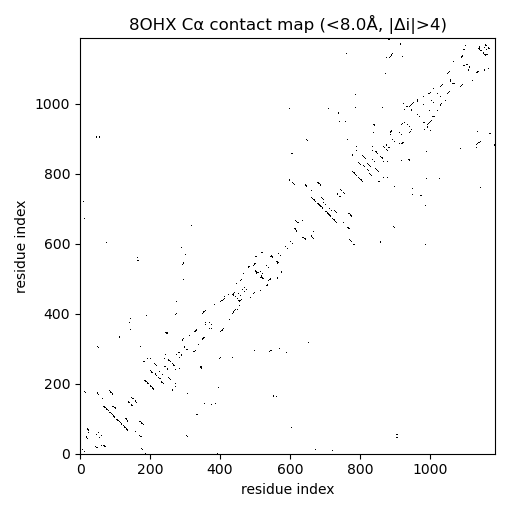 ? -46.907 30.524 -31.013 1.000 50.079 145 PRO BBB C 1
ATOM 5980 O O . PRO B 1 147 ? -47.522 30.102 -30.070 1.000 57.914 145 PRO BBB O 1
ATOM 5984 N N . GLY B 1 148 ? -47.008 31.761 -31.484 1.000 47.332 146 GLY BBB N 1
ATOM 5985 C CA . GLY B 1 148 ? -48.061 32.727 -31.133 1.000 48.005 146 GLY BBB CA 1
ATOM 5986 C C . GLY B 1 148 ? -48.017 33.909 -32.084 1.000 50.717 146 GLY BBB C 1
ATOM 5987 O O . GLY B 1 148 ? -47.315 33.806 -33.120 1.000 54.816 146 GLY BBB O 1
ATOM 5988 N N . MET B 1 149 ? -48.725 34.995 -31.759 1.000 49.473 147 MET BBB N 1
ATOM 5989 C CA . MET B 1 149 ? -48.798 36.226 -32.594 1.000 51.526 147 MET BBB CA 1
ATOM 5990 C C . MET B 1 149 ? -48.705 37.429 -31.667 1.000 50.050 147 MET BBB C 1
ATOM 5991 O O . MET B 1 149 ? -49.402 37.418 -30.646 1.000 52.128 147 MET BBB O 1
ATOM 5996 N N . VAL B 1 150 ? -47.871 38.404 -32.013 1.000 55.235 148 VAL BBB N 1
ATOM 5997 C CA . VAL B 1 150 ? -47.732 39.699 -31.284 1.000 57.991 148 VAL BBB CA 1
ATOM 5998 C C . VAL B 1 150 ? -48.558 40.754 -32.026 1.000 62.259 148 VAL BBB C 1
ATOM 5999 O O . VAL B 1 150 ? -48.423 40.840 -33.262 1.000 60.433 148 VAL BBB O 1
ATOM 6003 N N . ILE B 1 151 ? -49.378 41.506 -31.284 1.000 65.058 149 ILE BBB N 1
ATOM 6004 C CA . ILE B 1 151 ? -50.170 42.688 -31.744 1.000 72.341 149 ILE BBB CA 1
ATOM 6005 C C . ILE B 1 151 ? -49.556 43.930 -31.085 1.000 75.176 149 ILE BBB C 1
ATOM 6006 O O . ILE B 1 151 ? -49.521 43.987 -29.839 1.000 68.924 149 ILE BBB O 1
ATOM 6011 N N . THR B 1 152 ? -49.061 44.887 -31.869 1.000 84.071 150 THR BBB N 1
ATOM 6012 C CA . THR B 1 152 ? -48.646 46.211 -31.332 1.000 94.550 150 THR BBB CA 1
ATOM 6013 C C . THR B 1 152 ? -49.872 47.132 -31.379 1.000 100.882 150 THR BBB C 1
ATOM 6014 O O . THR B 1 152 ? -50.309 47.464 -32.498 1.000 94.197 150 THR BBB O 1
ATOM 6018 N N . ASP B 1 153 ? -50.425 47.490 -30.211 1.000 108.940 151 ASP BBB N 1
ATOM 6019 C CA . ASP B 1 153 ? -51.618 48.375 -30.095 1.000 111.720 151 ASP BBB CA 1
ATOM 6020 C C . ASP B 1 153 ? -51.191 49.817 -30.417 1.000 116.926 151 ASP BBB C 1
ATOM 6021 O O . ASP B 1 153 ? -49.990 50.041 -30.717 1.000 102.769 151 ASP BBB O 1
ATOM 6026 N N . GLU B 1 154 ? -52.143 50.755 -30.331 1.000 122.326 152 GLU BBB N 1
ATOM 6027 C CA . GLU B 1 154 ? -52.084 52.130 -30.911 1.000 117.798 152 GLU BBB CA 1
ATOM 6028 C C . GLU B 1 154 ? -50.871 52.925 -30.399 1.000 116.457 152 GLU BBB C 1
ATOM 6029 O O . GLU B 1 154 ? -50.621 54.000 -30.980 1.000 111.177 152 GLU BBB O 1
ATOM 6035 N N . ASN B 1 155 ? -50.140 52.427 -29.389 1.000 119.634 153 ASN BBB N 1
ATOM 6036 C CA . ASN B 1 155 ? -49.068 53.187 -28.680 1.000 119.636 153 ASN BBB CA 1
ATOM 6037 C C . ASN B 1 155 ? -47.735 52.419 -28.634 1.000 119.831 153 ASN BBB C 1
ATOM 6038 O O . ASN B 1 155 ? -46.870 52.816 -27.826 1.000 119.425 153 ASN BBB O 1
ATOM 6043 N N . GLY B 1 156 ? -47.546 51.391 -29.470 1.000 118.142 154 GLY BBB N 1
ATOM 6044 C CA . GLY B 1 156 ? -46.271 50.646 -29.568 1.000 111.350 154 GLY BBB CA 1
ATOM 6045 C C . GLY B 1 156 ? -46.117 49.603 -28.468 1.000 105.140 154 GLY BBB C 1
ATOM 6046 O O . GLY B 1 156 ? -45.107 48.852 -28.486 1.000 89.875 154 GLY BBB O 1
ATOM 6047 N N . LYS B 1 157 ? -47.071 49.557 -27.533 1.000 91.551 155 LYS BBB N 1
ATOM 6048 C CA . LYS B 1 157 ? -47.114 48.561 -26.431 1.000 91.528 155 LYS BBB CA 1
ATOM 6049 C C . LYS B 1 157 ? -47.584 47.227 -27.029 1.000 87.696 155 LYS BBB C 1
ATOM 6050 O O . LYS B 1 157 ? -48.710 47.163 -27.589 1.000 79.611 155 LYS BBB O 1
ATOM 6056 N N . LYS B 1 158 ? -46.730 46.207 -26.951 1.000 80.132 156 LYS BBB N 1
ATOM 6057 C CA . LYS B 1 158 ? -46.988 44.871 -27.545 1.000 77.391 156 LYS BBB CA 1
ATOM 6058 C C . LYS B 1 158 ? -48.009 44.140 -26.668 1.000 80.859 156 LYS BBB C 1
ATOM 6059 O O . LYS B 1 158 ? -48.073 44.441 -25.462 1.000 92.703 156 LYS BBB O 1
ATOM 6065 N N . LYS B 1 159 ? -48.775 43.217 -27.253 1.000 76.647 157 LYS BBB N 1
ATOM 6066 C CA . LYS B 1 159 ? -49.732 42.342 -26.524 1.000 65.509 157 LYS BBB CA 1
ATOM 6067 C C . LYS B 1 159 ? -49.642 40.951 -27.165 1.000 59.723 157 LYS BBB C 1
ATOM 6068 O O . LYS B 1 159 ? -49.914 40.826 -28.376 1.000 54.795 157 LYS BBB O 1
ATOM 6074 N N . GLN B 1 160 ? -49.197 39.960 -26.392 1.000 51.009 158 GLN BBB N 1
ATOM 6075 C CA . GLN B 1 160 ? -48.874 38.596 -26.885 1.000 51.814 158 GLN BBB CA 1
ATOM 6076 C C . GLN B 1 160 ? -50.131 37.730 -26.880 1.000 50.033 158 GLN BBB C 1
ATOM 6077 O O . GLN B 1 160 ? -50.853 37.720 -25.875 1.000 54.768 158 GLN BBB O 1
ATOM 6083 N N . SER B 1 161 ? -50.346 37.005 -27.969 1.000 46.160 159 SER BBB N 1
ATOM 6084 C CA . SER B 1 161 ? -51.422 36.000 -28.104 1.000 47.454 159 SER BBB CA 1
ATOM 6085 C C . SER B 1 161 ? -50.753 34.666 -28.432 1.000 47.432 159 SER BBB C 1
ATOM 6086 O O . SER B 1 161 ? -49.712 34.676 -29.118 1.000 47.916 159 SER BBB O 1
ATOM 6089 N N . TYR B 1 162 ? -51.239 33.567 -27.862 1.000 45.747 160 TYR BBB N 1
ATOM 6090 C CA . TYR B 1 162 ? -50.615 32.234 -28.047 1.000 46.187 160 TYR BBB CA 1
ATOM 6091 C C . TYR B 1 162 ? -51.707 31.182 -27.952 1.000 44.527 160 TYR BBB C 1
ATOM 6092 O O . TYR B 1 162 ? -52.772 31.514 -27.446 1.000 54.102 160 TYR BBB O 1
ATOM 6101 N N . PHE B 1 163 ? -51.433 29.962 -28.411 1.000 45.525 161 PHE BBB N 1
ATOM 6102 C CA . PHE B 1 163 ? -52.477 28.951 -28.734 1.000 49.205 161 PHE BBB CA 1
ATOM 6103 C C . PHE B 1 163 ? -52.403 27.778 -27.760 1.000 49.335 161 PHE BBB C 1
ATOM 6104 O O . PHE B 1 163 ? -53.121 26.774 -27.972 1.000 49.973 161 PHE BBB O 1
ATOM 6112 N N . HIS B 1 164 ? -51.587 27.900 -26.713 1.000 45.497 162 HIS BBB N 1
ATOM 6113 C CA . HIS B 1 164 ? -51.466 26.829 -25.693 1.000 42.766 162 HIS BBB CA 1
ATOM 6114 C C . HIS B 1 164 ? -52.126 27.299 -24.393 1.000 42.631 162 HIS BBB C 1
ATOM 6115 O O . HIS B 1 164 ? -52.163 28.513 -24.124 1.000 39.770 162 HIS BBB O 1
ATOM 6122 N N . ASP B 1 165 ? -52.662 26.327 -23.673 1.000 39.519 163 ASP BBB N 1
ATOM 6123 C CA . ASP B 1 165 ? -53.419 26.451 -22.412 1.000 41.225 163 ASP BBB CA 1
ATOM 6124 C C . ASP B 1 165 ? -52.465 26.411 -21.202 1.000 40.151 163 ASP BBB C 1
ATOM 6125 O O . ASP B 1 165 ? -52.702 25.610 -20.300 1.000 34.984 163 ASP BBB O 1
ATOM 6130 N N . PHE B 1 166 ? -51.409 27.223 -21.189 1.000 36.375 164 PHE BBB N 1
ATOM 6131 C CA . PHE B 1 166 ? -50.545 27.425 -19.994 1.000 38.621 164 PHE BBB CA 1
ATOM 6132 C C . PHE B 1 166 ? -49.953 28.812 -20.138 1.000 38.034 164 PHE BBB C 1
ATOM 6133 O O . PHE B 1 166 ? -49.708 29.231 -21.280 1.000 37.659 164 PHE BBB O 1
ATOM 6141 N N . PHE B 1 167 ? -49.782 29.512 -19.023 1.000 36.775 165 PHE BBB N 1
ATOM 6142 C CA . PHE B 1 167 ? -49.396 30.938 -19.048 1.000 34.790 165 PHE BBB CA 1
ATOM 6143 C C . PHE B 1 167 ? -47.980 31.091 -19.603 1.000 37.739 165 PHE BBB C 1
ATOM 6144 O O . PHE B 1 167 ? -47.058 30.325 -19.208 1.000 34.870 165 PHE BBB O 1
ATOM 6152 N N . ASN B 1 168 ? -47.789 32.148 -20.397 1.000 34.450 166 ASN BBB N 1
ATOM 6153 C CA . ASN B 1 168 ? -46.517 32.465 -21.090 1.000 39.182 166 ASN BBB CA 1
ATOM 6154 C C . ASN B 1 168 ? -45.459 33.024 -20.134 1.000 37.790 166 ASN BBB C 1
ATOM 6155 O O . ASN B 1 168 ? -44.945 34.141 -20.402 1.000 38.280 166 ASN BBB O 1
ATOM 6160 N N . TYR B 1 169 ? -45.061 32.250 -19.125 1.000 38.387 167 TYR BBB N 1
ATOM 6161 C CA . TYR B 1 169 ? -43.991 32.642 -18.170 1.000 38.864 167 TYR BBB CA 1
ATOM 6162 C C . TYR B 1 169 ? -42.668 32.737 -18.924 1.000 40.575 167 TYR BBB C 1
ATOM 6163 O O . TYR B 1 169 ? -42.461 31.936 -19.854 1.000 42.910 167 TYR BBB O 1
ATOM 6172 N N . ALA B 1 170 ? -41.835 33.710 -18.553 1.000 37.482 168 ALA BBB N 1
ATOM 6173 C CA . ALA B 1 170 ? -40.524 33.983 -19.174 1.000 36.836 168 ALA BBB CA 1
ATOM 6174 C C . ALA B 1 170 ? -39.527 34.435 -18.108 1.000 40.095 168 ALA BBB C 1
ATOM 6175 O O . ALA B 1 170 ? -39.935 34.592 -16.959 1.000 39.857 168 ALA BBB O 1
ATOM 6177 N N . GLY B 1 171 ? -38.266 34.635 -18.506 1.000 34.330 169 GLY BBB N 1
ATOM 6178 C CA . GLY B 1 171 ? -37.143 35.000 -17.627 1.000 34.671 169 GLY BBB CA 1
ATOM 6179 C C . GLY B 1 171 ? -36.119 33.870 -17.573 1.000 40.635 169 GLY BBB C 1
ATOM 6180 O O . GLY B 1 171 ? -36.258 32.905 -18.357 1.000 41.812 169 GLY BBB O 1
ATOM 6181 N N . ILE B 1 172 ? -35.121 33.975 -16.692 1.000 44.490 170 ILE BBB N 1
ATOM 6182 C CA . ILE B 1 172 ? -34.042 32.950 -16.531 1.000 40.399 170 ILE BBB CA 1
ATOM 6183 C C . ILE B 1 172 ? -34.572 31.939 -15.519 1.000 41.957 170 ILE BBB C 1
ATOM 6184 O O . ILE B 1 172 ? -34.491 32.218 -14.294 1.000 46.207 170 ILE BBB O 1
ATOM 6189 N N . HIS B 1 173 ? -35.191 30.873 -16.030 1.000 40.164 171 HIS BBB N 1
ATOM 6190 C CA . HIS B 1 173 ? -35.988 29.884 -15.261 1.000 41.110 171 HIS BBB CA 1
ATOM 6191 C C . HIS B 1 173 ? -35.100 28.861 -14.574 1.000 42.267 171 HIS BBB C 1
ATOM 6192 O O . HIS B 1 173 ? -35.654 28.036 -13.830 1.000 44.363 171 HIS BBB O 1
ATOM 6199 N N . ARG B 1 174 ? -33.813 28.820 -14.917 1.000 40.817 172 ARG BBB N 1
ATOM 6200 C CA . ARG B 1 174 ? -32.917 27.732 -14.449 1.000 39.868 172 ARG BBB CA 1
ATOM 6201 C C . ARG B 1 174 ? -31.533 28.308 -14.208 1.000 36.778 172 ARG BBB C 1
ATOM 6202 O O . ARG B 1 174 ? -31.312 29.497 -14.504 1.000 36.663 172 ARG BBB O 1
ATOM 6210 N N . SER B 1 175 ? -30.665 27.490 -13.616 1.000 44.272 173 SER BBB N 1
ATOM 6211 C CA . SER B 1 175 ? -29.306 27.856 -13.130 1.000 44.593 173 SER BBB CA 1
ATOM 6212 C C . SER B 1 175 ? -28.461 28.531 -14.209 1.000 43.190 173 SER BBB C 1
ATOM 6213 O O . SER B 1 175 ? -28.483 28.089 -15.356 1.000 47.290 173 SER BBB O 1
ATOM 6216 N N . VAL B 1 176 ? -27.838 29.646 -13.838 1.000 43.443 174 VAL BBB N 1
ATOM 6217 C CA . VAL B 1 176 ? -26.717 30.305 -14.562 1.000 41.969 174 VAL BBB CA 1
ATOM 6218 C C . VAL B 1 176 ? -25.441 29.902 -13.821 1.000 48.960 174 VAL BBB C 1
ATOM 6219 O O . VAL B 1 176 ? -25.504 29.701 -12.584 1.000 47.988 174 VAL BBB O 1
ATOM 6223 N N . MET B 1 177 ? -24.330 29.772 -14.545 1.000 45.998 175 MET BBB N 1
ATOM 6224 C CA . MET B 1 177 ? -23.050 29.295 -13.959 1.000 53.027 175 MET BBB CA 1
ATOM 6225 C C . MET B 1 177 ? -21.879 29.469 -14.941 1.000 51.490 175 MET BBB C 1
ATOM 6226 O O . MET B 1 177 ? -22.067 29.290 -16.174 1.000 51.848 175 MET BBB O 1
ATOM 6231 N N . LEU B 1 178 ? -20.726 29.846 -14.388 1.000 52.768 176 LEU BBB N 1
ATOM 6232 C CA . LEU B 1 178 ? -19.376 29.650 -14.977 1.000 50.439 176 LEU BBB CA 1
ATOM 6233 C C . LEU B 1 178 ? -18.917 28.232 -14.620 1.000 51.911 176 LEU BBB C 1
ATOM 6234 O O . LEU B 1 178 ? -19.263 27.762 -13.517 1.000 54.063 176 LEU BBB O 1
ATOM 6239 N N . TYR B 1 179 ? -18.198 27.551 -15.514 1.000 54.656 177 TYR BBB N 1
ATOM 6240 C CA . TYR B 1 179 ? -17.502 26.280 -15.179 1.000 55.272 177 TYR BBB CA 1
ATOM 6241 C C . TYR B 1 179 ? -16.194 26.189 -15.982 1.000 60.979 177 TYR BBB C 1
ATOM 6242 O O . TYR B 1 179 ? -16.014 26.942 -16.970 1.000 57.402 177 TYR BBB O 1
ATOM 6251 N N . THR B 1 180 ? -15.270 25.349 -15.502 1.000 57.928 178 THR BBB N 1
ATOM 6252 C CA . THR B 1 180 ? -13.916 25.166 -16.092 1.000 61.804 178 THR BBB CA 1
ATOM 6253 C C . THR B 1 180 ? -13.785 23.780 -16.715 1.000 62.830 178 THR BBB C 1
ATOM 6254 O O . THR B 1 180 ? -14.395 22.819 -16.182 1.000 55.302 178 THR BBB O 1
ATOM 6258 N N . THR B 1 181 ? -12.999 23.705 -17.793 1.000 67.288 179 THR BBB N 1
ATOM 6259 C CA . THR B 1 181 ? -12.338 22.459 -18.264 1.000 70.805 179 THR BBB CA 1
ATOM 6260 C C . THR B 1 181 ? -10.853 22.746 -18.449 1.000 63.898 179 THR BBB C 1
ATOM 6261 O O . THR B 1 181 ? -10.440 23.902 -18.528 1.000 57.126 179 THR BBB O 1
ATOM 6265 N N . PRO B 1 182 ? -10.007 21.698 -18.552 1.000 70.556 180 PRO BBB N 1
ATOM 6266 C CA . PRO B 1 182 ? -8.642 21.880 -19.039 1.000 71.883 180 PRO BBB CA 1
ATOM 6267 C C . PRO B 1 182 ? -8.753 22.249 -20.530 1.000 69.873 180 PRO BBB C 1
ATOM 6268 O O . PRO B 1 182 ? -9.814 22.022 -21.100 1.000 72.516 180 PRO BBB O 1
ATOM 6272 N N . ASN B 1 183 ? -7.704 22.835 -21.117 1.000 70.350 181 ASN BBB N 1
ATOM 6273 C CA . ASN B 1 183 ? -7.676 23.213 -22.557 1.000 67.769 181 ASN BBB CA 1
ATOM 6274 C C . ASN B 1 183 ? -7.775 21.930 -23.400 1.000 66.455 181 ASN BBB C 1
ATOM 6275 O O . ASN B 1 183 ? -8.154 22.017 -24.587 1.000 68.184 181 ASN BBB O 1
ATOM 6280 N N . THR B 1 184 ? -7.478 20.780 -22.792 1.000 64.269 182 THR BBB N 1
ATOM 6281 C CA . THR B 1 184 ? -7.888 19.424 -23.254 1.000 69.293 182 THR BBB CA 1
ATOM 6282 C C . THR B 1 184 ? -9.136 19.037 -22.456 1.000 68.700 182 THR BBB C 1
ATOM 6283 O O . THR B 1 184 ? -9.072 19.166 -21.226 1.000 69.660 182 THR BBB O 1
ATOM 6287 N N . TRP B 1 185 ? -10.219 18.596 -23.109 1.000 71.615 183 TRP BBB N 1
ATOM 6288 C CA . TRP B 1 185 ? -11.507 18.285 -22.424 1.000 68.490 183 TRP BBB CA 1
ATOM 6289 C C . TRP B 1 185 ? -12.340 17.276 -23.211 1.000 67.682 183 TRP BBB C 1
ATOM 6290 O O . TRP B 1 185 ? -12.251 17.268 -24.453 1.000 71.176 183 TRP BBB O 1
ATOM 6301 N N . VAL B 1 186 ? -13.140 16.481 -22.493 1.000 62.493 184 VAL BBB N 1
ATOM 6302 C CA . VAL B 1 186 ? -14.273 15.701 -23.070 1.000 63.021 184 VAL BBB CA 1
ATOM 6303 C C . VAL B 1 186 ? -15.363 16.717 -23.434 1.000 68.252 184 VAL BBB C 1
ATOM 6304 O O . VAL B 1 186 ? -15.654 17.600 -22.590 1.000 64.109 184 VAL BBB O 1
ATOM 6308 N N . ASP B 1 187 ? -15.911 16.622 -24.647 1.000 65.729 185 ASP BBB N 1
ATOM 6309 C CA . ASP B 1 187 ? -16.829 17.642 -25.221 1.000 64.958 185 ASP BBB CA 1
ATOM 6310 C C . ASP B 1 187 ? -18.174 16.999 -25.555 1.000 65.042 185 ASP BBB C 1
ATOM 6311 O O . ASP B 1 187 ? -19.111 17.757 -25.835 1.000 63.502 185 ASP BBB O 1
ATOM 6316 N N . ASP B 1 188 ? -18.280 15.668 -25.506 1.000 62.284 186 ASP BBB N 1
ATOM 6317 C CA . ASP B 1 188 ? -19.532 14.962 -25.882 1.000 62.457 186 ASP BBB CA 1
ATOM 6318 C C . ASP B 1 188 ? -19.372 13.461 -25.645 1.000 57.553 186 ASP BBB C 1
ATOM 6319 O O . ASP B 1 188 ? -18.249 12.955 -25.777 1.000 66.625 186 ASP BBB O 1
ATOM 6324 N N . ILE B 1 189 ? -20.488 12.806 -25.325 1.000 51.567 187 ILE BBB N 1
ATOM 6325 C CA . ILE B 1 189 ? -20.617 11.344 -25.097 1.000 54.226 187 ILE BBB CA 1
ATOM 6326 C C . ILE B 1 189 ? -21.996 10.951 -25.615 1.000 59.195 187 ILE BBB C 1
ATOM 6327 O O . ILE B 1 189 ? -22.922 11.763 -25.476 1.000 67.165 187 ILE BBB O 1
ATOM 6332 N N . THR B 1 190 ? -22.097 9.779 -26.240 1.000 64.770 188 THR BBB N 1
ATOM 6333 C CA . THR B 1 190 ? -23.360 9.021 -26.452 1.000 65.026 188 THR BBB CA 1
ATOM 6334 C C . THR B 1 190 ? -23.116 7.621 -25.897 1.000 63.382 188 THR BBB C 1
ATOM 6335 O O . THR B 1 190 ? -21.948 7.208 -25.866 1.000 67.214 188 THR BBB O 1
ATOM 6339 N N . VAL B 1 191 ? -24.158 6.942 -25.428 1.000 61.275 189 VAL BBB N 1
ATOM 6340 C CA . VAL B 1 191 ? -24.026 5.604 -24.787 1.000 62.313 189 VAL BBB CA 1
ATOM 6341 C C . VAL B 1 191 ? -25.293 4.826 -25.112 1.000 67.116 189 VAL BBB C 1
ATOM 6342 O O . VAL B 1 191 ? -26.375 5.338 -24.818 1.000 71.756 189 VAL BBB O 1
ATOM 6346 N N . VAL B 1 192 ? -25.155 3.661 -25.740 1.000 74.167 190 VAL BBB N 1
ATOM 6347 C CA . VAL B 1 192 ? -26.304 2.773 -26.073 1.000 75.365 190 VAL BBB CA 1
ATOM 6348 C C . VAL B 1 192 ? -26.161 1.526 -25.207 1.000 73.641 190 VAL BBB C 1
ATOM 6349 O O . VAL B 1 192 ? -25.021 1.165 -24.890 1.000 83.254 190 VAL BBB O 1
ATOM 6353 N N . THR B 1 193 ? -27.272 0.896 -24.846 1.000 71.906 191 THR BBB N 1
ATOM 6354 C CA . THR B 1 193 ? -27.325 -0.024 -23.692 1.000 73.137 191 THR BBB CA 1
ATOM 6355 C C . THR B 1 193 ? -28.180 -1.240 -24.075 1.000 80.217 191 THR BBB C 1
ATOM 6356 O O . THR B 1 193 ? -29.333 -1.353 -23.595 1.000 82.632 191 THR BBB O 1
ATOM 6360 N N . HIS B 1 194 ? -27.611 -2.136 -24.894 1.000 82.756 192 HIS BBB N 1
ATOM 6361 C CA . HIS B 1 194 ? -28.271 -3.386 -25.371 1.000 74.490 192 HIS BBB CA 1
ATOM 6362 C C . HIS B 1 194 ? -28.318 -4.395 -24.224 1.000 72.672 192 HIS BBB C 1
ATOM 6363 O O . HIS B 1 194 ? -27.382 -4.415 -23.401 1.000 70.169 192 HIS BBB O 1
ATOM 6370 N N . VAL B 1 195 ? -29.378 -5.199 -24.197 1.000 81.965 193 VAL BBB N 1
ATOM 6371 C CA . VAL B 1 195 ? -29.720 -6.154 -23.104 1.000 83.275 193 VAL BBB CA 1
ATOM 6372 C C . VAL B 1 195 ? -30.277 -7.411 -23.765 1.000 86.982 193 VAL BBB C 1
ATOM 6373 O O . VAL B 1 195 ? -31.382 -7.327 -24.332 1.000 77.751 193 VAL BBB O 1
ATOM 6377 N N . ALA B 1 196 ? -29.525 -8.511 -23.712 1.000 90.488 194 ALA BBB N 1
ATOM 6378 C CA . ALA B 1 196 ? -29.904 -9.818 -24.297 1.000 91.050 194 ALA BBB CA 1
ATOM 6379 C C . ALA B 1 196 ? -31.239 -10.268 -23.688 1.000 91.137 194 ALA BBB C 1
ATOM 6380 O O . ALA B 1 196 ? -31.486 -9.946 -22.504 1.000 86.246 194 ALA BBB O 1
ATOM 6382 N N . GLN B 1 197 ? -32.073 -10.951 -24.483 1.000 89.849 195 GLN BBB N 1
ATOM 6383 C CA . GLN B 1 197 ? -33.450 -11.391 -24.115 1.000 93.578 195 GLN BBB CA 1
ATOM 6384 C C . GLN B 1 197 ? -33.424 -12.082 -22.743 1.000 95.148 195 GLN BBB C 1
ATOM 6385 O O . GLN B 1 197 ? -34.324 -11.804 -21.931 1.000 90.408 195 GLN BBB O 1
ATOM 6391 N N . ASP B 1 198 ? -32.417 -12.934 -22.502 1.000 107.796 196 ASP BBB N 1
ATOM 6392 C CA . ASP B 1 198 ? -32.216 -13.699 -21.237 1.000 109.758 196 ASP BBB CA 1
ATOM 6393 C C . ASP B 1 198 ? -32.046 -12.728 -20.058 1.000 111.701 196 ASP BBB C 1
ATOM 6394 O O . ASP B 1 198 ? -32.295 -13.154 -18.913 1.000 112.894 196 ASP BBB O 1
ATOM 6399 N N . CYS B 1 199 ? -31.611 -11.490 -20.332 1.000 113.046 197 CYS BBB N 1
ATOM 6400 C CA . CYS B 1 199 ? -31.384 -10.379 -19.358 1.000 111.863 197 CYS BBB CA 1
ATOM 6401 C C . CYS B 1 199 ? -30.074 -10.594 -18.580 1.000 109.769 197 CYS BBB C 1
ATOM 6402 O O . CYS B 1 199 ? -29.547 -9.599 -18.032 1.000 106.623 197 CYS BBB O 1
ATOM 6405 N N . ASN B 1 200 ? -29.542 -11.823 -18.563 1.000 100.181 198 ASN BBB N 1
ATOM 6406 C CA . ASN B 1 200 ? -28.375 -12.209 -17.724 1.000 91.097 198 ASN BBB CA 1
ATOM 6407 C C . ASN B 1 200 ? -27.073 -11.689 -18.362 1.000 85.792 198 ASN BBB C 1
ATOM 6408 O O . ASN B 1 200 ? -26.011 -11.927 -17.752 1.000 79.400 198 ASN BBB O 1
ATOM 6413 N N . HIS B 1 201 ? -27.138 -10.975 -19.502 1.000 82.711 199 HIS BBB N 1
ATOM 6414 C CA . HIS B 1 201 ? -25.978 -10.288 -20.153 1.000 80.444 199 HIS BBB CA 1
ATOM 6415 C C . HIS B 1 201 ? -26.425 -8.954 -20.779 1.000 77.314 199 HIS BBB C 1
ATOM 6416 O O . HIS B 1 201 ? -27.634 -8.819 -21.077 1.000 77.167 199 HIS BBB O 1
ATOM 6423 N N . ALA B 1 202 ? -25.481 -8.015 -20.966 1.000 68.990 200 ALA BBB N 1
ATOM 6424 C CA . ALA B 1 202 ? -25.711 -6.653 -21.516 1.000 69.354 200 ALA BBB CA 1
ATOM 6425 C C . ALA B 1 202 ? -24.412 -6.042 -22.052 1.000 63.515 200 ALA BBB C 1
ATOM 6426 O O . ALA B 1 202 ? -23.333 -6.334 -21.510 1.000 61.567 200 ALA BBB O 1
ATOM 6428 N N . SER B 1 203 ? -24.542 -5.163 -23.045 1.000 64.273 201 SER BBB N 1
ATOM 6429 C CA . SER B 1 203 ? -23.417 -4.534 -23.778 1.000 72.264 201 SER BBB CA 1
ATOM 6430 C C . SER B 1 203 ? -23.667 -3.028 -23.857 1.000 80.249 201 SER BBB C 1
ATOM 6431 O O . SER B 1 203 ? -24.828 -2.646 -24.126 1.000 83.749 201 SER BBB O 1
ATOM 6434 N N . VAL B 1 204 ? -22.633 -2.209 -23.646 1.000 80.238 202 VAL BBB N 1
ATOM 6435 C CA . VAL B 1 204 ? -22.794 -0.726 -23.604 1.000 81.941 202 VAL BBB CA 1
ATOM 6436 C C . VAL B 1 204 ? -21.841 -0.090 -24.623 1.000 76.516 202 VAL BBB C 1
ATOM 6437 O O . VAL B 1 204 ? -20.610 -0.131 -24.410 1.000 75.385 202 VAL BBB O 1
ATOM 6441 N N . ASP B 1 205 ? -22.407 0.453 -25.708 1.000 75.532 203 ASP BBB N 1
ATOM 6442 C CA . ASP B 1 205 ? -21.656 1.200 -26.751 1.000 77.415 203 ASP BBB CA 1
ATOM 6443 C C . ASP B 1 205 ? -21.342 2.592 -26.222 1.000 71.705 203 ASP BBB C 1
ATOM 6444 O O . ASP B 1 205 ? -22.158 3.145 -25.463 1.000 74.497 203 ASP BBB O 1
ATOM 6449 N N . TRP B 1 206 ? -20.223 3.144 -26.663 1.000 68.955 204 TRP BBB N 1
ATOM 6450 C CA . TRP B 1 206 ? -19.766 4.483 -26.239 1.000 74.431 204 TRP BBB CA 1
ATOM 6451 C C . TRP B 1 206 ? -19.069 5.183 -27.406 1.000 77.062 204 TRP BBB C 1
ATOM 6452 O O . TRP B 1 206 ? -18.173 4.580 -28.022 1.000 75.302 204 TRP BBB O 1
ATOM 6463 N N . GLN B 1 207 ? -19.491 6.404 -27.711 1.000 75.387 205 GLN BBB N 1
ATOM 6464 C CA . GLN B 1 207 ? -18.757 7.293 -28.643 1.000 82.429 205 GLN BBB CA 1
ATOM 6465 C C . GLN B 1 207 ? -18.370 8.524 -27.821 1.000 77.223 205 GLN BBB C 1
ATOM 6466 O O . GLN B 1 207 ? -19.120 8.856 -26.880 1.000 84.712 205 GLN BBB O 1
ATOM 6472 N N . VAL B 1 208 ? -17.218 9.128 -28.097 1.000 67.647 206 VAL BBB N 1
ATOM 6473 C CA . VAL B 1 208 ? -16.711 10.294 -27.317 1.000 63.557 206 VAL BBB CA 1
ATOM 6474 C C . VAL B 1 208 ? -16.125 11.301 -28.308 1.000 64.330 206 VAL BBB C 1
ATOM 6475 O O . VAL B 1 208 ? -15.519 10.863 -29.297 1.000 76.945 206 VAL BBB O 1
ATOM 6479 N N . VAL B 1 209 ? -16.316 12.594 -28.064 1.000 64.018 207 VAL BBB N 1
ATOM 6480 C CA . VAL B 1 209 ? -15.670 13.683 -28.856 1.000 64.571 207 VAL BBB CA 1
ATOM 6481 C C . VAL B 1 209 ? -14.791 14.480 -27.893 1.000 70.722 207 VAL BBB C 1
ATOM 6482 O O . VAL B 1 209 ? -15.353 15.173 -27.029 1.000 72.692 207 VAL BBB O 1
ATOM 6486 N N . ALA B 1 210 ? -13.471 14.372 -28.046 1.000 68.938 208 ALA BBB N 1
ATOM 6487 C CA . ALA B 1 210 ? -12.455 14.877 -27.097 1.000 66.946 208 ALA BBB CA 1
ATOM 6488 C C . ALA B 1 210 ? -11.197 15.277 -27.874 1.000 69.181 208 ALA BBB C 1
ATOM 6489 O O . ALA B 1 210 ? -10.792 14.497 -28.750 1.000 75.531 208 ALA BBB O 1
ATOM 6491 N N . ASN B 1 211 ? -10.598 16.435 -27.588 1.000 63.661 209 ASN BBB N 1
ATOM 6492 C CA . ASN B 1 211 ? -9.379 16.892 -28.315 1.000 67.078 209 ASN BBB CA 1
ATOM 6493 C C . ASN B 1 211 ? -8.138 16.307 -27.614 1.000 64.769 209 ASN BBB C 1
ATOM 6494 O O . ASN B 1 211 ? -7.175 17.070 -27.352 1.000 65.093 209 ASN BBB O 1
ATOM 6499 N N . GLY B 1 212 ? -8.164 14.997 -27.336 1.000 59.729 210 GLY BBB N 1
ATOM 6500 C CA . GLY B 1 212 ? -7.112 14.258 -26.612 1.000 61.139 210 GLY BBB CA 1
ATOM 6501 C C . GLY B 1 212 ? -7.405 12.766 -26.597 1.000 66.235 210 GLY BBB C 1
ATOM 6502 O O . GLY B 1 212 ? -8.487 12.371 -27.086 1.000 66.047 210 GLY BBB O 1
ATOM 6503 N N . ASP B 1 213 ? -6.482 11.972 -26.044 1.000 74.339 211 ASP BBB N 1
ATOM 6504 C CA . ASP B 1 213 ? -6.524 10.483 -26.059 1.000 84.164 211 ASP BBB CA 1
ATOM 6505 C C . ASP B 1 213 ? -7.628 10.000 -25.115 1.000 85.310 211 ASP BBB C 1
ATOM 6506 O O . ASP B 1 213 ? -7.481 10.159 -23.877 1.000 86.207 211 ASP BBB O 1
ATOM 6511 N N . VAL B 1 214 ? -8.675 9.406 -25.687 1.000 84.733 212 VAL BBB N 1
ATOM 6512 C CA . VAL B 1 214 ? -9.855 8.913 -24.921 1.000 89.562 212 VAL BBB CA 1
ATOM 6513 C C . VAL B 1 214 ? -9.556 7.526 -24.341 1.000 85.048 212 VAL BBB C 1
ATOM 6514 O O . VAL B 1 214 ? -9.119 6.639 -25.101 1.000 83.074 212 VAL BBB O 1
ATOM 6518 N N . SER B 1 215 ? -9.838 7.383 -23.041 1.000 91.930 213 SER BBB N 1
ATOM 6519 C CA . SER B 1 215 ? -9.883 6.128 -22.241 1.000 86.403 213 SER BBB CA 1
ATOM 6520 C C . SER B 1 215 ? -11.147 6.130 -21.370 1.000 88.866 213 SER BBB C 1
ATOM 6521 O O . SER B 1 215 ? -11.406 7.177 -20.734 1.000 87.563 213 SER BBB O 1
ATOM 6524 N N . VAL B 1 216 ? -11.889 5.012 -21.321 1.000 87.825 214 VAL BBB N 1
ATOM 6525 C CA . VAL B 1 216 ? -13.145 4.878 -20.516 1.000 85.942 214 VAL BBB CA 1
ATOM 6526 C C . VAL B 1 216 ? -13.021 3.705 -19.533 1.000 89.353 214 VAL BBB C 1
ATOM 6527 O O . VAL B 1 216 ? -12.336 2.710 -19.855 1.000 94.402 214 VAL BBB O 1
ATOM 6531 N N . GLU B 1 217 ? -13.683 3.843 -18.380 1.000 88.859 215 GLU BBB N 1
ATOM 6532 C CA . GLU B 1 217 ? -13.876 2.796 -17.341 1.000 89.846 215 GLU BBB CA 1
ATOM 6533 C C . GLU B 1 217 ? -15.340 2.821 -16.895 1.000 86.561 215 GLU BBB C 1
ATOM 6534 O O . GLU B 1 217 ? -15.854 3.938 -16.697 1.000 93.593 215 GLU BBB O 1
ATOM 6540 N N . LEU B 1 218 ? -15.980 1.658 -16.725 1.000 82.924 216 LEU BBB N 1
ATOM 6541 C CA . LEU B 1 218 ? -17.361 1.565 -16.171 1.000 80.759 216 LEU BBB CA 1
ATOM 6542 C C . LEU B 1 218 ? -17.324 0.923 -14.782 1.000 86.352 216 LEU BBB C 1
ATOM 6543 O O . LEU B 1 218 ? -17.218 -0.322 -14.712 1.000 87.186 216 LEU BBB O 1
ATOM 6548 N N . ARG B 1 219 ? -17.453 1.741 -13.731 1.000 85.209 217 ARG BBB N 1
ATOM 6549 C CA . ARG B 1 219 ? -17.584 1.282 -12.318 1.000 83.040 217 ARG BBB CA 1
ATOM 6550 C C . ARG B 1 219 ? -19.057 0.977 -12.011 1.000 79.808 217 ARG BBB C 1
ATOM 6551 O O . ARG B 1 219 ? -19.932 1.664 -12.578 1.000 81.271 217 ARG BBB O 1
ATOM 6559 N N . ASP B 1 220 ? -19.312 -0.035 -11.171 1.000 77.891 218 ASP BBB N 1
ATOM 6560 C CA . ASP B 1 220 ? -20.653 -0.345 -10.592 1.000 78.240 218 ASP BBB CA 1
ATOM 6561 C C . ASP B 1 220 ? -20.888 0.575 -9.382 1.000 76.605 218 ASP BBB C 1
ATOM 6562 O O . ASP B 1 220 ? -20.005 1.421 -9.095 1.000 71.253 218 ASP BBB O 1
ATOM 6567 N N . ALA B 1 221 ? -22.015 0.395 -8.684 1.000 73.365 219 ALA BBB N 1
ATOM 6568 C CA . ALA B 1 221 ? -22.475 1.258 -7.564 1.000 78.215 219 ALA BBB CA 1
ATOM 6569 C C . ALA B 1 221 ? -21.421 1.308 -6.448 1.000 82.869 219 ALA BBB C 1
ATOM 6570 O O . ALA B 1 221 ? -21.345 2.344 -5.761 1.000 87.257 219 ALA BBB O 1
ATOM 6572 N N . ASP B 1 222 ? -20.628 0.245 -6.278 1.000 85.735 220 ASP BBB N 1
ATOM 6573 C CA . ASP B 1 222 ? -19.653 0.119 -5.161 1.000 83.526 220 ASP BBB CA 1
ATOM 6574 C C . ASP B 1 222 ? -18.259 0.553 -5.624 1.000 82.732 220 ASP BBB C 1
ATOM 6575 O O . ASP B 1 222 ? -17.301 0.301 -4.876 1.000 90.724 220 ASP BBB O 1
ATOM 6580 N N . GLN B 1 223 ? -18.157 1.173 -6.806 1.000 82.178 221 GLN BBB N 1
ATOM 6581 C CA . GLN B 1 223 ? -16.899 1.755 -7.363 1.000 86.939 221 GLN BBB CA 1
ATOM 6582 C C . GLN B 1 223 ? -15.909 0.649 -7.762 1.000 87.089 221 GLN BBB C 1
ATOM 6583 O O . GLN B 1 223 ? -14.692 0.926 -7.773 1.000 81.448 221 GLN BBB O 1
ATOM 6589 N N . GLN B 1 224 ? -16.408 -0.545 -8.104 1.000 90.356 222 GLN BBB N 1
ATOM 6590 C CA . GLN B 1 224 ? -15.584 -1.665 -8.641 1.000 96.458 222 GLN BBB CA 1
ATOM 6591 C C . GLN B 1 224 ? -15.581 -1.582 -10.173 1.000 90.347 222 GLN BBB C 1
ATOM 6592 O O . GLN B 1 224 ? -16.649 -1.839 -10.767 1.000 86.340 222 GLN BBB O 1
ATOM 6598 N N . VAL B 1 225 ? -14.433 -1.243 -10.777 1.000 84.839 223 VAL BBB N 1
ATOM 6599 C CA . VAL B 1 225 ? -14.231 -1.222 -12.265 1.000 81.767 223 VAL BBB CA 1
ATOM 6600 C C . VAL B 1 225 ? -14.747 -2.566 -12.818 1.000 74.536 223 VAL BBB C 1
ATOM 6601 O O . VAL B 1 225 ? -14.501 -3.578 -12.147 1.000 68.234 223 VAL BBB O 1
ATOM 6605 N N . VAL B 1 226 ? -15.506 -2.568 -13.930 1.000 74.770 224 VAL BBB N 1
ATOM 6606 C CA . VAL B 1 226 ? -16.199 -3.776 -14.502 1.000 75.361 224 VAL BBB CA 1
ATOM 6607 C C . VAL B 1 226 ? -16.001 -3.869 -16.036 1.000 76.188 224 VAL BBB C 1
ATOM 6608 O O . VAL B 1 226 ? -16.484 -4.858 -16.635 1.000 75.399 224 VAL BBB O 1
ATOM 6612 N N . ALA B 1 227 ? -15.267 -2.928 -16.647 1.000 72.618 225 ALA BBB N 1
ATOM 6613 C CA . ALA B 1 227 ? -14.856 -2.926 -18.077 1.000 73.049 225 ALA BBB CA 1
ATOM 6614 C C . ALA B 1 227 ? -13.937 -1.724 -18.345 1.000 68.419 225 ALA BBB C 1
ATOM 6615 O O . ALA B 1 227 ? -13.788 -0.885 -17.440 1.000 72.835 225 ALA BBB O 1
ATOM 6617 N N . THR B 1 228 ? -13.322 -1.663 -19.529 1.000 70.852 226 THR BBB N 1
ATOM 6618 C CA . THR B 1 228 ? -12.339 -0.614 -19.945 1.000 75.165 226 THR BBB CA 1
ATOM 6619 C C . THR B 1 228 ? -12.250 -0.593 -21.479 1.000 72.362 226 THR BBB C 1
ATOM 6620 O O . THR B 1 228 ? -12.676 -1.583 -22.093 1.000 68.797 226 THR BBB O 1
ATOM 6624 N N . GLY B 1 229 ? -11.742 0.495 -22.072 1.000 71.096 227 GLY BBB N 1
ATOM 6625 C CA . GLY B 1 229 ? -11.584 0.638 -23.538 1.000 69.322 227 GLY BBB CA 1
ATOM 6626 C C . GLY B 1 229 ? -10.789 1.885 -23.910 1.000 69.257 227 GLY BBB C 1
ATOM 6627 O O . GLY B 1 229 ? -10.505 2.697 -22.999 1.000 64.804 227 GLY BBB O 1
ATOM 6628 N N . GLN B 1 230 ? -10.451 2.058 -25.193 1.000 72.573 228 GLN BBB N 1
ATOM 6629 C CA . GLN B 1 230 ? -9.577 3.178 -25.649 1.000 74.423 228 GLN BBB CA 1
ATOM 6630 C C . GLN B 1 230 ? -10.291 4.007 -26.724 1.000 68.843 228 GLN BBB C 1
ATOM 6631 O O . GLN B 1 230 ? -10.559 3.450 -27.790 1.000 68.412 228 GLN BBB O 1
ATOM 6637 N N . SER B 1 233 ? -14.601 5.479 -29.179 1.000 73.301 231 SER BBB N 1
ATOM 6638 C CA . SER B 1 233 ? -15.501 4.503 -29.851 1.000 74.925 231 SER BBB CA 1
ATOM 6639 C C . SER B 1 233 ? -15.233 3.096 -29.302 1.000 70.845 231 SER BBB C 1
ATOM 6640 O O . SER B 1 233 ? -14.051 2.804 -29.075 1.000 74.576 231 SER BBB O 1
ATOM 6643 N N . GLY B 1 234 ? -16.262 2.260 -29.090 1.000 68.008 232 GLY BBB N 1
ATOM 6644 C CA . GLY B 1 234 ? -16.082 0.863 -28.633 1.000 63.675 232 GLY BBB CA 1
ATOM 6645 C C . GLY B 1 234 ? -17.324 0.267 -27.981 1.000 67.061 232 GLY BBB C 1
ATOM 6646 O O . GLY B 1 234 ? -18.354 0.970 -27.915 1.000 62.835 232 GLY BBB O 1
ATOM 6647 N N . THR B 1 235 ? -17.234 -0.996 -27.537 1.000 68.605 233 THR BBB N 1
ATOM 6648 C CA . THR B 1 235 ? -18.274 -1.730 -26.757 1.000 72.456 233 THR BBB CA 1
ATOM 6649 C C . THR B 1 235 ? -17.625 -2.286 -25.481 1.000 80.355 233 THR BBB C 1
ATOM 6650 O O . THR B 1 235 ? -16.516 -2.852 -25.588 1.000 95.161 233 THR BBB O 1
ATOM 6654 N N . LEU B 1 236 ? -18.272 -2.087 -24.325 1.000 80.326 234 LEU BBB N 1
ATOM 6655 C CA . LEU B 1 236 ? -17.958 -2.770 -23.037 1.000 76.808 234 LEU BBB CA 1
ATOM 6656 C C . LEU B 1 236 ? -18.951 -3.923 -22.851 1.000 74.964 234 LEU BBB C 1
ATOM 6657 O O . LEU B 1 236 ? -20.142 -3.740 -23.165 1.000 68.106 234 LEU BBB O 1
ATOM 6662 N N . GLN B 1 237 ? -18.472 -5.066 -22.359 1.000 78.299 235 GLN BBB N 1
ATOM 6663 C CA . GLN B 1 237 ? -19.305 -6.265 -22.063 1.000 81.883 235 GLN BBB CA 1
ATOM 6664 C C . GLN B 1 237 ? -19.520 -6.356 -20.545 1.000 80.871 235 GLN BBB C 1
ATOM 6665 O O . GLN B 1 237 ? -18.685 -5.793 -19.810 1.000 81.061 235 GLN BBB O 1
ATOM 6671 N N . VAL B 1 238 ? -20.604 -7.003 -20.089 1.000 85.215 236 VAL BBB N 1
ATOM 6672 C CA . VAL B 1 238 ? -21.027 -7.000 -18.650 1.000 88.594 236 VAL BBB CA 1
ATOM 6673 C C . VAL B 1 238 ? -21.769 -8.304 -18.301 1.000 88.878 236 VAL BBB C 1
ATOM 6674 O O . VAL B 1 238 ? -22.940 -8.462 -18.718 1.000 82.780 236 VAL BBB O 1
ATOM 6678 N N . VAL B 1 239 ? -21.124 -9.168 -17.505 1.000 90.935 237 VAL BBB N 1
ATOM 6679 C CA . VAL B 1 239 ? -21.691 -10.458 -16.995 1.000 95.682 237 VAL BBB CA 1
ATOM 6680 C C . VAL B 1 239 ? -22.677 -10.143 -15.866 1.000 95.050 237 VAL BBB C 1
ATOM 6681 O O . VAL B 1 239 ? -22.312 -9.345 -14.976 1.000 90.005 237 VAL BBB O 1
ATOM 6685 N N . ASN B 1 240 ? -23.850 -10.787 -15.899 1.000 95.460 238 ASN BBB N 1
ATOM 6686 C CA . ASN B 1 240 ? -24.946 -10.657 -14.896 1.000 100.460 238 ASN BBB CA 1
ATOM 6687 C C . ASN B 1 240 ? -25.114 -9.187 -14.522 1.000 102.577 238 ASN BBB C 1
ATOM 6688 O O . ASN B 1 240 ? -24.889 -8.798 -13.377 1.000 102.912 238 ASN BBB O 1
ATOM 6693 N N . PRO B 1 241 ? -25.540 -8.332 -15.478 1.000 102.105 239 PRO BBB N 1
ATOM 6694 C CA . PRO B 1 241 ? -25.510 -6.885 -15.282 1.000 98.548 239 PRO BBB CA 1
ATOM 6695 C C . PRO B 1 241 ? -26.602 -6.451 -14.294 1.000 95.648 239 PRO BBB C 1
ATOM 6696 O O . PRO B 1 241 ? -27.641 -7.102 -14.242 1.000 82.827 239 PRO BBB O 1
ATOM 6700 N N . HIS B 1 242 ? -26.331 -5.397 -13.518 1.000 91.638 240 HIS BBB N 1
ATOM 6701 C CA . HIS B 1 242 ? -27.332 -4.742 -12.636 1.000 93.351 240 HIS BBB CA 1
ATOM 6702 C C . HIS B 1 242 ? -28.243 -3.871 -13.511 1.000 83.645 240 HIS BBB C 1
ATOM 6703 O O . HIS B 1 242 ? -27.854 -2.730 -13.815 1.000 74.518 240 HIS BBB O 1
ATOM 6710 N N . LEU B 1 243 ? -29.385 -4.421 -13.939 1.000 77.537 241 LEU BBB N 1
ATOM 6711 C CA . LEU B 1 243 ? -30.313 -3.776 -14.912 1.000 77.505 241 LEU BBB CA 1
ATOM 6712 C C . LEU B 1 243 ? -30.989 -2.570 -14.252 1.000 80.368 241 LEU BBB C 1
ATOM 6713 O O . LEU B 1 243 ? -31.565 -2.754 -13.162 1.000 79.376 241 LEU BBB O 1
ATOM 6718 N N . TRP B 1 244 ? -30.914 -1.391 -14.886 1.000 81.316 242 TRP BBB N 1
ATOM 6719 C CA . TRP B 1 244 ? -31.740 -0.200 -14.540 1.000 78.779 242 TRP BBB C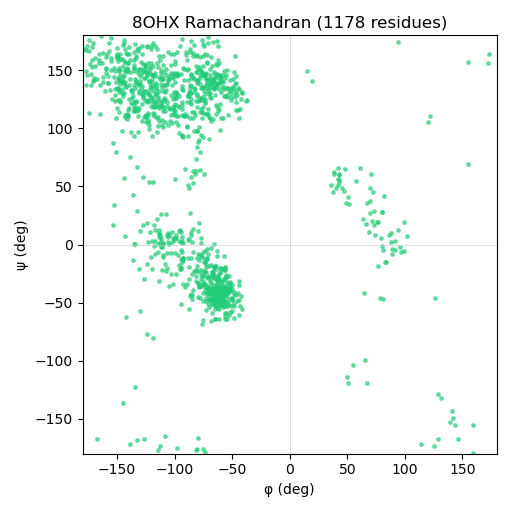A 1
ATOM 6720 C C . TRP B 1 244 ? -33.214 -0.572 -14.705 1.000 73.445 242 TRP BBB C 1
ATOM 6721 O O . TRP B 1 244 ? -33.649 -0.770 -15.853 1.000 67.813 242 TRP BBB O 1
ATOM 6732 N N . GLN B 1 245 ? -33.935 -0.696 -13.591 1.000 78.560 243 GLN BBB N 1
ATOM 6733 C CA . GLN B 1 245 ? -35.336 -1.192 -13.560 1.000 79.260 243 GLN BBB CA 1
ATOM 6734 C C . GLN B 1 245 ? -36.261 -0.112 -13.006 1.000 84.984 243 GLN BBB C 1
ATOM 6735 O O . GLN B 1 245 ? -35.966 0.507 -11.983 1.000 70.964 243 GLN BBB O 1
ATOM 6741 N N . PRO B 1 246 ? -37.397 0.159 -13.688 1.000 90.106 244 PRO BBB N 1
ATOM 6742 C CA . PRO B 1 246 ? -38.446 1.022 -13.156 1.000 90.163 244 PRO BBB CA 1
ATOM 6743 C C . PRO B 1 246 ? -38.752 0.772 -11.680 1.000 89.140 244 PRO BBB C 1
ATOM 6744 O O . PRO B 1 246 ? -39.034 -0.368 -11.330 1.000 77.298 244 PRO BBB O 1
ATOM 6748 N N . GLY B 1 247 ? -38.674 1.830 -10.872 1.000 84.155 245 GLY BBB N 1
ATOM 6749 C CA . GLY B 1 247 ? -38.999 1.782 -9.438 1.000 78.505 245 GLY BBB CA 1
ATOM 6750 C C . GLY B 1 247 ? -37.805 1.396 -8.583 1.000 78.091 245 GLY BBB C 1
ATOM 6751 O O . GLY B 1 247 ? -38.046 1.106 -7.390 1.000 75.295 245 GLY BBB O 1
ATOM 6752 N N . GLU B 1 248 ? -36.593 1.352 -9.164 1.000 70.460 246 GLU BBB N 1
ATOM 6753 C CA . GLU B 1 248 ? -35.316 1.035 -8.458 1.000 64.647 246 GLU BBB CA 1
ATOM 6754 C C . GLU B 1 248 ? -34.200 1.910 -9.027 1.000 63.863 246 GLU BBB C 1
ATOM 6755 O O . GLU B 1 248 ? -33.607 2.694 -8.260 1.000 66.565 246 GLU BBB O 1
ATOM 6761 N N . GLY B 1 249 ? -33.912 1.740 -10.323 1.000 64.853 247 GLY BBB N 1
ATOM 6762 C CA . GLY B 1 249 ? -32.979 2.570 -11.113 1.000 62.237 247 GLY BBB CA 1
ATOM 6763 C C . GLY B 1 249 ? -31.520 2.383 -10.741 1.000 65.657 247 GLY BBB C 1
ATOM 6764 O O . GLY B 1 249 ? -30.892 3.396 -10.387 1.000 63.778 247 GLY BBB O 1
ATOM 6765 N N . TYR B 1 250 ? -30.963 1.171 -10.877 1.000 72.545 248 TYR BBB N 1
ATOM 6766 C CA . TYR B 1 250 ? -29.521 0.935 -10.607 1.000 67.545 248 TYR BBB CA 1
ATOM 6767 C C . TYR B 1 250 ? -28.714 1.752 -11.621 1.000 63.242 248 TYR BBB C 1
ATOM 6768 O O . TYR B 1 250 ? -29.072 1.748 -12.801 1.000 63.156 248 TYR BBB O 1
ATOM 6777 N N . LEU B 1 251 ? -27.667 2.434 -11.158 1.000 63.125 249 LEU BBB N 1
ATOM 6778 C CA . LEU B 1 251 ? -26.814 3.322 -11.988 1.000 72.381 249 LEU BBB CA 1
ATOM 6779 C C . LEU B 1 251 ? -25.350 2.880 -11.886 1.000 72.441 249 LEU BBB C 1
ATOM 6780 O O . LEU B 1 251 ? -24.856 2.713 -10.750 1.000 75.101 249 LEU BBB O 1
ATOM 6785 N N . TYR B 1 252 ? -24.691 2.730 -13.039 1.000 65.240 250 TYR BBB N 1
ATOM 6786 C CA . TYR B 1 252 ? -23.213 2.625 -13.179 1.000 67.633 250 TYR BBB CA 1
ATOM 6787 C C . TYR B 1 252 ? -22.645 4.015 -13.495 1.000 65.864 250 TYR BBB C 1
ATOM 6788 O O . TYR B 1 252 ? -23.430 4.942 -13.804 1.000 71.390 250 TYR BBB O 1
ATOM 6797 N N . GLU B 1 253 ? -21.322 4.150 -13.473 1.000 63.089 251 GLU BBB N 1
ATOM 6798 C CA . GLU B 1 253 ? -20.602 5.416 -13.778 1.000 71.481 251 GLU BBB CA 1
ATOM 6799 C C . GLU B 1 253 ? -19.562 5.162 -14.878 1.000 74.416 251 GLU BBB C 1
ATOM 6800 O O . GLU B 1 253 ? -18.562 4.476 -14.588 1.000 80.849 251 GLU BBB O 1
ATOM 6806 N N . LEU B 1 254 ? -19.786 5.698 -16.085 1.000 71.586 252 LEU BBB N 1
ATOM 6807 C CA . LEU B 1 254 ? -18.762 5.740 -17.165 1.000 69.197 252 LEU BBB CA 1
ATOM 6808 C C . LEU B 1 254 ? -17.852 6.949 -16.949 1.000 72.608 252 LEU BBB C 1
ATOM 6809 O O . LEU B 1 254 ? -18.231 8.059 -17.388 1.000 66.111 252 LEU BBB O 1
ATOM 6814 N N . CYS B 1 255 ? -16.684 6.741 -16.335 1.000 76.385 253 CYS BBB N 1
ATOM 6815 C CA . CYS B 1 255 ? -15.621 7.781 -16.250 1.000 77.540 253 CYS BBB CA 1
ATOM 6816 C C . CYS B 1 255 ? -14.889 7.842 -17.594 1.000 79.625 253 CYS BBB C 1
ATOM 6817 O O . CYS B 1 255 ? -14.417 6.787 -18.073 1.000 82.107 253 CYS BBB O 1
ATOM 6820 N N . VAL B 1 256 ? -14.810 9.038 -18.175 1.000 72.618 254 VAL BBB N 1
ATOM 6821 C CA . VAL B 1 256 ? -14.320 9.255 -19.564 1.000 73.421 254 VAL BBB CA 1
ATOM 6822 C C . VAL B 1 256 ? -13.153 10.239 -19.490 1.000 75.687 254 VAL BBB C 1
ATOM 6823 O O . VAL B 1 256 ? -13.378 11.419 -19.151 1.000 76.205 254 VAL BBB O 1
ATOM 6827 N N . THR B 1 257 ? -11.949 9.743 -19.775 1.000 70.715 255 THR BBB N 1
ATOM 6828 C CA . THR B 1 257 ? -10.680 10.493 -19.624 1.000 70.123 255 THR BBB CA 1
ATOM 6829 C C . THR B 1 257 ? -10.237 10.986 -21.008 1.000 65.542 255 THR BBB C 1
ATOM 6830 O O . THR B 1 257 ? -10.489 10.286 -21.995 1.000 61.887 255 THR BBB O 1
ATOM 6834 N N . ALA B 1 258 ? -9.658 12.185 -21.057 1.000 67.623 256 ALA BBB N 1
ATOM 6835 C CA . ALA B 1 258 ? -9.203 12.881 -22.282 1.000 80.972 256 ALA BBB CA 1
ATOM 6836 C C . ALA B 1 258 ? -7.778 13.373 -22.034 1.000 87.917 256 ALA BBB C 1
ATOM 6837 O O . ALA B 1 258 ? -7.607 14.445 -21.400 1.000 84.516 256 ALA BBB O 1
ATOM 6839 N N . LYS B 1 259 ? -6.813 12.577 -22.501 1.000 93.644 257 LYS BBB N 1
ATOM 6840 C CA . LYS B 1 259 ? -5.377 12.669 -22.143 1.000 92.950 257 LYS BBB CA 1
ATOM 6841 C C . LYS B 1 259 ? -4.640 13.389 -23.279 1.000 89.028 257 LYS BBB C 1
ATOM 6842 O O . LYS B 1 259 ? -4.737 12.955 -24.446 1.000 88.855 257 LYS BBB O 1
ATOM 6848 N N . SER B 1 260 ? -4.037 14.522 -22.933 1.000 75.228 258 SER BBB N 1
ATOM 6849 C CA . SER B 1 260 ? -2.887 15.154 -23.619 1.000 80.334 258 SER BBB CA 1
ATOM 6850 C C . SER B 1 260 ? -1.629 14.752 -22.833 1.000 86.962 258 SER BBB C 1
ATOM 6851 O O . SER B 1 260 ? -1.780 14.213 -21.712 1.000 85.968 258 SER BBB O 1
ATOM 6854 N N . GLN B 1 261 ? -0.437 14.947 -23.406 1.000 96.301 259 GLN BBB N 1
ATOM 6855 C CA . GLN B 1 261 ? 0.859 14.789 -22.683 1.000 98.950 259 GLN BBB CA 1
ATOM 6856 C C . GLN B 1 261 ? 0.944 15.866 -21.589 1.000 92.456 259 GLN BBB C 1
ATOM 6857 O O . GLN B 1 261 ? 1.602 15.628 -20.555 1.000 87.854 259 GLN BBB O 1
ATOM 6863 N N . THR B 1 262 ? 0.275 16.999 -21.811 1.000 92.338 260 THR BBB N 1
ATOM 6864 C CA . THR B 1 262 ? 0.357 18.217 -20.963 1.000 93.887 260 THR BBB CA 1
ATOM 6865 C C . THR B 1 262 ? -0.784 18.186 -19.928 1.000 93.845 260 THR BBB C 1
ATOM 6866 O O . THR B 1 262 ? -0.470 18.299 -18.728 1.000 96.511 260 THR BBB O 1
ATOM 6870 N N . GLU B 1 263 ? -2.038 17.980 -20.359 1.000 93.081 261 GLU BBB N 1
ATOM 6871 C CA . GLU B 1 263 ? -3.269 18.133 -19.521 1.000 81.997 261 GLU BBB CA 1
ATOM 6872 C C . GLU B 1 263 ? -4.118 16.856 -19.520 1.000 77.619 261 GLU BBB C 1
ATOM 6873 O O . GLU B 1 263 ? -4.081 16.125 -20.520 1.000 85.417 261 GLU BBB O 1
ATOM 6879 N N . CYS B 1 264 ? -4.883 16.627 -18.446 1.000 71.597 262 CYS BBB N 1
ATOM 6880 C CA . CYS B 1 264 ? -5.861 15.512 -18.322 1.000 71.232 262 CYS BBB CA 1
ATOM 6881 C C . CYS B 1 264 ? -7.242 16.054 -17.919 1.000 75.460 262 CYS BBB C 1
ATOM 6882 O O . CYS B 1 264 ? -7.288 17.073 -17.180 1.000 63.133 262 CYS BBB O 1
ATOM 6885 N N . ASP B 1 265 ? -8.309 15.367 -18.364 1.000 75.552 263 ASP BBB N 1
ATOM 6886 C CA . ASP B 1 265 ? -9.738 15.711 -18.109 1.000 69.707 263 ASP BBB CA 1
ATOM 6887 C C . ASP B 1 265 ? -10.542 14.433 -17.821 1.000 71.749 263 ASP BBB C 1
ATOM 6888 O O . ASP B 1 265 ? -10.512 13.517 -18.656 1.000 65.071 263 ASP BBB O 1
ATOM 6893 N N . ILE B 1 266 ? -11.238 14.392 -16.678 1.000 68.623 264 ILE BBB N 1
ATOM 6894 C CA . ILE B 1 266 ? -12.158 13.293 -16.254 1.000 73.682 264 ILE BBB CA 1
ATOM 6895 C C . ILE B 1 266 ? -13.583 13.853 -16.279 1.000 71.937 264 ILE BBB C 1
ATOM 6896 O O . ILE B 1 266 ? -13.765 14.997 -15.825 1.000 67.351 264 ILE BBB O 1
ATOM 6901 N N . TYR B 1 267 ? -14.544 13.066 -16.769 1.000 67.860 265 TYR BBB N 1
ATOM 6902 C CA . TYR B 1 267 ? -16.001 13.367 -16.729 1.000 66.528 265 TYR BBB CA 1
ATOM 6903 C C . TYR B 1 267 ? -16.757 12.080 -16.432 1.000 65.765 265 TYR BBB C 1
ATOM 6904 O O . TYR B 1 267 ? -16.776 11.178 -17.270 1.000 59.855 265 TYR BBB O 1
ATOM 6913 N N . PRO B 1 268 ? -17.368 11.952 -15.229 1.000 62.965 266 PRO BBB N 1
ATOM 6914 C CA . PRO B 1 268 ? -18.241 10.821 -14.920 1.000 64.911 266 PRO BBB CA 1
ATOM 6915 C C . PRO B 1 268 ? -19.644 11.036 -15.503 1.000 67.348 266 PRO BBB C 1
ATOM 6916 O O . PRO B 1 268 ? -20.142 12.145 -15.441 1.000 66.425 266 PRO BBB O 1
ATOM 6920 N N . LEU B 1 269 ? -20.234 9.978 -16.053 1.000 60.759 267 LEU BBB N 1
ATOM 6921 C CA . LEU B 1 269 ? -21.565 10.016 -16.699 1.000 64.423 267 LEU BBB CA 1
ATOM 6922 C C . LEU B 1 269 ? -22.336 8.799 -16.210 1.000 62.834 267 LEU BBB C 1
ATOM 6923 O O . LEU B 1 269 ? -21.900 7.664 -16.458 1.000 55.393 267 LEU BBB O 1
ATOM 6928 N N . ARG B 1 270 ? -23.442 9.043 -15.525 1.000 65.427 268 ARG BBB N 1
ATOM 6929 C CA . ARG B 1 270 ? -24.262 7.957 -14.943 1.000 62.617 268 ARG BBB CA 1
ATOM 6930 C C . ARG B 1 270 ? -24.916 7.212 -16.103 1.000 63.419 268 ARG BBB C 1
ATOM 6931 O O . ARG B 1 270 ? -25.174 7.836 -17.146 1.000 68.505 268 ARG BBB O 1
ATOM 6939 N N . VAL B 1 271 ? -25.090 5.905 -15.952 1.000 67.736 269 VAL BBB N 1
ATOM 6940 C CA . VAL B 1 271 ? -25.584 5.023 -17.045 1.000 63.207 269 VAL BBB CA 1
ATOM 6941 C C . VAL B 1 271 ? -26.511 3.990 -16.420 1.000 60.213 269 VAL BBB C 1
ATOM 6942 O O . VAL B 1 271 ? -26.199 3.479 -15.333 1.000 65.911 269 VAL BBB O 1
ATOM 6946 N N . GLY B 1 272 ? -27.645 3.772 -17.072 1.000 59.674 270 GLY BBB N 1
ATOM 6947 C CA . GLY B 1 272 ? -28.624 2.752 -16.684 1.000 68.193 270 GLY BBB CA 1
ATOM 6948 C C . GLY B 1 272 ? -28.667 1.684 -17.747 1.000 71.894 270 GLY BBB C 1
ATOM 6949 O O . GLY B 1 272 ? -28.955 2.014 -18.912 1.000 70.221 270 GLY BBB O 1
ATOM 6950 N N . ILE B 1 273 ? -28.344 0.457 -17.364 1.000 75.665 271 ILE BBB N 1
ATOM 6951 C CA . ILE B 1 273 ? -28.383 -0.699 -18.294 1.000 73.083 271 ILE BBB CA 1
ATOM 6952 C C . ILE B 1 273 ? -29.849 -1.126 -18.422 1.000 70.139 271 ILE BBB C 1
ATOM 6953 O O . ILE B 1 273 ? -30.336 -1.887 -17.568 1.000 67.586 271 ILE BBB O 1
ATOM 6958 N N . ARG B 1 274 ? -30.545 -0.540 -19.402 1.000 68.835 272 ARG BBB N 1
ATOM 6959 C CA . ARG B 1 274 ? -31.918 -0.933 -19.806 1.000 67.985 272 ARG BBB CA 1
ATOM 6960 C C . ARG B 1 274 ? -32.039 -0.846 -21.329 1.000 67.570 272 ARG BBB C 1
ATOM 6961 O O . ARG B 1 274 ? -31.182 -0.215 -21.968 1.000 67.381 272 ARG BBB O 1
ATOM 6969 N N . SER B 1 275 ? -33.087 -1.468 -21.862 1.000 70.371 273 SER BBB N 1
ATOM 6970 C CA . SER B 1 275 ? -33.497 -1.437 -23.288 1.000 74.846 273 SER BBB CA 1
ATOM 6971 C C . SER B 1 275 ? -34.987 -1.124 -23.312 1.000 74.894 273 SER BBB C 1
ATOM 6972 O O . SER B 1 275 ? -35.674 -1.541 -22.355 1.000 70.155 273 SER BBB O 1
ATOM 6975 N N . VAL B 1 276 ? -35.463 -0.480 -24.379 1.000 76.797 274 VAL BBB N 1
ATOM 6976 C CA . VAL B 1 276 ? -36.907 -0.149 -24.550 1.000 78.849 274 VAL BBB CA 1
ATOM 6977 C C . VAL B 1 276 ? -37.323 -0.459 -25.993 1.000 71.136 274 VAL BBB C 1
ATOM 6978 O O . VAL B 1 276 ? -36.652 0.022 -26.921 1.000 60.256 274 VAL BBB O 1
ATOM 6982 N N . ALA B 1 277 ? -38.398 -1.233 -26.170 1.000 78.555 275 ALA BBB N 1
ATOM 6983 C CA . ALA B 1 277 ? -39.011 -1.485 -27.496 1.000 82.366 275 ALA BBB CA 1
ATOM 6984 C C . ALA B 1 277 ? -40.505 -1.780 -27.363 1.000 81.171 275 ALA BBB C 1
ATOM 6985 O O . ALA B 1 277 ? -40.915 -2.356 -26.331 1.000 75.779 275 ALA BBB O 1
ATOM 6987 N N . VAL B 1 278 ? -41.265 -1.395 -28.395 1.000 78.906 276 VAL BBB N 1
ATOM 6988 C CA . VAL B 1 278 ? -42.669 -1.835 -28.644 1.000 77.299 276 VAL BBB CA 1
ATOM 6989 C C . VAL B 1 278 ? -42.622 -3.223 -29.294 1.000 81.388 276 VAL BBB C 1
ATOM 6990 O O . VAL B 1 278 ? -41.743 -3.444 -30.147 1.000 78.963 276 VAL BBB O 1
ATOM 6994 N N . LYS B 1 279 ? -43.560 -4.097 -28.921 1.000 83.294 277 LYS BBB N 1
ATOM 6995 C CA . LYS B 1 279 ? -43.764 -5.448 -29.511 1.000 83.955 277 LYS BBB CA 1
ATOM 6996 C C . LYS B 1 279 ? -45.263 -5.639 -29.737 1.000 85.249 277 LYS BBB C 1
ATOM 6997 O O . LYS B 1 279 ? -45.953 -6.070 -28.788 1.000 86.153 277 LYS BBB O 1
ATOM 7003 N N . GLY B 1 280 ? -45.742 -5.313 -30.942 1.000 86.071 278 GLY BBB N 1
ATOM 7004 C CA . GLY B 1 280 ? -47.181 -5.273 -31.260 1.000 79.821 278 GLY BBB CA 1
ATOM 7005 C C . GLY B 1 280 ? -47.874 -4.202 -30.433 1.000 77.731 278 GLY BBB C 1
ATOM 7006 O O . GLY B 1 280 ? -47.627 -3.007 -30.702 1.000 70.247 278 GLY BBB O 1
ATOM 7007 N N A GLU B 1 281 ? -48.650 -4.651 -29.432 0.500 76.767 279 GLU BBB N 1
ATOM 7008 N N B GLU B 1 281 ? -48.709 -4.589 -29.461 0.500 73.415 279 GLU BBB N 1
ATOM 7009 C CA A GLU B 1 281 ? -49.558 -3.860 -28.549 0.500 77.575 279 GLU BBB CA 1
ATOM 7010 C CA B GLU B 1 281 ? -49.476 -3.640 -28.602 0.500 72.402 279 GLU BBB CA 1
ATOM 7011 C C A GLU B 1 281 ? -48.976 -3.723 -27.133 0.500 76.590 279 GLU BBB C 1
ATOM 7012 C C B GLU B 1 281 ? -48.973 -3.726 -27.154 0.500 73.892 279 GLU BBB C 1
ATOM 7013 O O A GLU B 1 281 ? -49.778 -3.557 -26.184 0.500 70.456 279 GLU BBB O 1
ATOM 7014 O O B GLU B 1 281 ? -49.810 -3.702 -26.220 0.500 69.348 279 GLU BBB O 1
ATOM 7025 N N . GLN B 1 282 ? -47.649 -3.796 -26.983 1.000 76.937 280 GLN BBB N 1
ATOM 7026 C CA . GLN B 1 282 ? -46.986 -3.793 -25.655 1.000 75.420 280 GLN BBB CA 1
ATOM 7027 C C . GLN B 1 282 ? -45.786 -2.853 -25.694 1.000 76.303 280 GLN BBB C 1
ATOM 7028 O O . GLN B 1 282 ? -45.014 -2.890 -26.680 1.000 71.911 280 GLN BBB O 1
ATOM 7034 N N . PHE B 1 283 ? -45.677 -2.019 -24.662 1.000 74.502 281 PHE BBB N 1
ATOM 7035 C CA . PHE B 1 283 ? -44.456 -1.245 -24.344 1.000 70.518 281 PHE BBB CA 1
ATOM 7036 C C . PHE B 1 283 ? -43.583 -2.133 -23.450 1.000 74.651 281 PHE BBB C 1
ATOM 7037 O O . PHE B 1 283 ? -44.123 -2.665 -22.453 1.000 67.917 281 PHE BBB O 1
ATOM 7045 N N . LEU B 1 284 ? -42.310 -2.318 -23.828 1.000 72.857 282 LEU BBB N 1
ATOM 7046 C CA . LEU B 1 284 ? -41.353 -3.241 -23.161 1.000 74.736 282 LEU BBB CA 1
ATOM 7047 C C . LEU B 1 284 ? -40.081 -2.489 -22.754 1.000 72.094 282 LEU BBB C 1
ATOM 7048 O O . LEU B 1 284 ? -39.421 -1.870 -23.622 1.000 71.495 282 LEU BBB O 1
ATOM 7053 N N . ILE B 1 285 ? -39.764 -2.577 -21.463 1.000 69.143 283 ILE BBB N 1
ATOM 7054 C CA . ILE B 1 285 ? -38.480 -2.151 -20.836 1.000 69.970 283 ILE BBB CA 1
ATOM 7055 C C . ILE B 1 285 ? -37.804 -3.420 -20.303 1.000 63.776 283 ILE BBB C 1
ATOM 7056 O O . ILE B 1 285 ? -38.473 -4.194 -19.585 1.000 54.787 283 ILE BBB O 1
ATOM 7061 N N . ASN B 1 286 ? -36.526 -3.618 -20.621 1.000 69.011 284 ASN BBB N 1
ATOM 7062 C CA . ASN B 1 286 ? -35.791 -4.867 -20.285 1.000 74.587 284 ASN BBB CA 1
ATOM 7063 C C . ASN B 1 286 ? -36.746 -6.040 -20.563 1.000 75.207 284 ASN BBB C 1
ATOM 7064 O O . ASN B 1 286 ? -37.071 -6.812 -19.628 1.000 80.102 284 ASN BBB O 1
ATOM 7069 N N . HIS B 1 287 ? -37.218 -6.088 -21.816 1.000 73.776 285 HIS BBB N 1
ATOM 7070 C CA . HIS B 1 287 ? -38.008 -7.180 -22.450 1.000 75.730 285 HIS BBB CA 1
ATOM 7071 C C . HIS B 1 287 ? -39.174 -7.601 -21.560 1.000 73.755 285 HIS BBB C 1
ATOM 7072 O O . HIS B 1 287 ? -39.503 -8.796 -21.581 1.000 71.691 285 HIS BBB O 1
ATOM 7079 N N . LYS B 1 288 ? -39.798 -6.657 -20.853 1.000 74.972 286 LYS BBB N 1
ATOM 7080 C CA . LYS B 1 288 ? -40.978 -6.942 -19.993 1.000 73.505 286 LYS BBB CA 1
ATOM 7081 C C . LYS B 1 288 ? -42.088 -5.934 -20.306 1.000 74.011 286 LYS BBB C 1
ATOM 7082 O O . LYS B 1 288 ? -41.817 -4.751 -20.534 1.000 65.279 286 LYS BBB O 1
ATOM 7088 N N . PRO B 1 289 ? -43.363 -6.384 -20.410 1.000 73.415 287 PRO BBB N 1
ATOM 7089 C CA . PRO B 1 289 ? -44.495 -5.472 -20.562 1.000 80.085 287 PRO BBB CA 1
ATOM 7090 C C . PRO B 1 289 ? -44.683 -4.550 -19.345 1.000 85.718 287 PRO BBB C 1
ATOM 7091 O O . PRO B 1 289 ? -44.942 -5.037 -18.251 1.000 83.880 287 PRO BBB O 1
ATOM 7095 N N . PHE B 1 290 ? -44.561 -3.240 -19.578 1.000 83.705 288 PHE BBB N 1
ATOM 7096 C CA . PHE B 1 290 ? -44.716 -2.160 -18.567 1.000 82.112 288 PHE BBB CA 1
ATOM 7097 C C . PHE B 1 290 ? -46.114 -1.549 -18.687 1.000 81.094 288 PHE BBB C 1
ATOM 7098 O O . PHE B 1 290 ? -46.636 -1.482 -19.822 1.000 74.441 288 PHE BBB O 1
ATOM 7106 N N . TYR B 1 291 ? -46.699 -1.130 -17.558 1.000 79.952 289 TYR BBB N 1
ATOM 7107 C CA . TYR B 1 291 ? -47.950 -0.321 -17.505 1.000 77.126 289 TYR BBB CA 1
ATOM 7108 C C . TYR B 1 291 ? -47.691 0.990 -16.757 1.000 76.177 289 TYR BBB C 1
ATOM 7109 O O . TYR B 1 291 ? -47.696 0.992 -15.501 1.000 69.500 289 TYR BBB O 1
ATOM 7118 N N . PHE B 1 292 ? -47.478 2.052 -17.541 1.000 66.684 290 PHE BBB N 1
ATOM 7119 C CA . PHE B 1 292 ? -47.266 3.458 -17.116 1.000 61.607 290 PHE BBB CA 1
ATOM 7120 C C . PHE B 1 292 ? -48.407 3.928 -16.208 1.000 62.325 290 PHE BBB C 1
ATOM 7121 O O . PHE B 1 292 ? -49.593 3.699 -16.547 1.000 60.955 290 PHE BBB O 1
ATOM 7129 N N . THR B 1 293 ? -48.058 4.595 -15.105 1.000 62.313 291 THR BBB N 1
ATOM 7130 C CA . THR B 1 293 ? -49.001 5.393 -14.272 1.000 56.060 291 THR BBB CA 1
ATOM 7131 C C . THR B 1 293 ? -48.363 6.735 -13.918 1.000 56.932 291 THR BBB C 1
ATOM 7132 O O . THR B 1 293 ? -47.108 6.853 -13.938 1.000 52.811 291 THR BBB O 1
ATOM 7136 N N . GLY B 1 294 ? -49.214 7.699 -13.575 1.000 58.574 292 GLY BBB N 1
ATOM 7137 C CA . GLY B 1 294 ? -48.790 9.031 -13.115 1.000 53.864 292 GLY BBB CA 1
ATOM 7138 C C . GLY B 1 294 ? -49.486 10.128 -13.881 1.000 45.914 292 GLY BBB C 1
ATOM 7139 O O . GLY B 1 294 ? -50.717 10.073 -13.995 1.000 39.485 292 GLY BBB O 1
ATOM 7140 N N . PHE B 1 295 ? -48.716 11.074 -14.416 1.000 45.103 293 PHE BBB N 1
ATOM 7141 C CA . PHE B 1 295 ? -49.250 12.424 -14.685 1.000 48.095 293 PHE BBB CA 1
ATOM 7142 C C . PHE B 1 295 ? -48.627 13.076 -15.912 1.000 43.155 293 PHE BBB C 1
ATOM 7143 O O . PHE B 1 295 ? -47.418 12.976 -16.160 1.000 47.745 293 PHE BBB O 1
ATOM 7151 N N . GLY B 1 296 ? -49.446 13.859 -16.608 1.000 43.314 294 GLY BBB N 1
ATOM 7152 C CA . GLY B 1 296 ? -48.925 15.106 -17.181 1.000 40.300 294 GLY BBB CA 1
ATOM 7153 C C . GLY B 1 296 ? -48.647 16.088 -16.060 1.000 43.396 294 GLY BBB C 1
ATOM 7154 O O . GLY B 1 296 ? -49.516 16.245 -15.182 1.000 43.533 294 GLY BBB O 1
ATOM 7155 N N . ARG B 1 297 ? -47.486 16.726 -16.088 1.000 48.422 295 ARG BBB N 1
ATOM 7156 C CA . ARG B 1 297 ? -47.102 17.771 -15.112 1.000 49.649 295 ARG BBB CA 1
ATOM 7157 C C . ARG B 1 297 ? -47.000 19.128 -15.822 1.000 44.763 295 ARG BBB C 1
ATOM 7158 O O . ARG B 1 297 ? -47.364 19.217 -17.005 1.000 45.001 295 ARG BBB O 1
ATOM 7166 N N . HIS B 1 298 ? -46.531 20.143 -15.100 1.000 43.119 296 HIS BBB N 1
ATOM 7167 C CA . HIS B 1 298 ? -46.105 21.464 -15.633 1.000 41.830 296 HIS BBB CA 1
ATOM 7168 C C . HIS B 1 298 ? -44.965 21.969 -14.760 1.000 37.818 296 HIS BBB C 1
ATOM 7169 O O . HIS B 1 298 ? -44.839 21.489 -13.650 1.000 35.252 296 HIS BBB O 1
ATOM 7176 N N . GLU B 1 299 ? -44.157 22.893 -15.254 1.000 40.563 297 GLU BBB N 1
ATOM 7177 C CA . GLU B 1 299 ? -43.228 23.645 -14.388 1.000 42.545 297 GLU BBB CA 1
ATOM 7178 C C . GLU B 1 299 ? -43.994 24.915 -14.018 1.000 40.319 297 GLU BBB C 1
ATOM 7179 O O . GLU B 1 299 ? -44.055 25.855 -14.847 1.000 39.258 297 GLU BBB O 1
ATOM 7185 N N . ASP B 1 300 ? -44.674 24.842 -12.873 1.000 37.203 298 ASP BBB N 1
ATOM 7186 C CA . ASP B 1 300 ? -45.646 25.858 -12.394 1.000 38.332 298 ASP BBB CA 1
ATOM 7187 C C . ASP B 1 300 ? -45.789 25.794 -10.866 1.000 38.618 298 ASP BBB C 1
ATOM 7188 O O . ASP B 1 300 ? -46.002 24.699 -10.302 1.000 37.405 298 ASP BBB O 1
ATOM 7193 N N . ALA B 1 301 ? -45.738 26.954 -10.217 1.000 36.960 299 ALA BBB N 1
ATOM 7194 C CA . ALA B 1 301 ? -45.837 27.078 -8.748 1.000 34.036 299 ALA BBB CA 1
ATOM 7195 C C . ALA B 1 301 ? -46.109 28.554 -8.433 1.000 36.405 299 ALA BBB C 1
ATOM 7196 O O . ALA B 1 301 ? -45.880 29.405 -9.322 1.000 34.904 299 ALA BBB O 1
ATOM 7198 N N . ASP B 1 302 ? -46.556 28.843 -7.212 1.000 34.902 300 ASP BBB N 1
ATOM 7199 C CA . ASP B 1 302 ? -46.813 30.221 -6.723 1.000 34.288 300 ASP BBB CA 1
ATOM 7200 C C . ASP B 1 302 ? -45.518 31.033 -6.783 1.000 35.641 300 ASP BBB C 1
ATOM 7201 O O . ASP B 1 302 ? -44.430 30.483 -6.482 1.000 34.932 300 ASP BBB O 1
ATOM 7206 N N . LEU B 1 303 ? -45.616 32.299 -7.197 1.000 31.986 301 LEU BBB N 1
ATOM 7207 C CA . LEU B 1 303 ? -44.547 33.327 -7.051 1.000 35.488 301 LEU BBB CA 1
ATOM 7208 C C . LEU B 1 303 ? -43.427 33.192 -8.098 1.000 35.308 301 LEU BBB C 1
ATOM 7209 O O . LEU B 1 303 ? -42.977 34.271 -8.605 1.000 30.890 301 LEU BBB O 1
ATOM 7214 N N . ARG B 1 304 ? -42.918 31.982 -8.340 1.000 32.847 302 ARG BBB N 1
ATOM 7215 C CA . ARG B 1 304 ? -41.662 31.748 -9.111 1.000 35.824 302 ARG BBB CA 1
ATOM 7216 C C . ARG B 1 304 ? -41.939 31.340 -10.568 1.000 36.305 302 ARG BBB C 1
ATOM 7217 O O . ARG B 1 304 ? -40.979 31.172 -11.322 1.000 34.889 302 ARG BBB O 1
ATOM 7225 N N . GLY B 1 305 ? -43.200 31.109 -10.912 1.000 39.332 303 GLY BBB N 1
ATOM 7226 C CA . GLY B 1 305 ? -43.643 30.735 -12.262 1.000 38.649 303 GLY BBB CA 1
ATOM 7227 C C . GLY B 1 305 ? -43.128 29.363 -12.625 1.000 37.107 303 GLY BBB C 1
ATOM 7228 O O . GLY B 1 305 ? -43.476 28.398 -11.909 1.000 37.405 303 GLY BBB O 1
ATOM 7229 N N . LYS B 1 306 ? -42.327 29.285 -13.684 1.000 34.457 304 LYS BBB N 1
ATOM 7230 C CA . LYS B 1 306 ? -41.756 28.004 -14.185 1.000 41.783 304 LYS BBB CA 1
ATOM 7231 C C . LYS B 1 306 ? -40.349 27.823 -13.612 1.000 43.009 304 LYS BBB C 1
ATOM 7232 O O . LYS B 1 306 ? -39.684 26.851 -14.003 1.000 39.426 304 LYS BBB O 1
ATOM 7238 N N . GLY B 1 307 ? -39.920 28.758 -12.755 1.000 40.458 305 GLY BBB N 1
ATOM 7239 C CA . GLY B 1 307 ? -38.627 28.722 -12.049 1.000 42.121 305 GLY BBB CA 1
ATOM 7240 C C . GLY B 1 307 ? -38.372 27.375 -11.393 1.000 38.916 305 GLY BBB C 1
ATOM 7241 O O . GLY B 1 307 ? -39.292 26.848 -10.722 1.000 38.292 305 GLY BBB O 1
ATOM 7242 N N . PHE B 1 308 ? -37.160 26.843 -11.575 1.000 41.910 306 PHE BBB N 1
ATOM 7243 C CA . PHE B 1 308 ? -36.720 25.590 -10.918 1.000 42.550 306 PHE BBB CA 1
ATOM 7244 C C . PHE B 1 308 ? -36.592 25.866 -9.420 1.000 38.799 306 PHE BBB C 1
ATOM 7245 O O . PHE B 1 308 ? -36.101 26.944 -9.033 1.000 39.729 306 PHE BBB O 1
ATOM 7253 N N . ASP B 1 309 ? -36.999 24.911 -8.599 1.000 38.546 307 ASP BBB N 1
ATOM 7254 C CA . ASP B 1 309 ? -36.786 25.018 -7.138 1.000 41.882 307 ASP BBB CA 1
ATOM 7255 C C . ASP B 1 309 ? -36.524 23.641 -6.516 1.000 39.562 307 ASP BBB C 1
ATOM 7256 O O . ASP B 1 309 ? -37.364 22.741 -6.687 1.000 39.524 307 ASP BBB O 1
ATOM 7261 N N . ASN B 1 310 ? -35.468 23.530 -5.708 1.000 39.366 308 ASN BBB N 1
ATOM 7262 C CA . ASN B 1 310 ? -35.093 22.246 -5.062 1.000 43.247 308 ASN BBB CA 1
ATOM 7263 C C . ASN B 1 310 ? -36.232 21.693 -4.191 1.000 42.925 308 ASN BBB C 1
ATOM 7264 O O . ASN B 1 310 ? -36.603 20.528 -4.402 1.000 35.760 308 ASN BBB O 1
ATOM 7269 N N . VAL B 1 311 ? -36.777 22.468 -3.247 1.000 42.047 309 VAL BBB N 1
ATOM 7270 C CA . VAL B 1 311 ? -37.820 21.968 -2.305 1.000 39.163 309 VAL BBB CA 1
ATOM 7271 C C . VAL B 1 311 ? -39.051 21.488 -3.083 1.000 39.428 309 VAL BBB C 1
ATOM 7272 O O . VAL B 1 311 ? -39.683 20.449 -2.720 1.000 34.735 309 VAL BBB O 1
ATOM 7276 N N . LEU B 1 312 ? -39.462 22.265 -4.078 1.000 38.897 310 LEU BBB N 1
ATOM 7277 C CA . LEU B 1 312 ? -40.632 21.912 -4.913 1.000 39.764 310 LEU BBB CA 1
ATOM 7278 C C . LEU B 1 312 ? -40.343 20.558 -5.565 1.000 36.426 310 LEU BBB C 1
ATOM 7279 O O . LEU B 1 312 ? -41.229 19.703 -5.557 1.000 38.711 310 LEU BBB O 1
ATOM 7284 N N . MET B 1 313 ? -39.129 20.346 -6.073 1.000 42.996 311 MET BBB N 1
ATOM 7285 C CA . MET B 1 313 ? -38.796 19.048 -6.738 1.000 46.818 311 MET BBB CA 1
ATOM 7286 C C . MET B 1 313 ? -38.852 17.945 -5.683 1.000 43.654 311 MET BBB C 1
ATOM 7287 O O . MET B 1 313 ? -39.564 16.945 -5.910 1.000 43.779 311 MET BBB O 1
ATOM 7292 N N . VAL B 1 314 ? -38.233 18.169 -4.519 1.000 43.261 312 VAL BBB N 1
ATOM 7293 C CA . VAL B 1 314 ? -38.214 17.113 -3.462 1.000 46.395 312 VAL BBB CA 1
ATOM 7294 C C . VAL B 1 314 ? -39.654 16.771 -3.080 1.000 42.430 312 VAL BBB C 1
ATOM 7295 O O . VAL B 1 314 ? -39.975 15.566 -3.057 1.000 44.363 312 VAL BBB O 1
ATOM 7299 N N . HIS B 1 315 ? -40.493 17.783 -2.829 1.000 43.712 313 HIS BBB N 1
ATOM 7300 C CA . HIS B 1 315 ? -41.913 17.613 -2.402 1.000 43.090 313 HIS BBB CA 1
ATOM 7301 C C . HIS B 1 315 ? -42.770 16.950 -3.487 1.000 42.279 313 HIS BBB C 1
ATOM 7302 O O . HIS B 1 315 ? -43.508 16.019 -3.160 1.000 42.057 313 HIS BBB O 1
ATOM 7309 N N . ASP B 1 316 ? -42.771 17.476 -4.710 1.000 40.339 314 ASP BBB N 1
ATOM 7310 C CA . ASP B 1 316 ? -43.624 16.912 -5.789 1.000 45.879 314 ASP BBB CA 1
ATOM 7311 C C . ASP B 1 316 ? -43.282 15.422 -5.989 1.000 45.159 314 ASP BBB C 1
ATOM 7312 O O . ASP B 1 316 ? -44.211 14.621 -6.245 1.000 45.272 314 ASP BBB O 1
ATOM 7317 N N . HIS B 1 317 ? -42.004 15.042 -5.900 1.000 46.314 315 HIS BBB N 1
ATOM 7318 C CA . HIS B 1 317 ? -41.592 13.616 -6.046 1.000 50.666 315 HIS BBB CA 1
ATOM 7319 C C . HIS B 1 317 ? -42.148 12.839 -4.853 1.000 49.278 315 HIS BBB C 1
ATOM 7320 O O . HIS B 1 317 ? -42.744 11.747 -5.064 1.000 48.602 315 HIS BBB O 1
ATOM 7327 N N . ALA B 1 318 ? -42.056 13.420 -3.651 1.000 47.039 316 ALA BBB N 1
ATOM 7328 C CA . ALA B 1 318 ? -42.571 12.770 -2.431 1.000 43.831 316 ALA BBB CA 1
ATOM 7329 C C . ALA B 1 318 ? -44.028 12.392 -2.666 1.000 43.418 316 ALA BBB C 1
ATOM 7330 O O . ALA B 1 318 ? -44.414 11.297 -2.280 1.000 52.511 316 ALA BBB O 1
ATOM 7332 N N . LEU B 1 319 ? -44.816 13.275 -3.292 1.000 48.287 317 LEU BBB N 1
ATOM 7333 C CA . LEU B 1 319 ? -46.288 13.095 -3.449 1.000 43.592 317 LEU BBB CA 1
ATOM 7334 C C . LEU B 1 319 ? -46.596 12.004 -4.482 1.000 40.749 317 LEU BBB C 1
ATOM 7335 O O . LEU B 1 319 ? -47.540 11.218 -4.249 1.000 45.447 317 LEU BBB O 1
ATOM 7340 N N . MET B 1 320 ? -45.906 12.067 -5.619 1.000 42.226 318 MET BBB N 1
ATOM 7341 C CA . MET B 1 320 ? -45.985 11.104 -6.753 1.000 50.463 318 MET BBB CA 1
ATOM 7342 C C . MET B 1 320 ? -45.680 9.694 -6.238 1.000 53.253 318 MET BBB C 1
ATOM 7343 O O . MET B 1 320 ? -46.487 8.782 -6.512 1.000 58.251 318 MET BBB O 1
ATOM 7348 N N . ASP B 1 321 ? -44.582 9.560 -5.485 1.000 56.171 319 ASP BBB N 1
ATOM 7349 C CA . ASP B 1 321 ? -44.183 8.336 -4.737 1.000 56.353 319 ASP BBB CA 1
ATOM 7350 C C . ASP B 1 321 ? -45.382 7.806 -3.937 1.000 54.770 319 ASP BBB C 1
ATOM 7351 O O . ASP B 1 321 ? -45.839 6.692 -4.221 1.000 57.357 319 ASP BBB O 1
ATOM 7356 N N . TRP B 1 322 ? -45.874 8.599 -2.983 1.000 52.828 320 TRP BBB N 1
ATOM 7357 C CA . TRP B 1 322 ? -47.043 8.309 -2.108 1.000 51.945 320 TRP BBB CA 1
ATOM 7358 C C . TRP B 1 322 ? -48.267 7.861 -2.921 1.000 54.767 320 TRP BBB C 1
ATOM 7359 O O . TRP B 1 322 ? -48.949 6.895 -2.512 1.000 52.335 320 TRP BBB O 1
ATOM 7370 N N . ILE B 1 323 ? -48.589 8.561 -4.008 1.000 50.828 321 ILE BBB N 1
ATOM 7371 C CA . ILE B 1 323 ? -49.821 8.243 -4.791 1.000 52.835 321 ILE BBB CA 1
ATOM 7372 C C . ILE B 1 323 ? -49.592 6.995 -5.661 1.000 53.265 321 ILE BBB C 1
ATOM 7373 O O . ILE B 1 323 ? -50.598 6.399 -6.065 1.000 51.158 321 ILE BBB O 1
ATOM 7378 N N . GLY B 1 324 ? -48.337 6.645 -5.971 1.000 49.760 322 GLY BBB N 1
ATOM 7379 C CA . GLY B 1 324 ? -47.993 5.406 -6.699 1.000 54.042 322 GLY BBB CA 1
ATOM 7380 C C . GLY B 1 324 ? -47.747 5.649 -8.178 1.000 60.015 322 GLY BBB C 1
ATOM 7381 O O . GLY B 1 324 ? -47.821 4.682 -8.953 1.000 59.609 322 GLY BBB O 1
ATOM 7382 N N . ALA B 1 325 ? -47.469 6.892 -8.572 1.000 59.657 323 ALA BBB N 1
ATOM 7383 C CA . ALA B 1 325 ? -47.029 7.226 -9.944 1.000 63.135 323 ALA BBB CA 1
ATOM 7384 C C . ALA B 1 325 ? -45.670 6.569 -10.178 1.000 62.228 323 ALA BBB C 1
ATOM 7385 O O . ALA B 1 325 ? -44.833 6.631 -9.266 1.000 61.418 323 ALA BBB O 1
ATOM 7387 N N . ASN B 1 326 ? -45.495 5.951 -11.353 1.000 62.656 324 ASN BBB N 1
ATOM 7388 C CA . ASN B 1 326 ? -44.221 5.338 -11.813 1.000 57.066 324 ASN BBB CA 1
ATOM 7389 C C . ASN B 1 326 ? -43.628 6.192 -12.937 1.000 58.692 324 ASN BBB C 1
ATOM 7390 O O . ASN B 1 326 ? -42.413 6.051 -13.222 1.000 62.201 324 ASN BBB O 1
ATOM 7395 N N . SER B 1 327 ? -44.444 7.067 -13.531 1.000 51.150 325 SER BBB N 1
ATOM 7396 C CA . SER B 1 327 ? -44.090 7.802 -14.769 1.000 58.018 325 SER BBB CA 1
ATOM 7397 C C . SER B 1 327 ? -44.717 9.185 -14.788 1.000 51.452 325 SER BBB C 1
ATOM 7398 O O . SER B 1 327 ? -45.714 9.403 -14.096 1.000 56.961 325 SER BBB O 1
ATOM 7401 N N . TYR B 1 328 ? -44.206 10.022 -15.677 1.000 56.291 326 TYR BBB N 1
ATOM 7402 C CA . TYR B 1 328 ? -44.883 11.263 -16.107 1.000 55.156 326 TYR BBB CA 1
ATOM 7403 C C . TYR B 1 328 ? -44.361 11.674 -17.487 1.000 57.264 326 TYR BBB C 1
ATOM 7404 O O . TYR B 1 328 ? -43.301 11.158 -17.920 1.000 60.059 326 TYR BBB O 1
ATOM 7413 N N . ARG B 1 329 ? -45.073 12.608 -18.121 1.000 52.186 327 ARG BBB N 1
ATOM 7414 C CA . ARG B 1 329 ? -44.650 13.321 -19.351 1.000 51.226 327 ARG BBB CA 1
ATOM 7415 C C . ARG B 1 329 ? -44.212 14.743 -18.983 1.000 49.755 327 ARG BBB C 1
ATOM 7416 O O . ARG B 1 329 ? -44.837 15.343 -18.109 1.000 58.867 327 ARG BBB O 1
ATOM 7424 N N . THR B 1 330 ? -43.210 15.271 -19.675 1.000 43.384 328 THR BBB N 1
ATOM 7425 C CA . THR B 1 330 ? -42.711 16.658 -19.538 1.000 45.302 328 THR BBB CA 1
ATOM 7426 C C . THR B 1 330 ? -43.591 17.584 -20.398 1.000 43.409 328 THR BBB C 1
ATOM 7427 O O . THR B 1 330 ? -43.066 18.342 -21.224 1.000 42.919 328 THR BBB O 1
ATOM 7431 N N . SER B 1 331 ? -44.904 17.520 -20.207 1.000 45.685 329 SER BBB N 1
ATOM 7432 C CA . SER B 1 331 ? -45.868 18.442 -20.852 1.000 46.343 329 SER BBB CA 1
ATOM 7433 C C . SER B 1 331 ? -45.502 19.882 -20.484 1.000 49.212 329 SER BBB C 1
ATOM 7434 O O . SER B 1 331 ? -45.265 20.160 -19.310 1.000 52.780 329 SER BBB O 1
ATOM 7437 N N . HIS B 1 332 ? -45.350 20.801 -21.451 1.000 49.835 330 HIS BBB N 1
ATOM 7438 C CA . HIS B 1 332 ? -45.242 20.573 -22.884 1.000 45.132 330 HIS BBB CA 1
ATOM 7439 C C . HIS B 1 332 ? -43.988 21.280 -23.367 1.000 44.510 330 HIS BBB C 1
ATOM 7440 O O . HIS B 1 332 ? -44.097 22.226 -24.168 1.000 46.541 330 HIS BBB O 1
ATOM 7447 N N . TYR B 1 333 ? -42.853 20.911 -22.781 1.000 41.497 331 TYR BBB N 1
ATOM 7448 C CA . TYR B 1 333 ? -41.556 21.600 -22.947 1.000 42.880 331 TYR BBB CA 1
ATOM 7449 C C . TYR B 1 333 ? -40.533 20.735 -22.227 1.000 42.154 331 TYR BBB C 1
ATOM 7450 O O . TYR B 1 333 ? -40.909 19.899 -21.409 1.000 46.189 331 TYR BBB O 1
ATOM 7459 N N . PRO B 1 334 ? -39.245 20.817 -22.606 1.000 44.592 332 PRO BBB N 1
ATOM 7460 C CA . PRO B 1 334 ? -38.189 20.141 -21.856 1.000 48.080 332 PRO BBB CA 1
ATOM 7461 C C . PRO B 1 334 ? -38.215 20.624 -20.397 1.000 49.535 332 PRO BBB C 1
ATOM 7462 O O . PRO B 1 334 ? -38.301 21.821 -20.196 1.000 53.706 332 PRO BBB O 1
ATOM 7466 N N . TYR B 1 335 ? -38.136 19.727 -19.420 1.000 49.201 333 TYR BBB N 1
ATOM 7467 C CA . TYR B 1 335 ? -38.027 20.135 -17.991 1.000 51.334 333 TYR BBB CA 1
ATOM 7468 C C . TYR B 1 335 ? -36.555 20.367 -17.614 1.000 49.611 333 TYR BBB C 1
ATOM 7469 O O . TYR B 1 335 ? -35.647 19.987 -18.377 1.000 45.936 333 TYR BBB O 1
ATOM 7478 N N . ALA B 1 336 ? -36.332 21.015 -16.468 1.000 53.307 334 ALA BBB N 1
ATOM 7479 C CA . ALA B 1 336 ? -35.006 21.198 -15.832 1.000 55.335 334 ALA BBB CA 1
ATOM 7480 C C . ALA B 1 336 ? -34.313 19.827 -15.740 1.000 56.375 334 ALA BBB C 1
ATOM 7481 O O . ALA B 1 336 ? -34.974 18.843 -15.341 1.000 48.231 334 ALA BBB O 1
ATOM 7483 N N . GLU B 1 337 ? -33.040 19.740 -16.127 1.000 60.736 335 GLU BBB N 1
ATOM 7484 C CA . GLU B 1 337 ? -32.346 18.426 -16.239 1.000 60.995 335 GLU BBB CA 1
ATOM 7485 C C . GLU B 1 337 ? -32.493 17.707 -14.894 1.000 56.161 335 GLU BBB C 1
ATOM 7486 O O . GLU B 1 337 ? -32.782 16.488 -14.901 1.000 53.630 335 GLU BBB O 1
ATOM 7492 N N . GLU B 1 338 ? -32.395 18.462 -13.788 1.000 50.155 336 GLU BBB N 1
ATOM 7493 C CA . GLU B 1 338 ? -32.447 17.932 -12.399 1.000 47.068 336 GLU BBB CA 1
ATOM 7494 C C . GLU B 1 338 ? -33.573 16.910 -12.296 1.000 42.454 336 GLU BBB C 1
ATOM 7495 O O . GLU B 1 338 ? -33.445 15.963 -11.515 1.000 49.302 336 GLU BBB O 1
ATOM 7501 N N . MET B 1 339 ? -34.680 17.106 -13.007 1.000 43.913 337 MET BBB N 1
ATOM 7502 C CA . MET B 1 339 ? -35.835 16.181 -12.881 1.000 45.858 337 MET BBB CA 1
ATOM 7503 C C . MET B 1 339 ? -35.463 14.814 -13.465 1.000 45.814 337 MET BBB C 1
ATOM 7504 O O . MET B 1 339 ? -36.092 13.782 -13.064 1.000 46.202 337 MET BBB O 1
ATOM 7509 N N . LEU B 1 340 ? -34.559 14.815 -14.444 1.000 45.242 338 LEU BBB N 1
ATOM 7510 C CA . LEU B 1 340 ? -34.212 13.581 -15.191 1.000 53.567 338 LEU BBB CA 1
ATOM 7511 C C . LEU B 1 340 ? -33.040 12.912 -14.471 1.000 51.092 338 LEU BBB C 1
ATOM 7512 O O . LEU B 1 340 ? -33.091 11.674 -14.338 1.000 45.821 338 LEU BBB O 1
ATOM 7517 N N . ASP B 1 341 ? -32.108 13.706 -13.925 1.000 51.273 339 ASP BBB N 1
ATOM 7518 C CA . ASP B 1 341 ? -31.069 13.202 -12.986 1.000 54.055 339 ASP BBB CA 1
ATOM 7519 C C . ASP B 1 341 ? -31.784 12.514 -11.822 1.000 53.700 339 ASP BBB C 1
ATOM 7520 O O . ASP B 1 341 ? -31.301 11.451 -11.375 1.000 64.901 339 ASP BBB O 1
ATOM 7525 N N . TRP B 1 342 ? -32.910 13.074 -11.371 1.000 52.885 340 TRP BBB N 1
ATOM 7526 C CA . TRP B 1 342 ? -33.706 12.503 -10.251 1.000 52.558 340 TRP BBB CA 1
ATOM 7527 C C . TRP B 1 342 ? -34.324 11.175 -10.704 1.000 51.423 340 TRP BBB C 1
ATOM 7528 O O . TRP B 1 342 ? -34.052 10.164 -10.047 1.000 57.921 340 TRP BBB O 1
ATOM 7539 N N . ALA B 1 343 ? -35.135 11.186 -11.769 1.000 51.920 341 ALA BBB N 1
ATOM 7540 C CA . ALA B 1 343 ? -35.862 9.999 -12.294 1.000 51.411 341 ALA BBB CA 1
ATOM 7541 C C . ALA B 1 343 ? -34.863 8.868 -12.586 1.000 49.453 341 ALA BBB C 1
ATOM 7542 O O . ALA B 1 343 ? -35.219 7.683 -12.324 1.000 55.714 341 ALA BBB O 1
ATOM 7544 N N . ASP B 1 344 ? -33.670 9.226 -13.083 1.000 52.836 342 ASP BBB N 1
ATOM 7545 C CA . ASP B 1 344 ? -32.527 8.291 -13.297 1.000 59.429 342 ASP BBB CA 1
ATOM 7546 C C . ASP B 1 344 ? -32.257 7.534 -11.989 1.000 61.575 342 ASP BBB C 1
ATOM 7547 O O . ASP B 1 344 ? -32.424 6.300 -11.958 1.000 62.491 342 ASP BBB O 1
ATOM 7552 N N . GLU B 1 345 ? -31.934 8.274 -10.932 1.000 63.866 343 GLU BBB N 1
ATOM 7553 C CA . GLU B 1 345 ? -31.610 7.727 -9.590 1.000 63.126 343 GLU BBB CA 1
ATOM 7554 C C . GLU B 1 345 ? -32.762 6.906 -9.006 1.000 58.999 343 GLU BBB C 1
ATOM 7555 O O . GLU B 1 345 ? -32.481 5.852 -8.416 1.000 64.713 343 GLU BBB O 1
ATOM 7561 N N . HIS B 1 346 ? -34.003 7.379 -9.101 1.000 63.455 344 HIS BBB N 1
ATOM 7562 C CA . HIS B 1 346 ? -35.142 6.747 -8.377 1.000 57.113 344 HIS BBB CA 1
ATOM 7563 C C . HIS B 1 346 ? -35.860 5.748 -9.280 1.000 53.966 344 HIS BBB C 1
ATOM 7564 O O . HIS B 1 346 ? -36.796 5.101 -8.797 1.000 52.202 344 HIS BBB O 1
ATOM 7571 N N . GLY B 1 347 ? -35.463 5.659 -10.549 1.000 62.244 345 GLY BBB N 1
ATOM 7572 C CA . GLY B 1 347 ? -36.099 4.727 -11.490 1.000 63.029 345 GLY BBB CA 1
ATOM 7573 C C . GLY B 1 347 ? -37.484 5.206 -11.870 1.000 61.115 345 GLY BBB C 1
ATOM 7574 O O . GLY B 1 347 ? -38.425 4.381 -11.859 1.000 62.297 345 GLY BBB O 1
ATOM 7575 N N . ILE B 1 348 ? -37.619 6.492 -12.179 1.000 55.845 346 ILE BBB N 1
ATOM 7576 C CA . ILE B 1 348 ? -38.905 7.016 -12.717 1.000 58.298 346 ILE BBB CA 1
ATOM 7577 C C . ILE B 1 348 ? -38.807 6.971 -14.243 1.000 51.007 346 ILE BBB C 1
ATOM 7578 O O . ILE B 1 348 ? -37.752 7.346 -14.791 1.000 48.853 346 ILE BBB O 1
ATOM 7583 N N . VAL B 1 349 ? -39.886 6.523 -14.874 1.000 53.635 347 VAL BBB N 1
ATOM 7584 C CA . VAL B 1 349 ? -40.097 6.477 -16.352 1.000 58.471 347 VAL BBB CA 1
ATOM 7585 C C . VAL B 1 349 ? -40.589 7.857 -16.827 1.000 56.979 347 VAL BBB C 1
ATOM 7586 O O . VAL B 1 349 ? -41.483 8.418 -16.188 1.000 70.581 347 VAL BBB O 1
ATOM 7590 N N . VAL B 1 350 ? -40.027 8.380 -17.914 1.000 60.142 348 VAL BBB N 1
ATOM 7591 C CA . VAL B 1 350 ? -40.279 9.767 -18.414 1.000 57.640 348 VAL BBB CA 1
ATOM 7592 C C . VAL B 1 350 ? -40.535 9.749 -19.927 1.000 56.641 348 VAL BBB C 1
ATOM 7593 O O . VAL B 1 350 ? -39.669 9.257 -20.671 1.000 55.222 348 VAL BBB O 1
ATOM 7597 N N . ILE B 1 351 ? -41.679 10.277 -20.366 1.000 54.317 349 ILE BBB N 1
ATOM 7598 C CA . ILE B 1 351 ? -41.910 10.672 -21.784 1.000 49.594 349 ILE BBB CA 1
ATOM 7599 C C . ILE B 1 351 ? -41.395 12.106 -21.929 1.000 53.195 349 ILE BBB C 1
ATOM 7600 O O . ILE B 1 351 ? -42.009 13.000 -21.333 1.000 56.945 349 ILE BBB O 1
ATOM 7605 N N . ASP B 1 352 ? -40.277 12.302 -22.631 1.000 50.682 350 ASP BBB N 1
ATOM 7606 C CA . ASP B 1 352 ? -39.556 13.604 -22.720 1.000 60.577 350 ASP BBB CA 1
ATOM 7607 C C . ASP B 1 352 ? -40.065 14.343 -23.971 1.000 67.320 350 ASP BBB C 1
ATOM 7608 O O . ASP B 1 352 ? -39.986 13.762 -25.071 1.000 71.099 350 ASP BBB O 1
ATOM 7613 N N . GLU B 1 353 ? -40.589 15.567 -23.812 1.000 65.159 351 GLU BBB N 1
ATOM 7614 C CA . GLU B 1 353 ? -41.450 16.235 -24.827 1.000 56.084 351 GLU BBB CA 1
ATOM 7615 C C . GLU B 1 353 ? -40.895 17.618 -25.194 1.000 57.366 351 GLU BBB C 1
ATOM 7616 O O . GLU B 1 353 ? -40.359 18.308 -24.311 1.000 56.274 351 GLU BBB O 1
ATOM 7622 N N . THR B 1 354 ? -41.021 17.993 -26.470 1.000 50.429 352 THR BBB N 1
ATOM 7623 C CA . THR B 1 354 ? -40.523 19.280 -27.016 1.000 49.455 352 THR BBB CA 1
ATOM 7624 C C . THR B 1 354 ? -41.538 20.373 -26.696 1.000 43.915 352 THR BBB C 1
ATOM 7625 O O . THR B 1 354 ? -42.716 20.033 -26.486 1.000 48.626 352 THR BBB O 1
ATOM 7629 N N . ALA B 1 355 ? -41.105 21.628 -26.780 1.000 46.433 353 ALA BBB N 1
ATOM 7630 C CA . ALA B 1 355 ? -41.953 22.820 -26.553 1.000 49.167 353 ALA BBB CA 1
ATOM 7631 C C . ALA B 1 355 ? -42.994 22.960 -27.671 1.000 53.101 353 ALA BBB C 1
ATOM 7632 O O . ALA B 1 355 ? -43.775 23.913 -27.573 1.000 48.320 353 ALA BBB O 1
ATOM 7634 N N . ALA B 1 356 ? -42.991 22.089 -28.701 1.000 55.872 354 ALA BBB N 1
ATOM 7635 C CA . ALA B 1 356 ? -43.915 22.159 -29.866 1.000 56.813 354 ALA BBB CA 1
ATOM 7636 C C . ALA B 1 356 ? -45.348 21.795 -29.443 1.000 58.706 354 ALA BBB C 1
ATOM 7637 O O . ALA B 1 356 ? -45.708 20.605 -29.496 1.000 60.076 354 ALA BBB O 1
ATOM 7639 N N . VAL B 1 357 ? -46.143 22.791 -29.039 1.000 66.681 355 VAL BBB N 1
ATOM 7640 C CA . VAL B 1 357 ? -47.588 22.626 -28.676 1.000 68.211 355 VAL BBB CA 1
ATOM 7641 C C . VAL B 1 357 ? -48.360 23.848 -29.199 1.000 69.755 355 VAL BBB C 1
ATOM 7642 O O . VAL B 1 357 ? -47.739 24.926 -29.337 1.000 68.164 355 VAL BBB O 1
ATOM 7646 N N . GLY B 1 358 ? -49.641 23.666 -29.541 1.000 75.670 356 GLY BBB N 1
ATOM 7647 C CA . GLY B 1 358 ? -50.493 24.720 -30.133 1.000 85.771 356 GLY BBB CA 1
ATOM 7648 C C . GLY B 1 358 ? -50.265 24.905 -31.629 1.000 87.449 356 GLY BBB C 1
ATOM 7649 O O . GLY B 1 358 ? -50.488 26.031 -32.137 1.000 75.780 356 GLY BBB O 1
ATOM 7650 N N . PHE B 1 359 ? -49.838 23.842 -32.318 1.000 98.324 357 PHE BBB N 1
ATOM 7651 C CA . PHE B 1 359 ? -49.841 23.736 -33.802 1.000 100.155 357 PHE BBB CA 1
ATOM 7652 C C . PHE B 1 359 ? -51.283 23.423 -34.203 1.000 96.394 357 PHE BBB C 1
ATOM 7653 O O . PHE B 1 359 ? -51.558 22.325 -34.725 1.000 104.085 357 PHE BBB O 1
ATOM 7661 N N . ASN B 1 360 ? -52.172 24.381 -33.925 1.000 94.908 358 ASN BBB N 1
ATOM 7662 C CA . ASN B 1 360 ? -53.635 24.167 -33.757 1.000 92.849 358 ASN BBB CA 1
ATOM 7663 C C . ASN B 1 360 ? -54.330 25.531 -33.674 1.000 92.837 358 ASN BBB C 1
ATOM 7664 O O . ASN B 1 360 ? -53.760 26.435 -33.030 1.000 91.464 358 ASN BBB O 1
ATOM 7669 N N . LEU B 1 361 ? -55.505 25.659 -34.305 1.000 95.897 359 LEU BBB N 1
ATOM 7670 C CA . LEU B 1 361 ? -56.360 26.881 -34.296 1.000 103.621 359 LEU BBB CA 1
ATOM 7671 C C . LEU B 1 361 ? -57.828 26.478 -34.077 1.000 107.173 359 LEU BBB C 1
ATOM 7672 O O . LEU B 1 361 ? -58.701 27.050 -34.773 1.000 113.485 359 LEU BBB O 1
ATOM 7677 N N . SER B 1 362 ? -58.095 25.536 -33.157 1.000 111.023 360 SER BBB N 1
ATOM 7678 C CA . SER B 1 362 ? -59.463 25.014 -32.862 1.000 108.260 360 SER BBB CA 1
ATOM 7679 C C . SER B 1 362 ? -59.616 24.480 -31.425 1.000 105.777 360 SER BBB C 1
ATOM 7680 O O . SER B 1 362 ? -60.624 23.783 -31.182 1.000 101.086 360 SER BBB O 1
ATOM 7683 N N . LEU B 1 363 ? -58.714 24.809 -30.489 1.000 110.249 361 LEU BBB N 1
ATOM 7684 C CA . LEU B 1 363 ? -58.717 24.211 -29.118 1.000 114.033 361 LEU BBB CA 1
ATOM 7685 C C . LEU B 1 363 ? -59.848 24.812 -28.265 1.000 112.127 361 LEU BBB C 1
ATOM 7686 O O . LEU B 1 363 ? -60.752 24.045 -27.873 1.000 104.473 361 LEU BBB O 1
ATOM 7691 N N . GLY B 1 364 ? -59.786 26.116 -27.967 1.000 110.615 362 GLY BBB N 1
ATOM 7692 C CA . GLY B 1 364 ? -60.731 26.808 -27.065 1.000 104.877 362 GLY BBB CA 1
ATOM 7693 C C . GLY B 1 364 ? -60.113 28.050 -26.446 1.000 105.048 362 GLY BBB C 1
ATOM 7694 O O . GLY B 1 364 ? -60.281 29.125 -27.056 1.000 100.128 362 GLY BBB O 1
ATOM 7695 N N . ASN B 1 371 ? -59.298 36.357 -38.088 1.000 108.615 369 ASN BBB N 1
ATOM 7696 C CA . ASN B 1 371 ? -58.204 36.978 -37.290 1.000 110.554 369 ASN BBB CA 1
ATOM 7697 C C . ASN B 1 371 ? -56.916 36.136 -37.413 1.000 110.985 369 ASN BBB C 1
ATOM 7698 O O . ASN B 1 371 ? -55.857 36.745 -37.670 1.000 108.156 369 ASN BBB O 1
ATOM 7703 N N . LYS B 1 372 ? -57.005 34.801 -37.253 1.000 112.892 370 LYS BBB N 1
ATOM 7704 C CA . LYS B 1 372 ? -55.874 33.810 -37.304 1.000 112.419 370 LYS BBB CA 1
ATOM 7705 C C . LYS B 1 372 ? -55.771 33.159 -38.707 1.000 112.463 370 LYS BBB C 1
ATOM 7706 O O . LYS B 1 372 ? -56.807 32.970 -39.341 1.000 117.520 370 LYS BBB O 1
ATOM 7712 N N . PRO B 1 373 ? -54.548 32.796 -39.248 1.000 116.455 371 PRO BBB N 1
ATOM 7713 C CA . PRO B 1 373 ? -54.349 32.095 -40.545 1.000 112.001 371 PRO BBB CA 1
ATOM 7714 C C . PRO B 1 373 ? -55.443 31.037 -40.822 1.000 109.413 371 PRO BBB C 1
ATOM 7715 O O . PRO B 1 373 ? -55.703 30.200 -39.966 1.000 106.498 371 PRO BBB O 1
ATOM 7719 N N . LYS B 1 374 ? -56.103 31.171 -41.977 1.000 103.230 372 LYS BBB N 1
ATOM 7720 C CA . LYS B 1 374 ? -57.159 30.257 -42.498 1.000 96.956 372 LYS BBB CA 1
ATOM 7721 C C . LYS B 1 374 ? -56.558 28.917 -42.964 1.000 94.626 372 LYS BBB C 1
ATOM 7722 O O . LYS B 1 374 ? -57.347 27.986 -43.213 1.000 92.986 372 LYS BBB O 1
ATOM 7728 N N . GLU B 1 375 ? -55.230 28.817 -43.100 1.000 90.103 373 GLU BBB N 1
ATOM 7729 C CA . GLU B 1 375 ? -54.514 27.565 -43.476 1.000 88.029 373 GLU BBB CA 1
ATOM 7730 C C . GLU B 1 375 ? -53.320 27.350 -42.537 1.000 81.189 373 GLU BBB C 1
ATOM 7731 O O . GLU B 1 375 ? -52.384 28.179 -42.588 1.000 71.785 373 GLU BBB O 1
ATOM 7737 N N . LEU B 1 376 ? -53.345 26.288 -41.720 1.000 79.483 374 LEU BBB N 1
ATOM 7738 C CA . LEU B 1 376 ? -52.335 26.050 -40.645 1.000 77.462 374 LEU BBB CA 1
ATOM 7739 C C . LEU B 1 376 ? -50.930 25.869 -41.233 1.000 75.801 374 LEU BBB C 1
ATOM 7740 O O . LEU B 1 376 ? -49.996 26.532 -40.727 1.000 63.685 374 LEU BBB O 1
ATOM 7745 N N . TYR B 1 377 ? -50.782 24.963 -42.207 1.000 74.869 375 TYR BBB N 1
ATOM 7746 C CA . TYR B 1 377 ? -49.511 24.728 -42.944 1.000 74.802 375 TYR BBB CA 1
ATOM 7747 C C . TYR B 1 377 ? -49.526 25.583 -44.207 1.000 72.956 375 TYR BBB C 1
ATOM 7748 O O . TYR B 1 377 ? -50.111 25.165 -45.212 1.000 78.379 375 TYR BBB O 1
ATOM 7757 N N . SER B 1 378 ? -48.933 26.772 -44.112 1.000 73.732 376 SER BBB N 1
ATOM 7758 C CA . SER B 1 378 ? -48.859 27.786 -45.195 1.000 75.736 376 SER BBB CA 1
ATOM 7759 C C . SER B 1 378 ? -47.647 28.685 -44.952 1.000 74.850 376 SER BBB C 1
ATOM 7760 O O . SER B 1 378 ? -46.967 28.496 -43.932 1.000 86.124 376 SER BBB O 1
ATOM 7763 N N . GLU B 1 379 ? -47.392 29.635 -45.846 1.000 77.910 377 GLU BBB N 1
ATOM 7764 C CA . GLU B 1 379 ? -46.260 30.586 -45.711 1.000 82.106 377 GLU BBB CA 1
ATOM 7765 C C . GLU B 1 379 ? -46.586 31.622 -44.623 1.000 81.289 377 GLU BBB C 1
ATOM 7766 O O . GLU B 1 379 ? -45.637 32.214 -44.069 1.000 72.730 377 GLU BBB O 1
ATOM 7772 N N . GLU B 1 380 ? -47.870 31.834 -44.320 1.000 78.072 378 GLU BBB N 1
ATOM 7773 C CA . GLU B 1 380 ? -48.311 32.845 -43.324 1.000 82.657 378 GLU BBB CA 1
ATOM 7774 C C . GLU B 1 380 ? -48.474 32.175 -41.951 1.000 77.166 378 GLU BBB C 1
ATOM 7775 O O . GLU B 1 380 ? -48.886 32.875 -41.004 1.000 74.061 378 GLU BBB O 1
ATOM 7781 N N . ALA B 1 381 ? -48.150 30.879 -41.835 1.000 73.274 379 ALA BBB N 1
ATOM 7782 C CA . ALA B 1 381 ? -48.240 30.140 -40.547 1.000 70.019 379 ALA BBB CA 1
ATOM 7783 C C . ALA B 1 381 ? -47.119 29.104 -40.413 1.000 67.222 379 ALA BBB C 1
ATOM 7784 O O . ALA B 1 381 ? -45.940 29.478 -40.679 1.000 71.817 379 ALA BBB O 1
ATOM 7786 N N . VAL B 1 382 ? -47.455 27.891 -39.946 1.000 67.563 380 VAL BBB N 1
ATOM 7787 C CA . VAL B 1 382 ? -46.492 26.759 -39.834 1.000 70.475 380 VAL BBB CA 1
ATOM 7788 C C . VAL B 1 382 ? -46.013 26.500 -41.273 1.000 71.270 380 VAL BBB C 1
ATOM 7789 O O . VAL B 1 382 ? -46.775 25.891 -42.060 1.000 75.567 380 VAL BBB O 1
ATOM 7793 N N . ASN B 1 383 ? -44.833 27.034 -41.604 1.000 76.554 381 ASN BBB N 1
ATOM 7794 C CA . ASN B 1 383 ? -44.201 26.910 -42.947 1.000 69.541 381 ASN BBB CA 1
ATOM 7795 C C . ASN B 1 383 ? -43.009 25.955 -42.826 1.000 75.154 381 ASN BBB C 1
ATOM 7796 O O . ASN B 1 383 ? -42.939 25.217 -41.818 1.000 74.595 381 ASN BBB O 1
ATOM 7801 N N . GLY B 1 384 ? -42.121 25.955 -43.827 1.000 78.930 382 GLY BBB N 1
ATOM 7802 C CA . GLY B 1 384 ? -40.913 25.111 -43.850 1.000 71.906 382 GLY BBB CA 1
ATOM 7803 C C . GLY B 1 384 ? -39.881 25.591 -42.845 1.000 70.331 382 GLY BBB C 1
ATOM 7804 O O . GLY B 1 384 ? -39.219 24.736 -42.232 1.000 63.606 382 GLY BBB O 1
ATOM 7805 N N . GLU B 1 385 ? -39.750 26.914 -42.701 1.000 68.403 383 GLU BBB N 1
ATOM 7806 C CA . GLU B 1 385 ? -38.856 27.610 -41.732 1.000 66.331 383 GLU BBB CA 1
ATOM 7807 C C . GLU B 1 385 ? -39.257 27.273 -40.289 1.000 67.772 383 GLU BBB C 1
ATOM 7808 O O . GLU B 1 385 ? -38.374 27.266 -39.392 1.000 59.950 383 GLU BBB O 1
ATOM 7814 N N . THR B 1 386 ? -40.545 26.984 -40.098 1.000 65.568 384 THR BBB N 1
ATOM 7815 C CA . THR B 1 386 ? -41.152 26.521 -38.827 1.000 68.768 384 THR BBB CA 1
ATOM 7816 C C . THR B 1 386 ? -40.783 25.058 -38.594 1.000 70.303 384 THR BBB C 1
ATOM 7817 O O . THR B 1 386 ? -40.379 24.721 -37.466 1.000 66.919 384 THR BBB O 1
ATOM 7821 N N . GLN B 1 387 ? -40.962 24.222 -39.618 1.000 67.894 385 GLN BBB N 1
ATOM 7822 C CA . GLN B 1 387 ? -40.582 22.782 -39.586 1.000 73.095 385 GLN BBB CA 1
ATOM 7823 C C . GLN B 1 387 ? -39.121 22.635 -39.130 1.000 66.441 385 GLN BBB C 1
ATOM 7824 O O . GLN B 1 387 ? -38.824 21.659 -38.432 1.000 64.729 385 GLN BBB O 1
ATOM 7830 N N . GLN B 1 388 ? -38.260 23.567 -39.551 1.000 64.439 386 GLN BBB N 1
ATOM 7831 C CA . GLN B 1 388 ? -36.806 23.654 -39.243 1.000 72.833 386 GLN BBB CA 1
ATOM 7832 C C . GLN B 1 388 ? -36.604 23.904 -37.739 1.000 75.921 386 GLN BBB C 1
ATOM 7833 O O . GLN B 1 388 ? -36.020 23.023 -37.072 1.000 74.833 386 GLN BBB O 1
ATOM 7839 N N . ALA B 1 389 ? -37.060 25.053 -37.221 1.000 71.488 387 ALA BBB N 1
ATOM 7840 C CA . ALA B 1 389 ? -37.042 25.378 -35.771 1.000 67.848 387 ALA BBB CA 1
ATOM 7841 C C . ALA B 1 389 ? -37.509 24.150 -34.978 1.000 58.703 387 ALA BBB C 1
ATOM 7842 O O . ALA B 1 389 ? -36.811 23.752 -34.035 1.000 58.981 387 ALA BBB O 1
ATOM 7844 N N . HIS B 1 390 ? -38.619 23.537 -35.391 1.000 53.274 388 HIS BBB N 1
ATOM 7845 C CA . HIS B 1 390 ? -39.225 22.344 -34.739 1.000 54.992 388 HIS BBB CA 1
ATOM 7846 C C . HIS B 1 390 ? -38.213 21.201 -34.725 1.000 62.621 388 HIS BBB C 1
ATOM 7847 O O . HIS B 1 390 ? -38.125 20.468 -33.716 1.000 57.362 388 HIS BBB O 1
ATOM 7854 N N . LEU B 1 391 ? -37.489 21.053 -35.830 1.000 67.680 389 LEU BBB N 1
ATOM 7855 C CA . LEU B 1 391 ? -36.417 20.043 -35.948 1.000 66.022 389 LEU BBB CA 1
ATOM 7856 C C . LEU B 1 391 ? -35.280 20.475 -35.026 1.000 58.107 389 LEU BBB C 1
ATOM 7857 O O . LEU B 1 391 ? -34.697 19.603 -34.358 1.000 60.369 389 LEU BBB O 1
ATOM 7862 N N . GLN B 1 392 ? -34.994 21.778 -34.983 1.000 54.939 390 GLN BBB N 1
ATOM 7863 C CA . GLN B 1 392 ? -33.922 22.323 -34.115 1.000 54.137 390 GLN BBB CA 1
ATOM 7864 C C . GLN B 1 392 ? -34.314 22.088 -32.653 1.000 57.701 390 GLN BBB C 1
ATOM 7865 O O . GLN B 1 392 ? -33.426 21.776 -31.833 1.000 57.827 390 GLN BBB O 1
ATOM 7871 N N . ALA B 1 393 ? -35.600 22.231 -32.340 1.000 61.771 391 ALA BBB N 1
ATOM 7872 C CA . ALA B 1 393 ? -36.149 21.939 -30.997 1.000 57.559 391 ALA BBB CA 1
ATOM 7873 C C . ALA B 1 393 ? -35.966 20.446 -30.721 1.000 56.357 391 ALA BBB C 1
ATOM 7874 O O . ALA B 1 393 ? -35.567 20.120 -29.595 1.000 48.309 391 ALA BBB O 1
ATOM 7876 N N . ILE B 1 394 ? -36.184 19.578 -31.716 1.000 49.986 392 ILE BBB N 1
ATOM 7877 C CA . ILE B 1 394 ? -36.031 18.108 -31.493 1.000 57.469 392 ILE BBB CA 1
ATOM 7878 C C . ILE B 1 394 ? -34.543 17.777 -31.336 1.000 60.488 392 ILE BBB C 1
ATOM 7879 O O . ILE B 1 394 ? -34.208 16.928 -30.494 1.000 59.133 392 ILE BBB O 1
ATOM 7884 N N . LYS B 1 395 ? -33.681 18.437 -32.101 1.000 61.596 393 LYS BBB N 1
ATOM 7885 C CA . LYS B 1 395 ? -32.221 18.211 -32.010 1.000 66.512 393 LYS BBB CA 1
ATOM 7886 C C . LYS B 1 395 ? -31.783 18.457 -30.564 1.000 67.410 393 LYS BBB C 1
ATOM 7887 O O . LYS B 1 395 ? -31.337 17.507 -29.902 1.000 67.488 393 LYS BBB O 1
ATOM 7893 N N . GLU B 1 396 ? -31.935 19.704 -30.116 1.000 64.054 394 GLU BBB N 1
ATOM 7894 C CA . GLU B 1 396 ? -31.437 20.227 -28.813 1.000 57.469 394 GLU BBB CA 1
ATOM 7895 C C . GLU B 1 396 ? -31.937 19.377 -27.650 1.000 54.237 394 GLU BBB C 1
ATOM 7896 O O . GLU B 1 396 ? -31.154 19.208 -26.702 1.000 60.959 394 GLU BBB O 1
ATOM 7902 N N . LEU B 1 397 ? -33.152 18.835 -27.723 1.000 54.531 395 LEU BBB N 1
ATOM 7903 C CA . LEU B 1 397 ? -33.670 17.971 -26.640 1.000 56.107 395 LEU BBB CA 1
ATOM 7904 C C . LEU B 1 397 ? -32.881 16.661 -26.585 1.000 62.218 395 LEU BBB C 1
ATOM 7905 O O . LEU B 1 397 ? -32.593 16.202 -25.451 1.000 55.471 395 LEU BBB O 1
ATOM 7910 N N . ILE B 1 398 ? -32.594 16.038 -27.735 1.000 64.090 396 ILE BBB N 1
ATOM 7911 C CA . ILE B 1 398 ? -31.907 14.710 -27.729 1.000 60.371 396 ILE BBB CA 1
ATOM 7912 C C . ILE B 1 398 ? -30.435 14.963 -27.397 1.000 54.605 396 ILE BBB C 1
ATOM 7913 O O . ILE B 1 398 ? -29.858 14.163 -26.649 1.000 57.070 396 ILE BBB O 1
ATOM 7918 N N . ALA B 1 399 ? -29.880 16.089 -27.838 1.000 52.002 397 ALA BBB N 1
ATOM 7919 C CA . ALA B 1 399 ? -28.487 16.464 -27.512 1.000 53.396 397 ALA BBB CA 1
ATOM 7920 C C . ALA B 1 399 ? -28.313 16.531 -25.989 1.000 59.029 397 ALA BBB C 1
ATOM 7921 O O . ALA B 1 399 ? -27.219 16.159 -25.509 1.000 59.968 397 ALA BBB O 1
ATOM 7923 N N . ARG B 1 400 ? -29.344 16.972 -25.254 1.000 57.543 398 ARG BBB N 1
ATOM 7924 C CA . ARG B 1 400 ? -29.285 17.122 -23.772 1.000 54.529 398 ARG BBB CA 1
ATOM 7925 C C . ARG B 1 400 ? -29.622 15.797 -23.078 1.000 55.906 398 ARG BBB C 1
ATOM 7926 O O . ARG B 1 400 ? -28.930 15.465 -22.107 1.000 61.578 398 ARG BBB O 1
ATOM 7934 N N . ASP B 1 401 ? -30.641 15.060 -23.530 1.000 54.263 399 ASP BBB N 1
ATOM 7935 C CA . ASP B 1 401 ? -31.185 13.925 -22.736 1.000 53.090 399 ASP BBB CA 1
ATOM 7936 C C . ASP B 1 401 ? -30.953 12.560 -23.385 1.000 55.256 399 ASP BBB C 1
ATOM 7937 O O . ASP B 1 401 ? -31.527 11.594 -22.852 1.000 52.388 399 ASP BBB O 1
ATOM 7942 N N . LYS B 1 402 ? -30.157 12.462 -24.459 1.000 65.172 400 LYS BBB N 1
ATOM 7943 C CA . LYS B 1 402 ? -29.930 11.169 -25.174 1.000 71.274 400 LYS BBB CA 1
ATOM 7944 C C . LYS B 1 402 ? -29.508 10.087 -24.167 1.000 68.922 400 LYS BBB C 1
ATOM 7945 O O . LYS B 1 402 ? -29.943 8.944 -24.356 1.000 64.680 400 LYS BBB O 1
ATOM 7951 N N . ASN B 1 403 ? -28.782 10.451 -23.098 1.000 65.586 401 ASN BBB N 1
ATOM 7952 C CA . ASN B 1 403 ? -28.118 9.498 -22.162 1.000 70.215 401 ASN BBB CA 1
ATOM 7953 C C . ASN B 1 403 ? -28.962 9.154 -20.922 1.000 74.310 401 ASN BBB C 1
ATOM 7954 O O . ASN B 1 403 ? -28.587 8.184 -20.246 1.000 79.919 401 ASN BBB O 1
ATOM 7959 N N . HIS B 1 404 ? -30.056 9.871 -20.628 1.000 73.585 402 HIS BBB N 1
ATOM 7960 C CA . HIS B 1 404 ? -30.930 9.606 -19.444 1.000 65.457 402 HIS BBB CA 1
ATOM 7961 C C . HIS B 1 404 ? -31.698 8.295 -19.608 1.000 63.958 402 HIS BBB C 1
ATOM 7962 O O . HIS B 1 404 ? -32.635 8.214 -20.398 1.000 70.999 402 HIS BBB O 1
ATOM 7969 N N . PRO B 1 405 ? -31.356 7.228 -18.852 1.000 58.634 403 PRO BBB N 1
ATOM 7970 C CA . PRO B 1 405 ? -32.172 6.012 -18.837 1.000 54.069 403 PRO BBB CA 1
ATOM 7971 C C . PRO B 1 405 ? -33.652 6.162 -18.461 1.000 58.909 403 PRO BBB C 1
ATOM 7972 O O . PRO B 1 405 ? -34.422 5.230 -18.733 1.000 53.379 403 PRO BBB O 1
ATOM 7976 N N . SER B 1 406 ? -34.004 7.250 -17.760 1.000 57.439 404 SER BBB N 1
ATOM 7977 C CA . SER B 1 406 ? -35.408 7.568 -17.373 1.000 51.779 404 SER BBB CA 1
ATOM 7978 C C . SER B 1 406 ? -36.224 7.867 -18.640 1.000 44.336 404 SER BBB C 1
ATOM 7979 O O . SER B 1 406 ? -37.357 7.389 -18.725 1.000 47.374 404 SER BBB O 1
ATOM 7982 N N . VAL B 1 407 ? -35.650 8.588 -19.607 1.000 50.715 405 VAL BBB N 1
ATOM 7983 C CA . VAL B 1 407 ? -36.321 8.936 -20.896 1.000 53.545 405 VAL BBB CA 1
ATOM 7984 C C . VAL B 1 407 ? -36.501 7.653 -21.719 1.000 59.449 405 VAL BBB C 1
ATOM 7985 O O . VAL B 1 407 ? -35.528 7.157 -22.303 1.000 62.404 405 VAL BBB O 1
ATOM 7989 N N . VAL B 1 408 ? -37.742 7.190 -21.773 1.000 65.062 406 VAL BBB N 1
ATOM 7990 C CA . VAL B 1 408 ? -38.199 5.875 -22.293 1.000 60.735 406 VAL BBB CA 1
ATOM 7991 C C . VAL B 1 408 ? -38.822 6.077 -23.688 1.000 68.491 406 VAL BBB C 1
ATOM 7992 O O . VAL B 1 408 ? -39.088 5.066 -24.377 1.000 72.476 406 VAL BBB O 1
ATOM 7996 N N . MET B 1 409 ? -38.987 7.337 -24.120 1.000 66.941 407 MET BBB N 1
ATOM 7997 C CA . MET B 1 409 ? -39.707 7.718 -25.370 1.000 62.136 407 MET BBB CA 1
ATOM 7998 C C . MET B 1 409 ? -39.538 9.217 -25.640 1.000 68.353 407 MET BBB C 1
ATOM 7999 O O . MET B 1 409 ? -39.456 9.989 -24.668 1.000 72.150 407 MET BBB O 1
ATOM 8004 N N . TRP B 1 410 ? -39.475 9.613 -26.912 1.000 62.064 408 TRP BBB N 1
ATOM 8005 C CA . TRP B 1 410 ? -39.542 11.037 -27.330 1.000 67.310 408 TRP BBB CA 1
ATOM 8006 C C . TRP B 1 410 ? -40.982 11.356 -27.754 1.000 71.500 408 TRP BBB C 1
ATOM 8007 O O . TRP B 1 410 ? -41.684 10.445 -28.249 1.000 72.115 408 TRP BBB O 1
ATOM 8018 N N . SER B 1 411 ? -41.409 12.597 -27.517 1.000 68.693 409 SER BBB N 1
ATOM 8019 C CA . SER B 1 411 ? -42.740 13.146 -27.881 1.000 61.889 409 SER BBB CA 1
ATOM 8020 C C . SER B 1 411 ? -42.466 14.403 -28.679 1.000 62.775 409 SER BBB C 1
ATOM 8021 O O . SER B 1 411 ? -41.928 15.351 -28.097 1.000 65.620 409 SER BBB O 1
ATOM 8024 N N . ILE B 1 412 ? -42.735 14.390 -29.973 1.000 60.987 410 ILE BBB N 1
ATOM 8025 C CA . ILE B 1 412 ? -42.113 15.423 -30.839 1.000 67.131 410 ILE BBB CA 1
ATOM 8026 C C . ILE B 1 412 ? -43.086 16.588 -31.001 1.000 60.738 410 ILE BBB C 1
ATOM 8027 O O . ILE B 1 412 ? -42.621 17.699 -31.314 1.000 65.578 410 ILE BBB O 1
ATOM 8032 N N . ALA B 1 413 ? -44.375 16.344 -30.775 1.000 63.709 411 ALA BBB N 1
ATOM 8033 C CA . ALA B 1 413 ? -45.415 17.397 -30.704 1.000 75.323 411 ALA BBB CA 1
ATOM 8034 C C . ALA B 1 413 ? -46.515 16.974 -29.724 1.000 77.719 411 ALA BBB C 1
ATOM 8035 O O . ALA B 1 413 ? -46.701 15.744 -29.556 1.000 72.085 411 ALA BBB O 1
ATOM 8037 N N . ASN B 1 414 ? -47.165 17.961 -29.080 1.000 79.045 412 ASN BBB N 1
ATOM 8038 C CA . ASN B 1 414 ? -48.437 17.804 -28.314 1.000 76.458 412 ASN BBB CA 1
ATOM 8039 C C . ASN B 1 414 ? -49.602 18.461 -29.069 1.000 72.973 412 ASN BBB C 1
ATOM 8040 O O . ASN B 1 414 ? -49.477 19.643 -29.484 1.000 61.777 412 ASN BBB O 1
ATOM 8045 N N . GLU B 1 415 ? -50.701 17.712 -29.203 1.000 73.755 413 GLU BBB N 1
ATOM 8046 C CA . GLU B 1 415 ? -52.021 18.153 -29.736 1.000 81.403 413 GLU BBB CA 1
ATOM 8047 C C . GLU B 1 415 ? -51.830 19.034 -30.978 1.000 82.946 413 GLU BBB C 1
ATOM 8048 O O . GLU B 1 415 ? -52.342 20.159 -31.042 1.000 73.109 413 GLU BBB O 1
ATOM 8054 N N . PRO B 1 416 ? -51.119 18.547 -32.030 1.000 88.339 414 PRO BBB N 1
ATOM 8055 C CA . PRO B 1 416 ? -51.198 19.174 -33.351 1.000 84.751 414 PRO BBB CA 1
ATOM 8056 C C . PRO B 1 416 ? -52.525 18.813 -34.045 1.000 76.949 414 PRO BBB C 1
ATOM 8057 O O . PRO B 1 416 ? -52.928 17.662 -33.980 1.000 60.652 414 PRO BBB O 1
ATOM 8061 N N . ASP B 1 417 ? -53.180 19.803 -34.661 1.000 79.399 415 ASP BBB N 1
ATOM 8062 C CA . ASP B 1 417 ? -54.306 19.596 -35.615 1.000 93.879 415 ASP BBB CA 1
ATOM 8063 C C . ASP B 1 417 ? -53.785 18.709 -36.758 1.000 103.019 415 ASP BBB C 1
ATOM 8064 O O . ASP B 1 417 ? -52.613 18.905 -37.161 1.000 108.340 415 ASP BBB O 1
ATOM 8069 N N . THR B 1 418 ? -54.596 17.758 -37.241 1.000 105.316 416 THR BBB N 1
ATOM 8070 C CA . THR B 1 418 ? -54.207 16.770 -38.294 1.000 103.453 416 THR BBB CA 1
ATOM 8071 C C . THR B 1 418 ? -55.159 16.832 -39.507 1.000 104.292 416 THR BBB C 1
ATOM 8072 O O . THR B 1 418 ? -54.949 16.037 -40.451 1.000 94.087 416 THR BBB O 1
ATOM 8076 N N . ARG B 1 419 ? -56.138 17.750 -39.505 1.000 108.554 417 ARG BBB N 1
ATOM 8077 C CA . ARG B 1 419 ? -57.137 17.934 -40.598 1.000 106.502 417 ARG BBB CA 1
ATOM 8078 C C . ARG B 1 419 ? -56.606 18.889 -41.668 1.000 106.762 417 ARG BBB C 1
ATOM 8079 O O . ARG B 1 419 ? -56.592 18.510 -42.836 1.000 102.267 417 ARG BBB O 1
ATOM 8087 N N . PRO B 1 420 ? -56.183 20.143 -41.352 1.000 109.258 418 PRO BBB N 1
ATOM 8088 C CA . PRO B 1 420 ? -55.684 21.063 -42.381 1.000 110.055 418 PRO BBB CA 1
ATOM 8089 C C . PRO B 1 420 ? -54.660 20.460 -43.361 1.000 109.783 418 PRO BBB C 1
ATOM 8090 O O . PRO B 1 420 ? -54.075 19.425 -43.067 1.000 110.851 418 PRO BBB O 1
ATOM 8094 N N . GLN B 1 421 ? -54.473 21.147 -44.495 1.000 107.498 419 GLN BBB N 1
ATOM 8095 C CA . GLN B 1 421 ? -53.788 20.660 -45.729 1.000 107.312 419 GLN BBB CA 1
ATOM 8096 C C . GLN B 1 421 ? -52.319 20.327 -45.440 1.000 102.344 419 GLN BBB C 1
ATOM 8097 O O . GLN B 1 421 ? -51.549 21.257 -45.138 1.000 102.036 419 GLN BBB O 1
ATOM 8103 N N . GLY B 1 422 ? -51.948 19.049 -45.556 1.000 97.470 420 GLY BBB N 1
ATOM 8104 C CA . GLY B 1 422 ? -50.538 18.614 -45.609 1.000 96.137 420 GLY BBB CA 1
ATOM 8105 C C . GLY B 1 422 ? -49.905 18.501 -44.233 1.000 94.923 420 GLY BBB C 1
ATOM 8106 O O . GLY B 1 422 ? -48.731 18.904 -44.079 1.000 81.910 420 GLY BBB O 1
ATOM 8107 N N . ALA B 1 423 ? -50.651 17.956 -43.271 1.000 95.624 421 ALA BBB N 1
ATOM 8108 C CA . ALA B 1 423 ? -50.125 17.516 -41.960 1.000 95.174 421 ALA BBB CA 1
ATOM 8109 C C . ALA B 1 423 ? -48.968 16.537 -42.195 1.000 91.917 421 ALA BBB C 1
ATOM 8110 O O . ALA B 1 423 ? -47.815 16.883 -41.844 1.000 91.681 421 ALA BBB O 1
ATOM 8112 N N . ARG B 1 424 ? -49.267 15.381 -42.801 1.000 85.556 422 ARG BBB N 1
ATOM 8113 C CA . ARG B 1 424 ? -48.321 14.241 -42.937 1.000 82.720 422 ARG BBB CA 1
ATOM 8114 C C . ARG B 1 424 ? -46.975 14.748 -43.469 1.000 82.329 422 ARG BBB C 1
ATOM 8115 O O . ARG B 1 424 ? -45.941 14.409 -42.859 1.000 92.243 422 ARG BBB O 1
ATOM 8123 N N . GLU B 1 425 ? -46.988 15.524 -44.558 1.000 85.857 423 GLU BBB N 1
ATOM 8124 C CA . GLU B 1 425 ? -45.751 15.943 -45.279 1.000 86.649 423 GLU BBB CA 1
ATOM 8125 C C . GLU B 1 425 ? -44.939 16.891 -44.387 1.000 80.626 423 GLU BBB C 1
ATOM 8126 O O . GLU B 1 425 ? -43.716 16.963 -44.583 1.000 75.179 423 GLU BBB O 1
ATOM 8132 N N . TYR B 1 426 ? -45.587 17.588 -43.445 1.000 82.793 424 TYR BBB N 1
ATOM 8133 C CA . TYR B 1 426 ? -44.909 18.422 -42.414 1.000 79.310 424 TYR BBB CA 1
ATOM 8134 C C . TYR B 1 426 ? -44.146 17.516 -41.436 1.000 70.445 424 TYR BBB C 1
ATOM 8135 O O . TYR B 1 426 ? -42.958 17.785 -41.165 1.000 62.104 424 TYR BBB O 1
ATOM 8144 N N . PHE B 1 427 ? -44.808 16.462 -40.951 1.000 66.288 425 PHE BBB N 1
ATOM 8145 C CA . PHE B 1 427 ? -44.376 15.634 -39.794 1.000 78.246 425 PHE BBB CA 1
ATOM 8146 C C . PHE B 1 427 ? -43.484 14.463 -40.227 1.000 80.775 425 PHE BBB C 1
ATOM 8147 O O . PHE B 1 427 ? -42.561 14.131 -39.455 1.000 72.112 425 PHE BBB O 1
ATOM 8155 N N . ALA B 1 428 ? -43.721 13.874 -41.404 1.000 80.495 426 ALA BBB N 1
ATOM 8156 C CA . ALA B 1 428 ? -42.924 12.743 -41.947 1.000 75.893 426 ALA BBB CA 1
ATOM 8157 C C . ALA B 1 428 ? -41.421 13.034 -41.852 1.000 66.897 426 ALA BBB C 1
ATOM 8158 O O . ALA B 1 428 ? -40.671 12.227 -41.305 1.000 62.745 426 ALA BBB O 1
ATOM 8160 N N . PRO B 1 429 ? -40.916 14.178 -42.371 1.000 61.645 427 PRO BBB N 1
ATOM 8161 C CA . PRO B 1 429 ? -39.503 14.540 -42.214 1.000 65.730 427 PRO BBB CA 1
ATOM 8162 C C . PRO B 1 429 ? -38.988 14.694 -40.770 1.000 68.218 427 PRO BBB C 1
ATOM 8163 O O . PRO B 1 429 ? -37.775 14.676 -40.576 1.000 61.323 427 PRO BBB O 1
ATOM 8167 N N . LEU B 1 430 ? -39.886 14.899 -39.799 1.000 67.951 428 LEU BBB N 1
ATOM 8168 C CA . LEU B 1 430 ? -39.516 15.107 -38.370 1.000 59.264 428 LEU BBB CA 1
ATOM 8169 C C . LEU B 1 430 ? -39.397 13.746 -37.676 1.000 56.461 428 LEU BBB C 1
ATOM 8170 O O . LEU B 1 430 ? -38.377 13.558 -36.986 1.000 61.352 428 LEU BBB O 1
ATOM 8175 N N . ALA B 1 431 ? -40.346 12.827 -37.903 1.000 52.850 429 ALA BBB N 1
ATOM 8176 C CA . ALA B 1 431 ? -40.353 11.444 -37.349 1.000 57.566 429 ALA BBB CA 1
ATOM 8177 C C . ALA B 1 431 ? -39.158 10.639 -37.886 1.000 70.521 429 ALA BBB C 1
ATOM 8178 O O . ALA B 1 431 ? -38.612 9.801 -37.122 1.000 69.447 429 ALA BBB O 1
ATOM 8180 N N . GLU B 1 432 ? -38.803 10.853 -39.161 1.000 74.538 430 GLU BBB N 1
ATOM 8181 C CA . GLU B 1 432 ? -37.564 10.321 -39.787 1.000 77.200 430 GLU BBB CA 1
ATOM 8182 C C . GLU B 1 432 ? -36.359 10.898 -39.045 1.000 71.715 430 GLU BBB C 1
ATOM 8183 O O . GLU B 1 432 ? -35.625 10.111 -38.410 1.000 71.788 430 GLU BBB O 1
ATOM 8189 N N . ALA B 1 433 ? -36.191 12.227 -39.119 1.000 69.398 431 ALA BBB N 1
ATOM 8190 C CA . ALA B 1 433 ? -35.027 12.981 -38.588 1.000 70.382 431 ALA BBB CA 1
ATOM 8191 C C . ALA B 1 433 ? -34.853 12.712 -37.087 1.000 73.181 431 ALA BBB C 1
ATOM 8192 O O . ALA B 1 433 ? -33.722 12.896 -36.602 1.000 73.908 431 ALA BBB O 1
ATOM 8194 N N . THR B 1 434 ? -35.914 12.276 -36.392 1.000 68.080 432 THR BBB N 1
ATOM 8195 C CA . THR B 1 434 ? -35.898 11.956 -34.934 1.000 72.355 432 THR BBB CA 1
ATOM 8196 C C . THR B 1 434 ? -35.125 10.641 -34.757 1.000 69.690 432 THR BBB C 1
ATOM 8197 O O . THR B 1 434 ? -34.084 10.657 -34.062 1.000 69.586 432 THR BBB O 1
ATOM 8201 N N . ARG B 1 435 ? -35.563 9.583 -35.443 1.000 73.618 433 ARG BBB N 1
ATOM 8202 C CA . ARG B 1 435 ? -34.982 8.210 -35.369 1.000 72.072 433 ARG BBB CA 1
ATOM 8203 C C . ARG B 1 435 ? -33.507 8.220 -35.793 1.000 69.394 433 ARG BBB C 1
ATOM 8204 O O . ARG B 1 435 ? -32.748 7.392 -35.249 1.000 72.444 433 ARG BBB O 1
ATOM 8212 N N . LYS B 1 436 ? -33.127 9.109 -36.721 1.000 69.194 434 LYS BBB N 1
ATOM 8213 C CA . LYS B 1 436 ? -31.715 9.329 -37.148 1.000 73.728 434 LYS BBB CA 1
ATOM 8214 C C . LYS B 1 436 ? -30.952 10.060 -36.033 1.000 71.820 434 LYS BBB C 1
ATOM 8215 O O . LYS B 1 436 ? -29.774 9.725 -35.811 1.000 69.967 434 LYS BBB O 1
ATOM 8217 N N . LEU B 1 437 ? -31.587 11.005 -35.334 1.000 71.513 435 LEU BBB N 1
ATOM 8218 C CA . LEU B 1 437 ? -30.920 11.730 -34.220 1.000 67.002 435 LEU BBB CA 1
ATOM 8219 C C . LEU B 1 437 ? -30.709 10.770 -33.043 1.000 67.836 435 LEU BBB C 1
ATOM 8220 O O . LEU B 1 437 ? -29.697 10.966 -32.335 1.000 65.400 435 LEU BBB O 1
ATOM 8225 N N . ASP B 1 438 ? -31.604 9.780 -32.862 1.000 65.385 436 ASP BBB N 1
ATOM 8226 C CA . ASP B 1 438 ? -31.447 8.667 -31.878 1.000 70.486 436 ASP BBB CA 1
ATOM 8227 C C . ASP B 1 438 ? -32.427 7.521 -32.162 1.000 75.453 436 ASP BBB C 1
ATOM 8228 O O . ASP B 1 438 ? -33.628 7.688 -31.970 1.000 75.388 436 ASP BBB O 1
ATOM 8233 N N . PRO B 1 439 ? -31.972 6.307 -32.581 1.000 83.533 437 PRO BBB N 1
ATOM 8234 C CA . PRO B 1 439 ? -32.872 5.179 -32.842 1.000 78.538 437 PRO BBB CA 1
ATOM 8235 C C . PRO B 1 439 ? -33.062 4.196 -31.671 1.000 72.986 437 PRO BBB C 1
ATOM 8236 O O . PRO B 1 439 ? -33.694 3.162 -31.853 1.000 62.658 437 PRO BBB O 1
ATOM 8240 N N . THR B 1 440 ? -32.579 4.562 -30.485 1.000 73.746 438 THR BBB N 1
ATOM 8241 C CA . THR B 1 440 ? -32.501 3.681 -29.287 1.000 76.420 438 THR BBB CA 1
ATOM 8242 C C . THR B 1 440 ? -33.860 3.624 -28.569 1.000 77.699 438 THR BBB C 1
ATOM 8243 O O . THR B 1 440 ? -34.132 2.597 -27.900 1.000 77.164 438 THR BBB O 1
ATOM 8247 N N . ARG B 1 441 ? -34.677 4.678 -28.691 1.000 78.262 439 ARG BBB N 1
ATOM 8248 C CA . ARG B 1 441 ? -36.002 4.781 -28.014 1.000 76.742 439 ARG BBB CA 1
ATOM 8249 C C . ARG B 1 441 ? -37.098 5.038 -29.043 1.000 66.889 439 ARG BBB C 1
ATOM 8250 O O . ARG B 1 441 ? -36.890 5.742 -30.031 1.000 70.967 439 ARG BBB O 1
ATOM 8258 N N . PRO B 1 442 ? -38.321 4.518 -28.816 1.000 59.329 440 PRO BBB N 1
ATOM 8259 C CA . PRO B 1 442 ? -39.446 4.817 -29.700 1.000 64.705 440 PRO BBB CA 1
ATOM 8260 C C . PRO B 1 442 ? -39.803 6.313 -29.665 1.000 73.080 440 PRO BBB C 1
ATOM 8261 O O . PRO B 1 442 ? -39.495 6.969 -28.680 1.000 81.476 440 PRO BBB O 1
ATOM 8265 N N . ILE B 1 443 ? -40.419 6.823 -30.734 1.000 69.425 441 ILE BBB N 1
ATOM 8266 C CA . ILE B 1 443 ? -40.954 8.217 -30.775 1.000 67.384 441 ILE BBB CA 1
ATOM 8267 C C . ILE B 1 443 ? -42.484 8.156 -30.841 1.000 64.919 441 ILE BBB C 1
ATOM 8268 O O . ILE B 1 443 ? -43.019 7.083 -31.176 1.000 69.216 441 ILE BBB O 1
ATOM 8273 N N . THR B 1 444 ? -43.141 9.258 -30.451 1.000 65.243 442 THR BBB N 1
ATOM 8274 C CA . THR B 1 444 ? -44.622 9.437 -30.394 1.000 57.093 442 THR BBB CA 1
ATOM 8275 C C . THR B 1 444 ? -44.995 10.862 -30.807 1.000 54.505 442 THR BBB C 1
ATOM 8276 O O . THR B 1 444 ? -44.092 11.736 -30.927 1.000 58.696 442 THR BBB O 1
ATOM 8280 N N . CYS B 1 445 ? -46.289 11.062 -31.033 1.000 60.186 443 CYS BBB N 1
ATOM 8281 C CA . CYS B 1 445 ? -46.952 12.377 -31.210 1.000 61.798 443 CYS BBB CA 1
ATOM 8282 C C . CYS B 1 445 ? -48.263 12.352 -30.429 1.000 67.290 443 CYS BBB C 1
ATOM 8283 O O . CYS B 1 445 ? -49.007 11.354 -30.566 1.000 66.426 443 CYS BBB O 1
ATOM 8286 N N . VAL B 1 446 ? -48.526 13.382 -29.622 1.000 65.495 444 VAL BBB N 1
ATOM 8287 C CA . VAL B 1 446 ? -49.699 13.372 -28.702 1.000 63.360 444 VAL BBB CA 1
ATOM 8288 C C . VAL B 1 446 ? -50.933 13.874 -29.464 1.000 58.119 444 VAL BBB C 1
ATOM 8289 O O . VAL B 1 446 ? -50.863 14.947 -30.099 1.000 62.504 444 VAL BBB O 1
ATOM 8293 N N . ASN B 1 447 ? -52.020 13.112 -29.361 1.000 54.291 445 ASN BBB N 1
ATOM 8294 C CA . ASN B 1 447 ? -53.192 13.148 -30.267 1.000 57.641 445 ASN BBB CA 1
ATOM 8295 C C . ASN B 1 447 ? -54.355 13.879 -29.594 1.000 56.798 445 ASN BBB C 1
ATOM 8296 O O . ASN B 1 447 ? -55.027 13.279 -28.726 1.000 54.089 445 ASN BBB O 1
ATOM 8301 N N . VAL B 1 448 ? -54.618 15.103 -30.048 1.000 60.971 446 VAL BBB N 1
ATOM 8302 C CA . VAL B 1 448 ? -55.698 15.993 -29.530 1.000 61.204 446 VAL BBB CA 1
ATOM 8303 C C . VAL B 1 448 ? -57.063 15.297 -29.625 1.000 64.067 446 VAL BBB C 1
ATOM 8304 O O . VAL B 1 448 ? -57.284 14.504 -30.560 1.000 65.490 446 VAL BBB O 1
ATOM 8308 N N . MET B 1 449 ? -57.935 15.654 -28.680 1.000 71.423 447 MET BBB N 1
ATOM 8309 C CA . MET B 1 449 ? -59.315 15.149 -28.428 1.000 77.236 447 MET BBB CA 1
ATOM 8310 C C . MET B 1 449 ? -60.137 14.977 -29.719 1.000 79.910 447 MET BBB C 1
ATOM 8311 O O . MET B 1 449 ? -60.690 13.881 -29.905 1.000 88.920 447 MET BBB O 1
ATOM 8316 N N . PHE B 1 450 ? -60.250 16.002 -30.566 1.000 75.603 448 PHE BBB N 1
ATOM 8317 C CA . PHE B 1 450 ? -61.207 16.014 -31.711 1.000 79.057 448 PHE BBB CA 1
ATOM 8318 C C . PHE B 1 450 ? -60.652 15.249 -32.927 1.000 77.537 448 PHE BBB C 1
ATOM 8319 O O . PHE B 1 450 ? -61.461 14.838 -33.779 1.000 75.080 448 PHE BBB O 1
ATOM 8327 N N . CYS B 1 451 ? -59.328 15.090 -33.031 1.000 74.390 449 CYS BBB N 1
ATOM 8328 C CA . CYS B 1 451 ? -58.645 14.316 -34.106 1.000 74.580 449 CYS BBB CA 1
ATOM 8329 C C . CYS B 1 451 ? -58.780 12.819 -33.784 1.000 81.697 449 CYS BBB C 1
ATOM 8330 O O . CYS B 1 451 ? -57.813 12.242 -33.255 1.000 87.673 449 CYS BBB O 1
ATOM 8333 N N . ASP B 1 452 ? -59.950 12.234 -34.080 1.000 90.249 450 ASP BBB N 1
ATOM 8334 C CA . ASP B 1 452 ? -60.373 10.855 -33.690 1.000 97.955 450 ASP BBB CA 1
ATOM 8335 C C . ASP B 1 452 ? -59.752 9.789 -34.616 1.000 103.579 450 ASP BBB C 1
ATOM 8336 O O . ASP B 1 452 ? -58.812 10.128 -35.372 1.000 104.293 450 ASP BBB O 1
ATOM 8341 N N . ALA B 1 453 ? -60.264 8.547 -34.544 1.000 101.942 451 ALA BBB N 1
ATOM 8342 C CA . ALA B 1 453 ? -59.738 7.333 -35.223 1.000 103.015 451 ALA BBB CA 1
ATOM 8343 C C . ALA B 1 453 ? -59.751 7.506 -36.749 1.000 106.295 451 ALA BBB C 1
ATOM 8344 O O . ALA B 1 453 ? -58.785 7.053 -37.400 1.000 106.263 451 ALA BBB O 1
ATOM 8346 N N . HIS B 1 454 ? -60.799 8.139 -37.288 1.000 107.700 452 HIS BBB N 1
ATOM 8347 C CA . HIS B 1 454 ? -61.017 8.369 -38.745 1.000 105.565 452 HIS BBB CA 1
ATOM 8348 C C . HIS B 1 454 ? -60.276 9.630 -39.204 1.000 102.478 452 HIS BBB C 1
ATOM 8349 O O . HIS B 1 454 ? -59.653 9.593 -40.286 1.000 94.633 452 HIS BBB O 1
ATOM 8356 N N . THR B 1 455 ? -60.350 10.697 -38.405 1.000 100.878 453 THR BBB N 1
ATOM 8357 C CA . THR B 1 455 ? -59.817 12.052 -38.717 1.000 105.966 453 THR BBB CA 1
ATOM 8358 C C . THR B 1 455 ? -58.292 12.004 -38.886 1.000 110.843 453 THR BBB C 1
ATOM 8359 O O . THR B 1 455 ? -57.808 12.481 -39.939 1.000 101.249 453 THR BBB O 1
ATOM 8363 N N . ASP B 1 456 ? -57.575 11.482 -37.881 1.000 113.636 454 ASP BBB N 1
ATOM 8364 C CA . ASP B 1 456 ? -56.087 11.535 -37.797 1.000 108.391 454 ASP BBB CA 1
ATOM 8365 C C . ASP B 1 456 ? -55.484 10.811 -39.003 1.000 102.413 454 ASP BBB C 1
ATOM 8366 O O . ASP B 1 456 ? -56.075 9.821 -39.473 1.000 95.232 454 ASP BBB O 1
ATOM 8371 N N . THR B 1 457 ? -54.347 11.314 -39.474 1.000 103.187 455 THR BBB N 1
ATOM 8372 C CA . THR B 1 457 ? -53.606 10.796 -40.650 1.000 104.349 455 THR BBB CA 1
ATOM 8373 C C . THR B 1 457 ? -52.259 10.225 -40.192 1.000 103.377 455 THR BBB C 1
ATOM 8374 O O . THR B 1 457 ? -51.802 9.242 -40.813 1.000 101.994 455 THR BBB O 1
ATOM 8378 N N . ILE B 1 458 ? -51.684 10.791 -39.122 1.000 96.751 456 ILE BBB N 1
ATOM 8379 C CA . ILE B 1 458 ? -50.213 10.798 -38.850 1.000 93.946 456 ILE BBB CA 1
ATOM 8380 C C . ILE B 1 458 ? -49.826 9.640 -37.921 1.000 88.971 456 ILE BBB C 1
ATOM 8381 O O . ILE B 1 458 ? -48.629 9.288 -37.905 1.000 83.122 456 ILE BBB O 1
ATOM 8386 N N . SER B 1 459 ? -50.776 9.087 -37.161 1.000 90.104 457 SER BBB N 1
ATOM 8387 C CA . SER B 1 459 ? -50.508 8.098 -36.079 1.000 87.891 457 SER BBB CA 1
ATOM 8388 C C . SER B 1 459 ? -49.577 6.990 -36.593 1.000 85.467 457 SER BBB C 1
ATOM 8389 O O . SER B 1 459 ? -48.629 6.627 -35.866 1.000 82.619 457 SER BBB O 1
ATOM 8392 N N . ASP B 1 460 ? -49.797 6.530 -37.828 1.000 81.418 458 ASP BBB N 1
ATOM 8393 C CA . ASP B 1 460 ? -49.037 5.418 -38.460 1.000 77.517 458 ASP BBB CA 1
ATOM 8394 C C . ASP B 1 460 ? -47.525 5.703 -38.426 1.000 71.370 458 ASP BBB C 1
ATOM 8395 O O . ASP B 1 460 ? -46.774 4.727 -38.306 1.000 71.659 458 ASP BBB O 1
ATOM 8400 N N . LEU B 1 461 ? -47.073 6.963 -38.505 1.000 66.640 459 LEU BBB N 1
ATOM 8401 C CA . LEU B 1 461 ? -45.612 7.280 -38.575 1.000 70.948 459 LEU BBB CA 1
ATOM 8402 C C . LEU B 1 461 ? -44.900 7.084 -37.222 1.000 69.981 459 LEU BBB C 1
ATOM 8403 O O . LEU B 1 461 ? -43.662 7.222 -37.218 1.000 71.540 459 LEU BBB O 1
ATOM 8408 N N . PHE B 1 462 ? -45.625 6.781 -36.133 1.000 66.916 460 PHE BBB N 1
ATOM 8409 C CA . PHE B 1 462 ? -45.125 6.783 -34.726 1.000 68.157 460 PHE BBB CA 1
ATOM 8410 C C . PHE B 1 462 ? -45.396 5.430 -34.064 1.000 72.260 460 PHE BBB C 1
ATOM 8411 O O . PHE B 1 462 ? -46.364 4.752 -34.472 1.000 75.683 460 PHE BBB O 1
ATOM 8419 N N . ASP B 1 463 ? -44.592 5.085 -33.047 1.000 79.058 461 ASP BBB N 1
ATOM 8420 C CA . ASP B 1 463 ? -44.491 3.718 -32.456 1.000 76.572 461 ASP BBB CA 1
ATOM 8421 C C . ASP B 1 463 ? -45.584 3.501 -31.409 1.000 74.958 461 ASP BBB C 1
ATOM 8422 O O . ASP B 1 463 ? -46.104 2.365 -31.319 1.000 70.151 461 ASP BBB O 1
ATOM 8427 N N . VAL B 1 464 ? -45.878 4.528 -30.606 1.000 74.745 462 VAL BBB N 1
ATOM 8428 C CA . VAL B 1 464 ? -46.887 4.443 -29.508 1.000 74.115 462 VAL BBB CA 1
ATOM 8429 C C . VAL B 1 464 ? -47.971 5.492 -29.765 1.000 66.574 462 VAL BBB C 1
ATOM 8430 O O . VAL B 1 464 ? -47.627 6.617 -30.169 1.000 62.620 462 VAL BBB O 1
ATOM 8434 N N . LEU B 1 465 ? -49.230 5.110 -29.548 1.000 65.285 463 LEU BBB N 1
ATOM 8435 C CA . LEU B 1 465 ? -50.407 6.010 -29.653 1.000 71.536 463 LEU BBB CA 1
ATOM 8436 C C . LEU B 1 465 ? -50.699 6.659 -28.289 1.000 73.306 463 LEU BBB C 1
ATOM 8437 O O . LEU B 1 465 ? -51.132 5.940 -27.349 1.000 72.295 463 LEU BBB O 1
ATOM 8442 N N . CYS B 1 466 ? -50.494 7.978 -28.213 1.000 70.212 464 CYS BBB N 1
ATOM 8443 C CA . CYS B 1 466 ? -50.709 8.840 -27.016 1.000 63.045 464 CYS BBB CA 1
ATOM 8444 C C . CYS B 1 466 ? -51.974 9.689 -27.197 1.000 56.903 464 CYS BBB C 1
ATOM 8445 O O . CYS B 1 466 ? -51.936 10.665 -27.984 1.000 59.539 464 CYS BBB O 1
ATOM 8448 N N . LEU B 1 467 ? -53.055 9.280 -26.527 1.000 52.469 465 LEU BBB N 1
ATOM 8449 C CA . LEU B 1 467 ? -54.405 9.904 -26.562 1.000 54.416 465 LEU BBB CA 1
ATOM 8450 C C . LEU B 1 467 ? -54.611 10.869 -25.380 1.000 56.519 465 LEU BBB C 1
ATOM 8451 O O . LEU B 1 467 ? -54.440 10.449 -24.221 1.000 53.489 465 LEU BBB O 1
ATOM 8456 N N . ASN B 1 468 ? -55.030 12.098 -25.678 1.000 53.470 466 ASN BBB N 1
ATOM 8457 C CA . ASN B 1 468 ? -55.655 13.039 -24.713 1.000 49.144 466 ASN BBB CA 1
ATOM 8458 C C . ASN B 1 468 ? -57.176 12.981 -24.885 1.000 50.217 466 ASN BBB C 1
ATOM 8459 O O . ASN B 1 468 ? -57.643 13.508 -25.904 1.000 52.738 466 ASN BBB O 1
ATOM 8464 N N . ARG B 1 469 ? -57.916 12.349 -23.962 1.000 53.473 467 ARG BBB N 1
ATOM 8465 C CA . ARG B 1 469 ? -59.399 12.182 -24.057 1.000 59.354 467 ARG BBB CA 1
ATOM 8466 C C . ARG B 1 469 ? -60.098 12.901 -22.901 1.000 58.673 467 ARG BBB C 1
ATOM 8467 O O . ARG B 1 469 ? -59.539 12.903 -21.787 1.000 57.745 467 ARG BBB O 1
ATOM 8475 N N . TYR B 1 470 ? -61.309 13.409 -23.168 1.000 54.468 468 TYR BBB N 1
ATOM 8476 C CA . TYR B 1 470 ? -62.086 14.340 -22.303 1.000 48.637 468 TYR BBB CA 1
ATOM 8477 C C . TYR B 1 470 ? -63.585 14.175 -22.536 1.000 52.819 468 TYR BBB C 1
ATOM 8478 O O . TYR B 1 470 ? -64.332 15.183 -22.462 1.000 51.214 468 TYR BBB O 1
ATOM 8487 N N . TYR B 1 471 ? -64.016 12.947 -22.818 1.000 44.950 469 TYR BBB N 1
ATOM 8488 C CA . TYR B 1 471 ? -65.446 12.610 -22.968 1.000 44.086 469 TYR BBB CA 1
ATOM 8489 C C . TYR B 1 471 ? -66.060 12.724 -21.578 1.000 45.005 469 TYR BBB C 1
ATOM 8490 O O . TYR B 1 471 ? -65.432 12.245 -20.630 1.000 50.073 469 TYR BBB O 1
ATOM 8499 N N . GLY B 1 472 ? -67.256 13.298 -21.481 1.000 48.910 470 GLY BBB N 1
ATOM 8500 C CA . GLY B 1 472 ? -67.928 13.577 -20.196 1.000 49.536 470 GLY BBB CA 1
ATOM 8501 C C . GLY B 1 472 ? -67.555 14.946 -19.641 1.000 45.124 470 GLY BBB C 1
ATOM 8502 O O . GLY B 1 472 ? -68.128 15.333 -18.587 1.000 47.020 470 GLY BBB O 1
ATOM 8503 N N . TRP B 1 473 ? -66.643 15.653 -20.313 1.000 45.480 471 TRP BBB N 1
ATOM 8504 C CA . TRP B 1 473 ? -66.211 17.027 -19.933 1.000 45.654 471 TRP BBB CA 1
ATOM 8505 C C . TRP B 1 473 ? -66.526 18.031 -21.051 1.000 41.425 471 TRP BBB C 1
ATOM 8506 O O . TRP B 1 473 ? -67.554 18.723 -20.923 1.000 50.422 471 TRP BBB O 1
ATOM 8517 N N . TYR B 1 474 ? -65.699 18.113 -22.094 1.000 43.666 472 TYR BBB N 1
ATOM 8518 C CA . TYR B 1 474 ? -65.858 19.099 -23.200 1.000 42.607 472 TYR BBB CA 1
ATOM 8519 C C . TYR B 1 474 ? -67.018 18.638 -24.088 1.000 45.039 472 TYR BBB C 1
ATOM 8520 O O . TYR B 1 474 ? -67.697 19.469 -24.664 1.000 46.263 472 TYR BBB O 1
ATOM 8529 N N . VAL B 1 475 ? -67.276 17.337 -24.116 1.000 49.178 473 VAL BBB N 1
ATOM 8530 C CA . VAL B 1 475 ? -68.404 16.717 -24.868 1.000 54.039 473 VAL BBB CA 1
ATOM 8531 C C . VAL B 1 475 ? -69.076 15.733 -23.911 1.000 54.823 473 VAL BBB C 1
ATOM 8532 O O . VAL B 1 475 ? -68.414 15.375 -22.900 1.000 54.855 473 VAL BBB O 1
ATOM 8536 N N . GLN B 1 476 ? -70.319 15.337 -24.225 1.000 50.094 474 GLN BBB N 1
ATOM 8537 C CA . GLN B 1 476 ? -71.247 14.547 -23.365 1.000 53.327 474 GLN BBB CA 1
ATOM 8538 C C . GLN B 1 476 ? -71.148 15.085 -21.934 1.000 53.661 474 GLN BBB C 1
ATOM 8539 O O . GLN B 1 476 ? -70.948 14.299 -21.010 1.000 57.727 474 GLN BBB O 1
ATOM 8545 N N . SER B 1 477 ? -71.283 16.397 -21.774 1.000 47.951 475 SER BBB N 1
ATOM 8546 C CA . SER B 1 477 ? -70.892 17.129 -20.544 1.000 48.630 475 SER BBB CA 1
ATOM 8547 C C . SER B 1 477 ? -71.697 16.624 -19.352 1.000 43.403 475 SER BBB C 1
ATOM 8548 O O . SER B 1 477 ? -72.925 16.785 -19.353 1.000 51.038 475 SER BBB O 1
ATOM 8551 N N . GLY B 1 478 ? -71.002 16.049 -18.369 1.000 51.224 476 GLY BBB N 1
ATOM 8552 C CA . GLY B 1 478 ? -71.587 15.610 -17.086 1.000 54.840 476 GLY BBB CA 1
ATOM 8553 C C . GLY B 1 478 ? -72.464 14.375 -17.240 1.000 56.173 476 GLY BBB C 1
ATOM 8554 O O . GLY B 1 478 ? -73.299 14.145 -16.365 1.000 57.646 476 GLY BBB O 1
ATOM 8555 N N . ASP B 1 479 ? -72.293 13.618 -18.323 1.000 55.254 477 ASP BBB N 1
ATOM 8556 C CA . ASP B 1 479 ? -73.045 12.365 -18.602 1.000 55.409 477 ASP BBB CA 1
ATOM 8557 C C . ASP B 1 479 ? -72.020 11.232 -18.701 1.000 51.283 477 ASP BBB C 1
ATOM 8558 O O . ASP B 1 479 ? -71.443 11.056 -19.791 1.000 56.091 477 ASP BBB O 1
ATOM 8563 N N . LEU B 1 480 ? -71.762 10.533 -17.592 1.000 48.420 478 LEU BBB N 1
ATOM 8564 C CA . LEU B 1 480 ? -70.676 9.512 -17.478 1.000 48.100 478 LEU BBB CA 1
ATOM 8565 C C . LEU B 1 480 ? -71.015 8.258 -18.303 1.000 52.721 478 LEU BBB C 1
ATOM 8566 O O . LEU B 1 480 ? -70.076 7.541 -18.732 1.000 54.090 478 LEU BBB O 1
ATOM 8571 N N . GLU B 1 481 ? -72.315 8.017 -18.475 1.000 53.498 479 GLU BBB N 1
ATOM 8572 C CA . GLU B 1 481 ? -72.927 6.844 -19.160 1.000 64.505 479 GLU BBB CA 1
ATOM 8573 C C . GLU B 1 481 ? -72.605 6.938 -20.656 1.000 62.548 479 GLU BBB C 1
ATOM 8574 O O . GLU B 1 481 ? -71.806 6.112 -21.144 1.000 63.931 479 GLU BBB O 1
ATOM 8580 N N . THR B 1 482 ? -73.146 7.956 -21.334 1.000 60.982 480 THR BBB N 1
ATOM 8581 C CA . THR B 1 482 ? -72.814 8.305 -22.743 1.000 59.335 480 THR BBB CA 1
ATOM 8582 C C . THR B 1 482 ? -71.295 8.438 -22.913 1.000 61.607 480 THR BBB C 1
ATOM 8583 O O . THR B 1 482 ? -70.780 7.992 -23.953 1.000 59.077 480 THR BBB O 1
ATOM 8587 N N . ALA B 1 483 ? -70.593 9.036 -21.946 1.000 61.504 481 ALA BBB N 1
ATOM 8588 C CA . ALA B 1 483 ? -69.139 9.292 -22.061 1.000 60.418 481 ALA BBB CA 1
ATOM 8589 C C . ALA B 1 483 ? -68.371 7.965 -22.104 1.000 54.504 481 ALA BBB C 1
ATOM 8590 O O . ALA B 1 483 ? -67.362 7.910 -22.818 1.000 51.193 481 ALA BBB O 1
ATOM 8592 N N . GLU B 1 484 ? -68.801 6.977 -21.313 1.000 56.656 482 GLU BBB N 1
ATOM 8593 C CA . GLU B 1 484 ? -68.184 5.619 -21.214 1.000 65.076 482 GLU BBB CA 1
ATOM 8594 C C . GLU B 1 484 ? -68.251 4.894 -22.567 1.000 62.212 482 GLU BBB C 1
ATOM 8595 O O . GLU B 1 484 ? -67.195 4.436 -23.052 1.000 63.345 482 GLU BBB O 1
ATOM 8601 N N . LYS B 1 485 ? -69.458 4.770 -23.130 1.000 64.735 483 LYS BBB N 1
ATOM 8602 C CA . LYS B 1 485 ? -69.695 4.116 -24.448 1.000 62.910 483 LYS BBB CA 1
ATOM 8603 C C . LYS B 1 485 ? -68.749 4.748 -25.476 1.000 65.977 483 LYS BBB C 1
ATOM 8604 O O . LYS B 1 485 ? -67.906 4.013 -26.043 1.000 73.598 483 LYS BBB O 1
ATOM 8610 N N . VAL B 1 486 ? -68.839 6.072 -25.648 1.000 64.328 484 VAL BBB N 1
ATOM 8611 C CA . VAL B 1 486 ? -68.056 6.851 -26.659 1.000 65.841 484 VAL BBB CA 1
ATOM 8612 C C . VAL B 1 486 ? -66.554 6.595 -26.469 1.000 67.691 484 VAL BBB C 1
ATOM 8613 O O . VAL B 1 486 ? -65.855 6.525 -27.503 1.000 65.656 484 VAL BBB O 1
ATOM 8617 N N . LEU B 1 487 ? -66.074 6.505 -25.217 1.000 70.163 485 LEU BBB N 1
ATOM 8618 C CA . LEU B 1 487 ? -64.634 6.273 -24.894 1.000 69.014 485 LEU BBB CA 1
ATOM 8619 C C . LEU B 1 487 ? -64.244 4.839 -25.278 1.000 68.018 485 LEU BBB C 1
ATOM 8620 O O . LEU B 1 487 ? -63.233 4.691 -25.989 1.000 70.923 485 LEU BBB O 1
ATOM 8625 N N . GLU B 1 488 ? -64.973 3.825 -24.789 1.000 71.054 486 GLU BBB N 1
ATOM 8626 C CA . GLU B 1 488 ? -64.665 2.394 -25.084 1.000 75.032 486 GLU BBB CA 1
ATOM 8627 C C . GLU B 1 488 ? -64.659 2.198 -26.604 1.000 69.946 486 GLU BBB C 1
ATOM 8628 O O . GLU B 1 488 ? -63.608 1.835 -27.148 1.000 60.764 486 GLU BBB O 1
ATOM 8634 N N . LYS B 1 489 ? -65.787 2.496 -27.256 1.000 74.362 487 LYS BBB N 1
ATOM 8635 C CA . LYS B 1 489 ? -65.976 2.419 -28.733 1.000 76.466 487 LYS BBB CA 1
ATOM 8636 C C . LYS B 1 489 ? -64.742 2.980 -29.460 1.000 77.951 487 LYS BBB C 1
ATOM 8637 O O . LYS B 1 489 ? -64.283 2.337 -30.416 1.000 81.799 487 LYS BBB O 1
ATOM 8643 N N . GLU B 1 490 ? -64.220 4.121 -28.997 1.000 73.946 488 GLU BBB N 1
ATOM 8644 C CA . GLU B 1 490 ? -63.136 4.912 -29.646 1.000 72.707 488 GLU BBB CA 1
ATOM 8645 C C . GLU B 1 490 ? -61.761 4.262 -29.388 1.000 65.088 488 GLU BBB C 1
ATOM 8646 O O . GLU B 1 490 ? -60.912 4.319 -30.301 1.000 72.634 488 GLU BBB O 1
ATOM 8652 N N . LEU B 1 491 ? -61.535 3.669 -28.210 1.000 63.337 489 LEU BBB N 1
ATOM 8653 C CA . LEU B 1 491 ? -60.246 2.997 -27.852 1.000 63.888 489 LEU BBB CA 1
ATOM 8654 C C . LEU B 1 491 ? -60.127 1.649 -28.595 1.000 63.062 489 LEU BBB C 1
ATOM 8655 O O . LEU B 1 491 ? -58.995 1.256 -28.954 1.000 60.034 489 LEU BBB O 1
ATOM 8660 N N . LEU B 1 492 ? -61.249 0.959 -28.807 1.000 64.987 490 LEU BBB N 1
ATOM 8661 C CA . LEU B 1 492 ? -61.326 -0.268 -29.650 1.000 65.978 490 LEU BBB CA 1
ATOM 8662 C C . LEU B 1 492 ? -61.056 0.100 -31.116 1.000 70.674 490 LEU BBB C 1
ATOM 8663 O O . LEU B 1 492 ? -60.149 -0.509 -31.712 1.000 81.355 490 LEU BBB O 1
ATOM 8668 N N . ALA B 1 493 ? -61.754 1.099 -31.660 1.000 73.384 491 ALA BBB N 1
ATOM 8669 C CA . ALA B 1 493 ? -61.526 1.626 -33.029 1.000 73.603 491 ALA BBB CA 1
ATOM 8670 C C . ALA B 1 493 ? -60.034 1.939 -33.248 1.000 74.973 491 ALA BBB C 1
ATOM 8671 O O . ALA B 1 493 ? -59.553 1.742 -34.383 1.000 77.524 491 ALA BBB O 1
ATOM 8673 N N . TRP B 1 494 ? -59.325 2.400 -32.211 1.000 70.527 492 TRP BBB N 1
ATOM 8674 C CA . TRP B 1 494 ? -57.880 2.765 -32.272 1.000 74.978 492 TRP BBB CA 1
ATOM 8675 C C . TRP B 1 494 ? -56.995 1.507 -32.267 1.000 74.887 492 TRP BBB C 1
ATOM 8676 O O . TRP B 1 494 ? -55.898 1.540 -32.881 1.000 69.221 492 TRP BBB O 1
ATOM 8687 N N . GLN B 1 495 ? -57.413 0.476 -31.527 1.000 76.351 493 GLN BBB N 1
ATOM 8688 C CA . GLN B 1 495 ? -56.775 -0.870 -31.512 1.000 82.309 493 GLN BBB CA 1
ATOM 8689 C C . GLN B 1 495 ? -56.756 -1.393 -32.960 1.000 88.035 493 GLN BBB C 1
ATOM 8690 O O . GLN B 1 495 ? -55.640 -1.570 -33.520 1.000 84.605 493 GLN BBB O 1
ATOM 8696 N N . GLU B 1 496 ? -57.954 -1.552 -33.547 1.000 84.053 494 GLU BBB N 1
ATOM 8697 C CA . GLU B 1 496 ? -58.221 -2.123 -34.900 1.000 82.696 494 GLU BBB CA 1
ATOM 8698 C C . GLU B 1 496 ? -57.404 -1.381 -35.964 1.000 80.062 494 GLU BBB C 1
ATOM 8699 O O . GLU B 1 496 ? -56.865 -2.054 -36.861 1.000 79.230 494 GLU BBB O 1
ATOM 8705 N N . LYS B 1 497 ? -57.323 -0.050 -35.856 1.000 81.119 495 LYS BBB N 1
ATOM 8706 C CA . LYS B 1 497 ? -56.657 0.846 -36.847 1.000 83.380 495 LYS BBB CA 1
ATOM 8707 C C . LYS B 1 497 ? -55.138 0.616 -36.875 1.000 83.609 495 LYS BBB C 1
ATOM 8708 O O . LYS B 1 497 ? -54.587 0.485 -37.993 1.000 82.968 495 LYS BBB O 1
ATOM 8714 N N . LEU B 1 498 ? -54.474 0.590 -35.712 1.000 82.834 496 LEU BBB N 1
ATOM 8715 C CA . LEU B 1 498 ? -52.988 0.697 -35.631 1.000 79.845 496 LEU BBB CA 1
ATOM 8716 C C . LEU B 1 498 ? -52.341 -0.484 -34.889 1.000 70.881 496 LEU BBB C 1
ATOM 8717 O O . LEU B 1 498 ? -51.107 -0.664 -35.066 1.000 66.718 496 LEU BBB O 1
ATOM 8722 N N . HIS B 1 499 ? -53.098 -1.281 -34.120 1.000 73.343 497 HIS BBB N 1
ATOM 8723 C CA . HIS B 1 499 ? -52.541 -2.361 -33.252 1.000 78.183 497 HIS BBB CA 1
ATOM 8724 C C . HIS B 1 499 ? -51.196 -1.866 -32.698 1.000 80.319 497 HIS BBB C 1
ATOM 8725 O O . HIS B 1 499 ? -50.159 -2.556 -32.890 1.000 77.300 497 HIS BBB O 1
ATOM 8732 N N . GLN B 1 500 ? -51.215 -0.661 -32.115 1.000 80.074 498 GLN BBB N 1
ATOM 8733 C CA . GLN B 1 500 ? -50.071 -0.028 -31.404 1.000 75.037 498 GLN BBB CA 1
ATOM 8734 C C . GLN B 1 500 ? -50.356 -0.099 -29.911 1.000 73.704 498 GLN BBB C 1
ATOM 8735 O O . GLN B 1 500 ? -51.488 -0.382 -29.509 1.000 72.679 498 GLN BBB O 1
ATOM 8741 N N . PRO B 1 501 ? -49.338 0.146 -29.056 1.000 65.336 499 PRO BBB N 1
ATOM 8742 C CA . PRO B 1 501 ? -49.577 0.403 -27.636 1.000 70.581 499 PRO BBB CA 1
ATOM 8743 C C . PRO B 1 501 ? -50.255 1.774 -27.453 1.000 67.353 499 PRO BBB C 1
ATOM 8744 O O . PRO B 1 501 ? -49.764 2.755 -28.030 1.000 63.428 499 PRO BBB O 1
ATOM 8748 N N . ILE B 1 502 ? -51.365 1.802 -26.700 1.000 63.881 500 ILE BBB N 1
ATOM 8749 C CA . ILE B 1 502 ? -52.190 3.021 -26.416 1.000 66.020 500 ILE BBB CA 1
ATOM 8750 C C . ILE B 1 502 ? -51.906 3.517 -24.992 1.000 61.826 500 ILE BBB C 1
ATOM 8751 O O . ILE B 1 502 ? -52.280 2.810 -24.034 1.000 57.537 500 ILE BBB O 1
ATOM 8756 N N . ILE B 1 503 ? -51.259 4.679 -24.864 1.000 60.839 501 ILE BBB N 1
ATOM 8757 C CA . ILE B 1 503 ? -51.149 5.443 -23.579 1.000 58.273 501 ILE BBB CA 1
ATOM 8758 C C . ILE B 1 503 ? -52.177 6.579 -23.627 1.000 58.830 501 ILE BBB C 1
ATOM 8759 O O . ILE B 1 503 ? -52.170 7.341 -24.627 1.000 59.302 501 ILE BBB O 1
ATOM 8764 N N . ILE B 1 504 ? -53.018 6.683 -22.594 1.000 57.539 502 ILE BBB N 1
ATOM 8765 C CA . ILE B 1 504 ? -53.816 7.914 -22.313 1.000 62.688 502 ILE BBB CA 1
ATOM 8766 C C . ILE B 1 504 ? -52.902 8.918 -21.589 1.000 59.950 502 ILE BBB C 1
ATOM 8767 O O . ILE B 1 504 ? -52.687 8.792 -20.363 1.000 63.713 502 ILE BBB O 1
ATOM 8772 N N . THR B 1 505 ? -52.354 9.858 -22.355 1.000 56.306 503 THR BBB N 1
ATOM 8773 C CA . THR B 1 505 ? -51.306 10.821 -21.931 1.000 58.867 503 THR BBB CA 1
ATOM 8774 C C . THR B 1 505 ? -51.977 12.058 -21.276 1.000 56.625 503 THR BBB C 1
ATOM 8775 O O . THR B 1 505 ? -51.252 12.876 -20.650 1.000 50.849 503 THR BBB O 1
ATOM 8779 N N . GLU B 1 506 ? -53.305 12.198 -21.396 1.000 47.572 504 GLU BBB N 1
ATOM 8780 C CA . GLU B 1 506 ? -54.126 13.215 -20.670 1.000 46.697 504 GLU BBB CA 1
ATOM 8781 C C . GLU B 1 506 ? -55.529 12.647 -20.497 1.000 48.379 504 GLU BBB C 1
ATOM 8782 O O . GLU B 1 506 ? -56.123 12.230 -21.513 1.000 54.974 504 GLU BBB O 1
ATOM 8788 N N . TYR B 1 507 ? -56.002 12.561 -19.254 1.000 47.573 505 TYR BBB N 1
ATOM 8789 C CA . TYR B 1 507 ? -57.444 12.437 -18.919 1.000 44.783 505 TYR BBB CA 1
ATOM 8790 C C . TYR B 1 507 ? -57.634 13.165 -17.591 1.000 49.258 505 TYR BBB C 1
ATOM 8791 O O . TYR B 1 507 ? -56.851 12.866 -16.672 1.000 45.743 505 TYR BBB O 1
ATOM 8800 N N . GLY B 1 508 ? -58.548 14.146 -17.559 1.000 49.986 506 GLY BBB N 1
ATOM 8801 C CA . GLY B 1 508 ? -58.731 15.073 -16.421 1.000 52.178 506 GLY BBB CA 1
ATOM 8802 C C . GLY B 1 508 ? -59.968 15.949 -16.573 1.000 50.924 506 GLY BBB C 1
ATOM 8803 O O . GLY B 1 508 ? -60.383 16.205 -17.724 1.000 52.073 506 GLY BBB O 1
ATOM 8804 N N . VAL B 1 509 ? -60.553 16.388 -15.457 1.000 43.644 507 VAL BBB N 1
ATOM 8805 C CA . VAL B 1 509 ? -61.718 17.326 -15.448 1.000 45.412 507 VAL BBB CA 1
ATOM 8806 C C . VAL B 1 509 ? -61.365 18.473 -14.497 1.000 49.900 507 VAL BBB C 1
ATOM 8807 O O . VAL B 1 509 ? -60.667 18.227 -13.486 1.000 45.337 507 VAL BBB O 1
ATOM 8811 N N . ASP B 1 510 ? -61.831 19.684 -14.794 1.000 46.525 508 ASP BBB N 1
ATOM 8812 C CA . ASP B 1 510 ? -61.622 20.816 -13.861 1.000 42.797 508 ASP BBB CA 1
ATOM 8813 C C . ASP B 1 510 ? -62.384 20.505 -12.573 1.000 41.692 508 ASP BBB C 1
ATOM 8814 O O . ASP B 1 510 ? -63.563 20.111 -12.633 1.000 38.680 508 ASP BBB O 1
ATOM 8819 N N . THR B 1 511 ? -61.706 20.613 -11.441 1.000 37.380 509 THR BBB N 1
ATOM 8820 C CA . THR B 1 511 ? -62.309 20.346 -10.122 1.000 35.651 509 THR BBB CA 1
ATOM 8821 C C . THR B 1 511 ? -61.922 21.477 -9.173 1.000 35.516 509 THR BBB C 1
ATOM 8822 O O . THR B 1 511 ? -60.717 21.682 -8.939 1.000 39.539 509 THR BBB O 1
ATOM 8826 N N . LEU B 1 512 ? -62.909 22.200 -8.667 1.000 40.017 510 LEU BBB N 1
ATOM 8827 C CA . LEU B 1 512 ? -62.657 23.272 -7.666 1.000 42.446 510 LEU BBB CA 1
ATOM 8828 C C . LEU B 1 512 ? -62.542 22.606 -6.291 1.000 36.439 510 LEU BBB C 1
ATOM 8829 O O . LEU B 1 512 ? -63.531 22.029 -5.837 1.000 35.277 510 LEU BBB O 1
ATOM 8834 N N . ALA B 1 513 ? -61.348 22.605 -5.705 1.000 37.951 511 ALA BBB N 1
ATOM 8835 C CA . ALA B 1 513 ? -61.128 22.108 -4.329 1.000 42.928 511 ALA BBB CA 1
ATOM 8836 C C . ALA B 1 513 ? -62.146 22.775 -3.398 1.000 38.855 511 ALA BBB C 1
ATOM 8837 O O . ALA B 1 513 ? -62.241 24.026 -3.412 1.000 40.247 511 ALA BBB O 1
ATOM 8839 N N . GLY B 1 514 ? -62.870 21.953 -2.640 1.000 38.185 512 GLY BBB N 1
ATOM 8840 C CA . GLY B 1 514 ? -63.890 22.337 -1.646 1.000 37.057 512 GLY BBB CA 1
ATOM 8841 C C . GLY B 1 514 ? -65.286 22.420 -2.231 1.000 38.440 512 GLY BBB C 1
ATOM 8842 O O . GLY B 1 514 ? -66.218 22.682 -1.476 1.000 37.672 512 GLY BBB O 1
ATOM 8843 N N . LEU B 1 515 ? -65.448 22.238 -3.538 1.000 35.339 513 LEU BBB N 1
ATOM 8844 C CA . LEU B 1 515 ? -66.811 22.202 -4.127 1.000 36.139 513 LEU BBB CA 1
ATOM 8845 C C . LEU B 1 515 ? -67.337 20.781 -3.971 1.000 40.454 513 LEU BBB C 1
ATOM 8846 O O . LEU B 1 515 ? -66.804 19.871 -4.650 1.000 41.370 513 LEU BBB O 1
ATOM 8851 N N . HIS B 1 516 ? -68.307 20.611 -3.077 1.000 43.895 514 HIS BBB N 1
ATOM 8852 C CA . HIS B 1 516 ? -68.935 19.313 -2.745 1.000 42.521 514 HIS BBB CA 1
ATOM 8853 C C . HIS B 1 516 ? -70.364 19.334 -3.285 1.000 45.149 514 HIS BBB C 1
ATOM 8854 O O . HIS B 1 516 ? -71.015 20.393 -3.227 1.000 42.850 514 HIS BBB O 1
ATOM 8861 N N . SER B 1 517 ? -70.825 18.199 -3.800 1.000 42.042 515 SER BBB N 1
ATOM 8862 C CA . SER B 1 517 ? -72.181 18.077 -4.372 1.000 43.699 515 SER BBB CA 1
ATOM 8863 C C . SER B 1 517 ? -72.741 16.670 -4.162 1.000 45.992 515 SER BBB C 1
ATOM 8864 O O . SER B 1 517 ? -72.050 15.687 -4.478 1.000 50.231 515 SER BBB O 1
ATOM 8867 N N . MET B 1 518 ? -73.984 16.612 -3.695 1.000 51.283 516 MET BBB N 1
ATOM 8868 C CA . MET B 1 518 ? -74.782 15.367 -3.609 1.000 49.414 516 MET BBB CA 1
ATOM 8869 C C . MET B 1 518 ? -75.111 14.859 -5.016 1.000 52.232 516 MET BBB C 1
ATOM 8870 O O . MET B 1 518 ? -75.333 13.649 -5.151 1.000 53.697 516 MET BBB O 1
ATOM 8875 N N . TYR B 1 519 ? -75.114 15.727 -6.033 1.000 50.431 517 TYR BBB N 1
ATOM 8876 C CA . TYR B 1 519 ? -75.544 15.368 -7.411 1.000 46.784 517 TYR BBB CA 1
ATOM 8877 C C . TYR B 1 519 ? -74.371 14.948 -8.298 1.000 44.757 517 TYR BBB C 1
ATOM 8878 O O . TYR B 1 519 ? -74.608 14.721 -9.487 1.000 52.728 517 TYR BBB O 1
ATOM 8887 N N . THR B 1 520 ? -73.163 14.814 -7.759 1.000 43.655 518 THR BBB N 1
ATOM 8888 C CA . THR B 1 520 ? -71.979 14.353 -8.517 1.000 47.653 518 THR BBB CA 1
ATOM 8889 C C . THR B 1 520 ? -71.980 15.050 -9.883 1.000 52.891 518 THR BBB C 1
ATOM 8890 O O . THR B 1 520 ? -72.087 14.350 -10.913 1.000 54.061 518 THR BBB O 1
ATOM 8894 N N . ASP B 1 521 ? -71.917 16.383 -9.889 1.000 46.813 519 ASP BBB N 1
ATOM 8895 C CA . ASP B 1 521 ? -72.036 17.190 -11.128 1.000 42.852 519 ASP BBB CA 1
ATOM 8896 C C . ASP B 1 521 ? -70.715 17.914 -11.384 1.000 44.163 519 ASP BBB C 1
ATOM 8897 O O . ASP B 1 521 ? -69.866 17.966 -10.482 1.000 46.485 519 ASP BBB O 1
ATOM 8902 N N . MET B 1 522 ? -70.571 18.485 -12.570 1.000 42.648 520 MET BBB N 1
ATOM 8903 C CA . MET B 1 522 ? -69.290 19.051 -13.068 1.000 40.421 520 MET BBB CA 1
ATOM 8904 C C . MET B 1 522 ? -68.749 20.096 -12.085 1.000 36.801 520 MET BBB C 1
ATOM 8905 O O . MET B 1 522 ? -69.561 20.833 -11.497 1.000 38.739 520 MET BBB O 1
ATOM 8910 N N . TRP B 1 523 ? -67.414 20.115 -11.952 1.000 35.450 521 TRP BBB N 1
ATOM 8911 C CA . TRP B 1 523 ? -66.563 21.009 -11.105 1.000 38.329 521 TRP BBB CA 1
ATOM 8912 C C . TRP B 1 523 ? -66.466 20.506 -9.657 1.000 37.493 521 TRP BBB C 1
ATOM 8913 O O . TRP B 1 523 ? -65.530 20.920 -8.979 1.000 40.506 521 TRP BBB O 1
ATOM 8924 N N . SER B 1 524 ? -67.332 19.589 -9.233 1.000 38.731 522 SER BBB N 1
ATOM 8925 C CA . SER B 1 524 ? -67.340 19.004 -7.868 1.000 40.627 522 SER BBB CA 1
ATOM 8926 C C . SER B 1 524 ? -66.152 18.048 -7.661 1.000 42.119 522 SER BBB C 1
ATOM 8927 O O . SER B 1 524 ? -65.616 17.518 -8.640 1.000 40.672 522 SER BBB O 1
ATOM 8930 N N . GLU B 1 525 ? -65.744 17.845 -6.408 1.000 44.041 523 GLU BBB N 1
ATOM 8931 C CA . GLU B 1 525 ? -64.687 16.854 -6.057 1.000 45.073 523 GLU BBB CA 1
ATOM 8932 C C . GLU B 1 525 ? -65.186 15.440 -6.394 1.000 43.636 523 GLU BBB C 1
ATOM 8933 O O . GLU B 1 525 ? -64.377 14.607 -6.892 1.000 47.861 523 GLU BBB O 1
ATOM 8939 N N . GLU B 1 526 ? -66.473 15.210 -6.158 1.000 46.963 524 GLU BBB N 1
ATOM 8940 C CA . GLU B 1 526 ? -67.151 13.903 -6.325 1.000 52.851 524 GLU BBB CA 1
ATOM 8941 C C . GLU B 1 526 ? -67.183 13.531 -7.811 1.000 55.935 524 GLU BBB C 1
ATOM 8942 O O . GLU B 1 526 ? -66.999 12.333 -8.099 1.000 60.987 524 GLU BBB O 1
ATOM 8948 N N . TYR B 1 527 ? -67.416 14.506 -8.705 1.000 50.338 525 TYR BBB N 1
ATOM 8949 C CA . TYR B 1 527 ? -67.429 14.276 -10.171 1.000 48.725 525 TYR BBB CA 1
ATOM 8950 C C . TYR B 1 527 ? -66.039 13.811 -10.599 1.000 45.201 525 TYR BBB C 1
ATOM 8951 O O . TYR B 1 527 ? -65.937 12.797 -11.294 1.000 48.745 525 TYR BBB O 1
ATOM 8960 N N . GLN B 1 528 ? -64.993 14.500 -10.146 1.000 43.525 526 GLN BBB N 1
ATOM 8961 C CA . GLN B 1 528 ? -63.595 14.158 -10.484 1.000 41.664 526 GLN BBB CA 1
ATOM 8962 C C . GLN B 1 528 ? -63.322 12.689 -10.138 1.000 45.316 526 GLN BBB C 1
ATOM 8963 O O . GLN B 1 528 ? -62.615 12.019 -10.918 1.000 41.212 526 GLN BBB O 1
ATOM 8969 N N . CYS B 1 529 ? -63.860 12.230 -9.007 1.000 49.723 527 CYS BBB N 1
ATOM 8970 C CA . CYS B 1 529 ? -63.707 10.847 -8.489 1.000 48.935 527 CYS BBB CA 1
ATOM 8971 C C . CYS B 1 529 ? -64.506 9.873 -9.366 1.000 49.601 527 CYS BBB C 1
ATOM 8972 O O . CYS B 1 529 ? -63.878 8.894 -9.847 1.000 53.227 527 CYS BBB O 1
ATOM 8975 N N . ALA B 1 530 ? -65.794 10.147 -9.619 1.000 47.281 528 ALA BBB N 1
ATOM 8976 C CA . ALA B 1 530 ? -66.705 9.251 -10.380 1.000 47.222 528 ALA BBB CA 1
ATOM 8977 C C . ALA B 1 530 ? -66.257 9.160 -11.843 1.000 54.469 528 ALA BBB C 1
ATOM 8978 O O . ALA B 1 530 ? -66.487 8.109 -12.465 1.000 69.604 528 ALA BBB O 1
ATOM 8980 N N . TRP B 1 531 ? -65.602 10.197 -12.363 1.000 53.361 529 TRP BBB N 1
ATOM 8981 C CA . TRP B 1 531 ? -65.210 10.299 -13.790 1.000 48.559 529 TRP BBB CA 1
ATOM 8982 C C . TRP B 1 531 ? -63.880 9.583 -14.034 1.000 54.176 529 TRP BBB C 1
ATOM 8983 O O . TRP B 1 531 ? -63.785 8.858 -15.043 1.000 55.138 529 TRP BBB O 1
ATOM 8994 N N . LEU B 1 532 ? -62.871 9.820 -13.191 1.000 48.050 530 LEU BBB N 1
ATOM 8995 C CA . LEU B 1 532 ? -61.570 9.108 -13.299 1.000 52.827 530 LEU BBB CA 1
ATOM 8996 C C . LEU B 1 532 ? -61.849 7.607 -13.145 1.000 58.134 530 LEU BBB C 1
ATOM 8997 O O . LEU B 1 532 ? -61.155 6.809 -13.790 1.000 54.726 530 LEU BBB O 1
ATOM 9002 N N . ASP B 1 533 ? -62.820 7.274 -12.287 1.000 62.888 531 ASP BBB N 1
ATOM 9003 C CA . ASP B 1 533 ? -63.304 5.897 -12.003 1.000 68.875 531 ASP BBB CA 1
ATOM 9004 C C . ASP B 1 533 ? -63.721 5.233 -13.318 1.000 71.645 531 ASP BBB C 1
ATOM 9005 O O . ASP B 1 533 ? -63.255 4.105 -13.591 1.000 75.559 531 ASP BBB O 1
ATOM 9010 N N . MET B 1 534 ? -64.585 5.910 -14.080 1.000 65.622 532 MET BBB N 1
ATOM 9011 C CA . MET B 1 534 ? -65.144 5.403 -15.359 1.000 60.805 532 MET BBB CA 1
ATOM 9012 C C . MET B 1 534 ? -64.001 5.248 -16.371 1.000 61.734 532 MET BBB C 1
ATOM 9013 O O . MET B 1 534 ? -63.876 4.153 -16.943 1.000 60.227 532 MET BBB O 1
ATOM 9018 N N . TYR B 1 535 ? -63.130 6.245 -16.546 1.000 54.572 533 TYR BBB N 1
ATOM 9019 C CA . TYR B 1 535 ? -62.002 6.102 -17.503 1.000 53.815 533 TYR BBB CA 1
ATOM 9020 C C . TYR B 1 535 ? -61.226 4.834 -17.142 1.000 62.290 533 TYR BBB C 1
ATOM 9021 O O . TYR B 1 535 ? -60.816 4.094 -18.057 1.000 63.022 533 TYR BBB O 1
ATOM 9030 N N . HIS B 1 536 ? -61.081 4.589 -15.841 1.000 65.761 534 HIS BBB N 1
ATOM 9031 C CA . HIS B 1 536 ? -60.357 3.431 -15.251 1.000 70.303 534 HIS BBB CA 1
ATOM 9032 C C . HIS B 1 536 ? -60.990 2.106 -15.692 1.000 69.136 534 HIS BBB C 1
ATOM 9033 O O . HIS B 1 536 ? -60.237 1.234 -16.165 1.000 64.112 534 HIS BBB O 1
ATOM 9040 N N . ARG B 1 537 ? -62.306 1.961 -15.539 1.000 71.426 535 ARG BBB N 1
ATOM 9041 C CA . ARG B 1 537 ? -63.013 0.689 -15.842 1.000 72.796 535 ARG BBB CA 1
ATOM 9042 C C . ARG B 1 537 ? -62.828 0.346 -17.331 1.000 71.363 535 ARG BBB C 1
ATOM 9043 O O . ARG B 1 537 ? -62.538 -0.828 -17.621 1.000 80.476 535 ARG BBB O 1
ATOM 9051 N N . VAL B 1 538 ? -62.916 1.334 -18.226 1.000 60.918 536 VAL BBB N 1
ATOM 9052 C CA . VAL B 1 538 ? -62.706 1.165 -19.696 1.000 57.667 536 VAL BBB CA 1
ATOM 9053 C C . VAL B 1 538 ? -61.259 0.762 -19.960 1.000 61.726 536 VAL BBB C 1
ATOM 9054 O O . VAL B 1 538 ? -61.038 -0.237 -20.660 1.000 69.300 536 VAL BBB O 1
ATOM 9058 N N . PHE B 1 539 ? -60.313 1.562 -19.486 1.000 64.735 537 PHE BBB N 1
ATOM 9059 C CA . PHE B 1 539 ? -58.862 1.320 -19.671 1.000 66.965 537 PHE BBB CA 1
ATOM 9060 C C . PHE B 1 539 ? -58.592 -0.175 -19.474 1.000 73.579 537 PHE BBB C 1
ATOM 9061 O O . PHE B 1 539 ? -58.056 -0.825 -20.398 1.000 77.038 537 PHE BBB O 1
ATOM 9069 N N . ASP B 1 540 ? -58.997 -0.704 -18.318 1.000 69.101 538 ASP BBB N 1
ATOM 9070 C CA . ASP B 1 540 ? -58.721 -2.103 -17.898 1.000 74.538 538 ASP BBB CA 1
ATOM 9071 C C . ASP B 1 540 ? -59.304 -3.090 -18.917 1.000 80.386 538 ASP BBB C 1
ATOM 9072 O O . ASP B 1 540 ? -58.645 -4.120 -19.149 1.000 85.676 538 ASP BBB O 1
ATOM 9077 N N . ARG B 1 541 ? -60.471 -2.780 -19.500 1.000 75.699 539 ARG BBB N 1
ATOM 9078 C CA . ARG B 1 541 ? -61.183 -3.646 -20.484 1.000 69.578 539 ARG BBB CA 1
ATOM 9079 C C . ARG B 1 541 ? -60.678 -3.391 -21.912 1.000 69.865 539 ARG BBB C 1
ATOM 9080 O O . ARG B 1 541 ? -61.468 -3.628 -22.851 1.000 75.176 539 ARG BBB O 1
ATOM 9088 N N . VAL B 1 542 ? -59.430 -2.941 -22.097 1.000 69.150 540 VAL BBB N 1
ATOM 9089 C CA . VAL B 1 542 ? -58.839 -2.701 -23.452 1.000 67.386 540 VAL BBB CA 1
ATOM 9090 C C . VAL B 1 542 ? -57.339 -3.036 -23.430 1.000 71.793 540 VAL BBB C 1
ATOM 9091 O O . VAL B 1 542 ? -56.521 -2.160 -23.067 1.000 66.143 540 VAL BBB O 1
ATOM 9095 N N . SER B 1 543 ? -57.018 -4.252 -23.886 1.000 61.429 541 SER BBB N 1
ATOM 9096 C CA . SER B 1 543 ? -55.668 -4.864 -23.966 1.000 63.230 541 SER BBB CA 1
ATOM 9097 C C . SER B 1 543 ? -54.621 -3.881 -24.512 1.000 59.636 541 SER BBB C 1
ATOM 9098 O O . SER B 1 543 ? -53.428 -4.034 -24.151 1.000 61.385 541 SER BBB O 1
ATOM 9101 N N . ALA B 1 544 ? -55.014 -2.950 -25.388 1.000 63.980 542 ALA BBB N 1
ATOM 9102 C CA . ALA B 1 544 ? -54.071 -2.053 -26.104 1.000 65.209 542 ALA BBB CA 1
ATOM 9103 C C . ALA B 1 544 ? -53.574 -0.924 -25.190 1.000 64.686 542 ALA BBB C 1
ATOM 9104 O O . ALA B 1 544 ? -52.477 -0.390 -25.469 1.000 71.020 542 ALA BBB O 1
ATOM 9106 N N . VAL B 1 545 ? -54.333 -0.544 -24.160 1.000 68.922 543 VAL BBB N 1
ATOM 9107 C CA . VAL B 1 545 ? -53.957 0.619 -23.293 1.000 66.419 543 VAL BBB CA 1
ATOM 9108 C C . VAL B 1 545 ? -52.819 0.168 -22.367 1.000 60.591 543 VAL BBB C 1
ATOM 9109 O O . VAL B 1 545 ? -53.053 -0.719 -21.536 1.000 57.995 543 VAL BBB O 1
ATOM 9113 N N . VAL B 1 546 ? -51.616 0.712 -22.534 1.000 63.738 544 VAL BBB N 1
ATOM 9114 C CA . VAL B 1 546 ? -50.429 0.319 -21.715 1.000 69.003 544 VAL BBB CA 1
ATOM 9115 C C . VAL B 1 546 ? -49.968 1.517 -20.868 1.000 68.301 544 VAL BBB C 1
ATOM 9116 O O . VAL B 1 546 ? -48.803 1.516 -20.419 1.000 67.093 544 VAL BBB O 1
ATOM 9120 N N . GLY B 1 547 ? -50.853 2.484 -20.617 1.000 66.405 545 GLY BBB N 1
ATOM 9121 C CA . GLY B 1 547 ? -50.508 3.672 -19.814 1.000 65.053 545 GLY BBB CA 1
ATOM 9122 C C . GLY B 1 547 ? -51.693 4.592 -19.583 1.000 66.761 545 GLY BBB C 1
ATOM 9123 O O . GLY B 1 547 ? -52.558 4.700 -20.487 1.000 76.461 545 GLY BBB O 1
ATOM 9124 N N . GLU B 1 548 ? -51.716 5.224 -18.404 1.000 59.593 546 GLU BBB N 1
ATOM 9125 C CA . GLU B 1 548 ? -52.706 6.245 -17.973 1.000 51.533 546 GLU BBB CA 1
ATOM 9126 C C . GLU B 1 548 ? -51.946 7.323 -17.196 1.000 58.003 546 GLU BBB C 1
ATOM 9127 O O . GLU B 1 548 ? -51.367 7.018 -16.134 1.000 58.774 546 GLU BBB O 1
ATOM 9133 N N . GLN B 1 549 ? -51.862 8.515 -17.778 1.000 58.336 547 GLN BBB N 1
ATOM 9134 C CA . GLN B 1 549 ? -51.219 9.690 -17.159 1.000 53.211 547 GLN BBB CA 1
ATOM 9135 C C . GLN B 1 549 ? -52.350 10.698 -16.946 1.000 54.108 547 GLN BBB C 1
ATOM 9136 O O . GLN B 1 549 ? -52.931 11.179 -17.937 1.000 59.291 547 GLN BBB O 1
ATOM 9142 N N . VAL B 1 550 ? -52.725 10.908 -15.684 1.000 54.592 548 VAL BBB N 1
ATOM 9143 C CA . VAL B 1 550 ? -53.835 11.825 -15.313 1.000 50.898 548 VAL BBB CA 1
ATOM 9144 C C . VAL B 1 550 ? -53.412 13.237 -15.696 1.000 46.565 548 VAL BBB C 1
ATOM 9145 O O . VAL B 1 550 ? -52.206 13.575 -15.600 1.000 44.647 548 VAL BBB O 1
ATOM 9149 N N . TRP B 1 551 ? -54.368 14.028 -16.168 1.000 43.370 549 TRP BBB N 1
ATOM 9150 C CA . TRP B 1 551 ? -54.114 15.468 -16.420 1.000 42.944 549 TRP BBB CA 1
ATOM 9151 C C . TRP B 1 551 ? -54.888 16.248 -15.362 1.000 36.306 549 TRP BBB C 1
ATOM 9152 O O . TRP B 1 551 ? -56.077 16.019 -15.208 1.000 41.228 549 TRP BBB O 1
ATOM 9163 N N . ASN B 1 552 ? -54.245 17.102 -14.557 1.000 39.839 550 ASN BBB N 1
ATOM 9164 C CA . ASN B 1 552 ? -52.816 17.307 -14.424 1.000 38.565 550 ASN BBB CA 1
ATOM 9165 C C . ASN B 1 552 ? -52.415 16.934 -12.991 1.000 36.581 550 ASN BBB C 1
ATOM 9166 O O . ASN B 1 552 ? -53.296 16.730 -12.137 1.000 37.811 550 ASN BBB O 1
ATOM 9171 N N . PHE B 1 553 ? -51.119 16.868 -12.705 1.000 43.026 551 PHE BBB N 1
ATOM 9172 C CA . PHE B 1 553 ? -50.629 16.654 -11.319 1.000 45.722 551 PHE BBB CA 1
ATOM 9173 C C . PHE B 1 553 ? -51.174 17.760 -10.405 1.000 40.397 551 PHE BBB C 1
ATOM 9174 O O . PHE B 1 553 ? -51.703 17.456 -9.319 1.000 42.609 551 PHE BBB O 1
ATOM 9182 N N . ALA B 1 554 ? -51.070 19.021 -10.826 1.000 38.205 552 ALA BBB N 1
ATOM 9183 C CA . ALA B 1 554 ? -51.548 20.142 -9.982 1.000 41.764 552 ALA BBB CA 1
ATOM 9184 C C . ALA B 1 554 ? -52.144 21.287 -10.804 1.000 40.547 552 ALA BBB C 1
ATOM 9185 O O . ALA B 1 554 ? -51.723 21.511 -11.941 1.000 40.383 552 ALA BBB O 1
ATOM 9187 N N . ASP B 1 555 ? -53.051 22.032 -10.180 1.000 42.409 553 ASP BBB N 1
ATOM 9188 C CA . ASP B 1 555 ? -53.621 23.298 -10.717 1.000 37.055 553 ASP BBB CA 1
ATOM 9189 C C . ASP B 1 555 ? -52.451 24.140 -11.203 1.000 32.651 553 ASP BBB C 1
ATOM 9190 O O . ASP B 1 555 ? -51.429 24.116 -10.547 1.000 40.889 553 ASP BBB O 1
ATOM 9195 N N . PHE B 1 556 ? -52.579 24.792 -12.354 1.000 32.936 554 PHE BBB N 1
ATOM 9196 C CA . PHE B 1 556 ? -51.513 25.627 -12.953 1.000 32.340 554 PHE BBB CA 1
ATOM 9197 C C . PHE B 1 556 ? -52.141 26.881 -13.559 1.000 29.549 554 PHE BBB C 1
ATOM 9198 O O . PHE B 1 556 ? -53.352 26.855 -13.865 1.000 30.559 554 PHE BBB O 1
ATOM 9206 N N . ALA B 1 557 ? -51.338 27.939 -13.698 1.000 30.446 555 ALA BBB N 1
ATOM 9207 C CA . ALA B 1 557 ? -51.755 29.224 -14.298 1.000 33.299 555 ALA BBB CA 1
ATOM 9208 C C . ALA B 1 557 ? -51.951 29.100 -15.813 1.000 34.884 555 ALA BBB C 1
ATOM 9209 O O . ALA B 1 557 ? -51.180 28.369 -16.444 1.000 36.383 555 ALA BBB O 1
ATOM 9211 N N . THR B 1 558 ? -52.981 29.772 -16.352 1.000 36.902 556 THR BBB N 1
ATOM 9212 C CA . THR B 1 558 ? -53.251 29.974 -17.804 1.000 36.126 556 THR BBB CA 1
ATOM 9213 C C . THR B 1 558 ? -53.469 31.459 -18.086 1.000 33.921 556 THR BBB C 1
ATOM 9214 O O . THR B 1 558 ? -53.608 32.240 -17.102 1.000 33.786 556 THR BBB O 1
ATOM 9218 N N . SER B 1 559 ? -53.528 31.825 -19.364 1.000 35.091 557 SER BBB N 1
ATOM 9219 C CA . SER B 1 559 ? -53.990 33.175 -19.790 1.000 36.907 557 SER BBB CA 1
ATOM 9220 C C . SER B 1 559 ? -55.448 33.282 -19.356 1.000 36.565 557 SER BBB C 1
ATOM 9221 O O . SER B 1 559 ? -56.093 32.233 -19.128 1.000 33.253 557 SER BBB O 1
ATOM 9224 N N . GLN B 1 560 ? -55.912 34.505 -19.154 1.000 33.963 558 GLN BBB N 1
ATOM 9225 C CA . GLN B 1 560 ? -57.248 34.776 -18.601 1.000 36.977 558 GLN BBB CA 1
ATOM 9226 C C . GLN B 1 560 ? -58.317 34.338 -19.604 1.000 33.534 558 GLN BBB C 1
ATOM 9227 O O . GLN B 1 560 ? -58.152 34.610 -20.826 1.000 38.154 558 GLN BBB O 1
ATOM 9233 N N . GLY B 1 561 ? -59.392 33.725 -19.122 1.000 33.951 559 GLY BBB N 1
ATOM 9234 C CA . GLY B 1 561 ? -60.540 33.484 -20.005 1.000 32.688 559 GLY BBB CA 1
ATOM 9235 C C . GLY B 1 561 ? -61.736 32.899 -19.320 1.000 30.825 559 GLY BBB C 1
ATOM 9236 O O . GLY B 1 561 ? -61.599 32.307 -18.249 1.000 33.295 559 GLY BBB O 1
ATOM 9237 N N . ILE B 1 562 ? -62.865 32.934 -20.016 1.000 27.716 560 ILE BBB N 1
ATOM 9238 C CA . ILE B 1 562 ? -64.153 32.405 -19.490 1.000 33.270 560 ILE BBB CA 1
ATOM 9239 C C . ILE B 1 562 ? -64.065 30.904 -19.179 1.000 35.077 560 ILE BBB C 1
ATOM 9240 O O . ILE B 1 562 ? -64.920 30.436 -18.414 1.000 36.444 560 ILE BBB O 1
ATOM 9245 N N . LEU B 1 563 ? -63.108 30.169 -19.741 1.000 35.055 561 LEU BBB N 1
ATOM 9246 C CA . LEU B 1 563 ? -63.018 28.700 -19.510 1.000 38.078 561 LEU BBB CA 1
ATOM 9247 C C . LEU B 1 563 ? -62.068 28.371 -18.354 1.000 37.210 561 LEU BBB C 1
ATOM 9248 O O . LEU B 1 563 ? -61.955 27.184 -17.996 1.000 34.275 561 LEU BBB O 1
ATOM 9253 N N . ARG B 1 564 ? -61.364 29.366 -17.809 1.000 34.261 562 ARG BBB N 1
ATOM 9254 C CA . ARG B 1 564 ? -60.292 29.078 -16.835 1.000 35.568 562 ARG BBB CA 1
ATOM 9255 C C . ARG B 1 564 ? -60.609 29.850 -15.547 1.000 36.632 562 ARG BBB C 1
ATOM 9256 O O . ARG B 1 564 ? -60.432 31.079 -15.515 1.000 34.984 562 ARG BBB O 1
ATOM 9264 N N . VAL B 1 565 ? -61.063 29.136 -14.520 1.000 33.595 563 VAL BBB N 1
ATOM 9265 C CA . VAL B 1 565 ? -61.404 29.748 -13.200 1.000 35.273 563 VAL BBB CA 1
ATOM 9266 C C . VAL B 1 565 ? -60.092 29.955 -12.435 1.000 35.651 563 VAL BBB C 1
ATOM 9267 O O . VAL B 1 565 ? -59.730 29.066 -11.625 1.000 32.610 563 VAL BBB O 1
ATOM 9271 N N . GLY B 1 566 ? -59.448 31.112 -12.639 1.000 34.024 564 GLY BBB N 1
ATOM 9272 C CA . GLY B 1 566 ? -58.138 31.458 -12.047 1.000 35.305 564 GLY BBB CA 1
ATOM 9273 C C . GLY B 1 566 ? -57.020 30.541 -12.535 1.000 34.319 564 GLY BBB C 1
ATOM 9274 O O . GLY B 1 566 ? -55.949 30.494 -11.906 1.000 35.834 564 GLY BBB O 1
ATOM 9275 N N . GLY B 1 567 ? -57.216 29.896 -13.680 1.000 33.017 565 GLY BBB N 1
ATOM 9276 C CA . GLY B 1 567 ? -56.295 28.888 -14.217 1.000 32.636 565 GLY BBB CA 1
ATOM 9277 C C . GLY B 1 567 ? -56.990 27.579 -14.505 1.000 33.500 565 GLY BBB C 1
ATOM 9278 O O . GLY B 1 567 ? -58.216 27.527 -14.492 1.000 38.593 565 GLY BBB O 1
ATOM 9279 N N . ASN B 1 568 ? -56.192 26.578 -14.869 1.000 40.371 566 ASN BBB N 1
ATOM 9280 C CA . ASN B 1 568 ? -56.637 25.196 -15.154 1.000 37.173 566 ASN BBB CA 1
ATOM 9281 C C . ASN B 1 568 ? -56.823 24.473 -13.825 1.000 33.103 566 ASN BBB C 1
ATOM 9282 O O . ASN B 1 568 ? -55.852 24.407 -13.051 1.000 34.827 566 ASN BBB O 1
ATOM 9287 N N . LYS B 1 569 ? -58.009 23.936 -13.562 1.000 33.967 567 LYS BBB N 1
ATOM 9288 C CA . LYS B 1 569 ? -58.333 23.376 -12.234 1.000 34.623 567 LYS BBB CA 1
ATOM 9289 C C . LYS B 1 569 ? -58.478 21.855 -12.348 1.000 36.806 567 LYS BBB C 1
ATOM 9290 O O . LYS B 1 569 ? -59.257 21.309 -11.541 1.000 35.642 567 LYS BBB O 1
ATOM 9296 N N . LYS B 1 570 ? -57.798 21.249 -13.342 1.000 36.419 568 LYS BBB N 1
ATOM 9297 C CA . LYS B 1 570 ? -57.721 19.783 -13.588 1.000 41.346 568 LYS BBB CA 1
ATOM 9298 C C . LYS B 1 570 ? -56.722 19.099 -12.657 1.000 43.658 568 LYS BBB C 1
ATOM 9299 O O . LYS B 1 570 ? -56.684 17.853 -12.687 1.000 44.949 568 LYS BBB O 1
ATOM 9305 N N . GLY B 1 571 ? -55.937 19.855 -11.883 1.000 41.075 569 GLY BBB N 1
ATOM 9306 C CA . GLY B 1 571 ? -55.005 19.290 -10.885 1.000 39.645 569 GLY BBB CA 1
ATOM 9307 C C . GLY B 1 571 ? -55.644 18.210 -10.017 1.000 35.028 569 GLY BBB C 1
ATOM 9308 O O . GLY B 1 571 ? -56.839 18.301 -9.712 1.000 40.099 569 GLY BBB O 1
ATOM 9309 N N . ILE B 1 572 ? -54.874 17.187 -9.644 1.000 41.927 570 ILE BBB N 1
ATOM 9310 C CA . ILE B 1 572 ? -55.268 16.209 -8.581 1.000 38.031 570 ILE BBB CA 1
ATOM 9311 C C . ILE B 1 572 ? -54.972 16.891 -7.245 1.000 35.879 570 ILE BBB C 1
ATOM 9312 O O . ILE B 1 572 ? -55.735 16.707 -6.286 1.000 37.939 570 ILE BBB O 1
ATOM 9317 N N . PHE B 1 573 ? -53.926 17.707 -7.257 1.000 42.817 571 PHE BBB N 1
ATOM 9318 C CA . PHE B 1 573 ? -53.506 18.619 -6.167 1.000 39.187 571 PHE BBB CA 1
ATOM 9319 C C . PHE B 1 573 ? -53.758 20.063 -6.602 1.000 39.481 571 PHE BBB C 1
ATOM 9320 O O . PHE B 1 573 ? -53.730 20.327 -7.810 1.000 37.815 571 PHE BBB O 1
ATOM 9328 N N . THR B 1 574 ? -53.941 20.968 -5.635 1.000 37.994 572 THR BBB N 1
ATOM 9329 C CA . THR B 1 574 ? -54.045 22.432 -5.863 1.000 38.134 572 THR BBB CA 1
ATOM 9330 C C . THR B 1 574 ? -52.658 22.981 -6.145 1.000 39.008 572 THR BBB C 1
ATOM 9331 O O . THR B 1 574 ? -51.699 22.225 -5.979 1.000 38.413 572 THR BBB O 1
ATOM 9335 N N . ARG B 1 575 ? -52.545 24.252 -6.521 1.000 37.019 573 ARG BBB N 1
ATOM 9336 C CA . ARG B 1 575 ? -51.219 24.817 -6.841 1.000 37.398 573 ARG BBB CA 1
ATOM 9337 C C . ARG B 1 575 ? -50.332 24.773 -5.595 1.000 37.359 573 ARG BBB C 1
ATOM 9338 O O . ARG B 1 575 ? -49.106 24.707 -5.780 1.000 36.688 573 ARG BBB O 1
ATOM 9346 N N . ASP B 1 576 ? -50.923 24.858 -4.401 1.000 37.253 574 ASP BBB N 1
ATOM 9347 C CA . ASP B 1 576 ? -50.191 24.876 -3.104 1.000 39.381 574 ASP BBB CA 1
ATOM 9348 C C . ASP B 1 576 ? -49.959 23.425 -2.622 1.000 41.814 574 ASP BBB C 1
ATOM 9349 O O . ASP B 1 576 ? -49.385 23.250 -1.547 1.000 43.821 574 ASP BBB O 1
ATOM 9354 N N . ARG B 1 577 ? -50.337 22.443 -3.449 1.000 42.287 575 ARG BBB N 1
ATOM 9355 C CA . ARG B 1 577 ? -49.990 20.988 -3.360 1.000 40.452 575 ARG BBB CA 1
ATOM 9356 C C . ARG B 1 577 ? -50.882 20.301 -2.326 1.000 36.788 575 ARG BBB C 1
ATOM 9357 O O . ARG B 1 577 ? -50.469 19.299 -1.734 1.000 41.909 575 ARG BBB O 1
ATOM 9365 N N . LYS B 1 578 ? -52.088 20.810 -2.109 1.000 39.232 576 LYS BBB N 1
ATOM 9366 C CA . LYS B 1 578 ? -53.033 20.173 -1.165 1.000 38.625 576 LYS BBB CA 1
ATOM 9367 C C . LYS B 1 578 ? -53.867 19.214 -1.992 1.000 41.838 576 LYS BBB C 1
ATOM 9368 O O . LYS B 1 578 ? -54.167 19.511 -3.143 1.000 41.764 576 LYS BBB O 1
ATOM 9374 N N . PRO B 1 579 ? -54.214 18.023 -1.464 1.000 40.257 577 PRO BBB N 1
ATOM 9375 C CA . PRO B 1 579 ? -54.857 17.003 -2.283 1.000 41.369 577 PRO BBB CA 1
ATOM 9376 C C . PRO B 1 579 ? -56.359 17.257 -2.365 1.000 43.547 577 PRO BBB C 1
ATOM 9377 O O . PRO B 1 579 ? -56.918 17.638 -1.365 1.000 41.322 577 PRO BBB O 1
ATOM 9381 N N . LYS B 1 580 ? -56.967 17.012 -3.528 1.000 42.630 578 LYS BBB N 1
ATOM 9382 C CA . LYS B 1 580 ? -58.444 16.881 -3.660 1.000 39.670 578 LYS BBB CA 1
ATOM 9383 C C . LYS B 1 580 ? -58.751 15.411 -3.361 1.000 40.263 578 LYS BBB C 1
ATOM 9384 O O . LYS B 1 580 ? -57.775 14.613 -3.303 1.000 42.236 578 LYS BBB O 1
ATOM 9390 N N . SER B 1 581 ? -60.019 15.056 -3.177 1.000 40.050 579 SER BBB N 1
ATOM 9391 C CA . SER B 1 581 ? -60.438 13.661 -2.865 1.000 46.904 579 SER BBB CA 1
ATOM 9392 C C . SER B 1 581 ? -59.913 12.682 -3.924 1.000 49.514 579 SER BBB C 1
ATOM 9393 O O . SER B 1 581 ? -59.663 11.524 -3.562 1.000 59.401 579 SER BBB O 1
ATOM 9396 N N . ALA B 1 582 ? -59.696 13.127 -5.165 1.000 49.881 580 ALA BBB N 1
ATOM 9397 C CA . ALA B 1 582 ? -59.218 12.255 -6.262 1.000 51.217 580 ALA BBB CA 1
ATOM 9398 C C . ALA B 1 582 ? -57.778 11.814 -5.991 1.000 51.240 580 ALA BBB C 1
ATOM 9399 O O . ALA B 1 582 ? -57.330 10.832 -6.636 1.000 46.730 580 ALA BBB O 1
ATOM 9401 N N . ALA B 1 583 ? -57.049 12.499 -5.105 1.000 49.400 581 ALA BBB N 1
ATOM 9402 C CA . ALA B 1 583 ? -55.663 12.076 -4.794 1.000 47.283 581 ALA BBB CA 1
ATOM 9403 C C . ALA B 1 583 ? -55.744 10.716 -4.087 1.000 49.194 581 ALA BBB C 1
ATOM 9404 O O . ALA B 1 583 ? -54.885 9.862 -4.357 1.000 53.323 581 ALA BBB O 1
ATOM 9406 N N . PHE B 1 584 ? -56.785 10.499 -3.282 1.000 49.695 582 PHE BBB N 1
ATOM 9407 C CA . PHE B 1 584 ? -56.969 9.269 -2.463 1.000 57.021 582 PHE BBB CA 1
ATOM 9408 C C . PHE B 1 584 ? -57.562 8.145 -3.328 1.000 63.237 582 PHE BBB C 1
ATOM 9409 O O . PHE B 1 584 ? -57.244 6.958 -3.065 1.000 63.356 582 PHE BBB O 1
ATOM 9417 N N . LEU B 1 585 ? -58.375 8.490 -4.330 1.000 57.770 583 LEU BBB N 1
ATOM 9418 C CA . LEU B 1 585 ? -58.953 7.486 -5.260 1.000 57.843 583 LEU BBB CA 1
ATOM 9419 C C . LEU B 1 585 ? -57.825 6.900 -6.125 1.000 55.943 583 LEU BBB C 1
ATOM 9420 O O . LEU B 1 585 ? -57.805 5.670 -6.269 1.000 67.733 583 LEU BBB O 1
ATOM 9425 N N . LEU B 1 586 ? -56.894 7.722 -6.621 1.000 57.962 584 LEU BBB N 1
ATOM 9426 C CA . LEU B 1 586 ? -55.762 7.268 -7.480 1.000 60.665 584 LEU BBB CA 1
ATOM 9427 C C . LEU B 1 586 ? -54.741 6.495 -6.645 1.000 65.837 584 LEU BBB C 1
ATOM 9428 O O . LEU B 1 586 ? -53.994 5.675 -7.215 1.000 66.474 584 LEU BBB O 1
ATOM 9433 N N . GLN B 1 587 ? -54.648 6.807 -5.360 1.000 62.285 585 GLN BBB N 1
ATOM 9434 C CA . GLN B 1 587 ? -53.626 6.200 -4.481 1.000 64.730 585 GLN BBB CA 1
ATOM 9435 C C . GLN B 1 587 ? -53.989 4.730 -4.225 1.000 62.767 585 GLN BBB C 1
ATOM 9436 O O . GLN B 1 587 ? -53.047 3.932 -4.122 1.000 55.934 585 GLN BBB O 1
ATOM 9442 N N . LYS B 1 588 ? -55.283 4.401 -4.094 1.000 59.967 586 LYS BBB N 1
ATOM 9443 C CA . LYS B 1 588 ? -55.771 3.002 -3.910 1.000 65.827 586 LYS BBB CA 1
ATOM 9444 C C . LYS B 1 588 ? -55.441 2.195 -5.171 1.000 67.166 586 LYS BBB C 1
ATOM 9445 O O . LYS B 1 588 ? -54.613 1.269 -5.088 1.000 61.613 586 LYS BBB O 1
ATOM 9451 N N . ARG B 1 589 ? -56.038 2.565 -6.304 1.000 68.038 587 ARG BBB N 1
ATOM 9452 C CA . ARG B 1 589 ? -55.759 1.935 -7.618 1.000 69.120 587 ARG BBB CA 1
ATOM 9453 C C . ARG B 1 589 ? -54.239 1.755 -7.796 1.000 67.732 587 ARG BBB C 1
ATOM 9454 O O . ARG B 1 589 ? -53.813 0.587 -7.921 1.000 75.207 587 ARG BBB O 1
ATOM 9462 N N . TRP B 1 590 ? -53.441 2.829 -7.788 1.000 60.561 588 TRP BBB N 1
ATOM 9463 C CA . TRP B 1 590 ? -52.019 2.779 -8.240 1.000 63.664 588 TRP BBB CA 1
ATOM 9464 C C . TRP B 1 590 ? -51.092 2.051 -7.248 1.000 66.738 588 TRP BBB C 1
ATOM 9465 O O . TRP B 1 590 ? -50.018 1.632 -7.703 1.000 64.400 588 TRP BBB O 1
ATOM 9476 N N . THR B 1 591 ? -51.425 1.947 -5.958 1.000 62.709 589 THR BBB N 1
ATOM 9477 C CA . THR B 1 591 ? -50.584 1.217 -4.961 1.000 62.871 589 THR BBB CA 1
ATOM 9478 C C . THR B 1 591 ? -51.199 -0.153 -4.653 1.000 63.648 589 THR BBB C 1
ATOM 9479 O O . THR B 1 591 ? -50.448 -1.046 -4.230 1.000 64.031 589 THR BBB O 1
ATOM 9483 N N . GLY B 1 592 ? -52.514 -0.285 -4.827 1.000 62.946 590 GLY BBB N 1
ATOM 9484 C CA . GLY B 1 592 ? -53.255 -1.545 -4.650 1.000 68.519 590 GLY BBB CA 1
ATOM 9485 C C . GLY B 1 592 ? -52.997 -2.521 -5.788 1.000 77.042 590 GLY BBB C 1
ATOM 9486 O O . GLY B 1 592 ? -53.388 -3.693 -5.641 1.000 80.559 590 GLY BBB O 1
ATOM 9487 N N . MET B 1 593 ? -52.384 -2.063 -6.887 1.000 80.545 591 MET BBB N 1
ATOM 9488 C CA . MET B 1 593 ? -52.025 -2.908 -8.062 1.000 79.083 591 MET BBB CA 1
ATOM 9489 C C . MET B 1 593 ? -50.549 -3.332 -7.963 1.000 79.948 591 MET BBB C 1
ATOM 9490 O O . MET B 1 593 ? -49.921 -3.043 -6.914 1.000 73.177 591 MET BBB O 1
ATOM 9495 N N . ASN B 1 594 ? -50.036 -4.018 -8.998 1.000 74.940 592 ASN BBB N 1
ATOM 9496 C CA . ASN B 1 594 ? -48.674 -4.617 -9.039 1.000 70.294 592 ASN BBB CA 1
ATOM 9497 C C . ASN B 1 594 ? -47.739 -3.714 -9.833 1.000 68.396 592 ASN BBB C 1
ATOM 9498 O O . ASN B 1 594 ? -48.101 -3.331 -10.953 1.000 73.265 592 ASN BBB O 1
ATOM 9503 N N . PHE B 1 595 ? -46.563 -3.406 -9.300 1.000 66.213 593 PHE BBB N 1
ATOM 9504 C CA . PHE B 1 595 ? -45.655 -2.454 -9.979 1.000 73.510 593 PHE BBB CA 1
ATOM 9505 C C . PHE B 1 595 ? -45.600 -2.805 -11.472 1.000 74.609 593 PHE BBB C 1
ATOM 9506 O O . PHE B 1 595 ? -45.184 -3.920 -11.816 1.000 86.998 593 PHE BBB O 1
ATOM 9514 N N . GLY B 1 596 ? -46.069 -1.890 -12.323 1.000 74.376 594 GLY BBB N 1
ATOM 9515 C CA . GLY B 1 596 ? -45.785 -1.876 -13.770 1.000 73.541 594 GLY BBB CA 1
ATOM 9516 C C . GLY B 1 596 ? -46.588 -2.904 -14.556 1.000 72.804 594 GLY BBB C 1
ATOM 9517 O O . GLY B 1 596 ? -46.178 -3.209 -15.693 1.000 81.071 594 GLY BBB O 1
ATOM 9518 N N . GLU B 1 597 ? -47.698 -3.401 -14.002 1.000 72.523 595 GLU BBB N 1
ATOM 9519 C CA . GLU B 1 597 ? -48.582 -4.395 -14.668 1.000 72.208 595 GLU BBB CA 1
ATOM 9520 C C . GLU B 1 597 ? -49.994 -3.822 -14.766 1.000 75.033 595 GLU BBB C 1
ATOM 9521 O O . GLU B 1 597 ? -50.512 -3.377 -13.720 1.000 72.975 595 GLU BBB O 1
ATOM 9527 N N . LYS B 1 598 ? -50.590 -3.870 -15.963 1.000 71.556 596 LYS BBB N 1
ATOM 9528 C CA . LYS B 1 598 ? -52.038 -3.612 -16.185 1.000 76.160 596 LYS BBB CA 1
ATOM 9529 C C . LYS B 1 598 ? -52.835 -4.390 -15.137 1.000 81.822 596 LYS BBB C 1
ATOM 9530 O O . LYS B 1 598 ? -52.464 -5.510 -14.803 1.000 90.576 596 LYS BBB O 1
ATOM 9536 N N . PRO B 1 599 ? -53.909 -3.823 -14.533 1.000 96.249 597 PRO BBB N 1
ATOM 9537 C CA . PRO B 1 599 ? -54.863 -4.626 -13.755 1.000 100.621 597 PRO BBB CA 1
ATOM 9538 C C . PRO B 1 599 ? -55.614 -5.707 -14.560 1.000 108.787 597 PRO BBB C 1
ATOM 9539 O O . PRO B 1 599 ? -55.514 -5.720 -15.776 1.000 108.570 597 PRO BBB O 1
ATOM 9543 N N . GLN B 1 600 ? -56.351 -6.579 -13.857 1.000 112.553 598 GLN BBB N 1
ATOM 9544 C CA . GLN B 1 600 ? -57.052 -7.775 -14.415 1.000 109.854 598 GLN BBB CA 1
ATOM 9545 C C . GLN B 1 600 ? -58.259 -7.357 -15.276 1.000 112.509 598 GLN BBB C 1
ATOM 9546 O O . GLN B 1 600 ? -58.584 -6.148 -15.320 1.000 109.983 598 GLN BBB O 1
ATOM 9548 N N . GLN B 1 601 ? -58.884 -8.337 -15.945 1.000 110.457 599 GLN BBB N 1
ATOM 9549 C CA . GLN B 1 601 ? -60.113 -8.205 -16.784 1.000 106.770 599 GLN BBB CA 1
ATOM 9550 C C . GLN B 1 601 ? -59.974 -7.001 -17.726 1.000 103.778 599 GLN BBB C 1
ATOM 9551 O O . GLN B 1 601 ? -60.870 -6.738 -18.529 1.000 101.869 599 GLN BBB O 1
#

Foldseek 3Di:
DFDDDADDDPFKDKDWPWDWWWKDDCQPPCCVVVVCLQDPNDPTDIDGPPFFRQQQPVDPDSNQAAFKMKTKDKDAAAQVCPQWQKKKKQQFFAAWKWKDFNNRTFDIDGHGGGMDMGRCPVVDDHGDMIMIMMIGGLAADQLHLAHWDWDQDPVRGTGIGFQDAARSGGGRQEIIMMMTGHPWEWRHKFWDWAADLVSFKIKIKMATDTPAWKKKFKAFPVRDGQFIDTGRIDITIHGRDPALAQQAQGWIWIWMKGDDPPDIGTDIDIAGRWAWDWDQLFTDISNHGFFFEAAEEEQFFRSRGNHDDDVVLVVLVVLCVLLQGREYEHPADAHRCVNLVVCNRRRRAYAYHHSHERLAPPPPVPDPDSQDPNHNYPSNLVSLLVSLLSSCSHCSRRPSHAEYASHAAHDQQDPRNQVSVLVSLVSNCVSPVRHWYAHAHEAVCFLVRHDHGLSGAAHEYADEQCAPHVPFPLPVSLVVVLVRLVSNCVRRSHQYAPNEYFAAADAPADDPSLHGNHLSVRQVNVVSVLVSLQVRPSHRYYHYPHQEFHAGPDDPVAPRRRRRHCAYSVRHGRPNSVSSSCVSVVDDHRDRDHD/DFDDDQDDDPFKDKDWPWDWWWKDDCQVVCCVVVLVLQDPRPPTDIDGPPFFRQQQPVDNCSNQAAWKMKTKDKDAAAQVQPQWFKKKKQQFFAAKKWKAWNNRTFDIDGHGGGMDMGRCVVVDDHRDIIMIMMIGGLAADQQGLAHWDWDQPPPRGIGTGAQDFARSTGGRQEIIMMMTGHPWEWRHKFKFAAAPLVNQWIKIFMDTDTPAFKKKFKAFPVRHTQFIDRSDMTIHGRDPALAQQAQGWIWIWIWGDDVVDIYTDIDIAGRWAWDWDQLATDISRDGFFFEAFAEELFFRNRGSHDDDVCLVVLVVLCVLLQGREAEHPADAHRCVNLVVCNRRRRAYAGHHSAESLDDPDQVDDPASDDPNHCYVSNLVSLLVRLLSSCSHCVRRPNHQEYASHAANQAQGDDNQVSCLVNLVSNCVSPVRHWYAYAHDAVCALVNHDHRQSGQAYEYAHEQCVPHPPVPLPVSLCVLLVRLVSNCVRHSHAYAPNEDFAQADAPADDPSLHGNHLSVRLVNVVSNLVSLLVHSSHRYYHYPHQEFHAGDDDPVAPRGRRRHCAYSNRHGRVNSVSSSCVSVVDDRRDRDHD

Sequence (1188 aa):
SHMLRPVETPTREIKKLDGLWAFSLDRENCGIDQRWWESALQESRAIAVPGSFNDQFADADIRNYAGNVWYQREVFIPKGWAGQRIVLRFDAVTHYGKVWVNNQEVMEHQGGYTPFEADVTPYVIAGKSVRITVCVNNELNWQTIPPGMVITDENGKKKQSYFHDFFNYAGIHRSVMLYTTPNTWVDDITVVTHVAQDCNHASVDWQVVANGDVSVELRDADQQVVATGQGTSGTLQVVNPHLWQPGEGYLYELCVTAKSQTECDIYPLRVGIRSVAVKGEQFLINHKPFYFTGFGRHEDADLRGKGFDNVLMVHDHALMDWIGANSYRTSHYPYAEEMLDWADEHGIVVIDETAAVGFNLSLGNKPKELYSEEEAVNGETQQAHLQAIKELIARDKNHPSVVMWSIANEPDTRPQGAREYFAPLAEATRKLDPTRPITCVNVMFCDAHTDTISDLFDVLCLNRYYGWYVQSGDLETAEKVLEKELLAWQEKLHQPIIITEYGVDTLAGLHSMYTDMWSEEYQCAWLDMYHRVFDRVSAVVGEQVWNFADFATSQGILRVGGNKKGIFTRDRKPKSAAFLLQKRWTGMNFGEKPQQSHMLRPVETPTREIKKLDGLWAFSLDRENCGIDQRWWESALQESRAIAVPGSFNDQFADADIRNYAGNVWYQREVFIPKGWAGQRIVLRFDAVTHYGKVWVNNQEVMEHQGGYTPFEADVTPYVIAGKSVRITVCVNNELNWQTIPPGMVITDENGKKKQSYFHDFFNYAGIHRSVMLYTTPNTWVDDITVVTHVAQDCNHASVDWQVVANGDVSVELRDADQQVVATGQSGTLQVVNPHLWQPGEGYLYELCVTAKSQTECDIYPLRVGIRSVAVKGEEQFLINHKPFYFTGFGRHEDADLRGKGFDNVLMVHDHALMDWIGANSYRTSHYPYAEEMLDWADEHGIVVIDETAAVGFNLSLGNKPKELYSEEAVNGETQQAHLQAIKELIARDKNHPSVVMWSIANEPDTRPQGAREYFAPLAEATRKLDPTRPITCVNVMFCDAHTDTISDLFDVLCLNRYYGWYVQSGDLETAEKVLEKELLAWQEKLHQPIIITEYGVDTLAGLHSMYTDMWSEEYQCAWLDMYHRVFDRVSAVVGEQVWNFADFATSQGILRVGGNKKGIFTRDRKPKSAAFLLQKRWTGMNFGEKPQQ

Secondary structure (P-SEA, 3-state):
cccccccccccbbbbbcccbbbbbbcccccccccccccccccbbbbbbccccccccccccccccccbbbbbcccccccccccccbbbbbbcccccbbbbbcccccccccccccccccccccccccccbbbbbbbbbbbccccccccbbbbbbccccbbbbbbcccccccccccccccccccccccccbbbbbbbbcccccbbbbbbbbbcccbbbbbbbccccccccccccccbbbbbccccccccccbbbbbbbbbbbccccbbbbbbbbbbccccccccccccccbbbbbbbbccccccccccccccaaaaaaaaaaaaaacccccccccccccaaaaaaaaaacccccccccccccccccccccccccccccccaaaaaaaaaaaaaaaaaccccccccbbbccccccccccccccccaaaaaaaaaaccccccccccccccccccccccccccbbbbbbbcccccccccaaaaaaaaaaaaaaaaaccccbbbcccccccccccccccccccccaaaaaaaaaaaaaaaaaccccccccccccbbbbcccccccccccccccccccccccaaaaaaaaaaaaccccccccc/cccccccccccbbbbbcccbbbbbbcccccccccccccccccbbbbbbcccccccccccccccccccbbbbbbcccccccccccbbbbbbcccccbbbbbcccccccccccccbbbbbbccccccccbbbbbbbbbbbccccccccccccccccccbbbbbbccccccccccccccccccccccccccbbbbbbbccccccbbbbbbbbcccbbbbbbbccccccccccccbbbbbcccccccccbbbbbbbbbbbbcccbbbbbbbbbbbbbbbbcccccccccbbbbbbbbccccccccccccccaaaaaaaaaaaaaacccccccccccccaaaaaaaaaacccccccccccccccccccccccccccccccaaaaaaaaaaaaaaaaccccccccccccccccccccccccccccaaaaaaaaaaccccccccccccccccccccccccccbbbbbcccccccccccaaaaaaaaaaaaaaaaaccccbbbcccccccccccccccccccccaaaaaaaaaaaaaaaaaccccccccccccbbbbcccccccccccccccccccccccaaaaaaaaaaaaccccccccc

Radius of gyration: 31.32 Å; Cα contacts (8 Å, |Δi|>4): 2991; chains: 2; bounding box: 80×84×87 Å

Solvent-accessible surface area: 44068 Å² total; per-residue (Å²): 130,84,28,23,48,14,47,36,6,67,17,10,14,32,28,96,0,48,15,72,4,30,4,11,34,5,142,139,72,27,0,67,101,97,114,46,33,78,74,77,11,143,149,53,99,24,0,1,3,27,0,0,1,2,20,0,8,54,56,68,98,12,65,91,21,17,8,17,0,0,0,12,60,117,4,46,1,12,128,36,8,74,70,38,28,6,1,0,1,0,6,0,1,0,3,41,0,45,0,6,2,52,70,75,90,29,15,102,25,92,25,0,11,10,5,11,45,18,64,0,46,106,85,18,125,14,9,115,41,5,52,1,0,0,5,1,22,8,32,0,78,22,62,11,16,3,0,0,28,46,85,80,66,173,130,44,135,75,136,28,35,37,23,12,62,8,22,14,3,0,0,0,2,5,10,0,6,2,14,3,0,4,80,11,52,1,42,9,0,41,17,38,15,85,15,41,150,97,36,87,63,2,24,0,46,14,83,3,60,20,88,24,116,5,38,5,49,0,50,18,58,107,118,119,76,65,18,90,14,148,30,78,62,34,66,5,96,3,100,113,15,99,18,0,42,19,52,115,5,42,26,6,56,0,12,0,28,0,106,29,181,117,65,47,0,46,6,29,24,89,3,4,0,17,24,14,48,47,144,55,42,80,0,21,5,2,66,119,72,13,3,0,1,0,0,0,9,11,24,9,7,28,30,21,1,6,5,32,19,38,3,26,7,2,10,2,7,10,9,5,117,90,0,21,19,9,2,0,0,0,0,11,1,6,0,0,12,35,12,0,38,24,0,4,89,67,2,28,0,0,0,0,0,3,8,1,10,2,1,1,31,59,82,86,189,78,27,193,116,9,29,22,151,107,0,4,39,50,114,0,45,109,28,0,29,81,23,2,86,37,2,7,25,15,0,34,26,16,5,0,0,0,0,3,0,1,0,4,26,3,9,3,110,45,163,7,0,101,130,14,0,33,69,4,1,112,26,0,72,171,69,8,111,44,16,11,0,0,9,0,7,5,30,64,0,40,4,148,53,8,48,3,10,72,40,8,33,2,4,0,0,0,0,14,14,0,12,102,69,52,69,36,57,47,128,59,0,38,141,45,0,41,157,13,0,80,23,0,30,124,89,34,103,21,0,0,0,0,0,8,0,2,1,1,0,69,50,52,75,117,25,178,186,55,66,57,72,1,14,54,1,2,26,28,0,0,57,1,0,7,116,0,0,18,108,1,78,0,0,11,0,0,0,0,13,2,3,6,8,7,10,10,53,172,46,182,105,36,84,79,4,0,38,2,0,0,1,22,50,32,13,117,68,2,43,0,0,94,35,0,47,146,45,9,75,64,29,103,117,7,98,60,22,155,173,128,74,27,20,57,12,50,36,6,82,28,9,22,36,28,90,0,47,18,70,4,32,4,13,33,6,130,143,79,29,0,76,116,115,121,51,21,81,71,66,10,131,178,50,99,17,0,2,3,26,0,0,1,2,21,0,7,53,59,65,98,13,64,87,18,8,1,16,2,0,0,9,57,121,4,42,1,14,87,34,3,78,67,44,28,5,2,0,0,0,4,0,1,0,6,38,0,34,0,7,2,56,92,73,81,23,21,99,24,94,27,1,9,10,3,11,49,22,69,0,48,101,88,14,119,25,14,120,45,7,48,1,0,0,2,1,22,7,35,0,75,20,58,17,16,2,1,0,53,48,89,82,57,171,137,48,113,46,122,23,40,37,21,11,55,9,18,14,3,0,0,0,3,6,6,0,7,3,14,0,1,5,79,8,50,2,45,14,0,41,19,41,14,93,9,46,133,93,36,95,70,1,24,0,35,7,97,26,76,27,94,27,112,30,35,0,52,0,51,18,61,117,112,126,71,65,21,79,12,156,88,30,70,3,100,4,126,96,14,96,32,0,70,16,37,136,5,58,27,8,48,0,14,0,27,0,107,26,189,106,47,40,0,49,7,31,22,86,4,5,0,16,25,12,53,43,118,54,43,82,0,15,6,8,59,114,60,15,3,0,0,0,0,0,7,13,23,10,8,32,26,18,0,7,5,28,17,41,2,23,8,3,11,2,7,10,11,5,111,89,0,19,19,10,1,0,0,0,0,13,0,6,0,0,6,32,13,0,36,21,0,5,92,75,2,27,0,0,0,0,0,2,8,0,4,0,1,2,44,68,78,102,188,97,21,182,61,5,30,27,150,104,1,2,20,51,109,0,39,124,29,0,45,78,25,2,82,35,1,5,20,15,0,29,28,19,4,0,0,0,0,2,0,0,0,2,19,3,7,4,119,39,138,28,4,92,122,15,0,22,58,2,1,124,26,0,90,89,71,9,109,43,15,14,0,0,15,0,8,0,27,64,0,47,7,147,47,22,56,4,12,79,39,8,46,2,5,0,0,0,0,10,17,0,13,102,63,52,69,38,60,45,141,46,0,40,133,48,0,38,161,17,0,75,33,4,25,123,115,41,105,19,0,0,0,0,0,7,0,1,1,0,0,71,46,55,70,121,26,181,180,52,66,59,70,1,15,58,1,2,22,32,0,1,54,1,0,8,120,0,0,22,102,3,80,0,0,11,0,0,0,0,13,2,2,5,10,6,13,12,54,171,43,183,97,40,77,79,5,1,37,2,0,0,2,22,51,32,14,110,65,1,42,0,0,95,43,0,48,153,47,10,78,70,37,98,120,6,79,58,37,85,178